Protein 4DFE (pdb70)

Radius of gyration: 34.86 Å; Cα contacts (8 Å, |Δi|>4): 3747; chains: 4; bounding box: 73×90×91 Å

B-factor: mean 30.63, std 10.34, range [7.51, 76.45]

InterPro domains:
  IPR004655 Beta-ketoacyl-[acyl-carrier-protein] synthase III [MF_01815] (6-329)
  IPR004655 Beta-ketoacyl-[acyl-carrier-protein] synthase III [TIGR00747] (7-329)
  IPR013747 Beta-ketoacyl-[acyl-carrier-protein] synthase III, C-terminal [PF08541] (240-329)
  IPR013751 Beta-ketoacyl-[acyl-carrier-protein] synthase III, N-terminal [PF08545] (117-194)
  IPR016039 Thiolase-like [G3DSA:3.40.47.10] (1-181)
  IPR016039 Thiolase-like [G3DSA:3.40.47.10] (182-329)
  IPR016039 Thiolase-like [SSF53901] (8-329)

Organism: Paraburkholderia xenovorans (strain LB400) (NCBI:txid266265)

Solvent-accessible surface area: 40801 Å² total

Sequence (1287 aa):
TIYSRVLGTGSYLPPNRVTNQDLAKRLAIETSDEWIVARTGIHARYFAEPDVTTSDLAFIASQRAIEAADIDPQSIDLIIVATSTPDFVFPSTACLLQNKLGIRNHGAAFDVQAVSGFAYAVATADSFIRSGQHRTALVIGAETFSRILDFKDRTTCVLFGDGAGAVILQASDEPGVLASALHADGSHSNILCTPGNVNGGVVSGSAFLHMDGQAVFKLAVNVLEKVAVEALEKANLSAEQIDWLIPHQANIRIMQSTCRKLGLPQERMIVTVGEHGNTSAASIPLALDVAVRDGRIKRGQNVLIEGVGGGFTWGASVIRYTIYSRVLGTGSYLPPNRVTNQDLAKRLAEQIETSDEWIVARRTGIHARYFAEPDVTTSDLAFIASQRAIEAADIDPQSIDLIIVATSTPDFVFPSTACLLQNKLGIRNHGAAFDVQAVSGFAYAVATADSFIRSGQHRTALVIGAETFSRILDFKDRTTCVLFGDGAGAVILQASDEPGVLASALHADGSHSNILCTPGNVNGGVVSGSAFLHMDGQAVFKLAVNVLEKVAVEALEKANLSAEQIDWLIPHQANIRIMQSTCRKLGLPQERMIVTVGEHGNTSAASIPLALDVAVRDGRIKRGQNVLIEGVGGGFTWGASVIRYTIYSRVLGTGSYLPPNRVTNQDLAKRLAIETSDEWIVARTGIHARYFAEPDVTTSDLAFIASQRAIEAADIDPQSIDLIIVATSTPDFVFPSTACLLQNKLGIRNHGAAFDVQAVSGFAYAVATADSFIRSGQHRTALVIGAETFSRILDFKDRTTCVLFGDGAGAVILQASDEPGVLASALHADGSHSNILCTPGNVNGGVVSGSAFLHMDGQAVFKLAVNVLEKVAVEALEKANLSAEQIDWLIPHQANIRIMQSTCRKLGLPQERMIVTVGEHGNTSAASIPLALDVAVRDGRIKRGQNVLIEGVGGGFTWGASVIRYTIYSRVLGTGSYLPPNRVTNQDLAKRLAEQETSDEWIVARTGIHARYFAEPDVTTSDLAFIASQRAIEAADIDPQSIDLIIVATSTPDFVFPSTACLLQNKLGIRNHGAAFDVQAVSGFAYAVATADSFIRSGQHRTALVIGAETFSRILDFKDRRTTCVLFGDGAGAVILQASDEPGVLASALHADGSHSNILCTPGNVNGGVVSGSAFLHMDGQAVFKLAVNVLEKVAVEALEKANLSAEQIDWLIPHQANIRIMQSTCRKLGLPQERMIVTVGEHGNTSAASIPLALDVAVRDGRIKRGQNVLIEGVGGGFTWGASVIRY

Foldseek 3Di:
DKFKAWLFKFKDADDDKQFQCNLQVVLCVHDGQVRLCVVFVAGIAGADDPPAFQLNQALRRQVRRCVSSVDDLQQAQAEEEEEPGAPDPDDGSQVVNCVSSVHDNPHDTHYDYQLLRQLVQVVVVRVCRRVPNGFKYKGKYFYNLCVQADSSDPPPNSFEHGIMMITIIGIDPDFFWQFKDKDFDQVCQVAWDQPWDDDPRDIDDGSHIHHDVVVCLVVWLVVLLVQLCVQCVSSVHALVQAQAEEEQSRGVVSVVSNCVSSVHDPVRYQHDCHRHGGHRRRRRRVSVNVCVVVPNQDQQHWYKYWYAHRRRIIMITITRD/DKFKAWLFKFKDADDDKQFQVNLQVVCVVVHHDGQVRLCVVFVAGIAGADDPVQFQLNQALRRQVRRCVSSVDDLLQAQAEEEEEPGAPDPDDGSQVVNCVSSVHDNPHDGHYDYQLLRQLVQVQVVRVCRRVPNGFKYKGKYFYNLCVAADSNDPVPNSFEHGIMMITIIGIDPDFFWLFKDKDFDQVCQVAWDQPWDDDPHDIDDGSHIHHDVVVCLVVWLVVQLVQLQVQQVSSVHALVQAQAEEEQRRGDVSVVSNCVSSVHDPVRYQHDCHRHGGHRRRRRRVSVNVCVVVPNQDQQGWYKYWYAHRRRIIMITITRD/DWFKAWLFKFKDADDDKQFQVNLQVVLCVHDGQVRLCVVFVAGIAGADDPPQFQLNQALRRQVRRCVSSVDDLLQAQAEEEEEPGAPDPDDGSQVVNCVSSVHDNPHYTHYDYQLLRQLVQVVVVRVCRRVPNGFKYKGKYFYNLCVAADSSDPVPNSFEHGIMMITIIGIDPDFFWQFKDKDFDQVCQVAWDQPWDDDPRHIDDGSHIHHDVVVCLVVWLVVLLVQLCVQCVSSVHALVQAQAEEEQSRGVVSVVSNCVSSVHDPVRYQHDCHRHGGHRRRRRRVSVNVCVVVPNQDQQHWYKYWYAHRRGIIMITITRD/DKFKAWLFKFKDADDDKQFQVNLVVVCVVVDDGQVRLCVPFVAGIAGADDPPQFQLNQALRRQVRRCVSSVDDLLQAQAEEEEEPGAPDPDDGSQVVNCVSSVHDNPHDGHYDYQLLRQLVQVVVVRVCRRVPNGFKYKGKYFYNLCVAADSNDPVPNSFEHGIMMITIIGIDPDFFWQFKDKDFDQVCQVAWDQPWDDDPRDIDDGSHIHHDVVVCLVVWLVVQLVQLQVRQVSSVHALVQAQAEFEQSRGDVSVVSSCVSSVHDPVRYQHDCHRHGGHRRRRRRVSVNVCVVVPNQDAQGWYKYWYAHRRRIIMITITRD

CATH classification: 3.40.47.10 (+1 more: 3.40.47.10)

Structure (mmCIF, N/CA/C/O backbone):
data_4DFE
#
_entry.id   4DFE
#
_cell.length_a   57.990
_cell.length_b   67.030
_cell.length_c   89.200
_cell.angle_alpha   113.720
_cell.angle_beta   89.980
_cell.angle_gamma   100.250
#
_symmetry.space_group_name_H-M   'P 1'
#
loop_
_entity.id
_entity.type
_entity.pdbx_description
1 polymer '3-oxoacyl-[acyl-carrier-protein] synthase 3'
2 non-polymer 1,2-ETHANEDIOL
3 water water
#
loop_
_atom_site.group_PDB
_atom_site.id
_atom_site.type_symbol
_atom_site.label_atom_id
_atom_site.label_alt_id
_atom_site.label_comp_id
_atom_site.label_asym_id
_atom_site.label_entity_id
_atom_site.label_seq_id
_atom_site.pdbx_PDB_ins_code
_atom_site.Cartn_x
_atom_site.Cartn_y
_atom_site.Cartn_z
_atom_site.occupancy
_atom_site.B_iso_or_equiv
_atom_site.auth_seq_id
_atom_site.auth_comp_id
_atom_site.auth_asym_id
_atom_site.auth_atom_id
_atom_site.pdbx_PDB_model_num
ATOM 1 N N . THR A 1 9 ? 1.098 -2.266 -3.471 1.00 47.82 5 THR A N 1
ATOM 2 C CA . THR A 1 9 ? 0.943 -3.551 -4.257 1.00 49.89 5 THR A CA 1
ATOM 3 C C . THR A 1 9 ? 2.236 -3.986 -4.948 1.00 48.04 5 THR A C 1
ATOM 4 O O . THR A 1 9 ? 2.271 -5.046 -5.574 1.00 49.74 5 THR A O 1
ATOM 8 N N . ILE A 1 10 ? 3.284 -3.195 -4.806 1.00 44.92 6 ILE A N 1
ATOM 9 C CA . ILE A 1 10 ? 4.631 -3.620 -5.158 1.00 43.02 6 ILE A CA 1
ATOM 10 C C . ILE A 1 10 ? 5.356 -4.067 -3.903 1.00 41.50 6 ILE A C 1
ATOM 11 O O . ILE A 1 10 ? 5.390 -3.333 -2.910 1.00 40.31 6 ILE A O 1
ATOM 16 N N . TYR A 1 11 ? 6.001 -5.227 -3.981 1.00 41.57 7 TYR A N 1
ATOM 17 C CA . TYR A 1 11 ? 6.807 -5.780 -2.889 1.00 40.33 7 TYR A CA 1
ATOM 18 C C . TYR A 1 11 ? 8.240 -6.045 -3.356 1.00 38.51 7 TYR A C 1
ATOM 19 O O . TYR A 1 11 ? 8.512 -6.057 -4.539 1.00 38.59 7 TYR A O 1
ATOM 28 N N . SER A 1 12 ? 9.142 -6.278 -2.414 1.00 37.12 8 SER A N 1
ATOM 29 C CA . SER A 1 12 ? 10.543 -6.588 -2.719 1.00 35.76 8 SER A CA 1
ATOM 30 C C . SER A 1 12 ? 10.801 -8.058 -2.492 1.00 36.85 8 SER A C 1
ATOM 31 O O . SER A 1 12 ? 10.700 -8.532 -1.365 1.00 37.07 8 SER A O 1
ATOM 34 N N . ARG A 1 13 ? 11.112 -8.785 -3.558 1.00 37.86 9 ARG A N 1
ATOM 35 C CA . ARG A 1 13 ? 11.410 -10.219 -3.453 1.00 38.96 9 ARG A CA 1
ATOM 36 C C . ARG A 1 13 ? 12.910 -10.486 -3.631 1.00 37.23 9 ARG A C 1
ATOM 37 O O . ARG A 1 13 ? 13.573 -9.840 -4.443 1.00 35.94 9 ARG A O 1
ATOM 45 N N . VAL A 1 14 ? 13.439 -11.429 -2.847 1.00 37.08 10 VAL A N 1
ATOM 46 C CA . VAL A 1 14 ? 14.859 -11.824 -2.915 1.00 35.77 10 VAL A CA 1
ATOM 47 C C . VAL A 1 14 ? 15.116 -12.683 -4.155 1.00 36.97 10 VAL A C 1
ATOM 48 O O . VAL A 1 14 ? 14.698 -13.832 -4.205 1.00 38.79 10 VAL A O 1
ATOM 52 N N . LEU A 1 15 ? 15.791 -12.133 -5.160 1.00 36.07 11 LEU A N 1
ATOM 53 C CA . LEU A 1 15 ? 16.093 -12.905 -6.364 1.00 37.38 11 LEU A CA 1
ATOM 54 C C . LEU A 1 15 ? 17.300 -13.785 -6.168 1.00 36.89 11 LEU A C 1
ATOM 55 O O . LEU A 1 15 ? 17.396 -14.830 -6.761 1.00 38.29 11 LEU A O 1
ATOM 60 N N . GLY A 1 16 ? 18.231 -13.350 -5.340 1.00 35.00 12 GLY A N 1
ATOM 61 C CA . GLY A 1 16 ? 19.467 -14.111 -5.147 1.00 34.66 12 GLY A CA 1
ATOM 62 C C . GLY A 1 16 ? 20.270 -13.642 -3.955 1.00 32.78 12 GLY A C 1
ATOM 63 O O . GLY A 1 16 ? 20.122 -12.496 -3.499 1.00 31.46 12 GLY A O 1
ATOM 64 N N . THR A 1 17 ? 21.115 -14.529 -3.453 1.00 32.75 13 THR A N 1
ATOM 65 C CA . THR A 1 17 ? 22.001 -14.220 -2.355 1.00 31.32 13 THR A CA 1
ATOM 66 C C . THR A 1 17 ? 23.427 -14.557 -2.739 1.00 31.29 13 THR A C 1
ATOM 67 O O . THR A 1 17 ? 23.662 -15.437 -3.546 1.00 32.64 13 THR A O 1
ATOM 71 N N . GLY A 1 18 ? 24.380 -13.886 -2.105 1.00 30.04 14 GLY A N 1
ATOM 72 C CA . GLY A 1 18 ? 25.795 -14.205 -2.273 1.00 29.97 14 GLY A CA 1
ATOM 73 C C . GLY A 1 18 ? 26.617 -13.727 -1.103 1.00 28.79 14 GLY A C 1
ATOM 74 O O . GLY A 1 18 ? 26.232 -12.775 -0.411 1.00 27.67 14 GLY A O 1
ATOM 75 N N . SER A 1 19 ? 27.759 -14.377 -0.883 1.00 29.13 15 SER A N 1
ATOM 76 C CA . SER A 1 19 ? 28.636 -13.987 0.203 1.00 28.23 15 SER A CA 1
ATOM 77 C C . SER A 1 19 ? 30.101 -14.292 -0.076 1.00 28.77 15 SER A C 1
ATOM 78 O O . SER A 1 19 ? 30.440 -14.978 -1.041 1.00 30.18 15 SER A O 1
ATOM 81 N N . TYR A 1 20 ? 30.972 -13.768 0.770 1.00 28.13 16 TYR A N 1
ATOM 82 C CA . TYR A 1 20 ? 32.400 -14.011 0.639 1.00 28.82 16 TYR A CA 1
ATOM 83 C C . TYR A 1 20 ? 33.149 -13.783 1.938 1.00 28.48 16 TYR A C 1
ATOM 84 O O . TYR A 1 20 ? 32.907 -12.817 2.658 1.00 27.26 16 TYR A O 1
ATOM 93 N N . LEU A 1 21 ? 34.056 -14.700 2.215 1.00 29.96 17 LEU A N 1
ATOM 94 C CA . LEU A 1 21 ? 35.011 -14.579 3.304 1.00 30.34 17 LEU A CA 1
ATOM 95 C C . LEU A 1 21 ? 36.414 -14.526 2.700 1.00 31.71 17 LEU A C 1
ATOM 96 O O . LEU A 1 21 ? 36.713 -15.258 1.749 1.00 33.20 17 LEU A O 1
ATOM 101 N N . PRO A 1 22 ? 37.271 -13.641 3.210 1.00 31.75 18 PRO A N 1
ATOM 102 C CA . PRO A 1 22 ? 38.637 -13.639 2.669 1.00 33.28 18 PRO A CA 1
ATOM 103 C C . PRO A 1 22 ? 39.341 -14.945 3.036 1.00 35.09 18 PRO A C 1
ATOM 104 O O . PRO A 1 22 ? 38.901 -15.618 3.944 1.00 34.79 18 PRO A O 1
ATOM 108 N N . PRO A 1 23 ? 40.432 -15.291 2.331 1.00 37.19 19 PRO A N 1
ATOM 109 C CA . PRO A 1 23 ? 41.024 -16.621 2.446 1.00 38.97 19 PRO A CA 1
ATOM 110 C C . PRO A 1 23 ? 41.721 -16.961 3.767 1.00 40.09 19 PRO A C 1
ATOM 111 O O . PRO A 1 23 ? 41.773 -18.150 4.117 1.00 41.58 19 PRO A O 1
ATOM 115 N N . ASN A 1 24 ? 42.209 -15.978 4.522 1.00 40.07 20 ASN A N 1
ATOM 116 C CA . ASN A 1 24 ? 42.907 -16.291 5.792 1.00 40.73 20 ASN A CA 1
ATOM 117 C C . ASN A 1 24 ? 41.929 -16.617 6.933 1.00 40.04 20 ASN A C 1
ATOM 118 O O . ASN A 1 24 ? 41.381 -15.734 7.614 1.00 38.34 20 ASN A O 1
ATOM 123 N N . ARG A 1 25 ? 41.712 -17.908 7.127 1.00 41.64 21 ARG A N 1
ATOM 124 C CA . ARG A 1 25 ? 40.937 -18.405 8.259 1.00 41.72 21 ARG A CA 1
ATOM 125 C C . ARG A 1 25 ? 41.824 -18.366 9.484 1.00 42.75 21 ARG A C 1
ATOM 126 O O . ARG A 1 25 ? 42.884 -19.006 9.508 1.00 45.04 21 ARG A O 1
ATOM 134 N N . VAL A 1 26 ? 41.385 -17.630 10.493 1.00 41.69 22 VAL A N 1
ATOM 135 C CA . VAL A 1 26 ? 42.132 -17.439 11.707 1.00 42.60 22 VAL A CA 1
ATOM 136 C C . VAL A 1 26 ? 41.415 -18.158 12.843 1.00 43.26 22 VAL A C 1
ATOM 137 O O . VAL A 1 26 ? 40.361 -17.732 13.297 1.00 41.68 22 VAL A O 1
ATOM 141 N N . THR A 1 27 ? 41.994 -19.277 13.273 1.00 46.14 23 THR A N 1
ATOM 142 C CA . THR A 1 27 ? 41.427 -20.089 14.353 1.00 47.22 23 THR A CA 1
ATOM 143 C C . THR A 1 27 ? 41.665 -19.424 15.699 1.00 47.77 23 THR A C 1
ATOM 144 O O . THR A 1 27 ? 42.486 -18.510 15.824 1.00 48.27 23 THR A O 1
ATOM 148 N N . ASN A 1 28 ? 40.970 -19.910 16.721 1.00 48.64 24 ASN A N 1
ATOM 149 C CA . ASN A 1 28 ? 41.189 -19.419 18.083 1.00 49.20 24 ASN A CA 1
ATOM 150 C C . ASN A 1 28 ? 42.624 -19.647 18.534 1.00 50.71 24 ASN A C 1
ATOM 151 O O . ASN A 1 28 ? 43.200 -18.798 19.221 1.00 52.85 24 ASN A O 1
ATOM 156 N N . GLN A 1 29 ? 43.196 -20.784 18.163 1.00 51.47 25 GLN A N 1
ATOM 157 C CA . GLN A 1 29 ? 44.565 -21.080 18.521 1.00 53.35 25 GLN A CA 1
ATOM 158 C C . GLN A 1 29 ? 45.496 -20.085 17.844 1.00 52.97 25 GLN A C 1
ATOM 159 O O . GLN A 1 29 ? 46.437 -19.576 18.481 1.00 53.33 25 GLN A O 1
ATOM 161 N N . ASP A 1 30 ? 45.256 -19.818 16.554 1.00 52.00 26 ASP A N 1
ATOM 162 C CA . ASP A 1 30 ? 46.070 -18.841 15.820 1.00 51.54 26 ASP A CA 1
ATOM 163 C C . ASP A 1 30 ? 46.106 -17.533 16.601 1.00 50.54 26 ASP A C 1
ATOM 164 O O . ASP A 1 30 ? 47.165 -16.938 16.763 1.00 51.45 26 ASP A O 1
ATOM 169 N N . LEU A 1 31 ? 44.937 -17.097 17.076 1.00 49.03 27 LEU A N 1
ATOM 170 C CA . LEU A 1 31 ? 44.814 -15.789 17.747 1.00 48.43 27 LEU A CA 1
ATOM 171 C C . LEU A 1 31 ? 45.446 -15.794 19.116 1.00 49.26 27 LEU A C 1
ATOM 172 O O . LEU A 1 31 ? 46.179 -14.873 19.442 1.00 49.58 27 LEU A O 1
ATOM 174 N N . ALA A 1 32 ? 45.153 -16.824 19.909 1.00 50.45 28 ALA A N 1
ATOM 175 C CA . ALA A 1 32 ? 45.754 -16.966 21.254 1.00 52.21 28 ALA A CA 1
ATOM 176 C C . ALA A 1 32 ? 47.299 -16.964 21.208 1.00 54.64 28 ALA A C 1
ATOM 177 O O . ALA A 1 32 ? 47.948 -16.227 21.968 1.00 56.62 28 ALA A O 1
ATOM 179 N N . LYS A 1 33 ? 47.879 -17.729 20.287 1.00 55.82 29 LYS A N 1
ATOM 180 C CA . LYS A 1 33 ? 49.333 -17.684 20.055 1.00 58.14 29 LYS A CA 1
ATOM 181 C C . LYS A 1 33 ? 49.781 -16.261 19.700 1.00 58.31 29 LYS A C 1
ATOM 182 O O . LYS A 1 33 ? 50.752 -15.774 20.243 1.00 59.75 29 LYS A O 1
ATOM 184 N N . ARG A 1 34 ? 49.057 -15.598 18.796 1.00 57.68 30 ARG A N 1
ATOM 185 C CA . ARG A 1 34 ? 49.438 -14.252 18.331 1.00 58.01 30 ARG A CA 1
ATOM 186 C C . ARG A 1 34 ? 49.635 -13.295 19.485 1.00 58.48 30 ARG A C 1
ATOM 187 O O . ARG A 1 34 ? 50.714 -12.729 19.657 1.00 60.08 30 ARG A O 1
ATOM 195 N N . LEU A 1 35 ? 48.604 -13.146 20.306 1.00 57.66 31 LEU A N 1
ATOM 196 C CA . LEU A 1 35 ? 48.715 -12.300 21.484 1.00 58.91 31 LEU A CA 1
ATOM 197 C C . LEU A 1 35 ? 49.912 -12.754 22.365 1.00 61.11 31 LEU A C 1
ATOM 198 O O . LEU A 1 35 ? 50.724 -11.938 22.851 1.00 64.24 31 LEU A O 1
ATOM 203 N N . ALA A 1 36 ? 50.028 -14.059 22.549 1.00 60.73 32 ALA A N 1
ATOM 204 C CA . ALA A 1 36 ? 51.020 -14.600 23.485 1.00 62.54 32 ALA A CA 1
ATOM 205 C C . ALA A 1 36 ? 52.414 -14.010 23.230 1.00 63.49 32 ALA A C 1
ATOM 206 O O . ALA A 1 36 ? 52.641 -13.320 22.229 1.00 62.68 32 ALA A O 1
ATOM 208 N N . ILE A 1 40 ? 49.715 -10.534 26.288 1.00 62.66 36 ILE A N 1
ATOM 209 C CA . ILE A 1 40 ? 48.284 -10.721 26.569 1.00 61.16 36 ILE A CA 1
ATOM 210 C C . ILE A 1 40 ? 47.876 -12.202 26.479 1.00 61.88 36 ILE A C 1
ATOM 211 O O . ILE A 1 40 ? 48.347 -12.937 25.592 1.00 61.94 36 ILE A O 1
ATOM 213 N N . GLU A 1 41 ? 46.997 -12.624 27.399 1.00 62.69 37 GLU A N 1
ATOM 214 C CA . GLU A 1 41 ? 46.718 -14.052 27.652 1.00 64.66 37 GLU A CA 1
ATOM 215 C C . GLU A 1 41 ? 45.263 -14.462 27.375 1.00 63.49 37 GLU A C 1
ATOM 216 O O . GLU A 1 41 ? 44.320 -13.903 27.931 1.00 63.74 37 GLU A O 1
ATOM 218 N N . THR A 1 42 ? 45.086 -15.448 26.505 1.00 63.94 38 THR A N 1
ATOM 219 C CA . THR A 1 42 ? 43.762 -15.978 26.234 1.00 62.16 38 THR A CA 1
ATOM 220 C C . THR A 1 42 ? 43.880 -17.428 25.760 1.00 62.14 38 THR A C 1
ATOM 221 O O . THR A 1 42 ? 44.985 -17.956 25.681 1.00 63.08 38 THR A O 1
ATOM 225 N N . SER A 1 43 ? 42.754 -18.071 25.449 1.00 60.29 39 SER A N 1
ATOM 226 C CA . SER A 1 43 ? 42.788 -19.464 24.952 1.00 60.49 39 SER A CA 1
ATOM 227 C C . SER A 1 43 ? 41.533 -19.868 24.187 1.00 58.49 39 SER A C 1
ATOM 228 O O . SER A 1 43 ? 40.499 -19.209 24.269 1.00 58.82 39 SER A O 1
ATOM 231 N N . ASP A 1 44 ? 41.645 -20.956 23.438 1.00 58.71 40 ASP A N 1
ATOM 232 C CA . ASP A 1 44 ? 40.525 -21.508 22.672 1.00 57.72 40 ASP A CA 1
ATOM 233 C C . ASP A 1 44 ? 39.330 -21.757 23.606 1.00 56.76 40 ASP A C 1
ATOM 234 O O . ASP A 1 44 ? 38.205 -21.307 23.321 1.00 56.37 40 ASP A O 1
ATOM 239 N N . GLU A 1 45 ? 39.581 -22.424 24.723 1.00 56.07 41 GLU A N 1
ATOM 240 C CA . GLU A 1 45 ? 38.523 -22.679 25.714 1.00 55.94 41 GLU A CA 1
ATOM 241 C C . GLU A 1 45 ? 37.857 -21.372 26.203 1.00 53.43 41 GLU A C 1
ATOM 242 O O . GLU A 1 45 ? 36.629 -21.276 26.296 1.00 52.47 41 GLU A O 1
ATOM 244 N N . TRP A 1 46 ? 38.660 -20.360 26.493 1.00 52.21 42 TRP A N 1
ATOM 245 C CA . TRP A 1 46 ? 38.130 -19.112 27.018 1.00 50.99 42 TRP A CA 1
ATOM 246 C C . TRP A 1 46 ? 37.252 -18.379 26.027 1.00 48.38 42 TRP A C 1
ATOM 247 O O . TRP A 1 46 ? 36.240 -17.770 26.404 1.00 47.32 42 TRP A O 1
ATOM 258 N N . ILE A 1 47 ? 37.653 -18.417 24.762 1.00 46.64 43 ILE A N 1
ATOM 259 C CA . ILE A 1 47 ? 36.945 -17.721 23.693 1.00 44.59 43 ILE A CA 1
ATOM 260 C C . ILE A 1 47 ? 35.616 -18.408 23.382 1.00 43.67 43 ILE A C 1
ATOM 261 O O . ILE A 1 47 ? 34.607 -17.752 23.212 1.00 42.53 43 ILE A O 1
ATOM 266 N N . VAL A 1 48 ? 35.625 -19.732 23.336 1.00 44.48 44 VAL A N 1
ATOM 267 C CA . VAL A 1 48 ? 34.404 -20.515 23.098 1.00 44.70 44 VAL A CA 1
ATOM 268 C C . VAL A 1 48 ? 33.417 -20.333 24.262 1.00 45.07 44 VAL A C 1
ATOM 269 O O . VAL A 1 48 ? 32.212 -20.190 24.053 1.00 44.77 44 VAL A O 1
ATOM 273 N N . ALA A 1 49 ? 33.928 -20.370 25.486 1.00 45.79 45 ALA A N 1
ATOM 274 C CA . ALA A 1 49 ? 33.084 -20.204 26.656 1.00 46.46 45 ALA A CA 1
ATOM 275 C C . ALA A 1 49 ? 32.425 -18.835 26.612 1.00 45.16 45 ALA A C 1
ATOM 276 O O . ALA A 1 49 ? 31.231 -18.710 26.846 1.00 45.98 45 ALA A O 1
ATOM 278 N N . ARG A 1 50 ? 33.205 -17.813 26.298 1.00 47.89 46 ARG A N 1
ATOM 279 C CA . ARG A 1 50 ? 32.711 -16.449 26.292 1.00 47.17 46 ARG A CA 1
ATOM 280 C C . ARG A 1 50 ? 31.729 -16.178 25.128 1.00 44.72 46 ARG A C 1
ATOM 281 O O . ARG A 1 50 ? 30.696 -15.540 25.323 1.00 43.74 46 ARG A O 1
ATOM 289 N N . THR A 1 51 ? 32.044 -16.693 23.940 1.00 43.08 47 THR A N 1
ATOM 290 C CA . THR A 1 51 ? 31.445 -16.180 22.700 1.00 40.77 47 THR A CA 1
ATOM 291 C C . THR A 1 51 ? 30.794 -17.212 21.774 1.00 39.65 47 THR A C 1
ATOM 292 O O . THR A 1 51 ? 29.918 -16.863 20.976 1.00 38.41 47 THR A O 1
ATOM 296 N N . GLY A 1 52 ? 31.240 -18.464 21.849 1.00 40.44 48 GLY A N 1
ATOM 297 C CA . GLY A 1 52 ? 30.812 -19.515 20.907 1.00 39.68 48 GLY A CA 1
ATOM 298 C C . GLY A 1 52 ? 31.576 -19.513 19.596 1.00 38.51 48 GLY A C 1
ATOM 299 O O . GLY A 1 52 ? 31.231 -20.259 18.682 1.00 37.73 48 GLY A O 1
ATOM 300 N N . ILE A 1 53 ? 32.640 -18.709 19.526 1.00 38.40 49 ILE A N 1
ATOM 301 C CA . ILE A 1 53 ? 33.460 -18.584 18.311 1.00 37.52 49 ILE A CA 1
ATOM 302 C C . ILE A 1 53 ? 34.644 -19.550 18.293 1.00 39.02 49 ILE A C 1
ATOM 303 O O . ILE A 1 53 ? 35.350 -19.701 19.289 1.00 40.99 49 ILE A O 1
ATOM 308 N N . HIS A 1 54 ? 34.856 -20.208 17.161 1.00 38.83 50 HIS A N 1
ATOM 309 C CA . HIS A 1 54 ? 36.022 -21.092 16.968 1.00 40.14 50 HIS A CA 1
ATOM 310 C C . HIS A 1 54 ? 36.983 -20.516 15.964 1.00 40.17 50 HIS A C 1
ATOM 311 O O . HIS A 1 54 ? 38.202 -20.712 16.080 1.00 41.44 50 HIS A O 1
ATOM 318 N N . ALA A 1 55 ? 36.444 -19.836 14.947 1.00 39.12 51 ALA A N 1
ATOM 319 C CA . ALA A 1 55 ? 37.251 -19.218 13.888 1.00 38.89 51 ALA A CA 1
ATOM 320 C C . ALA A 1 55 ? 36.642 -17.901 13.422 1.00 37.71 51 ALA A C 1
ATOM 321 O O . ALA A 1 55 ? 35.491 -17.585 13.736 1.00 37.56 51 ALA A O 1
ATOM 323 N N . ARG A 1 56 ? 37.444 -17.113 12.721 1.00 37.40 52 ARG A N 1
ATOM 324 C CA . ARG A 1 56 ? 36.943 -15.957 11.970 1.00 35.86 52 ARG A CA 1
ATOM 325 C C . ARG A 1 56 ? 37.894 -15.716 10.830 1.00 35.80 52 ARG A C 1
ATOM 326 O O . ARG A 1 56 ? 38.956 -16.344 10.779 1.00 36.51 52 ARG A O 1
ATOM 334 N N . TYR A 1 57 ? 37.547 -14.781 9.949 1.00 34.27 53 TYR A N 1
ATOM 335 C CA . TYR A 1 57 ? 38.352 -14.518 8.775 1.00 34.59 53 TYR A CA 1
ATOM 336 C C . TYR A 1 57 ? 38.831 -13.074 8.742 1.00 34.51 53 TYR A C 1
ATOM 337 O O . TYR A 1 57 ? 38.050 -12.155 8.965 1.00 33.20 53 TYR A O 1
ATOM 346 N N . PHE A 1 58 ? 40.128 -12.896 8.485 1.00 35.71 54 PHE A N 1
ATOM 347 C CA . PHE A 1 58 ? 40.728 -11.580 8.331 1.00 35.98 54 PHE A CA 1
ATOM 348 C C . PHE A 1 58 ? 41.188 -11.332 6.899 1.00 36.25 54 PHE A C 1
ATOM 349 O O . PHE A 1 58 ? 41.921 -12.120 6.315 1.00 38.63 54 PHE A O 1
ATOM 357 N N . ALA A 1 59 ? 40.782 -10.202 6.350 1.00 35.90 55 ALA A N 1
ATOM 358 C CA . ALA A 1 59 ? 41.353 -9.679 5.116 1.00 36.36 55 ALA A CA 1
ATOM 359 C C . ALA A 1 59 ? 42.844 -9.346 5.314 1.00 38.41 55 ALA A C 1
ATOM 360 O O . ALA A 1 59 ? 43.230 -8.893 6.372 1.00 38.48 55 ALA A O 1
ATOM 362 N N . GLU A 1 60 ? 43.647 -9.484 4.265 1.00 39.21 56 GLU A N 1
ATOM 363 C CA . GLU A 1 60 ? 44.930 -8.827 4.243 1.00 40.61 56 GLU A CA 1
ATOM 364 C C . GLU A 1 60 ? 44.712 -7.312 4.365 1.00 41.18 56 GLU A C 1
ATOM 365 O O . GLU A 1 60 ? 43.723 -6.774 3.816 1.00 40.36 56 GLU A O 1
ATOM 371 N N . PRO A 1 61 ? 45.628 -6.600 5.054 1.00 42.41 57 PRO A N 1
ATOM 372 C CA . PRO A 1 61 ? 45.378 -5.167 5.305 1.00 42.70 57 PRO A CA 1
ATOM 373 C C . PRO A 1 61 ? 45.334 -4.319 3.992 1.00 43.00 57 PRO A C 1
ATOM 374 O O . PRO A 1 61 ? 44.931 -3.154 4.026 1.00 42.79 57 PRO A O 1
ATOM 378 N N . ASP A 1 62 ? 45.775 -4.957 2.899 1.00 42.80 58 ASP A N 1
ATOM 379 C CA . ASP A 1 62 ? 45.807 -4.590 1.504 1.00 42.42 58 ASP A CA 1
ATOM 380 C C . ASP A 1 62 ? 44.429 -4.715 0.775 1.00 39.31 58 ASP A C 1
ATOM 381 O O . ASP A 1 62 ? 44.201 -4.182 -0.296 1.00 37.63 58 ASP A O 1
ATOM 386 N N . VAL A 1 63 ? 43.520 -5.434 1.401 1.00 38.12 59 VAL A N 1
ATOM 387 C CA . VAL A 1 63 ? 42.241 -5.789 0.812 1.00 35.68 59 VAL A CA 1
ATOM 388 C C . VAL A 1 63 ? 41.110 -5.060 1.558 1.00 34.38 59 VAL A C 1
ATOM 389 O O . VAL A 1 63 ? 41.028 -5.108 2.785 1.00 35.19 59 VAL A O 1
ATOM 393 N N . THR A 1 64 ? 40.224 -4.404 0.800 1.00 32.58 60 THR A N 1
ATOM 394 C CA . THR A 1 64 ? 39.255 -3.445 1.362 1.00 30.35 60 THR A CA 1
ATOM 395 C C . THR A 1 64 ? 37.846 -4.040 1.414 1.00 28.55 60 THR A C 1
ATOM 396 O O . THR A 1 64 ? 37.574 -5.132 0.871 1.00 28.36 60 THR A O 1
ATOM 400 N N . THR A 1 65 ? 36.946 -3.301 2.049 1.00 26.79 61 THR A N 1
ATOM 401 C CA . THR A 1 65 ? 35.548 -3.687 2.143 1.00 25.14 61 THR A CA 1
ATOM 402 C C . THR A 1 65 ? 34.873 -3.848 0.757 1.00 24.23 61 THR A C 1
ATOM 403 O O . THR A 1 65 ? 34.076 -4.762 0.541 1.00 23.14 61 THR A O 1
ATOM 407 N N . SER A 1 66 ? 35.237 -2.995 -0.184 1.00 24.38 62 SER A N 1
ATOM 408 C CA . SER A 1 66 ? 34.636 -3.062 -1.502 1.00 24.00 62 SER A CA 1
ATOM 409 C C . SER A 1 66 ? 35.156 -4.285 -2.291 1.00 24.05 62 SER A C 1
ATOM 410 O O . SER A 1 66 ? 34.420 -4.857 -3.058 1.00 23.50 62 SER A O 1
ATOM 413 N N . ASP A 1 67 ? 36.403 -4.693 -2.053 1.00 25.07 63 ASP A N 1
ATOM 414 C CA . ASP A 1 67 ? 36.937 -5.955 -2.589 1.00 25.57 63 ASP A CA 1
ATOM 415 C C . ASP A 1 67 ? 36.063 -7.127 -2.142 1.00 24.40 63 ASP A C 1
ATOM 416 O O . ASP A 1 67 ? 35.648 -7.960 -2.962 1.00 23.93 63 ASP A O 1
ATOM 421 N N . LEU A 1 68 ? 35.795 -7.199 -0.834 1.00 23.49 64 LEU A N 1
ATOM 422 C CA . LEU A 1 68 ? 34.945 -8.259 -0.306 1.00 22.88 64 LEU A CA 1
ATOM 423 C C . LEU A 1 68 ? 33.561 -8.140 -0.907 1.00 21.81 64 LEU A C 1
ATOM 424 O O . LEU A 1 68 ? 32.983 -9.147 -1.332 1.00 22.16 64 LEU A O 1
ATOM 429 N N . ALA A 1 69 ? 33.054 -6.910 -0.970 1.00 20.89 65 ALA A N 1
ATOM 430 C CA . ALA A 1 69 ? 31.709 -6.624 -1.498 1.00 19.96 65 ALA A CA 1
ATOM 431 C C . ALA A 1 69 ? 31.534 -7.072 -2.950 1.00 19.99 65 ALA A C 1
ATOM 432 O O . ALA A 1 69 ? 30.514 -7.674 -3.290 1.00 19.70 65 ALA A O 1
ATOM 434 N N . PHE A 1 70 ? 32.535 -6.781 -3.776 1.00 20.46 66 PHE A N 1
ATOM 435 C CA . PHE A 1 70 ? 32.574 -7.202 -5.180 1.00 20.95 66 PHE A CA 1
ATOM 436 C C . PHE A 1 70 ? 32.316 -8.699 -5.393 1.00 21.66 66 PHE A C 1
ATOM 437 O O . PHE A 1 70 ? 31.499 -9.094 -6.231 1.00 21.51 66 PHE A O 1
ATOM 445 N N . ILE A 1 71 ? 32.992 -9.550 -4.616 1.00 22.60 67 ILE A N 1
ATOM 446 C CA . ILE A 1 71 ? 32.865 -11.001 -4.819 1.00 23.62 67 ILE A CA 1
ATOM 447 C C . ILE A 1 71 ? 31.471 -11.493 -4.355 1.00 23.09 67 ILE A C 1
ATOM 448 O O . ILE A 1 71 ? 30.854 -12.294 -5.042 1.00 23.77 67 ILE A O 1
ATOM 453 N N . ALA A 1 72 ? 30.985 -10.987 -3.223 1.00 22.45 68 ALA A N 1
ATOM 454 C CA . ALA A 1 72 ? 29.678 -11.363 -2.694 1.00 22.24 68 ALA A CA 1
ATOM 455 C C . ALA A 1 72 ? 28.590 -10.944 -3.682 1.00 22.25 68 ALA A C 1
ATOM 456 O O . ALA A 1 72 ? 27.684 -11.717 -3.978 1.00 22.60 68 ALA A O 1
ATOM 458 N N . SER A 1 73 ? 28.754 -9.766 -4.264 1.00 22.44 69 SER A N 1
ATOM 459 C CA . SER A 1 73 ? 27.814 -9.238 -5.246 1.00 22.45 69 SER A CA 1
ATOM 460 C C . SER A 1 73 ? 27.813 -10.079 -6.504 1.00 23.48 69 SER A C 1
ATOM 461 O O . SER A 1 73 ? 26.761 -10.434 -7.007 1.00 23.98 69 SER A O 1
ATOM 464 N N . GLN A 1 74 ? 28.991 -10.382 -7.024 1.00 24.52 70 GLN A N 1
ATOM 465 C CA . GLN A 1 74 ? 29.087 -11.259 -8.189 1.00 26.26 70 GLN A CA 1
ATOM 466 C C . GLN A 1 74 ? 28.278 -12.542 -7.953 1.00 26.34 70 GLN A C 1
ATOM 467 O O . GLN A 1 74 ? 27.477 -12.967 -8.782 1.00 27.03 70 GLN A O 1
ATOM 473 N N . ARG A 1 75 ? 28.455 -13.135 -6.795 1.00 26.08 71 ARG A N 1
ATOM 474 C CA . ARG A 1 75 ? 27.757 -14.385 -6.489 1.00 26.43 71 ARG A CA 1
ATOM 475 C C . ARG A 1 75 ? 26.233 -14.211 -6.372 1.00 26.25 71 ARG A C 1
ATOM 476 O O . ARG A 1 75 ? 25.467 -15.117 -6.731 1.00 26.43 71 ARG A O 1
ATOM 484 N N . ALA A 1 76 ? 25.792 -13.054 -5.880 1.00 25.39 72 ALA A N 1
ATOM 485 C CA . ALA A 1 76 ? 24.370 -12.760 -5.827 1.00 25.54 72 ALA A CA 1
ATOM 486 C C . ALA A 1 76 ? 23.834 -12.592 -7.234 1.00 26.62 72 ALA A C 1
ATOM 487 O O . ALA A 1 76 ? 22.785 -13.140 -7.581 1.00 26.89 72 ALA A O 1
ATOM 489 N N . ILE A 1 77 ? 24.583 -11.858 -8.050 1.00 27.44 73 ILE A N 1
ATOM 490 C CA . ILE A 1 77 ? 24.191 -11.620 -9.409 1.00 28.45 73 ILE A CA 1
ATOM 491 C C . ILE A 1 77 ? 24.027 -12.958 -10.139 1.00 31.22 73 ILE A C 1
ATOM 492 O O . ILE A 1 77 ? 23.057 -13.156 -10.857 1.00 31.95 73 ILE A O 1
ATOM 497 N N . GLU A 1 78 ? 24.977 -13.873 -9.931 1.00 33.22 74 GLU A N 1
ATOM 498 C CA . GLU A 1 78 ? 24.905 -15.229 -10.507 1.00 35.22 74 GLU A CA 1
ATOM 499 C C . GLU A 1 78 ? 23.642 -15.972 -10.044 1.00 34.13 74 GLU A C 1
ATOM 500 O O . GLU A 1 78 ? 22.930 -16.527 -10.864 1.00 34.90 74 GLU A O 1
ATOM 506 N N . ALA A 1 79 ? 23.362 -15.976 -8.736 1.00 31.58 75 ALA A N 1
ATOM 507 C CA . ALA A 1 79 ? 22.151 -16.663 -8.217 1.00 30.83 75 ALA A CA 1
ATOM 508 C C . ALA A 1 79 ? 20.859 -16.040 -8.786 1.00 30.48 75 ALA A C 1
ATOM 509 O O . ALA A 1 79 ? 19.947 -16.742 -9.207 1.00 31.55 75 ALA A O 1
ATOM 511 N N . ALA A 1 80 ? 20.816 -14.716 -8.839 1.00 29.16 76 ALA A N 1
ATOM 512 C CA . ALA A 1 80 ? 19.678 -14.011 -9.398 1.00 28.96 76 ALA A CA 1
ATOM 513 C C . ALA A 1 80 ? 19.514 -14.277 -10.897 1.00 29.81 76 ALA A C 1
ATOM 514 O O . ALA A 1 80 ? 18.411 -14.154 -11.443 1.00 29.85 76 ALA A O 1
ATOM 516 N N . ASP A 1 81 ? 20.630 -14.580 -11.566 1.00 30.02 77 ASP A N 1
ATOM 517 C CA . ASP A 1 81 ? 20.639 -14.797 -13.008 1.00 31.01 77 ASP A CA 1
ATOM 518 C C . ASP A 1 81 ? 20.206 -13.533 -13.784 1.00 30.64 77 ASP A 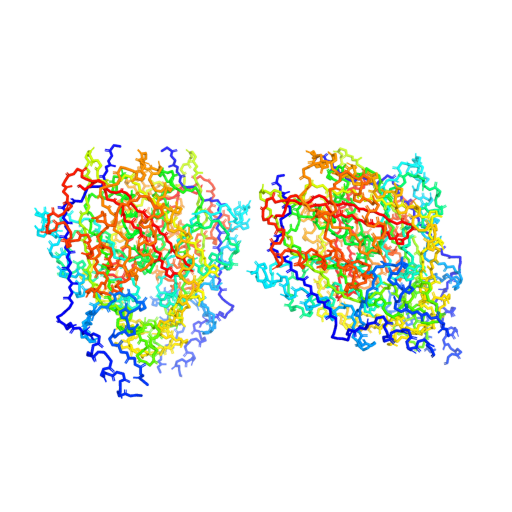C 1
ATOM 519 O O . ASP A 1 81 ? 19.508 -13.623 -14.779 1.00 31.82 77 ASP A O 1
ATOM 524 N N . ILE A 1 82 ? 20.635 -12.363 -13.341 1.00 29.32 78 ILE A N 1
ATOM 525 C CA . ILE A 1 82 ? 20.247 -11.123 -14.018 1.00 28.75 78 ILE A CA 1
ATOM 526 C C . ILE A 1 82 ? 21.429 -10.465 -14.717 1.00 29.02 78 ILE A C 1
ATOM 527 O O . ILE A 1 82 ? 22.599 -10.778 -14.479 1.00 29.07 78 ILE A O 1
ATOM 532 N N . ASP A 1 83 ? 21.096 -9.577 -15.628 1.00 29.78 79 ASP A N 1
ATOM 533 C CA . ASP A 1 83 ? 22.069 -8.725 -16.249 1.00 30.27 79 ASP A CA 1
ATOM 534 C C . ASP A 1 83 ? 22.546 -7.713 -15.182 1.00 28.61 79 ASP A C 1
ATOM 535 O O . ASP A 1 83 ? 21.733 -7.017 -14.589 1.00 27.87 79 ASP A O 1
ATOM 540 N N . PRO A 1 84 ? 23.856 -7.613 -14.958 1.00 28.29 80 PRO A N 1
ATOM 541 C CA . PRO A 1 84 ? 24.313 -6.590 -14.025 1.00 27.09 80 PRO A CA 1
ATOM 542 C C . PRO A 1 84 ? 23.775 -5.186 -14.317 1.00 26.63 80 PRO A C 1
ATOM 543 O O . PRO A 1 84 ? 23.540 -4.407 -13.385 1.00 26.35 80 PRO A O 1
ATOM 547 N N . GLN A 1 85 ? 23.547 -4.863 -15.584 1.00 27.26 81 GLN A N 1
ATOM 548 C CA . GLN A 1 85 ? 23.055 -3.538 -15.975 1.00 26.93 81 GLN A CA 1
ATOM 549 C C . GLN A 1 85 ? 21.611 -3.268 -15.554 1.00 26.52 81 GLN A C 1
ATOM 550 O O . GLN A 1 85 ? 21.129 -2.146 -15.712 1.00 26.31 81 GLN A O 1
ATOM 556 N N . SER A 1 86 ? 20.927 -4.269 -15.020 1.00 26.49 82 SER A N 1
ATOM 557 C CA . SER A 1 86 ? 19.541 -4.096 -14.592 1.00 26.34 82 SER A CA 1
ATOM 558 C C . SER A 1 86 ? 19.435 -3.713 -13.118 1.00 25.40 82 SER A C 1
ATOM 559 O O . SER A 1 86 ? 18.348 -3.407 -12.635 1.00 25.88 82 SER A O 1
ATOM 562 N N . ILE A 1 87 ? 20.562 -3.698 -12.411 1.00 24.94 83 ILE A N 1
ATOM 563 C CA . ILE A 1 87 ? 20.582 -3.248 -11.024 1.00 23.74 83 ILE A CA 1
ATOM 564 C C . ILE A 1 87 ? 20.581 -1.715 -11.001 1.00 23.24 83 ILE A C 1
ATOM 565 O O . ILE A 1 87 ? 21.536 -1.096 -11.435 1.00 23.51 83 ILE A O 1
ATOM 570 N N . ASP A 1 88 ? 19.514 -1.113 -10.485 1.00 23.16 84 ASP A N 1
ATOM 571 C CA . ASP A 1 88 ? 19.368 0.366 -10.538 1.00 22.99 84 ASP A CA 1
ATOM 572 C C . ASP A 1 88 ? 19.479 1.005 -9.169 1.00 21.65 84 ASP A C 1
ATOM 573 O O . ASP A 1 88 ? 19.164 2.191 -9.008 1.00 21.33 84 ASP A O 1
ATOM 578 N N . LEU A 1 89 ? 19.898 0.220 -8.185 1.00 20.46 85 LEU A N 1
ATOM 579 C CA . LEU A 1 89 ? 20.140 0.749 -6.860 1.00 19.47 85 LEU A CA 1
ATOM 580 C C . LEU A 1 89 ? 21.150 -0.124 -6.149 1.00 19.25 85 LEU A C 1
ATOM 581 O O . LEU A 1 89 ? 21.017 -1.348 -6.145 1.00 19.27 85 LEU A O 1
ATOM 586 N N . ILE A 1 90 ? 22.143 0.503 -5.526 1.00 18.90 86 ILE A N 1
ATOM 587 C CA . ILE A 1 90 ? 23.093 -0.198 -4.689 1.00 18.75 86 ILE A CA 1
ATOM 588 C C . ILE A 1 90 ? 23.161 0.494 -3.331 1.00 18.35 86 ILE A C 1
ATOM 589 O O . ILE A 1 90 ? 23.529 1.660 -3.249 1.00 18.52 86 ILE A O 1
ATOM 594 N N . ILE A 1 91 ? 22.839 -0.226 -2.262 1.00 18.41 87 ILE A N 1
ATOM 595 C CA . ILE A 1 91 ? 23.048 0.278 -0.912 1.00 18.32 87 ILE A CA 1
ATOM 596 C C . ILE A 1 91 ? 24.006 -0.646 -0.163 1.00 18.68 87 ILE A C 1
ATOM 597 O O . ILE A 1 91 ? 23.763 -1.861 -0.046 1.00 18.49 87 ILE A O 1
ATOM 602 N N . VAL A 1 92 ? 25.121 -0.073 0.314 1.00 19.14 88 VAL A N 1
ATOM 603 C CA . VAL A 1 92 ? 26.094 -0.789 1.179 1.00 19.48 88 VAL A CA 1
ATOM 604 C C . VAL A 1 92 ? 26.027 -0.341 2.649 1.00 19.59 88 VAL A C 1
ATOM 605 O O . VAL A 1 92 ? 26.200 0.835 2.957 1.00 19.99 88 VAL A O 1
ATOM 609 N N . ALA A 1 93 ? 25.732 -1.282 3.544 1.00 19.83 89 ALA A N 1
ATOM 610 C CA . ALA A 1 93 ? 25.880 -1.065 4.981 1.00 20.16 89 ALA A CA 1
ATOM 611 C C . ALA A 1 93 ? 27.296 -1.468 5.366 1.00 20.70 89 ALA A C 1
ATOM 612 O O . ALA A 1 93 ? 27.674 -2.624 5.206 1.00 21.04 89 ALA A O 1
ATOM 614 N N . THR A 1 94 ? 28.074 -0.495 5.849 1.00 21.03 90 THR A N 1
ATOM 615 C CA . THR A 1 94 ? 29.419 -0.717 6.368 1.00 21.47 90 THR A CA 1
ATOM 616 C C . THR A 1 94 ? 29.817 0.384 7.350 1.00 22.15 90 THR A C 1
ATOM 617 O O . THR A 1 94 ? 29.322 1.494 7.294 1.00 21.48 90 THR A O 1
ATOM 621 N N . SER A 1 95 ? 30.739 0.047 8.242 1.00 23.06 91 SER A N 1
ATOM 622 C CA . SER A 1 95 ? 31.354 1.007 9.107 1.00 24.09 91 SER A CA 1
ATOM 623 C C . SER A 1 95 ? 32.875 1.020 8.900 1.00 24.93 91 SER A C 1
ATOM 624 O O . SER A 1 95 ? 33.606 1.616 9.687 1.00 25.73 91 SER A O 1
ATOM 627 N N . THR A 1 96 ? 33.341 0.351 7.839 1.00 24.84 92 THR A N 1
ATOM 628 C CA . THR A 1 96 ? 34.758 0.317 7.449 1.00 25.43 92 THR A CA 1
ATOM 629 C C . THR A 1 96 ? 34.879 0.531 5.912 1.00 25.45 92 THR A C 1
ATOM 630 O O . THR A 1 96 ? 35.437 -0.309 5.193 1.00 25.56 92 THR A O 1
ATOM 634 N N . PRO A 1 97 ? 34.333 1.661 5.405 1.00 25.00 93 PRO A N 1
ATOM 635 C CA . PRO A 1 97 ? 34.403 1.923 3.981 1.00 24.73 93 PRO A CA 1
ATOM 636 C C . PRO A 1 97 ? 35.854 2.086 3.512 1.00 25.82 93 PRO A C 1
ATOM 637 O O . PRO A 1 97 ? 36.716 2.489 4.314 1.00 26.66 93 PRO A O 1
ATOM 641 N N . ASP A 1 98 ? 36.124 1.747 2.243 1.00 25.55 94 ASP A N 1
ATOM 642 C CA . ASP A 1 98 ? 37.500 1.868 1.679 1.00 26.40 94 ASP A CA 1
ATOM 643 C C . ASP A 1 98 ? 38.073 3.252 1.993 1.00 27.04 94 ASP A C 1
ATOM 644 O O . ASP A 1 98 ? 39.225 3.380 2.432 1.00 28.50 94 ASP A O 1
ATOM 649 N N . PHE A 1 99 ? 37.281 4.286 1.738 1.00 26.18 95 PHE A N 1
ATOM 650 C CA . PHE A 1 99 ? 37.766 5.671 1.802 1.00 26.59 95 PHE A CA 1
ATOM 651 C C . PHE A 1 99 ? 36.843 6.578 2.604 1.00 25.54 95 PHE A C 1
ATOM 652 O O . PHE A 1 99 ? 35.658 6.269 2.783 1.00 24.20 95 PHE A O 1
ATOM 660 N N . VAL A 1 100 ? 37.393 7.698 3.077 1.00 25.92 96 VAL A N 1
ATOM 661 C CA . VAL A 1 100 ? 36.590 8.701 3.732 1.00 25.73 96 VAL A CA 1
ATOM 662 C C . VAL A 1 100 ? 35.448 9.089 2.809 1.00 24.56 96 VAL A C 1
ATOM 663 O O . VAL A 1 100 ? 34.309 9.168 3.217 1.00 23.96 96 VAL A O 1
ATOM 667 N N . PHE A 1 101 ? 35.803 9.311 1.557 1.00 24.49 97 PHE A N 1
ATOM 668 C CA . PHE A 1 101 ? 34.867 9.281 0.445 1.00 23.26 97 PHE A CA 1
ATOM 669 C C . PHE A 1 101 ? 35.705 9.112 -0.839 1.00 23.66 97 PHE A C 1
ATOM 670 O O . PHE A 1 101 ? 36.930 9.303 -0.805 1.00 24.61 97 PHE A O 1
ATOM 678 N N . PRO A 1 102 ? 35.063 8.703 -1.955 1.00 22.71 98 PRO A N 1
ATOM 679 C CA . PRO A 1 102 ? 33.628 8.405 -2.082 1.00 21.46 98 PRO A CA 1
ATOM 680 C C . PRO A 1 102 ? 33.199 7.081 -1.436 1.00 20.70 98 PRO A C 1
ATOM 681 O O . PRO A 1 102 ? 34.032 6.326 -0.878 1.00 21.00 98 PRO A O 1
ATOM 685 N N . SER A 1 103 ? 31.892 6.831 -1.506 1.00 19.56 99 SER A N 1
ATOM 686 C CA . SER A 1 103 ? 31.255 5.666 -0.889 1.00 18.76 99 SER A CA 1
ATOM 687 C C . SER A 1 103 ? 31.712 4.352 -1.469 1.00 18.52 99 SER A C 1
ATOM 688 O O . SER A 1 103 ? 32.067 4.249 -2.649 1.00 18.53 99 SER A O 1
ATOM 691 N N . THR A 1 104 ? 31.662 3.333 -0.614 1.00 18.18 100 THR A N 1
ATOM 692 C CA . THR A 1 104 ? 31.881 1.952 -1.010 1.00 18.12 100 THR A CA 1
ATOM 693 C C . THR A 1 104 ? 30.914 1.516 -2.131 1.00 17.52 100 THR A C 1
ATOM 694 O O . THR A 1 104 ? 31.262 0.714 -3.004 1.00 17.97 100 THR A O 1
ATOM 698 N N . ALA A 1 105 ? 29.683 1.980 -2.065 1.00 16.69 101 ALA A N 1
ATOM 699 C CA . ALA A 1 105 ? 28.714 1.572 -3.064 1.00 16.20 101 ALA A CA 1
ATOM 700 C C . ALA A 1 105 ? 29.167 2.028 -4.446 1.00 16.51 101 ALA A C 1
ATOM 701 O O . ALA A 1 105 ? 28.994 1.306 -5.436 1.00 16.59 101 ALA A O 1
ATOM 703 N N . CYS A 1 106 ? 29.703 3.250 -4.515 1.00 16.54 102 CYS A N 1
ATOM 704 C CA . CYS A 1 106 ? 30.164 3.804 -5.771 1.00 16.90 102 CYS A CA 1
ATOM 705 C C . CYS A 1 106 ? 31.300 3.006 -6.329 1.00 17.72 102 CYS A C 1
ATOM 706 O O . CYS A 1 106 ? 31.361 2.771 -7.534 1.00 18.01 102 CYS A O 1
ATOM 709 N N . LEU A 1 107 ? 32.235 2.611 -5.460 1.00 18.19 103 LEU A N 1
ATOM 710 C CA . LEU A 1 107 ? 33.377 1.768 -5.886 1.00 19.07 103 LEU A CA 1
ATOM 711 C C . LEU A 1 107 ? 32.875 0.426 -6.363 1.00 18.97 103 LEU A C 1
ATOM 712 O O . LEU A 1 107 ? 33.323 -0.092 -7.386 1.00 19.74 103 LEU A O 1
ATOM 717 N N . LEU A 1 108 ? 31.919 -0.129 -5.628 1.00 18.25 104 LEU A N 1
ATOM 718 C CA . LEU A 1 108 ? 31.327 -1.424 -5.986 1.00 18.44 104 LEU A CA 1
ATOM 719 C C . LEU A 1 108 ? 30.620 -1.365 -7.355 1.00 18.73 104 LEU A C 1
ATOM 720 O O . LEU A 1 108 ? 30.803 -2.249 -8.184 1.00 19.47 104 LEU A O 1
ATOM 725 N N . GLN A 1 109 ? 29.895 -0.281 -7.610 1.00 18.61 105 GLN A N 1
ATOM 726 C CA . GLN A 1 109 ? 29.242 -0.043 -8.909 1.00 19.06 105 GLN A CA 1
ATOM 727 C C . GLN A 1 109 ? 30.221 -0.157 -10.049 1.00 20.60 105 GLN A C 1
ATOM 728 O O . GLN A 1 109 ? 29.948 -0.813 -11.062 1.00 21.32 105 GLN A O 1
ATOM 734 N N . ASN A 1 110 ? 31.368 0.499 -9.906 1.00 21.44 106 ASN A N 1
ATOM 735 C CA . ASN A 1 110 ? 32.352 0.510 -10.964 1.00 22.80 106 ASN A CA 1
ATOM 736 C C . ASN A 1 110 ? 33.021 -0.866 -11.086 1.00 23.75 106 ASN A C 1
ATOM 737 O O . ASN A 1 110 ? 33.263 -1.348 -12.186 1.00 24.81 106 ASN A O 1
ATOM 742 N N . LYS A 1 111 ? 33.300 -1.506 -9.956 1.00 23.45 107 LYS A N 1
ATOM 743 C CA . LYS A 1 111 ? 33.898 -2.842 -9.977 1.00 24.21 107 LYS A CA 1
ATOM 744 C C . LYS A 1 111 ? 33.020 -3.840 -10.719 1.00 24.60 107 LYS A C 1
ATOM 745 O O . LYS A 1 111 ? 33.517 -4.656 -11.483 1.00 25.69 107 LYS A O 1
ATOM 751 N N . LEU A 1 112 ? 31.703 -3.703 -10.561 1.00 23.91 108 LEU A N 1
ATOM 752 C CA . LEU A 1 112 ? 30.754 -4.516 -11.312 1.00 23.74 108 LEU A CA 1
ATOM 753 C C . LEU A 1 112 ? 30.562 -4.063 -12.749 1.00 24.68 108 LEU A C 1
ATOM 754 O O . LEU A 1 112 ? 29.816 -4.698 -13.499 1.00 25.20 108 LEU A O 1
ATOM 759 N N . GLY A 1 113 ? 31.169 -2.950 -13.152 1.00 25.20 109 GLY A N 1
ATOM 760 C CA . GLY A 1 113 ? 31.025 -2.468 -14.532 1.00 26.18 109 GLY A CA 1
ATOM 761 C C . GLY A 1 113 ? 29.621 -1.999 -14.875 1.00 25.98 109 GLY A C 1
ATOM 762 O O . GLY A 1 113 ? 29.169 -2.145 -16.039 1.00 27.11 109 GLY A O 1
ATOM 763 N N . ILE A 1 114 ? 28.910 -1.437 -13.886 1.00 24.99 110 ILE A N 1
ATOM 764 C CA . ILE A 1 114 ? 27.536 -0.995 -14.102 1.00 24.85 110 ILE A CA 1
ATOM 765 C C . ILE A 1 114 ? 27.569 0.433 -14.610 1.00 25.52 110 ILE A C 1
ATOM 766 O O . ILE A 1 114 ? 28.078 1.320 -13.951 1.00 25.00 110 ILE A O 1
ATOM 771 N N . ARG A 1 115 ? 26.948 0.637 -15.771 1.00 26.96 111 ARG A N 1
ATOM 772 C CA . ARG A 1 115 ? 27.061 1.875 -16.528 1.00 27.87 111 ARG A CA 1
ATOM 773 C C . ARG A 1 115 ? 25.749 2.653 -16.607 1.00 26.02 111 ARG A C 1
ATOM 774 O O . ARG A 1 115 ? 25.641 3.596 -17.361 1.00 26.36 111 ARG A O 1
ATOM 782 N N . ASN A 1 116 ? 24.754 2.259 -15.821 1.00 24.28 112 ASN A N 1
ATOM 783 C CA . ASN A 1 116 ? 23.389 2.837 -15.941 1.00 23.33 112 ASN A CA 1
ATOM 784 C C . ASN A 1 116 ? 23.136 4.091 -15.068 1.00 21.85 112 ASN A C 1
ATOM 785 O O . ASN A 1 116 ? 22.032 4.583 -14.997 1.00 21.69 112 ASN A O 1
ATOM 790 N N . HIS A 1 117 ? 24.154 4.551 -14.376 1.00 21.10 113 HIS A N 1
ATOM 791 C CA . HIS A 1 117 ? 24.060 5.741 -13.534 1.00 20.27 113 HIS A CA 1
ATOM 792 C C . HIS A 1 117 ? 23.118 5.618 -12.344 1.00 19.15 113 HIS A C 1
ATOM 793 O O . HIS A 1 117 ? 22.685 6.605 -11.801 1.00 18.38 113 HIS A O 1
ATOM 800 N N . GLY A 1 118 ? 22.780 4.402 -11.946 1.00 18.94 114 GLY A N 1
ATOM 801 C CA . GLY A 1 118 ? 21.816 4.201 -10.859 1.00 18.36 114 GLY A CA 1
ATOM 802 C C . GLY A 1 118 ? 22.364 4.727 -9.551 1.00 17.69 114 GLY A C 1
ATOM 803 O O . GLY A 1 118 ? 23.581 4.894 -9.392 1.00 17.80 114 GLY A O 1
ATOM 804 N N . ALA A 1 119 ? 21.467 5.023 -8.617 1.00 17.13 115 ALA A N 1
ATOM 805 C CA . ALA A 1 119 ? 21.877 5.563 -7.322 1.00 16.73 115 ALA A CA 1
ATOM 806 C C . ALA A 1 119 ? 22.738 4.546 -6.546 1.00 16.47 115 ALA A C 1
ATOM 807 O O . ALA A 1 119 ? 22.446 3.352 -6.525 1.00 16.93 115 ALA A O 1
ATOM 809 N N . ALA A 1 120 ? 23.763 5.035 -5.889 1.00 16.24 116 ALA A N 1
ATOM 810 C CA . ALA A 1 120 ? 24.627 4.200 -5.057 1.00 16.22 116 ALA A CA 1
ATOM 811 C C . ALA A 1 120 ? 25.082 5.003 -3.812 1.00 16.23 116 ALA A C 1
ATOM 812 O O . ALA A 1 120 ? 25.613 6.131 -3.929 1.00 16.38 116 ALA A O 1
ATOM 814 N N . PHE A 1 121 ? 24.820 4.447 -2.634 1.00 16.12 117 PHE A N 1
ATOM 815 C CA . PHE A 1 121 ? 25.255 5.066 -1.359 1.00 16.40 117 PHE A CA 1
ATOM 816 C C . PHE A 1 121 ? 25.479 4.079 -0.208 1.00 16.72 117 PHE A C 1
ATOM 817 O O . PHE A 1 121 ? 25.035 2.935 -0.270 1.00 16.78 117 PHE A O 1
ATOM 825 N N . ASP A 1 122 ? 26.187 4.546 0.812 1.00 17.20 118 ASP A N 1
ATOM 826 C CA . ASP A 1 122 ? 26.394 3.799 2.024 1.00 17.84 118 ASP A CA 1
ATOM 827 C C . ASP A 1 122 ? 25.476 4.338 3.142 1.00 17.80 118 ASP A C 1
ATOM 828 O O . ASP A 1 122 ? 25.169 5.544 3.192 1.00 17.57 118 ASP A O 1
ATOM 833 N N . VAL A 1 123 ? 25.082 3.439 4.043 1.00 17.73 119 VAL A N 1
ATOM 834 C CA . VAL A 1 123 ? 24.386 3.791 5.261 1.00 17.99 119 VAL A CA 1
ATOM 835 C C . VAL A 1 123 ? 25.195 3.298 6.468 1.00 19.07 119 VAL A C 1
ATOM 836 O O . VAL A 1 123 ? 25.869 2.246 6.401 1.00 19.11 119 VAL A O 1
ATOM 840 N N . GLN A 1 124 ? 25.144 4.071 7.564 1.00 20.02 120 GLN A N 1
ATOM 841 C CA . GLN A 1 124 ? 25.841 3.751 8.810 1.00 21.08 120 GLN A CA 1
ATOM 842 C C . GLN A 1 124 ? 24.869 3.492 10.014 1.00 21.88 120 GLN A C 1
ATOM 843 O O . GLN A 1 124 ? 24.278 4.418 10.572 1.00 22.01 120 GLN A O 1
ATOM 849 N N . ALA A 1 125 ? 24.672 2.223 10.349 1.00 22.17 121 ALA A N 1
ATOM 850 C CA . ALA A 1 125 ? 24.001 1.849 11.586 1.00 23.49 121 ALA A CA 1
ATOM 851 C C . ALA A 1 125 ? 24.754 0.667 12.239 1.00 24.77 121 ALA A C 1
ATOM 852 O O . ALA A 1 125 ? 24.189 -0.077 13.043 1.00 24.96 121 ALA A O 1
ATOM 854 N N . VAL A 1 126 ? 26.039 0.535 11.871 1.00 25.38 122 VAL A N 1
ATOM 855 C CA . VAL A 1 126 ? 26.975 -0.430 12.437 1.00 26.57 122 VAL A CA 1
ATOM 856 C C . VAL A 1 126 ? 26.403 -1.833 12.319 1.00 28.00 122 VAL A C 1
ATOM 857 O O . VAL A 1 126 ? 25.951 -2.223 11.221 1.00 27.93 122 VAL A O 1
ATOM 867 N N . SER A 1 128 ? 23.673 -3.087 12.991 1.00 28.24 124 SER A N 1
ATOM 868 C CA . SER A 1 128 ? 22.277 -3.092 12.505 1.00 27.60 124 SER A CA 1
ATOM 869 C C . SER A 1 128 ? 22.177 -2.609 11.058 1.00 25.45 124 SER A C 1
ATOM 870 O O . SER A 1 128 ? 21.063 -2.462 10.517 1.00 24.36 124 SER A O 1
ATOM 873 N N . GLY A 1 129 ? 23.332 -2.349 10.448 1.00 24.00 125 GLY A N 1
ATOM 874 C CA . GLY A 1 129 ? 23.413 -1.770 9.124 1.00 22.50 125 GLY A CA 1
ATOM 875 C C . GLY A 1 129 ? 22.596 -2.471 8.040 1.00 21.67 125 GLY A C 1
ATOM 876 O O . GLY A 1 129 ? 21.914 -1.800 7.259 1.00 21.08 125 GLY A O 1
ATOM 877 N N . PHE A 1 130 ? 22.639 -3.802 7.997 1.00 21.14 126 PHE A N 1
ATOM 878 C CA . PHE A 1 130 ? 21.939 -4.551 6.948 1.00 20.89 126 PHE A CA 1
ATOM 879 C C . PHE A 1 130 ? 20.416 -4.399 7.072 1.00 20.84 126 PHE A C 1
ATOM 880 O O . PHE A 1 130 ? 19.737 -4.243 6.058 1.00 20.55 126 PHE A O 1
ATOM 888 N N . ALA A 1 131 ? 19.895 -4.423 8.295 1.00 21.18 127 ALA A N 1
ATOM 889 C CA . ALA A 1 131 ? 18.449 -4.174 8.529 1.00 21.52 127 ALA A CA 1
ATOM 890 C C . ALA A 1 131 ? 18.071 -2.793 8.004 1.00 20.83 127 ALA A C 1
ATOM 891 O O . ALA A 1 131 ? 17.034 -2.607 7.360 1.00 20.46 127 ALA A O 1
ATOM 893 N N . TYR A 1 132 ? 18.938 -1.822 8.294 1.00 20.54 128 TYR A N 1
ATOM 894 C CA . TYR A 1 132 ? 18.709 -0.464 7.836 1.00 20.07 128 TYR A CA 1
ATOM 895 C C . TYR A 1 132 ? 18.715 -0.391 6.312 1.00 19.11 128 TYR A C 1
ATOM 896 O O . TYR A 1 132 ? 17.832 0.209 5.732 1.00 19.02 128 TYR A O 1
ATOM 905 N N . ALA A 1 133 ? 19.680 -1.074 5.696 1.00 18.71 129 ALA A N 1
ATOM 906 C CA . ALA A 1 133 ? 19.843 -1.107 4.241 1.00 18.05 129 ALA A CA 1
ATOM 907 C C . ALA A 1 133 ? 18.677 -1.820 3.546 1.00 17.93 129 ALA A C 1
ATOM 908 O O . ALA A 1 133 ? 18.167 -1.346 2.551 1.00 17.47 129 ALA A O 1
ATOM 910 N N . VAL A 1 134 ? 18.280 -2.971 4.082 1.00 18.51 130 VAL A N 1
ATOM 911 C CA . VAL A 1 134 ? 17.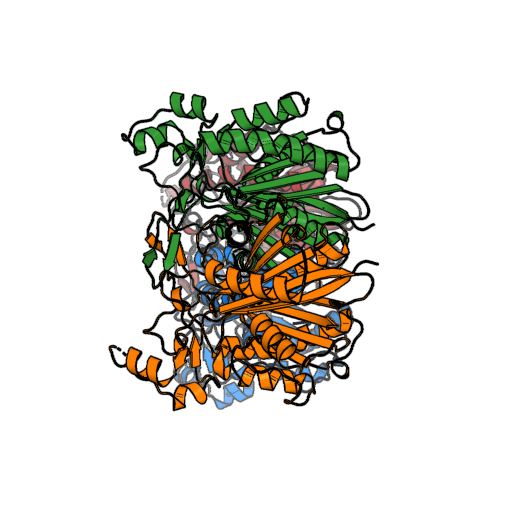101 -3.705 3.605 1.00 18.63 130 VAL A CA 1
ATOM 912 C C . VAL A 1 134 ? 15.841 -2.886 3.677 1.00 18.91 130 VAL A C 1
ATOM 913 O O . VAL A 1 134 ? 15.057 -2.849 2.728 1.00 18.71 130 VAL A O 1
ATOM 917 N N . ALA A 1 135 ? 15.641 -2.202 4.794 1.00 19.71 131 ALA A N 1
ATOM 918 C CA . ALA A 1 135 ? 14.405 -1.451 4.971 1.00 20.43 131 ALA A CA 1
ATOM 919 C C . ALA A 1 135 ? 14.398 -0.278 3.985 1.00 19.99 131 ALA A C 1
ATOM 920 O O . ALA A 1 135 ? 13.351 0.072 3.452 1.00 21.14 131 ALA A O 1
ATOM 922 N N . THR A 1 136 ? 15.561 0.289 3.689 1.00 19.34 132 THR A N 1
ATOM 923 C CA . THR A 1 136 ? 15.643 1.444 2.790 1.00 19.26 132 THR A CA 1
ATOM 924 C C . THR A 1 136 ? 15.367 1.045 1.318 1.00 18.91 132 THR A C 1
ATOM 925 O O . THR A 1 136 ? 14.508 1.641 0.623 1.00 19.10 132 THR A O 1
ATOM 929 N N . ALA A 1 137 ? 16.077 0.028 0.855 1.00 18.47 133 ALA A N 1
ATOM 930 C CA . ALA A 1 137 ? 15.838 -0.529 -0.452 1.00 18.23 133 ALA A CA 1
ATOM 931 C C . ALA A 1 137 ? 14.356 -0.883 -0.597 1.00 18.88 133 ALA A C 1
ATOM 932 O O . ALA A 1 137 ? 13.703 -0.462 -1.545 1.00 18.65 133 ALA A O 1
ATOM 934 N N . ASP A 1 138 ? 13.829 -1.636 0.366 1.00 19.30 134 ASP A N 1
ATOM 935 C CA . ASP A 1 138 ? 12.444 -2.058 0.311 1.00 20.17 134 ASP A CA 1
ATOM 936 C C . ASP A 1 138 ? 11.578 -0.842 0.058 1.00 20.48 134 ASP A C 1
ATOM 937 O O . ASP A 1 138 ? 10.701 -0.865 -0.795 1.00 21.02 134 ASP A O 1
ATOM 942 N N . SER A 1 139 ? 11.838 0.237 0.771 1.00 20.45 135 SER A N 1
ATOM 943 C CA . SER A 1 139 ? 11.005 1.445 0.628 1.00 20.96 135 SER A CA 1
ATOM 944 C C . SER A 1 139 ? 11.097 2.030 -0.804 1.00 20.71 135 SER A C 1
ATOM 945 O O . SER A 1 139 ? 10.131 2.426 -1.389 1.00 21.35 135 SER A O 1
ATOM 948 N N . PHE A 1 140 ? 12.282 2.042 -1.359 1.00 20.26 136 PHE A N 1
ATOM 949 C CA . PHE A 1 140 ? 12.480 2.505 -2.718 1.00 20.26 136 PHE A CA 1
ATOM 950 C C . PHE A 1 140 ? 11.789 1.638 -3.755 1.00 20.75 136 PHE A C 1
ATOM 951 O O . PHE A 1 140 ? 11.262 2.178 -4.742 1.00 20.98 136 PHE A O 1
ATOM 959 N N . ILE A 1 141 ? 11.806 0.319 -3.561 1.00 20.75 137 ILE A N 1
ATOM 960 C CA . ILE A 1 141 ? 11.176 -0.600 -4.508 1.00 21.88 137 ILE A CA 1
ATOM 961 C C . ILE A 1 141 ? 9.636 -0.526 -4.400 1.00 23.31 137 ILE A C 1
ATOM 962 O O . ILE A 1 141 ? 8.921 -0.430 -5.411 1.00 23.78 137 ILE A O 1
ATOM 967 N N . ARG A 1 142 ? 9.126 -0.574 -3.181 1.00 24.54 138 ARG A N 1
ATOM 968 C CA . ARG A 1 142 ? 7.659 -0.535 -2.952 1.00 26.32 138 ARG A CA 1
ATOM 969 C C . ARG A 1 142 ? 6.967 0.685 -3.574 1.00 26.90 138 ARG A C 1
ATOM 970 O O . ARG A 1 142 ? 5.889 0.576 -4.134 1.00 27.77 138 ARG A O 1
ATOM 978 N N . SER A 1 143 ? 7.643 1.820 -3.554 1.00 26.93 139 SER A N 1
ATOM 979 C CA . SER A 1 143 ? 7.102 3.072 -4.109 1.00 27.73 139 SER A CA 1
ATOM 980 C C . SER A 1 143 ? 7.124 3.161 -5.623 1.00 27.61 139 SER A C 1
ATOM 981 O O . SER A 1 143 ? 6.503 4.053 -6.175 1.00 28.56 139 SER A O 1
ATOM 984 N N . GLY A 1 144 ? 7.872 2.283 -6.280 1.00 27.06 140 GLY A N 1
ATOM 985 C CA . GLY A 1 144 ? 8.009 2.308 -7.731 1.00 27.74 140 GLY A CA 1
ATOM 986 C C . GLY A 1 144 ? 9.291 2.975 -8.238 1.00 27.81 140 GLY A C 1
ATOM 987 O O . GLY A 1 144 ? 9.576 2.949 -9.442 1.00 28.93 140 GLY A O 1
ATOM 988 N N . GLN A 1 145 ? 10.085 3.557 -7.342 1.00 27.06 141 GLN A N 1
ATOM 989 C CA . GLN A 1 145 ? 11.200 4.408 -7.769 1.00 26.90 141 GLN A CA 1
ATOM 990 C C . GLN A 1 145 ? 12.410 3.626 -8.251 1.00 26.23 141 GLN A C 1
ATOM 991 O O . GLN A 1 145 ? 13.161 4.102 -9.102 1.00 26.31 141 GLN A O 1
ATOM 997 N N . HIS A 1 146 ? 12.597 2.436 -7.694 1.00 25.26 142 HIS A N 1
ATOM 998 C CA . HIS A 1 146 ? 13.643 1.557 -8.145 1.00 24.76 142 HIS A CA 1
ATOM 999 C C . HIS A 1 146 ? 13.054 0.212 -8.325 1.00 25.89 142 HIS A C 1
ATOM 1000 O O . HIS A 1 146 ? 12.006 -0.107 -7.756 1.00 26.41 142 HIS A O 1
ATOM 1007 N N . ARG A 1 147 ? 13.719 -0.606 -9.110 1.00 26.94 143 ARG A N 1
ATOM 1008 C CA . ARG A 1 147 ? 13.142 -1.879 -9.536 1.00 28.01 143 ARG A CA 1
ATOM 1009 C C . ARG A 1 147 ? 13.963 -3.049 -9.032 1.00 26.64 143 ARG A C 1
ATOM 1010 O O . ARG A 1 147 ? 13.399 -3.997 -8.483 1.00 27.27 143 ARG A O 1
ATOM 1018 N N . THR A 1 148 ? 15.293 -2.956 -9.159 1.00 24.54 144 THR A N 1
ATOM 1019 C CA . THR A 1 148 ? 16.208 -4.025 -8.753 1.00 23.21 144 THR A CA 1
ATOM 1020 C C . THR A 1 148 ? 17.346 -3.435 -7.916 1.00 22.07 144 THR A C 1
ATOM 1021 O O . THR A 1 148 ? 18.165 -2.672 -8.441 1.00 22.33 144 THR A O 1
ATOM 1025 N N . ALA A 1 149 ? 17.400 -3.784 -6.620 1.00 21.34 145 ALA A N 1
ATOM 1026 C CA . ALA A 1 149 ? 18.426 -3.264 -5.693 1.00 19.99 145 ALA A CA 1
ATOM 1027 C C . ALA A 1 149 ? 19.389 -4.360 -5.292 1.00 19.57 145 ALA A C 1
ATOM 1028 O O . ALA A 1 149 ? 18.973 -5.495 -5.059 1.00 20.80 145 ALA A O 1
ATOM 1030 N N . LEU A 1 150 ? 20.674 -4.015 -5.255 1.00 18.82 146 LEU A N 1
ATOM 1031 C CA . LEU A 1 150 ? 21.734 -4.802 -4.633 1.00 18.49 146 LEU A CA 1
ATOM 1032 C C . LEU A 1 150 ? 21.987 -4.240 -3.251 1.00 17.82 146 LEU A C 1
ATOM 1033 O O . LEU A 1 150 ? 22.377 -3.067 -3.108 1.00 16.87 146 LEU A O 1
ATOM 1038 N N . VAL A 1 151 ? 21.775 -5.086 -2.240 1.00 17.82 147 VAL A N 1
ATOM 1039 C CA . VAL A 1 151 ? 21.878 -4.667 -0.858 1.00 17.49 147 VAL A CA 1
ATOM 1040 C C . VAL A 1 151 ? 22.985 -5.454 -0.185 1.00 17.71 147 VAL A C 1
ATOM 1041 O O . VAL A 1 151 ? 22.943 -6.675 -0.182 1.00 18.49 147 VAL A O 1
ATOM 1045 N N . ILE A 1 152 ? 23.962 -4.738 0.363 1.00 17.36 148 ILE A N 1
ATOM 1046 C CA . ILE A 1 152 ? 25.209 -5.307 0.845 1.00 17.67 148 ILE A CA 1
ATOM 1047 C C . ILE A 1 152 ? 25.443 -4.991 2.300 1.00 17.81 148 ILE A C 1
ATOM 1048 O O . ILE A 1 152 ? 25.209 -3.862 2.761 1.00 17.90 148 ILE A O 1
ATOM 1053 N N . GLY A 1 153 ? 25.910 -5.986 3.030 1.00 18.28 149 GLY A N 1
ATOM 1054 C CA . GLY A 1 153 ? 26.588 -5.770 4.285 1.00 18.84 149 GLY A CA 1
ATOM 1055 C C . GLY A 1 153 ? 28.004 -6.209 4.085 1.00 19.50 149 GLY A C 1
ATOM 1056 O O . GLY A 1 153 ? 28.236 -7.361 3.692 1.00 20.05 149 GLY A O 1
ATOM 1057 N N . ALA A 1 154 ? 28.958 -5.323 4.352 1.00 19.93 150 ALA A N 1
ATOM 1058 C CA . ALA A 1 154 ? 30.362 -5.645 4.138 1.00 21.12 150 ALA A CA 1
ATOM 1059 C C . ALA A 1 154 ? 31.269 -4.958 5.205 1.00 22.22 150 ALA A C 1
ATOM 1060 O O . ALA A 1 154 ? 31.094 -3.765 5.484 1.00 22.21 150 ALA A O 1
ATOM 1062 N N . GLU A 1 155 ? 32.224 -5.709 5.789 1.00 23.50 151 GLU A N 1
ATOM 1063 C CA . GLU A 1 155 ? 33.193 -5.119 6.740 1.00 24.81 151 GLU A CA 1
ATOM 1064 C C . GLU A 1 155 ? 34.608 -5.689 6.629 1.00 26.20 151 GLU A C 1
ATOM 1065 O O . GLU A 1 155 ? 34.815 -6.896 6.351 1.00 26.54 151 GLU A O 1
ATOM 1071 N N . THR A 1 156 ? 35.586 -4.808 6.857 1.00 26.71 152 THR A N 1
ATOM 1072 C CA . THR A 1 156 ? 36.939 -5.223 7.200 1.00 27.76 152 THR A CA 1
ATOM 1073 C C . THR A 1 156 ? 37.240 -4.768 8.633 1.00 28.65 152 THR A C 1
ATOM 1074 O O . THR A 1 156 ? 38.128 -3.946 8.849 1.00 29.12 152 THR A O 1
ATOM 1078 N N . PHE A 1 157 ? 36.505 -5.319 9.606 1.00 28.67 153 PHE A N 1
ATOM 1079 C CA . PHE A 1 157 ? 36.619 -4.903 11.009 1.00 29.75 153 PHE A CA 1
ATOM 1080 C C . PHE A 1 157 ? 37.974 -5.195 11.640 1.00 31.61 153 PHE A C 1
ATOM 1081 O O . PHE A 1 157 ? 38.328 -4.644 12.668 1.00 32.69 153 PHE A O 1
ATOM 1089 N N . SER A 1 158 ? 38.759 -6.034 11.019 1.00 32.62 154 SER A N 1
ATOM 1090 C CA . SER A 1 158 ? 40.137 -6.195 11.481 1.00 34.87 154 SER A CA 1
ATOM 1091 C C . SER A 1 158 ? 40.932 -4.872 11.463 1.00 36.15 154 SER A C 1
ATOM 1092 O O . SER A 1 158 ? 41.926 -4.755 12.168 1.00 38.05 154 SER A O 1
ATOM 1095 N N . ARG A 1 159 ? 40.520 -3.895 10.645 1.00 35.11 155 ARG A N 1
ATOM 1096 C CA . ARG A 1 159 ? 41.235 -2.610 10.547 1.00 35.83 155 ARG A CA 1
ATOM 1097 C C . ARG A 1 159 ? 41.032 -1.695 11.763 1.00 36.59 155 ARG A C 1
ATOM 1098 O O . ARG A 1 159 ? 41.779 -0.724 11.958 1.00 36.94 155 ARG A O 1
ATOM 1106 N N . ILE A 1 160 ? 40.032 -1.998 12.578 1.00 36.20 156 ILE A N 1
ATOM 1107 C CA . ILE A 1 160 ? 39.696 -1.149 13.710 1.00 37.04 156 ILE A CA 1
ATOM 1108 C C . ILE A 1 160 ? 39.774 -1.931 15.023 1.00 38.66 156 ILE A C 1
ATOM 1109 O O . ILE A 1 160 ? 39.214 -1.491 16.047 1.00 39.80 156 ILE A O 1
ATOM 1114 N N . LEU A 1 161 ? 40.422 -3.100 14.998 1.00 38.57 157 LEU A N 1
ATOM 1115 C CA . LEU A 1 161 ? 40.568 -3.914 16.203 1.00 39.62 157 LEU A CA 1
ATOM 1116 C C . LEU A 1 161 ? 41.860 -3.556 16.909 1.00 41.11 157 LEU A C 1
ATOM 1117 O O . LEU A 1 161 ? 42.902 -3.431 16.281 1.00 41.78 157 LEU A O 1
ATOM 1122 N N . ASP A 1 162 ? 41.782 -3.370 18.214 1.00 41.58 158 ASP A N 1
ATOM 1123 C CA . ASP A 1 162 ? 42.989 -3.337 19.049 1.00 44.29 158 ASP A CA 1
ATOM 1124 C C . ASP A 1 162 ? 43.386 -4.774 19.478 1.00 44.66 158 ASP A C 1
ATOM 1125 O O . ASP A 1 162 ? 42.738 -5.362 20.336 1.00 44.30 158 ASP A O 1
ATOM 1130 N N . PHE A 1 163 ? 44.467 -5.301 18.925 1.00 45.24 159 PHE A N 1
ATOM 1131 C CA . PHE A 1 163 ? 44.912 -6.638 19.311 1.00 46.99 159 PHE A CA 1
ATOM 1132 C C . PHE A 1 163 ? 45.604 -6.747 20.709 1.00 49.82 159 PHE A C 1
ATOM 1133 O O . PHE A 1 163 ? 45.991 -7.852 21.136 1.00 50.49 159 PHE A O 1
ATOM 1141 N N . LYS A 1 164 ? 45.701 -5.624 21.436 1.00 50.75 160 LYS A N 1
ATOM 1142 C CA . LYS A 1 164 ? 46.066 -5.651 22.867 1.00 53.02 160 LYS A CA 1
ATOM 1143 C C . LYS A 1 164 ? 44.821 -5.794 23.785 1.00 52.64 160 LYS A C 1
ATOM 1144 O O . LYS A 1 164 ? 44.973 -5.912 25.012 1.00 54.52 160 LYS A O 1
ATOM 1146 N N . ASP A 1 165 ? 43.612 -5.827 23.192 1.00 50.09 161 ASP A N 1
ATOM 1147 C CA . ASP A 1 165 ? 42.359 -5.974 23.960 1.00 49.14 161 ASP A CA 1
ATOM 1148 C C . ASP A 1 165 ? 41.647 -7.306 23.686 1.00 48.16 161 ASP A C 1
ATOM 1149 O O . ASP A 1 165 ? 40.892 -7.420 22.730 1.00 46.98 161 ASP A O 1
ATOM 1154 N N . ARG A 1 166 ? 41.800 -8.271 24.582 1.00 49.32 162 ARG A N 1
ATOM 1155 C CA . ARG A 1 166 ? 41.169 -9.578 24.402 1.00 48.31 162 ARG A CA 1
ATOM 1156 C C . ARG A 1 166 ? 39.619 -9.548 24.503 1.00 46.77 162 ARG A C 1
ATOM 1157 O O . ARG A 1 166 ? 38.955 -10.500 24.091 1.00 45.66 162 ARG A O 1
ATOM 1165 N N . THR A 1 167 ? 39.073 -8.494 25.115 1.00 46.54 163 THR A N 1
ATOM 1166 C CA . THR A 1 167 ? 37.620 -8.290 25.249 1.00 45.57 163 THR A CA 1
ATOM 1167 C C . THR A 1 167 ? 36.929 -8.269 23.870 1.00 43.77 163 THR A C 1
ATOM 1168 O O . THR A 1 167 ? 35.819 -8.800 23.702 1.00 43.47 163 THR A O 1
ATOM 1170 N N . THR A 1 168 ? 37.598 -7.661 22.891 1.00 43.04 164 THR A N 1
ATOM 1171 C CA . THR A 1 168 ? 36.990 -7.377 21.605 1.00 41.12 164 THR A CA 1
ATOM 1172 C C . THR A 1 168 ? 37.718 -8.011 20.406 1.00 39.97 164 THR A C 1
ATOM 1173 O O . THR A 1 168 ? 37.102 -8.255 19.391 1.00 38.44 164 THR A O 1
ATOM 1177 N N . CYS A 1 169 ? 39.021 -8.247 20.504 1.00 40.50 165 CYS A N 1
ATOM 1178 C CA . CYS A 1 169 ? 39.817 -8.585 19.312 1.00 39.55 165 CYS A CA 1
ATOM 1179 C C . CYS A 1 169 ? 39.680 -10.052 18.888 1.00 38.85 165 CYS A C 1
ATOM 1180 O O . CYS A 1 169 ? 40.119 -10.430 17.811 1.00 37.74 165 CYS A O 1
ATOM 1183 N N . VAL A 1 170 ? 39.054 -10.854 19.750 1.00 39.03 166 VAL A N 1
ATOM 1184 C CA . VAL A 1 170 ? 38.765 -12.254 19.498 1.00 38.80 166 VAL A CA 1
ATOM 1185 C C . VAL A 1 170 ? 37.320 -12.434 18.987 1.00 37.74 166 VAL A C 1
ATOM 1186 O O . VAL A 1 170 ? 36.874 -13.557 18.658 1.00 36.65 166 VAL A O 1
ATOM 1190 N N . LEU A 1 171 ? 36.620 -11.309 18.854 1.00 37.59 167 LEU A N 1
ATOM 1191 C CA . LEU A 1 171 ? 35.176 -11.282 18.670 1.00 36.92 167 LEU A CA 1
ATOM 1192 C C . LEU A 1 171 ? 34.776 -10.969 17.224 1.00 35.22 167 LEU A C 1
ATOM 1193 O O . LEU A 1 171 ? 33.856 -11.577 16.679 1.00 34.44 167 LEU A O 1
ATOM 1198 N N . PHE A 1 172 ? 35.461 -10.014 16.604 1.00 35.25 168 PHE A N 1
ATOM 1199 C CA . PHE A 1 172 ? 35.038 -9.517 15.306 1.00 34.27 168 PHE A CA 1
ATOM 1200 C C . PHE A 1 172 ? 35.832 -10.148 14.157 1.00 33.99 168 PHE A C 1
ATOM 1201 O O . PHE A 1 172 ? 36.991 -10.527 14.321 1.00 35.65 168 PHE A O 1
ATOM 1209 N N . GLY A 1 173 ? 35.187 -10.242 12.999 1.00 32.11 169 GLY A N 1
ATOM 1210 C CA . GLY A 1 173 ? 35.814 -10.737 11.771 1.00 31.32 169 GLY A CA 1
ATOM 1211 C C . GLY A 1 173 ? 35.453 -9.896 10.549 1.00 29.84 169 GLY A C 1
ATOM 1212 O O . GLY A 1 173 ? 34.757 -8.881 10.655 1.00 29.06 169 GLY A O 1
ATOM 1213 N N . ASP A 1 174 ? 35.944 -10.320 9.391 1.00 29.03 170 ASP A N 1
ATOM 1214 C CA . ASP A 1 174 ? 35.715 -9.642 8.147 1.00 27.86 170 ASP A CA 1
ATOM 1215 C C . ASP A 1 174 ? 34.819 -10.481 7.247 1.00 26.72 170 ASP A C 1
ATOM 1216 O O . ASP A 1 174 ? 34.714 -11.693 7.398 1.00 26.99 170 ASP A O 1
ATOM 1221 N N . GLY A 1 175 ? 34.222 -9.824 6.264 1.00 25.57 171 GLY A N 1
ATOM 1222 C CA . GLY A 1 175 ? 33.434 -10.512 5.283 1.00 25.13 171 GLY A CA 1
ATOM 1223 C C . GLY A 1 175 ? 32.398 -9.649 4.608 1.00 24.13 171 GLY A C 1
ATOM 1224 O O . GLY A 1 175 ? 32.260 -8.452 4.901 1.00 24.41 171 GLY A O 1
ATOM 1225 N N . ALA A 1 176 ? 31.672 -10.269 3.683 1.00 23.42 172 ALA A N 1
ATOM 1226 C CA . ALA A 1 176 ? 30.664 -9.564 2.931 1.00 22.49 172 ALA A CA 1
ATOM 1227 C C . ALA A 1 176 ? 29.529 -10.509 2.549 1.00 21.91 172 ALA A C 1
ATOM 1228 O O . ALA A 1 176 ? 29.742 -11.700 2.283 1.00 21.87 172 ALA A O 1
ATOM 1230 N N . GLY A 1 177 ? 28.317 -9.963 2.575 1.00 21.03 173 GLY A N 1
ATOM 1231 C CA . GLY A 1 177 ? 27.120 -10.664 2.088 1.00 20.66 173 GLY A CA 1
ATOM 1232 C C . GLY A 1 177 ? 26.246 -9.712 1.290 1.00 19.91 173 GLY A C 1
ATOM 1233 O O . GLY A 1 177 ? 26.255 -8.487 1.520 1.00 18.84 173 GLY A O 1
ATOM 1234 N N . ALA A 1 178 ? 25.469 -10.290 0.371 1.00 20.06 174 ALA A N 1
ATOM 1235 C CA . ALA A 1 178 ? 24.710 -9.512 -0.591 1.00 19.65 174 ALA A CA 1
ATOM 1236 C C . ALA A 1 178 ? 23.418 -10.181 -0.959 1.00 19.98 174 ALA A C 1
ATOM 1237 O O . ALA A 1 178 ? 23.344 -11.407 -1.056 1.00 20.47 174 ALA A O 1
ATOM 1239 N N . VAL A 1 179 ? 22.403 -9.354 -1.188 1.00 19.86 175 VAL A N 1
ATOM 1240 C CA . VAL A 1 179 ? 21.103 -9.810 -1.628 1.00 20.55 175 VAL A CA 1
ATOM 1241 C C . VAL A 1 179 ? 20.649 -8.900 -2.754 1.00 20.52 175 VAL A C 1
ATOM 1242 O O . VAL A 1 179 ? 20.955 -7.679 -2.747 1.00 20.31 175 VAL A O 1
ATOM 1246 N N . ILE A 1 180 ? 20.033 -9.502 -3.770 1.00 21.23 176 ILE A N 1
ATOM 1247 C CA . ILE A 1 180 ? 19.363 -8.767 -4.863 1.00 21.50 176 ILE A CA 1
ATOM 1248 C C . ILE A 1 180 ? 17.852 -8.814 -4.597 1.00 22.04 176 ILE A C 1
ATOM 1249 O O . ILE A 1 180 ? 17.289 -9.884 -4.460 1.00 22.65 176 ILE A O 1
ATOM 1254 N N . LEU A 1 181 ? 17.253 -7.634 -4.431 1.00 21.78 177 LEU A N 1
ATOM 1255 C CA . LEU A 1 181 ? 15.820 -7.468 -4.204 1.00 22.16 177 LEU A CA 1
ATOM 1256 C C . LEU A 1 181 ? 15.205 -6.910 -5.470 1.00 22.72 177 LEU A C 1
ATOM 1257 O O . LEU A 1 181 ? 15.805 -6.030 -6.103 1.00 22.46 177 LEU A O 1
ATOM 1262 N N . GLN A 1 182 ? 14.022 -7.418 -5.846 1.00 23.64 178 GLN A N 1
ATOM 1263 C CA . GLN A 1 182 ? 13.311 -6.966 -7.045 1.00 24.25 178 GLN A CA 1
ATOM 1264 C C . GLN A 1 182 ? 11.792 -6.843 -6.850 1.00 25.24 178 GLN A C 1
ATOM 1265 O O . GLN A 1 182 ? 11.171 -7.663 -6.188 1.00 25.37 178 GLN A O 1
ATOM 1271 N N . ALA A 1 183 ? 11.239 -5.787 -7.444 1.00 25.66 179 ALA A N 1
ATOM 1272 C CA . ALA A 1 183 ? 9.814 -5.557 -7.487 1.00 27.18 179 ALA A CA 1
ATOM 1273 C C . ALA A 1 183 ? 9.099 -6.842 -7.824 1.00 28.81 179 ALA A C 1
ATOM 1274 O O . ALA A 1 183 ? 9.512 -7.556 -8.724 1.00 29.15 179 ALA A O 1
ATOM 1276 N N . SER A 1 184 ? 8.005 -7.108 -7.112 1.00 30.20 180 SER A N 1
ATOM 1277 C CA . SER A 1 184 ? 7.267 -8.364 -7.220 1.00 31.86 180 SER A CA 1
ATOM 1278 C C . SER A 1 184 ? 5.822 -8.134 -6.835 1.00 33.41 180 SER A C 1
ATOM 1279 O O . SER A 1 184 ? 5.516 -7.243 -6.029 1.00 33.10 180 SER A O 1
ATOM 1282 N N . ASP A 1 185 ? 4.915 -8.932 -7.392 1.00 35.69 181 ASP A N 1
ATOM 1283 C CA . ASP A 1 185 ? 3.512 -8.810 -7.009 1.00 37.55 181 ASP A CA 1
ATOM 1284 C C . ASP A 1 185 ? 3.269 -9.567 -5.703 1.00 37.79 181 ASP A C 1
ATOM 1285 O O . ASP A 1 185 ? 2.228 -9.431 -5.102 1.00 39.10 181 ASP A O 1
ATOM 1290 N N . GLU A 1 186 ? 4.252 -10.344 -5.271 1.00 36.90 182 GLU A N 1
ATOM 1291 C CA . GLU A 1 186 ? 4.109 -11.166 -4.097 1.00 37.49 182 GLU A CA 1
ATOM 1292 C C . GLU A 1 186 ? 5.218 -10.878 -3.125 1.00 36.05 182 GLU A C 1
ATOM 1293 O O . GLU A 1 186 ? 6.393 -10.763 -3.505 1.00 34.90 182 GLU A O 1
ATOM 1295 N N . PRO A 1 187 ? 4.861 -10.816 -1.846 1.00 36.50 183 PRO A N 1
ATOM 1296 C CA . PRO A 1 187 ? 5.783 -10.451 -0.817 1.00 35.18 183 PRO A CA 1
ATOM 1297 C C . PRO A 1 187 ? 6.851 -11.458 -0.567 1.00 34.86 183 PRO A C 1
ATOM 1298 O O . PRO A 1 187 ? 6.581 -12.635 -0.364 1.00 36.17 183 PRO A O 1
ATOM 1302 N N . GLY A 1 188 ? 8.080 -10.961 -0.649 1.00 34.66 184 GLY A N 1
ATOM 1303 C CA . GLY A 1 188 ? 9.129 -11.307 0.250 1.00 33.66 184 GLY A CA 1
ATOM 1304 C C . GLY A 1 188 ? 9.074 -10.397 1.473 1.00 33.38 184 GLY A C 1
ATOM 1305 O O . GLY A 1 188 ? 8.474 -10.763 2.480 1.00 34.81 184 GLY A O 1
ATOM 1306 N N . VAL A 1 189 ? 9.674 -9.200 1.403 1.00 32.32 185 VAL A N 1
ATOM 1307 C CA . VAL A 1 189 ? 9.787 -8.352 2.606 1.00 31.24 185 VAL A CA 1
ATOM 1308 C C . VAL A 1 189 ? 8.420 -7.874 3.063 1.00 32.24 185 VAL A C 1
ATOM 1309 O O . VAL A 1 189 ? 7.793 -7.062 2.397 1.00 32.06 185 VAL A O 1
ATOM 1313 N N . LEU A 1 190 ? 7.970 -8.381 4.209 1.00 33.41 186 LEU A N 1
ATOM 1314 C CA . LEU A 1 190 ? 6.639 -8.063 4.735 1.00 34.78 186 LEU A CA 1
ATOM 1315 C C . LEU A 1 190 ? 6.646 -6.804 5.597 1.00 34.72 186 LEU A C 1
ATOM 1316 O O . LEU A 1 190 ? 5.703 -5.997 5.527 1.00 36.19 186 LEU A O 1
ATOM 1321 N N . ALA A 1 191 ? 7.698 -6.633 6.409 1.00 33.60 187 ALA A N 1
ATOM 1322 C CA . ALA A 1 191 ? 7.765 -5.531 7.397 1.00 32.57 187 ALA A CA 1
ATOM 1323 C C . ALA A 1 191 ? 9.166 -5.371 7.963 1.00 31.03 187 ALA A C 1
ATOM 1324 O O . ALA A 1 191 ? 9.948 -6.317 7.974 1.00 30.86 187 ALA A O 1
ATOM 1326 N N . SER A 1 192 ? 9.467 -4.157 8.410 1.00 29.87 188 SER A N 1
ATOM 1327 C CA . SER A 1 192 ? 10.705 -3.836 9.067 1.00 28.79 188 SER A CA 1
ATOM 1328 C C . SER A 1 192 ? 10.445 -2.823 10.211 1.00 28.73 188 SER A C 1
ATOM 1329 O O . SER A 1 192 ? 9.523 -2.018 10.132 1.00 29.11 188 SER A O 1
ATOM 1332 N N . ALA A 1 193 ? 11.250 -2.895 11.267 1.00 28.02 189 ALA A N 1
ATOM 1333 C CA . ALA A 1 193 ? 11.201 -1.920 12.370 1.00 28.10 189 ALA A CA 1
ATOM 1334 C C . ALA A 1 193 ? 12.615 -1.532 12.717 1.00 26.59 189 ALA A C 1
ATOM 1335 O O . ALA A 1 193 ? 13.421 -2.407 12.995 1.00 26.39 189 ALA A O 1
ATOM 1337 N N . LEU A 1 194 ? 12.904 -0.237 12.712 1.00 25.71 190 LEU A N 1
ATOM 1338 C CA . LEU A 1 194 ? 14.237 0.258 12.988 1.00 25.03 190 LEU A CA 1
ATOM 1339 C C . LEU A 1 194 ? 14.194 1.199 14.190 1.00 25.71 190 LEU A C 1
ATOM 1340 O O . LEU A 1 194 ? 13.212 1.907 14.382 1.00 26.54 190 LEU A O 1
ATOM 1345 N N . HIS A 1 195 ? 15.258 1.220 14.991 1.00 25.56 191 HIS A N 1
ATOM 1346 C CA . HIS A 1 195 ? 15.293 2.069 16.211 1.00 26.50 191 HIS A CA 1
ATOM 1347 C C . HIS A 1 195 ? 16.711 2.487 16.518 1.00 26.24 191 HIS A C 1
ATOM 1348 O O . HIS A 1 195 ? 17.663 1.937 15.951 1.00 25.55 191 HIS A O 1
ATOM 1355 N N . ALA A 1 196 ? 16.854 3.507 17.350 1.00 27.17 192 ALA A N 1
ATOM 1356 C CA . ALA A 1 196 ? 18.171 3.994 17.805 1.00 27.68 192 ALA A CA 1
ATOM 1357 C C . ALA A 1 196 ? 18.040 4.653 19.169 1.00 29.12 192 ALA A C 1
ATOM 1358 O O . ALA A 1 196 ? 17.012 5.251 19.478 1.00 29.59 192 ALA A O 1
ATOM 1360 N N . ASP A 1 197 ? 19.077 4.530 19.983 1.00 30.51 193 ASP A N 1
ATOM 1361 C CA . ASP A 1 197 ? 19.153 5.274 21.247 1.00 32.83 193 ASP A CA 1
ATOM 1362 C C . ASP A 1 197 ? 20.583 5.752 21.499 1.00 33.28 193 ASP A C 1
ATOM 1363 O O . ASP A 1 197 ? 21.425 5.019 22.010 1.00 33.33 193 ASP A O 1
ATOM 1368 N N . GLY A 1 198 ? 20.829 6.995 21.125 1.00 33.63 194 GLY A N 1
ATOM 1369 C CA . GLY A 1 198 ? 22.146 7.571 21.202 1.00 34.60 194 GLY A CA 1
ATOM 1370 C C . GLY A 1 198 ? 22.655 7.844 22.598 1.00 36.53 194 GLY A C 1
ATOM 1371 O O . GLY A 1 198 ? 23.845 8.087 22.771 1.00 38.46 194 GLY A O 1
ATOM 1372 N N . SER A 1 199 ? 21.792 7.745 23.603 1.00 37.67 195 SER A N 1
ATOM 1373 C CA . SER A 1 199 ? 22.260 7.821 24.980 1.00 39.31 195 SER A CA 1
ATOM 1374 C C . SER A 1 199 ? 23.237 6.690 25.360 1.00 39.88 195 SER A C 1
ATOM 1375 O O . SER A 1 199 ? 23.971 6.800 26.349 1.00 40.86 195 SER A O 1
ATOM 1378 N N . HIS A 1 200 ? 23.259 5.609 24.587 1.00 38.64 196 HIS A N 1
ATOM 1379 C CA . HIS A 1 200 ? 24.138 4.478 24.874 1.00 38.71 196 HIS A CA 1
ATOM 1380 C C . HIS A 1 200 ? 25.306 4.398 23.907 1.00 39.47 196 HIS A C 1
ATOM 1381 O O . HIS A 1 200 ? 25.848 3.307 23.647 1.00 38.51 196 HIS A O 1
ATOM 1388 N N . SER A 1 201 ? 25.681 5.535 23.308 1.00 40.27 197 SER A N 1
ATOM 1389 C CA . SER A 1 201 ? 26.796 5.568 22.335 1.00 39.79 197 SER A CA 1
ATOM 1390 C C . SER A 1 201 ? 28.152 5.215 22.960 1.00 41.29 197 SER A C 1
ATOM 1391 O O . SER A 1 201 ? 29.023 4.649 22.291 1.00 41.04 197 SER A O 1
ATOM 1394 N N . ASN A 1 202 ? 28.312 5.516 24.250 1.00 43.75 198 ASN A N 1
ATOM 1395 C CA . ASN A 1 202 ? 29.599 5.362 24.923 1.00 45.56 198 ASN A CA 1
ATOM 1396 C C . ASN A 1 202 ? 30.008 3.907 25.186 1.00 45.76 198 ASN A C 1
ATOM 1397 O O . ASN A 1 202 ? 31.202 3.618 25.350 1.00 46.77 198 ASN A O 1
ATOM 1399 N N . ILE A 1 203 ? 29.033 2.991 25.215 1.00 45.49 199 ILE A N 1
ATOM 1400 C CA . ILE A 1 203 ? 29.298 1.574 25.603 1.00 46.32 199 ILE A CA 1
ATOM 1401 C C . ILE A 1 203 ? 29.705 0.683 24.415 1.00 44.76 199 ILE A C 1
ATOM 1402 O O . ILE A 1 203 ? 30.151 -0.445 24.626 1.00 46.76 199 ILE A O 1
ATOM 1404 N N . LEU A 1 204 ? 29.605 1.193 23.188 1.00 41.76 200 LEU A N 1
ATOM 1405 C CA . LEU A 1 204 ? 30.092 0.457 22.009 1.00 40.64 200 LEU A CA 1
ATOM 1406 C C . LEU A 1 204 ? 30.413 1.456 20.895 1.00 38.70 200 LEU A C 1
ATOM 1407 O O . LEU A 1 204 ? 29.504 2.017 20.299 1.00 37.78 200 LEU A O 1
ATOM 1412 N N . CYS A 1 205 ? 31.704 1.679 20.656 1.00 38.25 201 CYS A N 1
ATOM 1413 C CA . CYS A 1 205 ? 32.164 2.780 19.833 1.00 37.19 201 CYS A CA 1
ATOM 1414 C C . CYS A 1 205 ? 33.587 2.582 19.361 1.00 37.39 201 CYS A C 1
ATOM 1415 O O . CYS A 1 205 ? 34.392 1.938 20.036 1.00 39.42 201 CYS A O 1
ATOM 1418 N N . THR A 1 206 ? 33.893 3.155 18.198 1.00 35.98 202 THR A N 1
ATOM 1419 C CA . THR A 1 206 ? 35.267 3.311 17.742 1.00 36.01 202 THR A CA 1
ATOM 1420 C C . THR A 1 206 ? 35.538 4.827 17.661 1.00 36.51 202 THR A C 1
ATOM 1421 O O . THR A 1 206 ? 35.373 5.445 16.595 1.00 35.45 202 THR A O 1
ATOM 1425 N N . PRO A 1 207 ? 35.898 5.445 18.820 1.00 36.90 203 PRO A N 1
ATOM 1426 C CA . PRO A 1 207 ? 35.734 6.868 19.009 1.00 36.82 203 PRO A CA 1
ATOM 1427 C C . PRO A 1 207 ? 36.888 7.693 18.439 1.00 37.14 203 PRO A C 1
ATOM 1428 O O . PRO A 1 207 ? 37.619 8.348 19.183 1.00 38.91 203 PRO A O 1
ATOM 1432 N N . GLY A 1 208 ? 37.053 7.654 17.122 1.00 35.72 204 GLY A N 1
ATOM 1433 C CA . GLY A 1 208 ? 37.977 8.553 16.450 1.00 35.63 204 GLY A CA 1
ATOM 1434 C C . GLY A 1 208 ? 37.681 8.671 14.969 1.00 33.75 204 GLY A C 1
ATOM 1435 O O . GLY A 1 208 ? 36.772 8.029 14.455 1.00 32.85 204 GLY A O 1
ATOM 1436 N N . ASN A 1 209 ? 38.461 9.509 14.294 1.00 33.58 205 ASN A N 1
ATOM 1437 C CA . ASN A 1 209 ? 38.392 9.699 12.845 1.00 31.73 205 ASN A CA 1
ATOM 1438 C C . ASN A 1 209 ? 39.606 10.509 12.401 1.00 32.55 205 ASN A C 1
ATOM 1439 O O . ASN A 1 209 ? 40.449 10.925 13.218 1.00 33.80 205 ASN A O 1
ATOM 1444 N N . VAL A 1 210 ? 39.722 10.734 11.112 1.00 31.99 206 VAL A N 1
ATOM 1445 C CA . VAL A 1 210 ? 40.887 11.452 10.609 1.00 33.26 206 VAL A CA 1
ATOM 1446 C C . VAL A 1 210 ? 40.689 12.953 10.710 1.00 33.57 206 VAL A C 1
ATOM 1447 O O . VAL A 1 210 ? 39.587 13.476 10.564 1.00 32.45 206 VAL A O 1
ATOM 1451 N N . ASN A 1 211 ? 41.790 13.635 10.967 1.00 35.45 207 ASN A N 1
ATOM 1452 C CA . ASN A 1 211 ? 41.786 15.060 11.168 1.00 36.27 207 ASN A CA 1
ATOM 1453 C C . ASN A 1 211 ? 43.176 15.603 10.786 1.00 37.98 207 ASN A C 1
ATOM 1454 O O . ASN A 1 211 ? 44.163 15.285 11.432 1.00 39.76 207 ASN A O 1
ATOM 1459 N N . GLY A 1 212 ? 43.240 16.387 9.715 1.00 37.69 208 GLY A N 1
ATOM 1460 C CA . GLY A 1 212 ? 44.479 16.983 9.282 1.00 39.39 208 GLY A CA 1
ATOM 1461 C C . GLY A 1 212 ? 45.546 15.955 9.053 1.00 40.35 208 GLY A C 1
ATOM 1462 O O . GLY A 1 212 ? 46.682 16.145 9.454 1.00 42.27 208 GLY A O 1
ATOM 1463 N N . GLY A 1 213 ? 45.174 14.850 8.411 1.00 39.40 209 GLY A N 1
ATOM 1464 C CA . GLY A 1 213 ? 46.128 13.817 8.006 1.00 40.08 209 GLY A CA 1
ATOM 1465 C C . GLY A 1 213 ? 46.397 12.744 9.037 1.00 40.88 209 GLY A C 1
ATOM 1466 O O . GLY A 1 213 ? 46.702 11.625 8.672 1.00 40.75 209 GLY A O 1
ATOM 1467 N N . VAL A 1 214 ? 46.273 13.074 10.320 1.00 41.95 210 VAL A N 1
ATOM 1468 C CA . VAL A 1 214 ? 46.523 12.118 11.401 1.00 43.46 210 VAL A CA 1
ATOM 1469 C C . VAL A 1 214 ? 45.190 11.607 12.017 1.00 42.55 210 VAL A C 1
ATOM 1470 O O . VAL A 1 214 ? 44.145 12.242 11.868 1.00 41.20 210 VAL A O 1
ATOM 1472 N N . VAL A 1 215 ? 45.225 10.439 12.666 1.00 43.10 211 VAL A N 1
ATOM 1473 C CA . VAL A 1 215 ? 44.089 9.978 13.464 1.00 42.47 211 VAL A CA 1
ATOM 1474 C C . VAL A 1 215 ? 43.990 10.837 14.722 1.00 44.11 211 VAL A C 1
ATOM 1475 O O . VAL A 1 215 ? 44.985 11.010 15.417 1.00 45.98 211 VAL A O 1
ATOM 1479 N N . SER A 1 216 ? 42.796 11.345 15.030 1.00 43.73 212 SER A N 1
ATOM 1480 C CA . SER A 1 216 ? 42.521 11.900 16.361 1.00 45.52 212 SER A CA 1
ATOM 1481 C C . SER A 1 216 ? 41.503 11.014 17.106 1.00 45.68 212 SER A C 1
ATOM 1482 O O . SER A 1 216 ? 40.736 10.274 16.472 1.00 46.18 212 SER A O 1
ATOM 1485 N N . GLY A 1 217 ? 41.516 11.066 18.438 1.00 46.74 213 GLY A N 1
ATOM 1486 C CA . GLY A 1 217 ? 40.752 10.118 19.261 1.00 46.35 213 GLY A CA 1
ATOM 1487 C C . GLY A 1 217 ? 41.385 8.739 19.202 1.00 46.79 213 GLY A C 1
ATOM 1488 O O . GLY A 1 217 ? 42.602 8.623 19.115 1.00 48.62 213 GLY A O 1
ATOM 1489 N N . SER A 1 218 ? 40.576 7.687 19.287 1.00 45.62 214 SER A N 1
ATOM 1490 C CA . SER A 1 218 ? 41.072 6.316 19.069 1.00 45.54 214 SER A CA 1
ATOM 1491 C C . SER A 1 218 ? 40.309 5.696 17.934 1.00 43.20 214 SER A C 1
ATOM 1492 O O . SER A 1 218 ? 39.070 5.672 17.932 1.00 41.65 214 SER A O 1
ATOM 1495 N N . ALA A 1 219 ? 41.056 5.207 16.957 1.00 42.87 215 ALA A N 1
ATOM 1496 C CA . ALA A 1 219 ? 40.473 4.510 15.828 1.00 41.46 215 ALA A CA 1
ATOM 1497 C C . ALA A 1 219 ? 40.454 2.985 16.083 1.00 41.23 215 ALA A C 1
ATOM 1498 O O . ALA A 1 219 ? 40.648 2.185 15.168 1.00 40.09 215 ALA A O 1
ATOM 1500 N N . PHE A 1 220 ? 40.193 2.607 17.336 1.00 42.76 216 PHE A N 1
ATOM 1501 C CA . PHE A 1 220 ? 40.065 1.208 17.752 1.00 43.85 216 PHE A CA 1
ATOM 1502 C C . PHE A 1 220 ? 38.723 1.004 18.442 1.00 44.24 216 PHE A C 1
ATOM 1503 O O . PHE A 1 220 ? 38.253 1.867 19.199 1.00 45.33 216 PHE A O 1
ATOM 1511 N N . LEU A 1 221 ? 38.119 -0.155 18.199 1.00 44.78 217 LEU A N 1
ATOM 1512 C CA . LEU A 1 221 ? 36.821 -0.483 18.772 1.00 44.84 217 LEU A CA 1
ATOM 1513 C C . LEU A 1 221 ? 36.942 -0.767 20.271 1.00 47.26 217 LEU A C 1
ATOM 1514 O O . LEU A 1 221 ? 37.783 -1.538 20.679 1.00 48.23 217 LEU A O 1
ATOM 1519 N N . HIS A 1 222 ? 36.068 -0.143 21.063 1.00 47.83 218 HIS A N 1
ATOM 1520 C CA . HIS A 1 222 ? 35.978 -0.378 22.492 1.00 49.65 218 HIS A CA 1
ATOM 1521 C C . HIS A 1 222 ? 34.536 -0.693 22.874 1.00 49.76 218 HIS A C 1
ATOM 1522 O O . HIS A 1 222 ? 33.591 -0.320 22.180 1.00 49.35 218 HIS A O 1
ATOM 1529 N N . MET A 1 223 ? 34.349 -1.441 23.949 1.00 51.91 219 MET A N 1
ATOM 1530 C CA . MET A 1 223 ? 33.052 -2.041 24.238 1.00 52.05 219 MET A CA 1
ATOM 1531 C C . MET A 1 223 ? 32.948 -2.405 25.715 1.00 53.59 219 MET A C 1
ATOM 1532 O O . MET A 1 223 ? 33.909 -2.884 26.316 1.00 53.78 219 MET A O 1
ATOM 1537 N N . ASP A 1 224 ? 31.792 -2.130 26.303 1.00 53.79 220 ASP A N 1
ATOM 1538 C CA . ASP A 1 224 ? 31.439 -2.647 27.620 1.00 55.58 220 ASP A CA 1
ATOM 1539 C C . ASP A 1 224 ? 30.514 -3.835 27.375 1.00 54.75 220 ASP A C 1
ATOM 1540 O O . ASP A 1 224 ? 29.306 -3.657 27.171 1.00 55.45 220 ASP A O 1
ATOM 1545 N N . GLY A 1 225 ? 31.098 -5.036 27.358 1.00 53.78 221 GLY A N 1
ATOM 1546 C CA . GLY A 1 225 ? 30.387 -6.257 26.974 1.00 51.92 221 GLY A CA 1
ATOM 1547 C C . GLY A 1 225 ? 29.165 -6.523 27.824 1.00 51.24 221 GLY A C 1
ATOM 1548 O O . GLY A 1 225 ? 28.133 -6.978 27.317 1.00 49.94 221 GLY A O 1
ATOM 1549 N N . GLN A 1 226 ? 29.263 -6.217 29.111 1.00 51.19 222 GLN A N 1
ATOM 1550 C CA . GLN A 1 226 ? 28.197 -6.559 30.030 1.00 51.59 222 GLN A CA 1
ATOM 1551 C C . GLN A 1 226 ? 26.994 -5.646 29.743 1.00 50.22 222 GLN A C 1
ATOM 1552 O O . GLN A 1 226 ? 25.864 -6.123 29.635 1.00 49.79 222 GLN A O 1
ATOM 1554 N N . ALA A 1 227 ? 27.243 -4.349 29.554 1.00 49.84 223 ALA A N 1
ATOM 1555 C CA . ALA A 1 227 ? 26.163 -3.402 29.255 1.00 48.76 223 ALA A CA 1
ATOM 1556 C C . ALA A 1 227 ? 25.526 -3.708 27.901 1.00 46.49 223 ALA A C 1
ATOM 1557 O O . ALA A 1 227 ? 24.304 -3.613 27.738 1.00 46.02 223 ALA A O 1
ATOM 1559 N N . VAL A 1 228 ? 26.351 -4.081 26.923 1.00 45.38 224 VAL A N 1
ATOM 1560 C CA . VAL A 1 228 ? 25.846 -4.351 25.566 1.00 43.32 224 VAL A CA 1
ATOM 1561 C C . VAL A 1 228 ? 24.898 -5.551 25.577 1.00 43.00 224 VAL A C 1
ATOM 1562 O O . VAL A 1 228 ? 23.823 -5.508 25.000 1.00 42.10 224 VAL A O 1
ATOM 1566 N N . PHE A 1 229 ? 25.289 -6.584 26.296 1.00 44.27 225 PHE A N 1
ATOM 1567 C CA . PHE A 1 229 ? 24.482 -7.803 26.426 1.00 45.15 225 PHE A CA 1
ATOM 1568 C C . PHE A 1 229 ? 23.080 -7.525 26.995 1.00 45.19 225 PHE A C 1
ATOM 1569 O O . PHE A 1 229 ? 22.077 -7.922 26.409 1.00 43.13 225 PHE A O 1
ATOM 1577 N N . LYS A 1 230 ? 23.025 -6.849 28.141 1.00 47.10 226 LYS A N 1
ATOM 1578 C CA . LYS A 1 230 ? 21.755 -6.565 28.793 1.00 48.64 226 LYS A CA 1
ATOM 1579 C C . LYS A 1 230 ? 20.851 -5.711 27.887 1.00 47.55 226 LYS A C 1
ATOM 1580 O O . LYS A 1 230 ? 19.655 -5.983 27.751 1.00 48.31 226 LYS A O 1
ATOM 1586 N N . LEU A 1 231 ? 21.432 -4.701 27.255 1.00 46.40 227 LEU A N 1
ATOM 1587 C CA . LEU A 1 231 ? 20.690 -3.873 26.320 1.00 45.11 227 LEU A CA 1
ATOM 1588 C C . LEU A 1 231 ? 20.205 -4.692 25.150 1.00 44.18 227 LEU A C 1
ATOM 1589 O O . LEU A 1 231 ? 19.056 -4.562 24.718 1.00 43.21 227 LEU A O 1
ATOM 1594 N N . ALA A 1 232 ? 21.102 -5.519 24.627 1.00 43.14 228 ALA A N 1
ATOM 1595 C CA . ALA A 1 232 ? 20.813 -6.319 23.503 1.00 43.08 228 ALA A CA 1
ATOM 1596 C C . ALA A 1 232 ? 19.570 -7.151 23.757 1.00 44.82 228 ALA A C 1
ATOM 1597 O O . ALA A 1 232 ? 18.597 -7.036 23.027 1.00 44.32 228 ALA A O 1
ATOM 1599 N N . VAL A 1 233 ? 19.605 -8.008 24.776 1.00 47.54 229 VAL A N 1
ATOM 1600 C CA . VAL A 1 233 ? 18.478 -8.933 25.023 1.00 48.30 229 VAL A CA 1
ATOM 1601 C C . VAL A 1 233 ? 17.211 -8.158 25.291 1.00 47.40 229 VAL A C 1
ATOM 1602 O O . VAL A 1 233 ? 16.121 -8.618 25.020 1.00 48.96 229 VAL A O 1
ATOM 1606 N N . ASN A 1 234 ? 17.365 -7.004 25.900 1.00 46.43 230 ASN A N 1
ATOM 1607 C CA . ASN A 1 234 ? 16.223 -6.206 26.244 1.00 46.91 230 ASN A CA 1
ATOM 1608 C C . ASN A 1 234 ? 15.476 -5.720 24.986 1.00 44.80 230 ASN A C 1
ATOM 1609 O O . ASN A 1 234 ? 14.265 -5.922 24.883 1.00 46.16 230 ASN A O 1
ATOM 1614 N N . VAL A 1 235 ? 16.190 -5.130 24.023 1.00 40.40 231 VAL A N 1
ATOM 1615 C CA . VAL A 1 235 ? 15.538 -4.596 22.828 1.00 38.33 231 VAL A CA 1
ATOM 1616 C C . VAL A 1 235 ? 15.186 -5.644 21.770 1.00 36.70 231 VAL A C 1
ATOM 1617 O O . VAL A 1 235 ? 14.218 -5.467 21.033 1.00 35.63 231 VAL A O 1
ATOM 1621 N N . LEU A 1 236 ? 15.988 -6.698 21.650 1.00 36.34 232 LEU A N 1
ATOM 1622 C CA . LEU A 1 236 ? 15.797 -7.668 20.557 1.00 35.74 232 LEU A CA 1
ATOM 1623 C C . LEU A 1 236 ? 14.445 -8.345 20.643 1.00 37.01 232 LEU A C 1
ATOM 1624 O O . LEU A 1 236 ? 13.782 -8.531 19.623 1.00 36.36 232 LEU A O 1
ATOM 1629 N N . GLU A 1 237 ? 14.019 -8.658 21.865 1.00 34.81 233 GLU A N 1
ATOM 1630 C CA . GLU A 1 237 ? 12.703 -9.243 22.100 1.00 36.58 233 GLU A CA 1
ATOM 1631 C C . GLU A 1 237 ? 11.614 -8.310 21.579 1.00 35.36 233 GLU A C 1
ATOM 1632 O O . GLU A 1 237 ? 10.801 -8.710 20.741 1.00 35.14 233 GLU A O 1
ATOM 1638 N N . LYS A 1 238 ? 11.668 -7.048 21.994 1.00 35.43 234 LYS A N 1
ATOM 1639 C CA . LYS A 1 238 ? 10.640 -6.052 21.644 1.00 34.51 234 LYS A CA 1
ATOM 1640 C C . LYS A 1 238 ? 10.550 -5.791 20.128 1.00 32.46 234 LYS A C 1
ATOM 1641 O O . LYS A 1 238 ? 9.460 -5.816 19.548 1.00 31.03 234 LYS A O 1
ATOM 1647 N N . VAL A 1 239 ? 11.689 -5.572 19.479 1.00 30.70 235 VAL A N 1
ATOM 1648 C CA . VAL A 1 239 ? 11.656 -5.233 18.080 1.00 29.39 235 VAL A CA 1
ATOM 1649 C C . VAL A 1 239 ? 11.174 -6.413 17.214 1.00 29.79 235 VAL A C 1
ATOM 1650 O O . VAL A 1 239 ? 10.462 -6.214 16.233 1.00 28.67 235 VAL A O 1
ATOM 1654 N N . ALA A 1 240 ? 11.544 -7.633 17.589 1.00 31.02 236 ALA A N 1
ATOM 1655 C CA . ALA A 1 240 ? 11.053 -8.818 16.889 1.00 32.05 236 ALA A CA 1
ATOM 1656 C C . ALA A 1 240 ? 9.533 -8.852 16.947 1.00 33.59 236 ALA A C 1
ATOM 1657 O O . ALA A 1 240 ? 8.878 -9.075 15.932 1.00 34.89 236 ALA A O 1
ATOM 1659 N N . VAL A 1 241 ? 8.970 -8.607 18.132 1.00 34.80 237 VAL A N 1
ATOM 1660 C CA . VAL A 1 241 ? 7.515 -8.621 18.304 1.00 34.66 237 VAL A CA 1
ATOM 1661 C C . VAL A 1 241 ? 6.885 -7.525 17.427 1.00 33.92 237 VAL A C 1
ATOM 1662 O O . VAL A 1 241 ? 5.952 -7.806 16.673 1.00 34.35 237 VAL A O 1
ATOM 1666 N N . GLU A 1 242 ? 7.448 -6.307 17.475 1.00 32.52 238 GLU A N 1
ATOM 1667 C CA . GLU A 1 242 ? 6.918 -5.164 16.707 1.00 31.38 238 GLU A CA 1
ATOM 1668 C C . GLU A 1 242 ? 6.915 -5.504 15.230 1.00 31.02 238 GLU A C 1
ATOM 1669 O O . GLU A 1 242 ? 5.930 -5.310 14.553 1.00 31.83 238 GLU A O 1
ATOM 1675 N N . ALA A 1 243 ? 8.019 -6.049 14.741 1.00 30.79 239 ALA A N 1
ATOM 1676 C CA . ALA A 1 243 ? 8.120 -6.420 13.352 1.00 30.28 239 ALA A CA 1
ATOM 1677 C C . ALA A 1 243 ? 7.105 -7.485 12.977 1.00 32.06 239 ALA A C 1
ATOM 1678 O O . ALA A 1 243 ? 6.487 -7.437 11.899 1.00 31.92 239 ALA A O 1
ATOM 1680 N N . LEU A 1 244 ? 6.995 -8.497 13.828 1.00 33.53 240 LEU A N 1
ATOM 1681 C CA . LEU A 1 244 ? 6.063 -9.586 13.589 1.00 34.50 240 LEU A CA 1
ATOM 1682 C C . LEU A 1 244 ? 4.626 -9.054 13.555 1.00 36.16 240 LEU A C 1
ATOM 1683 O O . LEU A 1 244 ? 3.845 -9.458 12.691 1.00 36.58 240 LEU A O 1
ATOM 1688 N N . GLU A 1 245 ? 4.286 -8.150 14.483 1.00 36.43 241 GLU A N 1
ATOM 1689 C CA . GLU A 1 245 ? 2.967 -7.495 14.465 1.00 37.92 241 GLU A CA 1
ATOM 1690 C C . GLU A 1 245 ? 2.741 -6.716 13.170 1.00 37.62 241 GLU A C 1
ATOM 1691 O O . GLU A 1 245 ? 1.685 -6.837 12.561 1.00 39.37 241 GLU A O 1
ATOM 1693 N N . LYS A 1 246 ? 3.750 -5.954 12.737 1.00 35.49 242 LYS A N 1
ATOM 1694 C CA . LYS A 1 246 ? 3.661 -5.149 11.523 1.00 34.35 242 LYS A CA 1
ATOM 1695 C C . LYS A 1 246 ? 3.477 -5.992 10.265 1.00 34.42 242 LYS A C 1
ATOM 1696 O O . LYS A 1 246 ? 2.952 -5.511 9.267 1.00 33.71 242 LYS A O 1
ATOM 1702 N N . ALA A 1 247 ? 3.956 -7.240 10.302 1.00 34.61 243 ALA A N 1
ATOM 1703 C CA . ALA A 1 247 ? 3.831 -8.180 9.171 1.00 34.46 243 ALA A CA 1
ATOM 1704 C C . ALA A 1 247 ? 2.594 -9.058 9.326 1.00 36.87 243 ALA A C 1
ATOM 1705 O O . ALA A 1 247 ? 2.378 -9.987 8.547 1.00 38.08 243 ALA A O 1
ATOM 1707 N N . ASN A 1 248 ? 1.749 -8.727 10.303 1.00 38.01 244 ASN A N 1
ATOM 1708 C CA . ASN A 1 248 ? 0.573 -9.530 10.625 1.00 39.92 244 ASN A CA 1
ATOM 1709 C C . ASN A 1 248 ? 0.923 -10.990 10.780 1.00 40.32 244 ASN A C 1
ATOM 1710 O O . ASN A 1 248 ? 0.229 -11.852 10.271 1.00 42.47 244 ASN A O 1
ATOM 1715 N N . LEU A 1 249 ? 1.991 -11.268 11.512 1.00 39.68 245 LEU A N 1
ATOM 1716 C CA . LEU A 1 249 ? 2.420 -12.664 11.762 1.00 41.14 245 LEU A CA 1
ATOM 1717 C C . LEU A 1 249 ? 2.658 -12.911 13.240 1.00 42.45 245 LEU A C 1
ATOM 1718 O O . LEU A 1 249 ? 2.848 -11.958 14.019 1.00 42.53 245 LEU A O 1
ATOM 1723 N N . SER A 1 250 ? 2.664 -14.182 13.622 1.00 43.46 246 SER A N 1
ATOM 1724 C CA . SER A 1 250 ? 2.979 -14.556 14.991 1.00 45.08 246 SER A CA 1
ATOM 1725 C C . SER A 1 250 ? 4.334 -15.220 14.997 1.00 44.35 246 SER A C 1
ATOM 1726 O O . SER A 1 250 ? 4.815 -15.697 13.956 1.00 42.85 246 SER A O 1
ATOM 1729 N N . ALA A 1 251 ? 4.932 -15.277 16.183 1.00 44.94 247 ALA A N 1
ATOM 1730 C CA . ALA A 1 251 ? 6.212 -15.942 16.356 1.00 44.39 247 ALA A CA 1
ATOM 1731 C C . ALA A 1 251 ? 6.193 -17.373 15.845 1.00 44.74 247 ALA A C 1
ATOM 1732 O O . ALA A 1 251 ? 7.189 -17.847 15.338 1.00 42.76 247 ALA A O 1
ATOM 1734 N N . GLU A 1 252 ? 5.077 -18.072 16.036 1.00 48.28 248 GLU A N 1
ATOM 1735 C CA . GLU A 1 252 ? 5.002 -19.492 15.652 1.00 50.62 248 GLU A CA 1
ATOM 1736 C C . GLU A 1 252 ? 5.041 -19.660 14.144 1.00 48.86 248 GLU A C 1
ATOM 1737 O O . GLU A 1 252 ? 5.111 -20.786 13.647 1.00 50.69 248 GLU A O 1
ATOM 1743 N N . GLN A 1 253 ? 4.885 -18.568 13.417 1.00 45.69 249 GLN A N 1
ATOM 1744 C CA . GLN A 1 253 ? 4.866 -18.659 11.984 1.00 45.03 249 GLN A CA 1
ATOM 1745 C C . GLN A 1 253 ? 6.245 -18.436 11.418 1.00 42.96 249 GLN A C 1
ATOM 1746 O O . GLN A 1 253 ? 6.424 -18.532 10.204 1.00 42.18 249 GLN A O 1
ATOM 1752 N N . ILE A 1 254 ? 7.221 -18.135 12.274 1.00 41.04 250 ILE A N 1
ATOM 1753 C CA . ILE A 1 254 ? 8.585 -17.975 11.802 1.00 39.61 250 ILE A CA 1
ATOM 1754 C C . ILE A 1 254 ? 9.193 -19.337 11.586 1.00 40.11 250 ILE A C 1
ATOM 1755 O O . ILE A 1 254 ? 9.192 -20.170 12.495 1.00 40.25 250 ILE A O 1
ATOM 1760 N N . ASP A 1 255 ? 9.662 -19.569 10.361 1.00 39.25 251 ASP A N 1
ATOM 1761 C CA . ASP A 1 255 ? 10.310 -20.829 9.993 1.00 39.26 251 ASP A CA 1
ATOM 1762 C C . ASP A 1 255 ? 11.814 -20.758 10.269 1.00 38.13 251 ASP A C 1
ATOM 1763 O O . ASP A 1 255 ? 12.428 -21.767 10.572 1.00 39.46 251 ASP A O 1
ATOM 1768 N N . TRP A 1 256 ? 12.398 -19.557 10.166 1.00 35.36 252 TRP A N 1
ATOM 1769 C CA . TRP A 1 256 ? 13.827 -19.369 10.422 1.00 34.38 252 TRP A CA 1
ATOM 1770 C C . TRP A 1 256 ? 14.139 -18.022 11.057 1.00 33.19 252 TRP A C 1
ATOM 1771 O O . TRP A 1 256 ? 13.643 -16.984 10.611 1.00 32.20 252 TRP A O 1
ATOM 1782 N N . LEU A 1 257 ? 14.961 -18.053 12.098 1.00 32.70 253 LEU A N 1
ATOM 1783 C CA . LEU A 1 257 ? 15.449 -16.858 12.781 1.00 31.43 253 LEU A CA 1
ATOM 1784 C C . LEU A 1 257 ? 16.924 -16.689 12.429 1.00 30.72 253 LEU A C 1
ATOM 1785 O O . LEU A 1 257 ? 17.693 -17.640 12.573 1.00 30.51 253 LEU A O 1
ATOM 1790 N N . ILE A 1 258 ? 17.297 -15.486 11.943 1.00 29.54 254 ILE A N 1
ATOM 1791 C CA . ILE A 1 258 ? 18.691 -15.151 11.588 1.00 29.04 254 ILE A CA 1
ATOM 1792 C C . ILE A 1 258 ? 19.108 -13.884 12.319 1.00 28.67 254 ILE A C 1
ATOM 1793 O O . ILE A 1 258 ? 18.880 -12.759 11.840 1.00 27.18 254 ILE A O 1
ATOM 1798 N N . PRO A 1 259 ? 19.665 -14.043 13.535 1.00 29.54 255 PRO A N 1
ATOM 1799 C CA . PRO A 1 259 ? 20.123 -12.864 14.236 1.00 29.10 255 PRO A CA 1
ATOM 1800 C C . PRO A 1 259 ? 21.473 -12.424 13.741 1.00 28.47 255 PRO A C 1
ATOM 1801 O O . PRO A 1 259 ? 22.200 -13.202 13.131 1.00 28.43 255 PRO A O 1
ATOM 1805 N N . HIS A 1 260 ? 21.776 -11.157 13.967 1.00 28.11 256 HIS A N 1
ATOM 1806 C CA . HIS A 1 260 ? 23.130 -10.710 13.941 1.00 28.66 256 HIS A CA 1
ATOM 1807 C C . HIS A 1 260 ? 23.949 -11.655 14.781 1.00 29.95 256 HIS A C 1
ATOM 1808 O O . HIS A 1 260 ? 23.588 -11.952 15.912 1.00 29.02 256 HIS A O 1
ATOM 1815 N N . GLN A 1 261 ? 25.062 -12.131 14.217 1.00 30.93 257 GLN A N 1
ATOM 1816 C CA . GLN A 1 261 ? 25.898 -13.180 14.862 1.00 32.73 257 GLN A CA 1
ATOM 1817 C C . GLN A 1 261 ? 26.906 -12.540 15.844 1.00 33.76 257 GLN A C 1
ATOM 1818 O O . GLN A 1 261 ? 28.094 -12.408 15.562 1.00 34.73 257 GLN A O 1
ATOM 1824 N N . ALA A 1 262 ? 26.391 -12.116 16.984 1.00 35.02 258 ALA A N 1
ATOM 1825 C CA . ALA A 1 262 ? 27.171 -11.339 17.956 1.00 36.90 258 ALA A CA 1
ATOM 1826 C C . ALA A 1 262 ? 27.887 -12.282 18.896 1.00 37.88 258 ALA A C 1
ATOM 1827 O O . ALA A 1 262 ? 29.086 -12.175 19.099 1.00 40.23 258 ALA A O 1
ATOM 1829 N N . ASN A 1 263 ? 27.142 -13.208 19.459 1.00 37.68 259 ASN A N 1
ATOM 1830 C CA . ASN A 1 263 ? 27.715 -14.286 20.260 1.00 39.28 259 ASN A CA 1
ATOM 1831 C C . ASN A 1 263 ? 26.610 -15.265 20.609 1.00 39.18 259 ASN A C 1
ATOM 1832 O O . ASN A 1 263 ? 25.444 -14.891 20.683 1.00 38.11 259 ASN A O 1
ATOM 1837 N N . ILE A 1 264 ? 26.979 -16.514 20.847 1.00 39.70 260 ILE A N 1
ATOM 1838 C CA . ILE A 1 264 ? 25.983 -17.572 20.921 1.00 39.82 260 ILE A CA 1
ATOM 1839 C C . ILE A 1 264 ? 24.936 -17.325 22.003 1.00 40.55 260 ILE A C 1
ATOM 1840 O O . ILE A 1 264 ? 23.763 -17.608 21.784 1.00 40.45 260 ILE A O 1
ATOM 1845 N N . ARG A 1 265 ? 25.344 -16.760 23.135 1.00 42.22 261 ARG A N 1
ATOM 1846 C CA . ARG A 1 265 ? 24.438 -16.646 24.276 1.00 43.66 261 ARG A CA 1
ATOM 1847 C C . ARG A 1 265 ? 23.365 -15.562 24.079 1.00 42.78 261 ARG A C 1
ATOM 1848 O O . ARG A 1 265 ? 22.230 -15.748 24.510 1.00 44.01 261 ARG A O 1
ATOM 1850 N N . ILE A 1 266 ? 23.710 -14.429 23.458 1.00 42.11 262 ILE A N 1
ATOM 1851 C CA . ILE A 1 266 ? 22.693 -13.407 23.111 1.00 40.85 262 ILE A CA 1
ATOM 1852 C C . ILE A 1 266 ? 21.717 -14.005 22.101 1.00 39.63 262 ILE A C 1
ATOM 1853 O O . ILE A 1 266 ? 20.512 -13.752 22.170 1.00 39.29 262 ILE A O 1
ATOM 1855 N N . MET A 1 267 ? 22.239 -14.855 21.205 1.00 39.60 263 MET A N 1
ATOM 1856 C CA . MET A 1 267 ? 21.437 -15.492 20.153 1.00 38.38 263 MET A CA 1
ATOM 1857 C C . MET A 1 267 ? 20.474 -16.511 20.714 1.00 39.63 263 MET A C 1
ATOM 1858 O O . MET A 1 267 ? 19.294 -16.491 20.379 1.00 39.32 263 MET A O 1
ATOM 1863 N N . GLN A 1 268 ? 20.963 -17.362 21.608 1.00 42.81 264 GLN A N 1
ATOM 1864 C CA . GLN A 1 268 ? 20.118 -18.369 22.262 1.00 45.13 264 GLN A CA 1
ATOM 1865 C C . GLN A 1 268 ? 19.057 -17.743 23.162 1.00 45.49 264 GLN A C 1
ATOM 1866 O O . GLN A 1 268 ? 17.897 -18.165 23.136 1.00 46.09 264 GLN A O 1
ATOM 1872 N N . SER A 1 269 ? 19.453 -16.738 23.946 1.00 45.04 265 SER A N 1
ATOM 1873 C CA . SER A 1 269 ? 18.504 -15.956 24.732 1.00 45.21 265 SER A CA 1
ATOM 1874 C C . SER A 1 269 ? 17.339 -15.428 23.883 1.00 42.91 265 SER A C 1
ATOM 1875 O O . SER A 1 269 ? 16.166 -15.743 24.143 1.00 44.22 265 SER A O 1
ATOM 1878 N N . THR A 1 270 ? 17.660 -14.679 22.835 1.00 40.95 266 THR A N 1
ATOM 1879 C CA . THR A 1 270 ? 16.622 -14.089 21.998 1.00 39.30 266 THR A CA 1
ATOM 1880 C C . THR A 1 270 ? 15.693 -15.160 21.474 1.00 39.88 266 THR A C 1
ATOM 1881 O O . THR A 1 270 ? 14.500 -15.058 21.621 1.00 40.95 266 THR A O 1
ATOM 1885 N N . CYS A 1 271 ? 16.263 -16.199 20.889 1.00 39.13 267 CYS A N 1
ATOM 1886 C CA . CYS A 1 271 ? 15.488 -17.257 20.295 1.00 39.68 267 CYS A CA 1
ATOM 1887 C C . CYS A 1 271 ? 14.515 -17.873 21.313 1.00 41.88 267 CYS A C 1
ATOM 1888 O O . CYS A 1 271 ? 13.352 -18.130 20.991 1.00 41.63 267 CYS A O 1
ATOM 1891 N N . ARG A 1 272 ? 15.001 -18.102 22.532 1.00 43.85 268 ARG A N 1
ATOM 1892 C CA . ARG A 1 272 ? 14.195 -18.710 23.592 1.00 46.71 268 ARG A CA 1
ATOM 1893 C C . ARG A 1 272 ? 13.078 -17.758 24.001 1.00 46.80 268 ARG A C 1
ATOM 1894 O O . ARG A 1 272 ? 11.913 -18.166 24.070 1.00 47.61 268 ARG A O 1
ATOM 1902 N N . LYS A 1 273 ? 13.415 -16.483 24.211 1.00 45.29 269 LYS A N 1
ATOM 1903 C CA . LYS A 1 273 ? 12.415 -15.478 24.595 1.00 45.10 269 LYS A CA 1
ATOM 1904 C C . LYS A 1 273 ? 11.300 -15.341 23.544 1.00 44.29 269 LYS A C 1
ATOM 1905 O O . LYS A 1 273 ? 10.179 -14.984 23.884 1.00 44.80 269 LYS A O 1
ATOM 1907 N N . LEU A 1 274 ? 11.595 -15.657 22.278 1.00 47.61 270 LEU A N 1
ATOM 1908 C CA . LEU A 1 274 ? 10.575 -15.648 21.216 1.00 47.56 270 LEU A CA 1
ATOM 1909 C C . LEU A 1 274 ? 9.729 -16.874 21.280 1.00 49.47 270 LEU A C 1
ATOM 1910 O O . LEU A 1 274 ? 8.696 -16.944 20.635 1.00 50.47 270 LEU A O 1
ATOM 1915 N N . GLY A 1 275 ? 10.168 -17.853 22.061 1.00 52.20 271 GLY A N 1
ATOM 1916 C CA . GLY A 1 275 ? 9.464 -19.118 22.171 1.00 54.00 271 GLY A CA 1
ATOM 1917 C C . GLY A 1 275 ? 9.716 -20.054 21.007 1.00 53.56 271 GLY A C 1
ATOM 1918 O O . GLY A 1 275 ? 8.977 -21.011 20.837 1.00 57.94 271 GLY A O 1
ATOM 1919 N N . LEU A 1 276 ? 10.758 -19.803 20.211 1.00 52.02 272 LEU A N 1
ATOM 1920 C CA . LEU A 1 276 ? 11.127 -20.706 19.097 1.00 50.80 272 LEU A CA 1
ATOM 1921 C C . LEU A 1 276 ? 12.086 -21.779 19.565 1.00 51.34 272 LEU A C 1
ATOM 1922 O O . LEU A 1 276 ? 12.848 -21.554 20.497 1.00 52.58 272 LEU A O 1
ATOM 1927 N N . PRO A 1 277 ? 12.049 -22.959 18.927 1.00 50.77 273 PRO A N 1
ATOM 1928 C CA . PRO A 1 277 ? 13.080 -23.949 19.242 1.00 50.64 273 PRO A CA 1
ATOM 1929 C C . PRO A 1 277 ? 14.415 -23.546 18.627 1.00 47.50 273 PRO A C 1
ATOM 1930 O O . PRO A 1 277 ? 14.436 -22.896 17.592 1.00 45.08 273 PRO A O 1
ATOM 1934 N N . GLN A 1 278 ? 15.512 -23.909 19.282 1.00 46.85 274 GLN A N 1
ATOM 1935 C CA . GLN A 1 278 ? 16.838 -23.479 18.855 1.00 45.00 274 GLN A CA 1
ATOM 1936 C C . GLN A 1 278 ? 17.171 -23.953 17.423 1.00 43.59 274 GLN A C 1
ATOM 1937 O O . GLN A 1 278 ? 17.982 -23.328 16.731 1.00 40.79 274 GLN A O 1
ATOM 1943 N N . GLU A 1 279 ? 16.532 -25.047 16.989 1.00 44.08 275 GLU A N 1
ATOM 1944 C CA . GLU A 1 279 ? 16.795 -25.658 15.671 1.00 42.86 275 GLU A CA 1
ATOM 1945 C C . GLU A 1 279 ? 16.270 -24.799 14.521 1.00 41.55 275 GLU A C 1
ATOM 1946 O O . GLU A 1 279 ? 16.607 -25.039 13.352 1.00 40.56 275 GLU A O 1
ATOM 1948 N N . ARG A 1 280 ? 15.464 -23.790 14.858 1.00 41.33 276 ARG A N 1
ATOM 1949 C CA . ARG A 1 280 ? 14.933 -22.837 13.877 1.00 40.47 276 ARG A CA 1
ATOM 1950 C C . ARG A 1 280 ? 15.815 -21.578 13.682 1.00 38.46 276 ARG A C 1
ATOM 1951 O O . ARG A 1 280 ? 15.393 -20.618 13.034 1.00 36.96 276 ARG A O 1
ATOM 1959 N N . MET A 1 281 ? 17.015 -21.570 14.264 1.00 37.88 277 MET A N 1
ATOM 1960 C CA . MET A 1 281 ? 17.864 -20.374 14.261 1.00 36.10 277 MET A CA 1
ATOM 1961 C C . MET A 1 281 ? 19.120 -20.685 13.479 1.00 35.35 277 MET A C 1
ATOM 1962 O O . MET A 1 281 ? 19.732 -21.709 13.720 1.00 36.55 277 MET A O 1
ATOM 1967 N N . ILE A 1 282 ? 19.475 -19.839 12.509 1.00 33.26 278 ILE A N 1
ATOM 1968 C CA . ILE A 1 282 ? 20.709 -20.036 11.742 1.00 32.46 278 ILE A CA 1
ATOM 1969 C C . ILE A 1 282 ? 21.878 -19.513 12.536 1.00 32.23 278 ILE A C 1
ATOM 1970 O O . ILE A 1 282 ? 21.850 -18.390 13.029 1.00 31.42 278 ILE A O 1
ATOM 1975 N N . VAL A 1 283 ? 22.896 -20.354 12.683 1.00 32.90 279 VAL A N 1
ATOM 1976 C CA . VAL A 1 283 ? 24.044 -20.043 13.515 1.00 32.63 279 VAL A CA 1
ATOM 1977 C C . VAL A 1 283 ? 25.306 -20.227 12.705 1.00 32.72 279 VAL A C 1
AT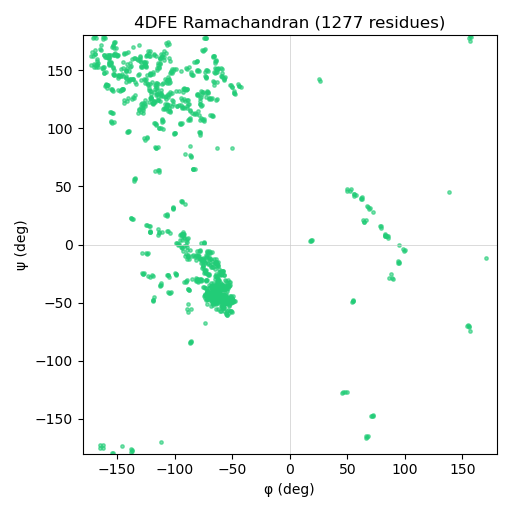OM 1978 O O . VAL A 1 283 ? 25.616 -21.325 12.284 1.00 33.65 279 VAL A O 1
ATOM 1982 N N . THR A 1 284 ? 26.006 -19.123 12.500 1.00 32.17 280 THR A N 1
ATOM 1983 C CA . THR A 1 284 ? 27.281 -19.086 11.798 1.00 32.18 280 THR A CA 1
ATOM 1984 C C . THR A 1 284 ? 28.389 -18.460 12.638 1.00 32.38 280 THR A C 1
ATOM 1985 O O . THR A 1 284 ? 29.538 -18.487 12.242 1.00 32.69 280 THR A O 1
ATOM 1989 N N . VAL A 1 285 ? 28.044 -17.891 13.792 1.00 32.40 281 VAL A N 1
ATOM 1990 C CA . VAL A 1 285 ? 29.005 -17.180 14.614 1.00 32.68 281 VAL A CA 1
ATOM 1991 C C . VAL A 1 285 ? 30.219 -18.035 14.914 1.00 34.33 281 VAL A C 1
ATOM 1992 O O . VAL A 1 285 ? 31.337 -17.513 14.974 1.00 34.95 281 VAL A O 1
ATOM 1996 N N . GLY A 1 286 ? 30.010 -19.352 15.073 1.00 35.25 282 GLY A N 1
ATOM 1997 C CA . GLY A 1 286 ? 31.095 -20.274 15.369 1.00 36.61 282 GLY A CA 1
ATOM 1998 C C . GLY A 1 286 ? 32.224 -20.271 14.347 1.00 37.15 282 GLY A C 1
ATOM 1999 O O . GLY A 1 286 ? 33.403 -20.383 14.699 1.00 38.39 282 GLY A O 1
ATOM 2000 N N . GLU A 1 287 ? 31.870 -20.087 13.087 1.00 36.59 283 GLU A N 1
ATOM 2001 C CA . GLU A 1 287 ? 32.842 -20.089 12.007 1.00 37.37 283 GLU A CA 1
ATOM 2002 C C . GLU A 1 287 ? 33.130 -18.674 11.451 1.00 36.17 283 GLU A C 1
ATOM 2003 O O . GLU A 1 287 ? 34.228 -18.429 10.949 1.00 36.29 283 GLU A O 1
ATOM 2009 N N . HIS A 1 288 ? 32.177 -17.745 11.580 1.00 33.83 284 HIS A N 1
ATOM 2010 C CA . HIS A 1 288 ? 32.315 -16.408 10.968 1.00 33.45 284 HIS A CA 1
ATOM 2011 C C . HIS A 1 288 ? 32.756 -15.348 11.934 1.00 33.41 284 HIS A C 1
ATOM 2012 O O . HIS A 1 288 ? 33.320 -14.313 11.537 1.00 33.72 284 HIS A O 1
ATOM 2019 N N . GLY A 1 289 ? 32.491 -15.570 13.205 1.00 33.60 285 GLY A N 1
ATOM 2020 C CA . GLY A 1 289 ? 32.600 -14.511 14.173 1.00 34.08 285 GLY A CA 1
ATOM 2021 C C . GLY A 1 289 ? 31.563 -13.417 13.952 1.00 32.35 285 GLY A C 1
ATOM 2022 O O . GLY A 1 289 ? 30.616 -13.582 13.219 1.00 31.14 285 GLY A O 1
ATOM 2023 N N . ASN A 1 290 ? 31.783 -12.283 14.584 1.00 32.65 286 ASN A N 1
ATOM 2024 C CA . ASN A 1 290 ? 30.910 -11.125 14.434 1.00 31.37 286 AS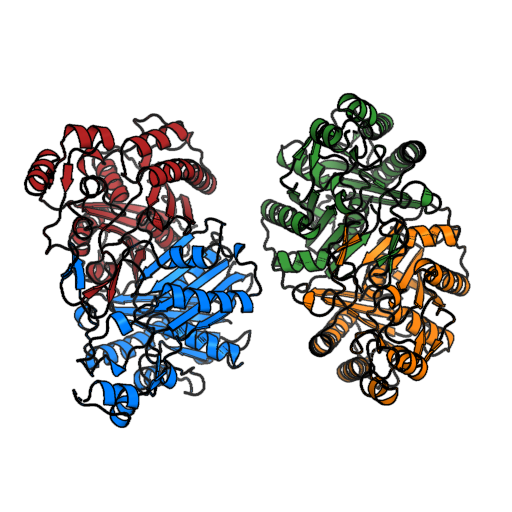N A CA 1
ATOM 2025 C C . ASN A 1 290 ? 31.470 -10.198 13.346 1.00 30.51 286 ASN A C 1
ATOM 2026 O O . ASN A 1 290 ? 32.476 -9.515 13.566 1.00 31.04 286 ASN A O 1
ATOM 2031 N N . THR A 1 291 ? 30.846 -10.246 12.161 1.00 28.65 287 THR A N 1
ATOM 2032 C CA . THR A 1 291 ? 31.242 -9.430 11.024 1.00 27.74 287 THR A CA 1
ATOM 2033 C C . THR A 1 291 ? 30.304 -8.208 10.846 1.00 26.59 287 THR A C 1
ATOM 2034 O O . THR A 1 291 ? 30.078 -7.737 9.723 1.00 26.42 287 THR A O 1
ATOM 2038 N N . SER A 1 292 ? 29.784 -7.697 11.953 1.00 26.62 288 SER A N 1
ATOM 2039 C CA . SER A 1 292 ? 28.973 -6.468 11.962 1.00 26.02 288 SER A CA 1
ATOM 2040 C C . SER A 1 292 ? 27.956 -6.546 10.839 1.00 24.70 288 SER A C 1
ATOM 2041 O O . SER A 1 292 ? 27.236 -7.545 10.753 1.00 24.74 288 SER A O 1
ATOM 2044 N N . ALA A 1 293 ? 27.895 -5.536 9.969 1.00 23.65 289 ALA A N 1
ATOM 2045 C CA . ALA A 1 293 ? 26.818 -5.459 8.980 1.00 22.48 289 ALA A CA 1
ATOM 2046 C C . ALA A 1 293 ? 26.765 -6.677 8.042 1.00 22.28 289 ALA A C 1
ATOM 2047 O O . ALA A 1 293 ? 25.713 -6.947 7.436 1.00 22.04 289 ALA A O 1
ATOM 2049 N N . ALA A 1 294 ? 27.891 -7.373 7.886 1.00 22.33 290 ALA A N 1
ATOM 2050 C CA . ALA A 1 294 ? 27.980 -8.529 6.978 1.00 22.13 290 ALA A CA 1
ATOM 2051 C C . ALA A 1 294 ? 27.303 -9.759 7.558 1.00 22.21 290 ALA A C 1
ATOM 2052 O O . ALA A 1 294 ? 27.081 -10.762 6.867 1.00 21.77 290 ALA A O 1
ATOM 2054 N N . SER A 1 295 ? 26.976 -9.684 8.828 1.00 22.72 291 SER A N 1
ATOM 2055 C CA . SER A 1 295 ? 26.709 -10.884 9.575 1.00 23.75 291 SER A CA 1
ATOM 2056 C C . SER A 1 295 ? 25.498 -11.614 9.063 1.00 22.97 291 SER A C 1
ATOM 2057 O O . SER A 1 295 ? 25.566 -12.793 8.750 1.00 23.71 291 SER A O 1
ATOM 2060 N N . ILE A 1 296 ? 24.393 -10.899 9.018 1.00 21.75 292 ILE A N 1
ATOM 2061 C CA . ILE A 1 296 ? 23.115 -11.470 8.658 1.00 21.20 292 ILE A CA 1
ATOM 2062 C C . ILE A 1 296 ? 23.101 -12.006 7.209 1.00 20.51 292 ILE A C 1
ATOM 2063 O O . ILE A 1 296 ? 22.614 -13.099 6.976 1.00 20.49 292 ILE A O 1
ATOM 2068 N N . PRO A 1 297 ? 23.618 -11.230 6.235 1.00 19.98 293 PRO A N 1
ATOM 2069 C CA . PRO A 1 297 ? 23.515 -11.711 4.838 1.00 19.92 293 PRO A CA 1
ATOM 2070 C C . PRO A 1 297 ? 24.486 -12.855 4.532 1.00 20.52 293 PRO A C 1
ATOM 2071 O O . PRO A 1 297 ? 24.246 -13.642 3.619 1.00 20.99 293 PRO A O 1
ATOM 2075 N N . LEU A 1 298 ? 25.574 -12.947 5.287 1.00 20.97 294 LEU A N 1
ATOM 2076 C CA . LEU A 1 298 ? 26.414 -14.150 5.261 1.00 21.86 294 LEU A CA 1
ATOM 2077 C C . LEU A 1 298 ? 25.576 -15.362 5.673 1.00 22.41 294 LEU A C 1
ATOM 2078 O O . LEU A 1 298 ? 25.514 -16.366 4.948 1.00 22.89 294 LEU A O 1
ATOM 2083 N N . ALA A 1 299 ? 24.916 -15.264 6.823 1.00 22.29 295 ALA A N 1
ATOM 2084 C CA . ALA A 1 299 ? 24.112 -16.376 7.332 1.00 23.01 295 ALA A CA 1
ATOM 2085 C C . ALA A 1 299 ? 22.966 -16.676 6.386 1.00 23.06 295 ALA A C 1
ATOM 2086 O O . ALA A 1 299 ? 22.681 -17.846 6.095 1.00 23.56 295 ALA A O 1
ATOM 2088 N N . LEU A 1 300 ? 22.315 -15.625 5.885 1.00 22.20 296 LEU A N 1
ATOM 2089 C CA . LEU A 1 300 ? 21.251 -15.824 4.923 1.00 22.16 296 LEU A CA 1
ATOM 2090 C C . LEU A 1 300 ? 21.748 -16.675 3.723 1.00 22.88 296 LEU A C 1
ATOM 2091 O O . LEU A 1 300 ? 21.091 -17.644 3.324 1.00 23.84 296 LEU A O 1
ATOM 2096 N N . ASP A 1 301 ? 22.915 -16.324 3.184 1.00 22.79 297 ASP A N 1
ATOM 2097 C CA . ASP A 1 301 ? 23.433 -16.959 1.997 1.00 23.33 297 ASP A CA 1
ATOM 2098 C C . ASP A 1 301 ? 23.744 -18.420 2.246 1.00 24.80 297 ASP A C 1
ATOM 2099 O O . ASP A 1 301 ? 23.421 -19.288 1.430 1.00 25.40 297 ASP A O 1
ATOM 2104 N N . VAL A 1 302 ? 24.401 -18.682 3.370 1.00 25.71 298 VAL A N 1
ATOM 2105 C CA . VAL A 1 302 ? 24.779 -20.036 3.749 1.00 27.61 298 VAL A CA 1
ATOM 2106 C C . VAL A 1 302 ? 23.531 -20.908 3.818 1.00 28.58 298 VAL A C 1
ATOM 2107 O O . VAL A 1 302 ? 23.531 -22.039 3.313 1.00 30.04 298 VAL A O 1
ATOM 2111 N N . ALA A 1 303 ? 22.484 -20.390 4.469 1.00 28.14 299 ALA A N 1
ATOM 2112 C CA . ALA A 1 303 ? 21.300 -21.195 4.781 1.00 29.29 299 ALA A CA 1
ATOM 2113 C C . ALA A 1 303 ? 20.388 -21.338 3.563 1.00 30.04 299 ALA A C 1
ATOM 2114 O O . ALA A 1 303 ? 19.693 -22.355 3.416 1.00 30.67 299 ALA A O 1
ATOM 2116 N N . VAL A 1 304 ? 20.388 -20.333 2.673 1.00 29.51 300 VAL A N 1
ATOM 2117 C CA . VAL A 1 304 ? 19.695 -20.486 1.405 1.00 30.15 300 VAL A CA 1
ATOM 2118 C C . VAL A 1 304 ? 20.402 -21.551 0.579 1.00 31.86 300 VAL A C 1
ATOM 2119 O O . VAL A 1 304 ? 19.770 -22.485 0.071 1.00 33.65 300 VAL A O 1
ATOM 2123 N N . ARG A 1 305 ? 21.716 -21.429 0.450 1.00 32.10 301 ARG A N 1
ATOM 2124 C CA . ARG A 1 305 ? 22.451 -22.294 -0.462 1.00 33.70 301 ARG A CA 1
ATOM 2125 C C . ARG A 1 305 ? 22.597 -23.722 0.061 1.00 35.64 301 ARG A C 1
ATOM 2126 O O . ARG A 1 305 ? 22.824 -24.614 -0.731 1.00 36.66 301 ARG A O 1
ATOM 2134 N N . ASP A 1 306 ? 22.483 -23.951 1.372 1.00 36.07 302 ASP A N 1
ATOM 2135 C CA . ASP A 1 306 ? 22.542 -25.331 1.862 1.00 38.45 302 ASP A CA 1
ATOM 2136 C C . ASP A 1 306 ? 21.146 -25.941 1.996 1.00 40.27 302 ASP A C 1
ATOM 2137 O O . ASP A 1 306 ? 20.985 -27.046 2.519 1.00 43.29 302 ASP A O 1
ATOM 2142 N N . GLY A 1 307 ? 20.145 -25.226 1.489 1.00 40.62 303 GLY A N 1
ATOM 2143 C CA . GLY A 1 307 ? 18.794 -25.758 1.354 1.00 41.39 303 GLY A CA 1
ATOM 2144 C C . GLY A 1 307 ? 17.911 -25.695 2.605 1.00 41.78 303 GLY A C 1
ATOM 2145 O O . GLY A 1 307 ? 16.806 -26.224 2.608 1.00 43.56 303 GLY A O 1
ATOM 2146 N N . ARG A 1 308 ? 18.363 -25.030 3.664 1.00 41.15 304 ARG A N 1
ATOM 2147 C CA . ARG A 1 308 ? 17.522 -24.883 4.857 1.00 40.69 304 ARG A CA 1
ATOM 2148 C C . ARG A 1 308 ? 16.376 -23.925 4.638 1.00 39.37 304 ARG A C 1
ATOM 2149 O O . ARG A 1 308 ? 15.246 -24.216 5.008 1.00 39.25 304 ARG A O 1
ATOM 2157 N N . ILE A 1 309 ? 16.661 -22.799 4.003 1.00 37.38 305 ILE A N 1
ATOM 2158 C CA . ILE A 1 309 ? 15.646 -21.773 3.791 1.00 36.69 305 ILE A CA 1
ATOM 2159 C C . ILE A 1 309 ? 14.990 -21.995 2.430 1.00 36.81 305 ILE A C 1
ATOM 2160 O O . ILE A 1 309 ? 15.656 -21.955 1.401 1.00 37.56 305 ILE A O 1
ATOM 2165 N N . LYS A 1 310 ? 13.687 -22.256 2.426 1.00 37.37 306 LYS A N 1
ATOM 2166 C CA . LYS A 1 310 ? 12.978 -22.639 1.195 1.00 38.46 306 LYS A CA 1
ATOM 2167 C C . LYS A 1 310 ? 11.941 -21.591 0.795 1.00 37.67 306 LYS A C 1
ATOM 2168 O O . LYS A 1 310 ? 11.426 -20.847 1.638 1.00 38.90 306 LYS A O 1
ATOM 2174 N N . ARG A 1 311 ? 11.670 -21.490 -0.498 1.00 37.71 307 ARG A N 1
ATOM 2175 C CA . ARG A 1 311 ? 10.699 -20.512 -0.989 1.00 37.35 307 ARG A CA 1
ATOM 2176 C C . ARG A 1 311 ? 9.380 -20.647 -0.211 1.00 37.52 307 ARG A C 1
ATOM 2177 O O . ARG A 1 311 ? 8.930 -21.742 0.089 1.00 38.57 307 ARG A O 1
ATOM 2185 N N . GLY A 1 312 ? 8.803 -19.514 0.153 1.00 37.02 308 GLY A N 1
ATOM 2186 C CA . GLY A 1 312 ? 7.532 -19.487 0.868 1.00 37.60 308 GLY A CA 1
ATOM 2187 C C . GLY A 1 312 ? 7.716 -19.410 2.372 1.00 37.27 308 GLY A C 1
ATOM 2188 O O . GLY A 1 312 ? 6.771 -19.096 3.095 1.00 36.87 308 GLY A O 1
ATOM 2189 N N . GLN A 1 313 ? 8.925 -19.696 2.852 1.00 36.05 309 GLN A N 1
ATOM 2190 C CA . GLN A 1 313 ? 9.153 -19.668 4.286 1.00 36.75 309 GLN A CA 1
ATOM 2191 C C . GLN A 1 313 ? 9.355 -18.242 4.838 1.00 34.63 309 GLN A C 1
ATOM 2192 O O . GLN A 1 313 ? 9.834 -17.341 4.137 1.00 32.58 309 GLN A O 1
ATOM 2198 N N . ASN A 1 314 ? 8.954 -18.053 6.090 1.00 34.10 310 ASN A N 1
ATOM 2199 C CA . ASN A 1 314 ? 9.075 -16.775 6.759 1.00 32.67 310 ASN A CA 1
ATOM 2200 C C . ASN A 1 314 ? 10.382 -16.688 7.555 1.00 31.78 310 ASN A C 1
ATOM 2201 O O . ASN A 1 314 ? 10.668 -17.539 8.388 1.00 32.20 310 ASN A O 1
ATOM 2206 N N . VAL A 1 315 ? 11.176 -15.659 7.271 1.00 30.24 311 VAL A N 1
ATOM 2207 C CA . VAL A 1 315 ? 12.451 -15.475 7.911 1.00 29.14 311 VAL A CA 1
ATOM 2208 C C . VAL A 1 315 ? 12.423 -14.199 8.753 1.00 29.14 311 VAL A C 1
ATOM 2209 O O . VAL A 1 315 ? 11.962 -13.176 8.285 1.00 28.70 311 VAL A O 1
ATOM 2213 N N . LEU A 1 316 ? 12.905 -14.284 9.997 1.00 29.98 312 LEU A N 1
ATOM 2214 C CA . LEU A 1 316 ? 13.077 -13.103 10.850 1.00 30.53 312 LEU A CA 1
ATOM 2215 C C . LEU A 1 316 ? 14.568 -12.793 10.964 1.00 29.46 312 LEU A C 1
ATOM 2216 O O . LEU A 1 316 ? 15.331 -13.630 11.441 1.00 30.85 312 LEU A O 1
ATOM 2221 N N . ILE A 1 317 ? 14.974 -11.628 10.488 1.00 27.87 313 ILE A N 1
ATOM 2222 C CA . ILE A 1 317 ? 16.320 -11.122 10.741 1.00 28.28 313 ILE A CA 1
ATOM 2223 C C . ILE A 1 317 ? 16.209 -10.010 11.797 1.00 28.96 313 ILE A C 1
ATOM 2224 O O . ILE A 1 317 ? 15.254 -9.233 11.805 1.00 28.35 313 ILE A O 1
ATOM 2229 N N . GLU A 1 318 ? 17.176 -9.955 12.698 1.00 30.65 314 GLU A N 1
ATOM 2230 C CA . GLU A 1 318 ? 17.214 -8.884 13.716 1.00 32.31 314 GLU A CA 1
ATOM 2231 C C . GLU A 1 318 ? 18.600 -8.754 14.331 1.00 32.14 314 GLU A C 1
ATOM 2232 O O . GLU A 1 318 ? 19.337 -9.730 14.490 1.00 32.68 314 GLU A O 1
ATOM 2238 N N . GLY A 1 319 ? 18.950 -7.544 14.698 1.00 31.80 315 GLY A N 1
ATOM 2239 C CA . GLY A 1 319 ? 20.202 -7.339 15.412 1.00 31.73 315 GLY A CA 1
ATOM 2240 C C . GLY A 1 319 ? 20.275 -6.000 16.080 1.00 29.92 315 GLY A C 1
ATOM 2241 O O . GLY A 1 319 ? 19.427 -5.133 15.855 1.00 28.91 315 GLY A O 1
ATOM 2242 N N . VAL A 1 320 ? 21.318 -5.844 16.875 1.00 29.49 316 VAL A N 1
ATOM 2243 C CA . VAL A 1 320 ? 21.632 -4.589 17.535 1.00 29.59 316 VAL A CA 1
ATOM 2244 C C . VAL A 1 320 ? 23.043 -4.209 17.146 1.00 28.92 316 VAL A C 1
ATOM 2245 O O . VAL A 1 320 ? 23.798 -5.044 16.650 1.00 28.01 316 VAL A O 1
ATOM 2249 N N . GLY A 1 321 ? 23.401 -2.953 17.352 1.00 29.04 317 GLY A N 1
ATOM 2250 C CA . GLY A 1 321 ? 24.760 -2.513 17.059 1.00 29.94 317 GLY A CA 1
ATOM 2251 C C . GLY A 1 321 ? 25.069 -1.180 17.688 1.00 31.24 317 GLY A C 1
ATOM 2252 O O . GLY A 1 321 ? 24.270 -0.661 18.469 1.00 32.41 317 GLY A O 1
ATOM 2253 N N . GLY A 1 322 ? 26.257 -0.646 17.387 1.00 31.67 318 GLY A N 1
ATOM 2254 C CA . GLY A 1 322 ? 26.696 0.633 17.935 1.00 32.20 318 GLY A CA 1
ATOM 2255 C C . GLY A 1 322 ? 25.721 1.743 17.612 1.00 31.61 318 GLY A C 1
ATOM 2256 O O . GLY A 1 322 ? 25.136 1.785 16.522 1.00 30.63 318 GLY A O 1
ATOM 2257 N N . GLY A 1 323 ? 25.540 2.653 18.560 1.00 32.69 319 GLY A N 1
ATOM 2258 C CA . GLY A 1 323 ? 24.583 3.718 18.365 1.00 33.08 319 GLY A CA 1
ATOM 2259 C C . GLY A 1 323 ? 24.069 4.265 19.654 1.00 34.22 319 GLY A C 1
ATOM 2260 O O . GLY A 1 323 ? 24.401 5.390 19.997 1.00 36.82 319 GLY A O 1
ATOM 2261 N N . PHE A 1 324 ? 23.270 3.496 20.402 1.00 34.31 320 PHE A N 1
ATOM 2262 C CA . PHE A 1 324 ? 22.864 2.123 20.084 1.00 32.87 320 PHE A CA 1
ATOM 2263 C C . PHE A 1 324 ? 21.868 2.137 18.946 1.00 30.89 320 PHE A C 1
ATOM 2264 O O . PHE A 1 324 ? 21.032 3.034 18.896 1.00 31.52 320 PHE A O 1
ATOM 2272 N N . THR A 1 325 ? 21.933 1.141 18.060 1.00 27.80 321 THR A N 1
ATOM 2273 C CA . THR A 1 325 ? 20.922 0.957 17.049 1.00 25.93 321 THR A CA 1
ATOM 2274 C C . THR A 1 325 ? 20.392 -0.448 17.178 1.00 25.78 321 THR A C 1
ATOM 2275 O O . THR A 1 325 ? 21.087 -1.326 17.672 1.00 26.42 321 THR A O 1
ATOM 2279 N N . TRP A 1 326 ? 19.179 -0.674 16.693 1.00 25.35 322 TRP A N 1
ATOM 2280 C CA . TRP A 1 326 ? 18.690 -2.038 16.480 1.00 25.69 322 TRP A CA 1
ATOM 2281 C C . TRP A 1 326 ? 17.597 -2.046 15.442 1.00 25.60 322 TRP A C 1
ATOM 2282 O O . TRP A 1 326 ? 17.009 -1.001 15.137 1.00 25.68 322 TRP A O 1
ATOM 2293 N N . GLY A 1 327 ? 17.341 -3.204 14.852 1.00 25.52 323 GLY A N 1
ATOM 2294 C CA . GLY A 1 327 ? 16.291 -3.284 13.846 1.00 25.30 323 GLY A CA 1
ATOM 2295 C C . GLY A 1 327 ? 15.971 -4.707 13.479 1.00 25.66 323 GLY A C 1
ATOM 2296 O O . GLY A 1 327 ? 16.738 -5.586 13.770 1.00 25.52 323 GLY A O 1
ATOM 2297 N N . ALA A 1 328 ? 14.820 -4.920 12.832 1.00 25.88 324 ALA A N 1
ATOM 2298 C CA . ALA A 1 328 ? 14.381 -6.254 12.463 1.00 26.12 324 ALA A CA 1
ATOM 2299 C C . ALA A 1 328 ? 13.596 -6.254 11.148 1.00 25.63 324 ALA A C 1
ATOM 2300 O O . ALA A 1 328 ? 12.955 -5.271 10.794 1.00 24.45 324 ALA A O 1
ATOM 2302 N N . SER A 1 329 ? 13.662 -7.377 10.419 1.00 26.26 325 SER A N 1
ATOM 2303 C CA . SER A 1 329 ? 12.831 -7.559 9.233 1.00 26.49 325 SER A CA 1
ATOM 2304 C C . SER A 1 329 ? 12.211 -8.952 9.153 1.00 27.31 325 SER A C 1
ATOM 2305 O O . SER A 1 329 ? 12.828 -9.927 9.523 1.00 27.45 325 SER A O 1
ATOM 2308 N N . VAL A 1 330 ? 10.966 -9.000 8.684 1.00 27.99 326 VAL A N 1
ATOM 2309 C CA . VAL A 1 330 ? 10.268 -10.247 8.387 1.00 28.83 326 VAL A CA 1
ATOM 2310 C C . VAL A 1 330 ? 10.219 -10.358 6.867 1.00 28.42 326 VAL A C 1
ATOM 2311 O O . VAL A 1 330 ? 9.633 -9.493 6.166 1.00 27.06 326 VAL A O 1
ATOM 2315 N N . ILE A 1 331 ? 10.816 -11.433 6.360 1.00 29.07 327 ILE A N 1
ATOM 2316 C CA . ILE A 1 331 ? 10.953 -11.665 4.910 1.00 28.54 327 ILE A CA 1
ATOM 2317 C C . ILE A 1 331 ? 10.404 -13.050 4.539 1.00 31.00 327 ILE A C 1
ATOM 2318 O O . ILE A 1 331 ? 10.866 -14.080 5.066 1.00 31.72 327 ILE A O 1
ATOM 2323 N N . ARG A 1 332 ? 9.412 -13.083 3.644 1.00 32.08 328 ARG A N 1
ATOM 2324 C CA . ARG A 1 332 ? 8.984 -14.336 3.054 1.00 33.99 328 ARG A CA 1
ATOM 2325 C C . ARG A 1 332 ? 9.932 -14.586 1.916 1.00 32.75 328 ARG A C 1
ATOM 2326 O O . ARG A 1 332 ? 9.935 -13.862 0.960 1.00 32.11 328 ARG A O 1
ATOM 2334 N N . TYR A 1 333 ? 10.761 -15.613 2.030 1.00 33.85 329 TYR A N 1
ATOM 2335 C CA . TYR A 1 333 ? 11.789 -15.865 1.016 1.00 33.10 329 TYR A CA 1
ATOM 2336 C C . TYR A 1 333 ? 11.167 -16.224 -0.332 1.00 33.66 329 TYR A C 1
ATOM 2337 O O . TYR A 1 333 ? 11.569 -15.666 -1.359 1.00 33.15 329 TYR A O 1
ATOM 2347 N N . THR B 1 9 ? -18.275 -23.254 -29.667 1.00 71.96 5 THR B N 1
ATOM 2348 C CA . THR B 1 9 ? -19.032 -23.886 -30.781 1.00 74.41 5 THR B CA 1
ATOM 2349 C C . THR B 1 9 ? -18.144 -24.676 -31.786 1.00 70.69 5 THR B C 1
ATOM 2350 O O . THR B 1 9 ? -18.522 -25.769 -32.191 1.00 72.80 5 THR B O 1
ATOM 2352 N N . ILE B 1 10 ? -17.003 -24.120 -32.203 1.00 65.66 6 ILE B N 1
ATOM 2353 C CA . ILE B 1 10 ? -16.119 -24.763 -33.221 1.00 62.37 6 ILE B CA 1
ATOM 2354 C C . ILE B 1 10 ? -14.897 -25.428 -32.574 1.00 58.88 6 ILE B C 1
ATOM 2355 O O . ILE B 1 10 ? -14.218 -24.815 -31.761 1.00 56.56 6 ILE B O 1
ATOM 2360 N N . TYR B 1 11 ? -14.642 -26.689 -32.946 1.00 58.90 7 TYR B N 1
ATOM 2361 C CA . TYR B 1 11 ? -13.511 -27.491 -32.430 1.00 56.00 7 TYR B CA 1
ATOM 2362 C C . TYR B 1 11 ? -12.634 -27.962 -33.583 1.00 52.92 7 TYR B C 1
ATOM 2363 O O . TYR B 1 11 ? -13.067 -27.948 -34.722 1.00 53.97 7 TYR B O 1
ATOM 2372 N N . SER B 1 12 ? -11.419 -28.425 -33.274 1.00 49.52 8 SER B N 1
ATOM 2373 C CA . SER B 1 12 ? -10.508 -28.987 -34.285 1.00 46.85 8 SER B CA 1
ATOM 2374 C C . SER B 1 12 ? -10.488 -30.501 -34.178 1.00 47.90 8 SER B C 1
ATOM 2375 O O . SER B 1 12 ? -10.043 -31.027 -33.158 1.00 47.43 8 SER B O 1
ATOM 2378 N N . ARG B 1 13 ? -10.961 -31.207 -35.211 1.00 49.53 9 ARG B N 1
ATOM 2379 C CA . ARG B 1 13 ? -10.914 -32.694 -35.214 1.00 50.65 9 ARG B CA 1
ATOM 2380 C C . ARG B 1 13 ? -9.831 -33.198 -36.143 1.00 47.74 9 ARG B C 1
ATOM 2381 O O . ARG B 1 13 ? -9.584 -32.607 -37.196 1.00 46.57 9 ARG B O 1
ATOM 2383 N N . VAL B 1 14 ? -9.188 -34.294 -35.739 1.00 46.91 10 VAL B N 1
ATOM 2384 C CA . VAL B 1 14 ? -8.141 -34.936 -36.541 1.00 44.64 10 VAL B CA 1
ATOM 2385 C C . VAL B 1 14 ? -8.767 -35.751 -37.673 1.00 47.33 10 VAL B C 1
ATOM 2386 O O . VAL B 1 14 ? -9.324 -36.829 -37.444 1.00 50.05 10 VAL B O 1
ATOM 2390 N N . LEU B 1 15 ? -8.652 -35.266 -38.897 1.00 46.95 11 LEU B N 1
ATOM 2391 C CA . LEU B 1 15 ? -9.209 -36.002 -40.032 1.00 49.81 11 LEU B CA 1
ATOM 2392 C C . LEU B 1 15 ? -8.278 -37.109 -40.470 1.00 48.66 11 LEU B C 1
ATOM 2393 O O . LEU B 1 15 ? -8.721 -38.093 -40.992 1.00 51.26 11 LEU B O 1
ATOM 2398 N N . GLY B 1 16 ? -6.977 -36.925 -40.290 1.00 45.01 12 GLY B N 1
ATOM 2399 C CA . GLY B 1 16 ? -6.033 -37.908 -40.789 1.00 44.06 12 GLY B CA 1
ATOM 2400 C C . GLY B 1 16 ? -4.626 -37.695 -40.292 1.00 40.18 12 GLY B C 1
ATOM 2401 O O . GLY B 1 16 ? -4.271 -36.584 -39.931 1.00 38.13 12 GLY B O 1
ATOM 2402 N N . THR B 1 17 ? -3.840 -38.780 -40.256 1.00 39.42 13 THR B N 1
ATOM 2403 C CA . THR B 1 17 ? -2.441 -38.722 -39.834 1.00 36.22 13 THR B CA 1
ATOM 2404 C C . THR B 1 17 ? -1.552 -39.302 -40.911 1.00 35.96 13 THR B C 1
ATOM 2405 O O . THR B 1 17 ? -1.989 -40.153 -41.677 1.00 38.27 13 THR B O 1
ATOM 2409 N N . GLY B 1 18 ? -0.308 -38.847 -40.958 1.00 33.37 14 GLY B N 1
ATOM 2410 C CA . GLY B 1 18 ? 0.675 -39.409 -41.855 1.00 33.21 14 GLY B CA 1
ATOM 2411 C C . GLY B 1 18 ? 2.089 -39.189 -41.357 1.00 30.55 14 GLY B C 1
ATOM 2412 O O . GLY B 1 18 ? 2.347 -38.258 -40.591 1.00 28.80 14 GLY B O 1
ATOM 2413 N N . SER B 1 19 ? 3.013 -40.021 -41.807 1.00 30.50 15 SER B N 1
ATOM 2414 C CA . SER B 1 19 ? 4.400 -39.879 -41.395 1.00 28.46 15 SER B CA 1
ATOM 2415 C C . SER B 1 19 ? 5.376 -40.449 -42.414 1.00 29.09 15 SER B C 1
ATOM 2416 O O . SER B 1 19 ? 4.972 -41.127 -43.377 1.00 31.24 15 SER B O 1
ATOM 2419 N N . TYR B 1 20 ? 6.658 -40.174 -42.194 1.00 27.55 16 TYR B N 1
ATOM 2420 C CA . TYR B 1 20 ? 7.694 -40.658 -43.081 1.00 28.41 16 TYR B CA 1
ATOM 2421 C C . TYR B 1 20 ? 9.057 -40.659 -42.429 1.00 27.05 16 TYR B C 1
ATOM 2422 O O . TYR B 1 20 ? 9.453 -39.701 -41.762 1.00 25.40 16 TYR B O 1
ATOM 2431 N N . LEU B 1 21 ? 9.776 -41.742 -42.657 1.00 28.00 17 LEU B N 1
ATOM 2432 C CA . LEU B 1 21 ? 11.167 -41.845 -42.311 1.00 27.53 17 LEU B CA 1
ATOM 2433 C C . LEU B 1 21 ? 11.985 -42.019 -43.597 1.00 29.51 17 LEU B C 1
ATOM 2434 O O . LEU B 1 21 ? 11.584 -42.771 -44.488 1.00 31.36 17 LEU B O 1
ATOM 2439 N N . PRO B 1 22 ? 13.143 -41.345 -43.691 1.00 29.47 18 PRO B N 1
ATOM 2440 C CA . PRO B 1 22 ? 13.975 -41.593 -44.868 1.00 31.91 18 PRO B CA 1
ATOM 2441 C C . PRO B 1 22 ? 14.497 -43.025 -44.864 1.00 33.14 18 PRO B C 1
ATOM 2442 O O . PRO B 1 22 ? 14.492 -43.668 -43.830 1.00 32.05 18 PRO B O 1
ATOM 2446 N N . PRO B 1 23 ? 14.954 -43.515 -46.012 1.00 35.81 19 PRO B N 1
ATOM 2447 C CA . PRO B 1 23 ? 15.221 -44.959 -46.154 1.00 37.28 19 PRO B CA 1
ATOM 2448 C C . PRO B 1 23 ? 16.447 -45.504 -45.392 1.00 37.07 19 PRO B C 1
ATOM 2449 O O . PRO B 1 23 ? 16.473 -46.689 -45.100 1.00 37.56 19 PRO B O 1
ATOM 2453 N N . ASN B 1 24 ? 17.448 -44.674 -45.096 1.00 36.68 20 ASN B N 1
ATOM 2454 C CA . ASN B 1 24 ? 18.663 -45.170 -44.435 1.00 37.05 20 ASN B CA 1
ATOM 2455 C C . ASN B 1 24 ? 18.451 -45.392 -42.930 1.00 34.70 20 ASN B C 1
ATOM 2456 O O . ASN B 1 24 ? 18.537 -44.461 -42.126 1.00 33.02 20 ASN B O 1
ATOM 2461 N N . ARG B 1 25 ? 18.123 -46.628 -42.583 1.00 34.98 21 ARG B N 1
ATOM 2462 C CA . ARG B 1 25 ? 18.044 -47.052 -41.206 1.00 33.63 21 ARG B CA 1
ATOM 2463 C C . ARG B 1 25 ? 19.447 -47.247 -40.691 1.00 34.51 21 ARG B C 1
ATOM 2464 O O . ARG B 1 25 ? 20.199 -48.057 -41.233 1.00 36.65 21 ARG B O 1
ATOM 2472 N N . VAL B 1 26 ? 19.797 -46.491 -39.653 1.00 33.26 22 VAL B N 1
ATOM 2473 C CA . VAL B 1 26 ? 21.129 -46.509 -39.084 1.00 34.30 22 VAL B CA 1
ATOM 2474 C C . VAL B 1 26 ? 21.051 -47.153 -37.702 1.00 33.79 22 VAL B C 1
ATOM 2475 O O . VAL B 1 26 ? 20.540 -46.554 -36.758 1.00 32.13 22 VAL B O 1
ATOM 2479 N N . THR B 1 27 ? 21.521 -48.400 -37.614 1.00 35.56 23 THR B N 1
ATOM 2480 C CA . THR B 1 27 ? 21.534 -49.148 -36.354 1.00 35.77 23 THR B CA 1
ATOM 2481 C C . THR B 1 27 ? 22.624 -48.624 -35.434 1.00 36.42 23 THR B C 1
ATOM 2482 O O . THR B 1 27 ? 23.516 -47.874 -35.875 1.00 37.13 23 THR B O 1
ATOM 2486 N N . ASN B 1 28 ? 22.584 -49.046 -34.167 1.00 36.69 24 ASN B N 1
ATOM 2487 C CA . ASN B 1 28 ? 23.611 -48.663 -33.201 1.00 37.82 24 ASN B CA 1
ATOM 2488 C C . ASN B 1 28 ? 24.986 -49.166 -33.643 1.00 40.39 24 ASN B C 1
ATOM 2489 O O . ASN B 1 28 ? 25.981 -48.457 -33.505 1.00 41.41 24 ASN B O 1
ATOM 2494 N N . GLN B 1 29 ? 25.040 -50.373 -34.198 1.00 41.76 25 GLN B N 1
ATOM 2495 C CA . GLN B 1 29 ? 26.307 -50.927 -34.689 1.00 44.56 25 GLN B CA 1
ATOM 2496 C C . GLN B 1 29 ? 26.820 -50.119 -35.898 1.00 45.22 25 GLN B C 1
ATOM 2497 O O . GLN B 1 29 ? 28.005 -49.789 -35.962 1.00 47.26 25 GLN B O 1
ATOM 2499 N N . ASP B 1 30 ? 25.928 -49.755 -36.823 1.00 43.83 26 ASP B N 1
ATOM 2500 C CA . ASP B 1 30 ? 26.316 -48.900 -37.960 1.00 44.66 26 ASP B CA 1
ATOM 2501 C C . ASP B 1 30 ? 27.007 -47.628 -37.460 1.00 44.81 26 ASP B C 1
ATOM 2502 O O . ASP B 1 30 ? 28.057 -47.236 -37.985 1.00 47.16 26 ASP B O 1
ATOM 2507 N N . LEU B 1 31 ? 26.408 -47.000 -36.443 1.00 42.64 27 LEU B N 1
ATOM 2508 C CA . LEU B 1 31 ? 26.880 -45.719 -35.945 1.00 42.50 27 LEU B CA 1
ATOM 2509 C C . LEU B 1 31 ? 28.169 -45.906 -35.162 1.00 45.05 27 LEU B C 1
ATOM 2510 O O . LEU B 1 31 ? 29.099 -45.142 -35.337 1.00 46.76 27 LEU B O 1
ATOM 2515 N N . ALA B 1 32 ? 28.226 -46.931 -34.312 1.00 45.81 28 ALA B N 1
ATOM 2516 C CA . ALA B 1 32 ? 29.455 -47.270 -33.550 1.00 48.77 28 ALA B CA 1
ATOM 2517 C C . ALA B 1 32 ? 30.647 -47.468 -34.466 1.00 52.11 28 ALA B C 1
ATOM 2518 O O . ALA B 1 32 ? 31.725 -46.911 -34.216 1.00 54.57 28 ALA B O 1
ATOM 2520 N N . LYS B 1 33 ? 30.463 -48.296 -35.496 1.00 52.85 29 LYS B N 1
ATOM 2521 C CA . LYS B 1 33 ? 31.486 -48.516 -36.519 1.00 56.27 29 LYS B CA 1
ATOM 2522 C C . LYS B 1 33 ? 31.901 -47.177 -37.138 1.00 57.09 29 LYS B C 1
ATOM 2523 O O . LYS B 1 33 ? 33.075 -46.899 -37.264 1.00 60.26 29 LYS B O 1
ATOM 2525 N N . ARG B 1 34 ? 30.934 -46.330 -37.468 1.00 54.56 30 ARG B N 1
ATOM 2526 C CA . ARG B 1 34 ? 31.239 -45.031 -38.072 1.00 55.45 30 ARG B CA 1
ATOM 2527 C C . ARG B 1 34 ? 32.224 -44.218 -37.204 1.00 57.26 30 ARG B C 1
ATOM 2528 O O . ARG B 1 34 ? 33.311 -43.841 -37.678 1.00 60.75 30 ARG B O 1
ATOM 2536 N N . LEU B 1 35 ? 31.842 -43.975 -35.947 1.00 55.28 31 LEU B N 1
ATOM 2537 C CA . LEU B 1 35 ? 32.667 -43.246 -34.980 1.00 56.87 31 LEU B CA 1
ATOM 2538 C C . LEU B 1 35 ? 33.991 -43.924 -34.607 1.00 60.95 31 LEU B C 1
ATOM 2539 O O . LEU B 1 35 ? 34.866 -43.264 -34.026 1.00 63.17 31 LEU B O 1
ATOM 2544 N N . ALA B 1 36 ? 34.105 -45.234 -34.871 1.00 61.89 32 ALA B N 1
ATOM 2545 C CA . ALA B 1 36 ? 35.381 -45.966 -34.750 1.00 66.17 32 ALA B CA 1
ATOM 2546 C C . ALA B 1 36 ? 36.446 -45.482 -35.748 1.00 69.90 32 ALA B C 1
ATOM 2547 O O . ALA B 1 36 ? 37.647 -45.740 -35.563 1.00 73.84 32 ALA B O 1
ATOM 2549 N N . GLU B 1 37 ? 35.996 -44.833 -36.823 1.00 68.86 33 GLU B N 1
ATOM 2550 C CA . GLU B 1 37 ? 36.877 -43.962 -37.610 1.00 72.13 33 GLU B CA 1
ATOM 2551 C C . GLU B 1 37 ? 36.857 -42.546 -36.970 1.00 70.86 33 GLU B C 1
ATOM 2552 O O . GLU B 1 37 ? 36.018 -41.691 -37.326 1.00 68.25 33 GLU B O 1
ATOM 2554 N N . GLN B 1 38 ? 37.709 -42.359 -35.956 1.00 72.64 34 GLN B N 1
ATOM 2555 C CA . GLN B 1 38 ? 37.983 -41.051 -35.334 1.00 72.73 34 GLN B CA 1
ATOM 2556 C C . GLN B 1 38 ? 38.494 -41.248 -33.912 1.00 73.68 34 GLN B C 1
ATOM 2557 O O . GLN B 1 38 ? 38.368 -42.323 -33.335 1.00 72.95 34 GLN B O 1
ATOM 2559 N N . ILE B 1 40 ? 36.852 -42.300 -30.313 1.00 70.39 36 ILE B N 1
ATOM 2560 C CA . ILE B 1 40 ? 35.620 -42.517 -31.063 1.00 66.41 36 ILE B CA 1
ATOM 2561 C C . ILE B 1 40 ? 34.883 -43.798 -30.602 1.00 64.75 36 ILE B C 1
ATOM 2562 O O . ILE B 1 40 ? 34.423 -44.622 -31.419 1.00 63.57 36 ILE B O 1
ATOM 2564 N N . GLU B 1 41 ? 34.785 -43.970 -29.291 1.00 64.93 37 GLU B N 1
ATOM 2565 C CA . GLU B 1 41 ? 34.368 -45.242 -28.717 1.00 64.94 37 GLU B CA 1
ATOM 2566 C C . GLU B 1 41 ? 32.961 -45.135 -28.132 1.00 61.42 37 GLU B C 1
ATOM 2567 O O . GLU B 1 41 ? 32.703 -44.334 -27.228 1.00 61.16 37 GLU B O 1
ATOM 2569 N N . THR B 1 42 ? 32.026 -45.887 -28.697 1.00 59.17 38 THR B N 1
ATOM 2570 C CA . THR B 1 42 ? 30.792 -46.163 -27.997 1.00 56.83 38 THR B CA 1
ATOM 2571 C C . THR B 1 42 ? 30.385 -47.566 -28.389 1.00 57.31 38 THR B C 1
ATOM 2572 O O . THR B 1 42 ? 31.145 -48.274 -29.073 1.00 59.12 38 THR B O 1
ATOM 2576 N N . SER B 1 43 ? 29.194 -47.987 -27.971 1.00 55.96 39 SER B N 1
ATOM 2577 C CA . SER B 1 43 ? 28.696 -49.308 -28.352 1.00 56.09 39 SER B CA 1
ATOM 2578 C C . SER B 1 43 ? 27.181 -49.417 -28.285 1.00 53.34 39 SER B C 1
ATOM 2579 O O . SER B 1 43 ? 26.508 -48.617 -27.630 1.00 52.02 39 SER B O 1
ATOM 2582 N N . ASP B 1 44 ? 26.663 -50.450 -28.938 1.00 52.90 40 ASP B N 1
ATOM 2583 C CA . ASP B 1 44 ? 25.246 -50.766 -28.908 1.00 50.97 40 ASP B CA 1
ATOM 2584 C C . ASP B 1 44 ? 24.757 -50.865 -27.446 1.00 51.82 40 ASP B C 1
ATOM 2585 O O . ASP B 1 44 ? 23.760 -50.232 -27.068 1.00 50.74 40 ASP B O 1
ATOM 2590 N N . GLU B 1 45 ? 25.480 -51.625 -26.623 1.00 54.70 41 GLU B N 1
ATOM 2591 C CA . GLU B 1 45 ? 25.151 -51.769 -25.195 1.00 56.01 41 GLU B CA 1
ATOM 2592 C C . GLU B 1 45 ? 25.083 -50.424 -24.450 1.00 55.46 41 GLU B C 1
ATOM 2593 O O . GLU B 1 45 ? 24.119 -50.151 -23.711 1.00 54.81 41 GLU B O 1
ATOM 2595 N N . TRP B 1 46 ? 26.084 -49.576 -24.661 1.00 55.92 42 TRP B N 1
ATOM 2596 C CA . TRP B 1 46 ? 26.140 -48.268 -23.968 1.00 55.70 42 TRP B CA 1
ATOM 2597 C C . TRP B 1 46 ? 24.991 -47.372 -24.350 1.00 52.43 42 TRP B C 1
ATOM 2598 O O . TRP B 1 46 ? 24.416 -46.656 -23.498 1.00 52.73 42 TRP B O 1
ATOM 2600 N N . ILE B 1 47 ? 24.599 -47.423 -25.624 1.00 50.07 43 ILE B N 1
ATOM 2601 C CA . ILE B 1 47 ? 23.521 -46.577 -26.134 1.00 46.64 43 ILE B CA 1
ATOM 2602 C C . ILE B 1 47 ? 22.133 -47.045 -25.648 1.00 46.07 43 ILE B C 1
ATOM 2603 O O . ILE B 1 47 ? 21.298 -46.224 -25.246 1.00 44.63 43 ILE B O 1
ATOM 2608 N N . VAL B 1 48 ? 21.899 -48.352 -25.673 1.00 47.49 44 VAL B N 1
ATOM 2609 C CA . VAL B 1 48 ? 20.643 -48.909 -25.164 1.00 48.51 44 VAL B CA 1
ATOM 2610 C C . VAL B 1 48 ? 20.504 -48.647 -23.656 1.00 51.23 44 VAL B C 1
ATOM 2611 O O . VAL B 1 48 ? 19.415 -48.328 -23.159 1.00 51.67 44 VAL B O 1
ATOM 2615 N N . ALA B 1 49 ? 21.589 -48.831 -22.930 1.00 54.47 45 ALA B N 1
ATOM 2616 C CA . ALA B 1 49 ? 21.577 -48.652 -21.491 1.00 58.12 45 ALA B CA 1
ATOM 2617 C C . ALA B 1 49 ? 21.210 -47.227 -21.158 1.00 57.78 45 ALA B C 1
ATOM 2618 O O . ALA B 1 49 ? 20.366 -46.974 -20.296 1.00 58.53 45 ALA B O 1
ATOM 2620 N N . ARG B 1 50 ? 21.823 -46.282 -21.863 1.00 34.63 46 ARG B N 1
ATOM 2621 C CA A ARG B 1 50 ? 21.595 -44.875 -21.635 0.50 33.74 46 ARG B CA 1
ATOM 2622 C CA B ARG B 1 50 ? 21.550 -44.893 -21.533 0.50 34.59 46 ARG B CA 1
ATOM 2623 C C . ARG B 1 50 ? 20.190 -44.404 -22.044 1.00 33.97 46 ARG B C 1
ATOM 2624 O O . ARG B 1 50 ? 19.527 -43.660 -21.321 1.00 34.83 46 ARG B O 1
ATOM 2639 N N . THR B 1 51 ? 19.734 -44.859 -23.219 1.00 32.80 47 THR B N 1
ATOM 2640 C CA . THR B 1 51 ? 18.652 -44.157 -23.921 1.00 30.67 47 THR B CA 1
ATOM 2641 C C . THR B 1 51 ? 17.433 -44.992 -24.318 1.00 29.41 47 THR B C 1
ATOM 2642 O O . THR B 1 51 ? 16.329 -44.436 -24.527 1.00 28.18 47 THR B O 1
ATOM 2646 N N . GLY B 1 52 ? 17.630 -46.307 -24.462 1.00 29.12 48 GLY B N 1
ATOM 2647 C CA . GLY B 1 52 ? 16.580 -47.183 -24.984 1.00 27.24 48 GLY B CA 1
ATOM 2648 C C . GLY B 1 52 ? 16.560 -47.230 -26.514 1.00 25.45 48 GLY B C 1
ATOM 2649 O O . GLY B 1 52 ? 15.678 -47.831 -27.080 1.00 25.08 48 GLY B O 1
ATOM 2650 N N . ILE B 1 53 ? 17.534 -46.582 -27.169 1.00 24.46 49 ILE B N 1
ATOM 2651 C CA . ILE B 1 53 ? 17.567 -46.441 -28.659 1.00 23.46 49 ILE B CA 1
ATOM 2652 C C . ILE B 1 53 ? 18.371 -47.566 -29.314 1.00 23.22 49 ILE B C 1
ATOM 2653 O O . ILE B 1 53 ? 19.473 -47.882 -28.881 1.00 23.99 49 ILE B O 1
ATOM 2658 N N . HIS B 1 54 ? 17.802 -48.175 -30.330 1.00 22.69 50 HIS B N 1
ATOM 2659 C CA . HIS B 1 54 ? 18.490 -49.248 -31.116 1.00 23.23 50 HIS B CA 1
ATOM 2660 C C . HIS B 1 54 ? 18.803 -48.816 -32.511 1.00 22.82 50 HIS B C 1
ATOM 2661 O O . HIS B 1 54 ? 19.813 -49.212 -33.073 1.00 23.21 50 HIS B O 1
ATOM 2668 N N . ALA B 1 55 ? 17.926 -47.980 -33.072 1.00 21.96 51 ALA B N 1
ATOM 2669 C CA . ALA B 1 55 ? 18.113 -47.443 -34.419 1.00 21.80 51 ALA B CA 1
ATOM 2670 C C . ALA B 1 55 ? 17.617 -46.004 -34.523 1.00 20.68 51 ALA B C 1
ATOM 2671 O O . ALA B 1 55 ? 16.871 -45.520 -33.679 1.00 19.91 51 ALA B O 1
ATOM 2673 N N . ARG B 1 56 ? 18.022 -45.349 -35.598 1.00 20.78 52 ARG B N 1
ATOM 2674 C CA . ARG B 1 56 ? 17.399 -44.088 -36.032 1.00 20.19 52 ARG B CA 1
ATOM 2675 C C . ARG B 1 56 ? 17.594 -43.955 -37.533 1.00 20.57 52 ARG B C 1
ATOM 2676 O O . ARG B 1 56 ? 18.277 -44.761 -38.133 1.00 21.39 52 ARG B O 1
ATOM 2684 N N . TYR B 1 57 ? 16.941 -42.958 -38.135 1.00 20.26 53 TYR B N 1
ATOM 2685 C CA . TYR B 1 57 ? 16.966 -42.786 -39.562 1.00 20.83 53 TYR B CA 1
ATOM 2686 C C . TYR B 1 57 ? 17.610 -41.457 -39.949 1.00 21.22 53 TYR B C 1
ATOM 2687 O O . TYR B 1 57 ? 17.272 -40.421 -39.386 1.00 20.39 53 TYR B O 1
ATOM 2696 N N . PHE B 1 58 ? 18.560 -41.520 -40.897 1.00 22.66 54 PHE B N 1
ATOM 2697 C CA . PHE B 1 58 ? 19.222 -40.326 -41.447 1.00 23.71 54 PHE B CA 1
ATOM 2698 C C . PHE B 1 58 ? 18.859 -40.069 -42.920 1.00 25.03 54 PHE B C 1
ATOM 2699 O O . PHE B 1 58 ? 18.958 -40.941 -43.759 1.00 25.76 54 PHE B O 1
ATOM 2707 N N . ALA B 1 59 ? 18.424 -38.855 -43.204 1.00 25.77 55 ALA B N 1
ATOM 2708 C CA . ALA B 1 59 ? 18.259 -38.380 -44.557 1.00 27.43 55 ALA B CA 1
ATOM 2709 C C . ALA B 1 59 ? 19.621 -38.268 -45.261 1.00 29.95 55 ALA B C 1
ATOM 2710 O O . ALA B 1 59 ? 20.644 -38.027 -44.640 1.00 30.01 55 ALA B O 1
ATOM 2712 N N . GLU B 1 60 ? 19.631 -38.487 -46.569 1.00 33.11 56 GLU B N 1
ATOM 2713 C CA . GLU B 1 60 ? 20.798 -38.113 -47.367 1.00 35.57 56 GLU B CA 1
ATOM 2714 C C . GLU B 1 60 ? 21.011 -36.606 -47.199 1.00 34.92 56 GLU B C 1
ATOM 2715 O O . GLU B 1 60 ? 20.039 -35.861 -47.092 1.00 33.98 56 GLU B O 1
ATOM 2721 N N . PRO B 1 61 ? 22.281 -36.149 -47.234 1.00 36.30 57 PRO B N 1
ATOM 2722 C CA . PRO B 1 61 ? 22.539 -34.739 -46.955 1.00 36.19 57 PRO B CA 1
ATOM 2723 C C . PRO B 1 61 ? 21.916 -33.775 -47.984 1.00 35.91 57 PRO B C 1
ATOM 2724 O O . PRO B 1 61 ? 21.852 -32.581 -47.739 1.00 36.49 57 PRO B O 1
ATOM 2728 N N . ASP B 1 62 ? 21.504 -34.297 -49.130 1.00 36.36 58 ASP B N 1
ATOM 2729 C CA . ASP B 1 62 ? 20.800 -33.502 -50.147 1.00 36.24 58 ASP B CA 1
ATOM 2730 C C . ASP B 1 62 ? 19.258 -33.545 -49.984 1.00 34.39 58 ASP B C 1
ATOM 2731 O O . ASP B 1 62 ? 18.552 -32.922 -50.768 1.00 34.69 58 ASP B O 1
ATOM 2733 N N . VAL B 1 63 ? 18.753 -34.297 -48.992 1.00 31.75 59 VAL B N 1
ATOM 2734 C CA . VAL B 1 63 ? 17.299 -34.446 -48.758 1.00 29.65 59 VAL B CA 1
ATOM 2735 C C . VAL B 1 63 ? 16.928 -33.581 -47.547 1.00 27.71 59 VAL B C 1
ATOM 2736 O O . VAL B 1 63 ? 17.572 -33.652 -46.499 1.00 26.92 59 VAL B O 1
ATOM 2740 N N . THR B 1 64 ? 15.909 -32.763 -47.710 1.00 26.79 60 THR B N 1
ATOM 2741 C CA . THR B 1 64 ? 15.649 -31.685 -46.777 1.00 25.58 60 THR B CA 1
ATOM 2742 C C . THR B 1 64 ? 14.425 -31.994 -45.932 1.00 24.26 60 THR B C 1
ATOM 2743 O O . THR B 1 64 ? 13.700 -32.959 -46.189 1.00 24.48 60 THR B O 1
ATOM 2747 N N . THR B 1 65 ? 14.186 -31.132 -44.958 1.00 22.91 61 THR B N 1
ATOM 2748 C CA . THR B 1 65 ? 13.044 -31.254 -44.097 1.00 22.00 61 THR B CA 1
ATOM 2749 C C . THR B 1 65 ? 11.729 -31.196 -44.866 1.00 22.39 61 THR B C 1
ATOM 2750 O O . THR B 1 65 ? 10.771 -31.921 -44.530 1.00 22.20 61 THR B O 1
ATOM 2754 N N . SER B 1 66 ? 11.658 -30.337 -45.885 1.00 23.19 62 SER B N 1
ATOM 2755 C CA . SER B 1 66 ? 10.412 -30.181 -46.632 1.00 23.57 62 SER B CA 1
ATOM 2756 C C . SER B 1 66 ? 10.172 -31.417 -47.498 1.00 23.99 62 SER B C 1
ATOM 2757 O O . SER B 1 66 ? 9.028 -31.798 -47.717 1.00 24.14 62 SER B O 1
ATOM 2760 N N . ASP B 1 67 ? 11.251 -32.068 -47.951 1.00 24.58 63 ASP B N 1
ATOM 2761 C CA . ASP B 1 67 ? 11.136 -33.367 -48.683 1.00 25.38 63 ASP B CA 1
ATOM 2762 C C . ASP B 1 67 ? 10.457 -34.407 -47.796 1.00 24.59 63 ASP B C 1
ATOM 2763 O O . ASP B 1 67 ? 9.498 -35.083 -48.214 1.00 24.95 63 ASP B O 1
ATOM 2768 N N . LEU B 1 68 ? 10.929 -34.510 -46.548 1.00 23.54 64 LEU B N 1
ATOM 2769 C CA . LEU B 1 68 ? 10.330 -35.444 -45.607 1.00 22.72 64 LEU B CA 1
ATOM 2770 C C . LEU B 1 68 ? 8.896 -35.036 -45.345 1.00 22.56 64 LEU B C 1
ATOM 2771 O O . LEU B 1 68 ? 8.002 -35.888 -45.312 1.00 22.29 64 LEU B O 1
ATOM 2776 N N . ALA B 1 69 ? 8.683 -33.733 -45.158 1.00 22.54 65 ALA B N 1
ATOM 2777 C CA . ALA B 1 69 ? 7.373 -33.195 -44.803 1.00 22.42 65 ALA B CA 1
ATOM 2778 C C . ALA B 1 69 ? 6.352 -33.499 -45.903 1.00 23.26 65 ALA B C 1
ATOM 2779 O O . ALA B 1 69 ? 5.200 -33.823 -45.612 1.00 23.52 65 ALA B O 1
ATOM 2781 N N . PHE B 1 70 ? 6.773 -33.356 -47.152 1.00 24.30 66 PHE B N 1
ATOM 2782 C CA . PHE B 1 70 ? 5.919 -33.642 -48.325 1.00 25.52 66 PHE B CA 1
ATOM 2783 C C . PHE B 1 70 ? 5.280 -35.047 -48.251 1.00 25.52 66 PHE B C 1
ATOM 2784 O O . PHE B 1 70 ? 4.085 -35.211 -48.516 1.00 25.62 66 PHE B O 1
ATOM 2792 N N . ILE B 1 71 ? 6.085 -36.054 -47.929 1.00 25.21 67 ILE B N 1
ATOM 2793 C CA . ILE B 1 71 ? 5.583 -37.417 -47.969 1.00 25.70 67 ILE B CA 1
ATOM 2794 C C . ILE B 1 71 ? 4.622 -37.637 -46.827 1.00 24.95 67 ILE B C 1
ATOM 2795 O O . ILE B 1 71 ? 3.568 -38.249 -47.019 1.00 25.97 67 ILE B O 1
ATOM 2800 N N . ALA B 1 72 ? 4.958 -37.134 -45.656 1.00 24.13 68 ALA B N 1
ATOM 2801 C CA . ALA B 1 72 ? 4.096 -37.284 -44.479 1.00 23.54 68 ALA B CA 1
ATOM 2802 C C . ALA B 1 72 ? 2.770 -36.629 -44.724 1.00 23.92 68 ALA B C 1
ATOM 2803 O O . ALA B 1 72 ? 1.725 -37.195 -44.406 1.00 24.01 68 ALA B O 1
ATOM 2805 N N . SER B 1 73 ? 2.810 -35.457 -45.350 1.00 24.50 69 SER B N 1
ATOM 2806 C CA . SER B 1 73 ? 1.602 -34.700 -45.670 1.00 25.25 69 SER B CA 1
ATOM 2807 C C . SER B 1 73 ? 0.726 -35.444 -46.656 1.00 26.49 69 SER B C 1
ATOM 2808 O O . SER B 1 73 ? -0.479 -35.545 -46.465 1.00 26.72 69 SER B O 1
ATOM 2811 N N . GLN B 1 74 ? 1.330 -35.921 -47.744 1.00 27.76 70 GLN B N 1
ATOM 2812 C CA . GLN B 1 74 ? 0.588 -36.717 -48.745 1.00 29.33 70 GLN B CA 1
ATOM 2813 C C . GLN B 1 74 ? -0.169 -37.834 -48.036 1.00 28.50 70 GLN B C 1
ATOM 2814 O O . GLN B 1 74 ? -1.356 -38.014 -48.240 1.00 28.79 70 GLN B O 1
ATOM 2820 N N . ARG B 1 75 ? 0.517 -38.536 -47.152 1.00 27.30 71 ARG B N 1
ATOM 2821 C CA . ARG B 1 75 ? -0.103 -39.644 -46.435 1.00 27.48 71 ARG B CA 1
ATOM 2822 C C . ARG B 1 75 ? -1.233 -39.212 -45.463 1.00 26.72 71 ARG B C 1
ATOM 2823 O O . ARG B 1 75 ? -2.244 -39.902 -45.342 1.00 27.16 71 ARG B O 1
ATOM 2831 N N . ALA B 1 76 ? -1.090 -38.053 -44.837 1.00 25.75 72 ALA B N 1
ATOM 2832 C CA . ALA B 1 76 ? -2.185 -37.503 -44.036 1.00 25.70 72 ALA B CA 1
ATOM 2833 C C . ALA B 1 76 ? -3.372 -37.079 -44.958 1.00 27.12 72 ALA B C 1
ATOM 2834 O O . ALA B 1 76 ? -4.522 -37.408 -44.669 1.00 27.50 72 ALA B O 1
ATOM 2836 N N . ILE B 1 77 ? -3.071 -36.431 -46.096 1.00 27.91 73 ILE B N 1
ATOM 2837 C CA . ILE B 1 77 ? -4.103 -36.039 -47.047 1.00 29.62 73 ILE B CA 1
ATOM 2838 C C . ILE B 1 77 ? -4.896 -37.274 -47.506 1.00 31.40 73 ILE B C 1
ATOM 2839 O O . ILE B 1 77 ? -6.131 -37.239 -47.552 1.00 31.67 73 ILE B O 1
ATOM 2844 N N . GLU B 1 78 ? -4.175 -38.364 -47.796 1.00 32.57 74 GLU B N 1
ATOM 2845 C CA . GLU B 1 78 ? -4.801 -39.648 -48.180 1.00 34.69 74 GLU B CA 1
ATOM 2846 C C . GLU B 1 78 ? -5.707 -40.187 -47.078 1.00 33.29 74 GLU B C 1
ATOM 2847 O O . GLU B 1 78 ? -6.839 -40.533 -47.330 1.00 34.14 74 GLU B O 1
ATOM 2853 N N . ALA B 1 79 ? -5.213 -40.227 -45.858 1.00 31.05 75 ALA B N 1
ATOM 2854 C CA . ALA B 1 79 ? -6.017 -40.667 -44.721 1.00 30.41 75 ALA B CA 1
ATOM 2855 C C . ALA B 1 79 ? -7.271 -39.805 -44.525 1.00 30.29 75 ALA B C 1
ATOM 2856 O O . ALA B 1 79 ? -8.358 -40.320 -44.281 1.00 30.70 75 ALA B O 1
ATOM 2858 N N . ALA B 1 80 ? -7.083 -38.492 -44.579 1.00 29.74 76 ALA B N 1
ATOM 2859 C CA . ALA B 1 80 ? -8.176 -37.530 -44.456 1.00 30.13 76 ALA B CA 1
ATOM 2860 C C . ALA B 1 80 ? -9.216 -37.686 -45.563 1.00 32.00 76 ALA B C 1
ATOM 2861 O O . ALA B 1 80 ? -10.405 -37.415 -45.355 1.00 32.98 76 ALA B O 1
ATOM 2863 N N . ASP B 1 81 ? -8.759 -38.133 -46.737 1.00 32.79 77 ASP B N 1
ATOM 2864 C CA . ASP B 1 81 ? -9.629 -38.317 -47.902 1.00 34.40 77 ASP B CA 1
ATOM 2865 C C . ASP B 1 81 ? -10.234 -36.974 -48.345 1.00 34.33 77 ASP B C 1
ATOM 2866 O O . ASP B 1 81 ? -11.389 -36.909 -48.680 1.00 34.82 77 ASP B O 1
ATOM 2871 N N . ILE B 1 82 ? -9.436 -35.906 -48.296 1.00 33.34 78 ILE B N 1
ATOM 2872 C CA . ILE B 1 82 ? -9.921 -34.566 -48.687 1.00 33.74 78 ILE B CA 1
ATOM 2873 C C . ILE B 1 82 ? -9.267 -34.070 -49.970 1.00 34.02 78 ILE B C 1
ATOM 2874 O O . ILE B 1 82 ? -8.240 -34.594 -50.418 1.00 34.08 78 ILE B O 1
ATOM 2879 N N . ASP B 1 83 ? -9.873 -33.055 -50.557 1.00 34.46 79 ASP B N 1
ATOM 2880 C CA . ASP B 1 83 ? -9.259 -32.341 -51.666 1.00 35.03 79 ASP B CA 1
ATOM 2881 C C . ASP B 1 83 ? -8.063 -31.515 -51.138 1.00 33.67 79 ASP B C 1
ATOM 2882 O O . ASP B 1 83 ? -8.230 -30.717 -50.227 1.00 32.78 79 ASP B O 1
ATOM 2887 N N . PRO B 1 84 ? -6.860 -31.702 -51.710 1.00 33.71 80 PRO B N 1
ATOM 2888 C CA . PRO B 1 84 ? -5.730 -30.871 -51.250 1.00 33.03 80 PRO B CA 1
ATOM 2889 C C . PRO B 1 84 ? -6.013 -29.352 -51.279 1.00 33.44 80 PRO B C 1
ATOM 2890 O O . PRO B 1 84 ? -5.534 -28.625 -50.422 1.00 32.53 80 PRO B O 1
ATOM 2894 N N . GLN B 1 85 ? -6.825 -28.906 -52.225 1.00 35.12 81 GLN B N 1
ATOM 2895 C CA . GLN B 1 85 ? -7.155 -27.483 -52.336 1.00 35.97 81 GLN B CA 1
ATOM 2896 C C . GLN B 1 85 ? -8.032 -26.946 -51.188 1.00 35.56 81 GLN B C 1
ATOM 2897 O O . GLN B 1 85 ? -8.258 -25.747 -51.111 1.00 35.45 81 GLN B O 1
ATOM 2903 N N . SER B 1 86 ? -8.516 -27.829 -50.309 1.00 35.22 82 SER B N 1
ATOM 2904 C CA . SER B 1 86 ? -9.359 -27.406 -49.185 1.00 35.10 82 SER B CA 1
ATOM 2905 C C . SER B 1 86 ? -8.535 -27.082 -47.946 1.00 33.52 82 SER B C 1
ATOM 2906 O O . SER B 1 86 ? -9.065 -26.572 -46.974 1.00 32.95 82 SER B O 1
ATOM 2909 N N . ILE B 1 87 ? -7.236 -27.380 -47.981 1.00 32.78 83 ILE B N 1
ATOM 2910 C CA . ILE B 1 87 ? -6.340 -27.056 -46.858 1.00 31.46 83 ILE B CA 1
ATOM 2911 C C . ILE B 1 87 ? -6.008 -25.551 -46.899 1.00 30.72 83 ILE B C 1
ATOM 2912 O O . ILE B 1 87 ? -5.282 -25.124 -47.777 1.00 31.08 83 ILE B O 1
ATOM 2917 N N . ASP B 1 88 ? -6.536 -24.774 -45.957 1.00 30.13 84 ASP B N 1
ATOM 2918 C CA . ASP B 1 88 ? -6.343 -23.318 -45.972 1.00 30.45 84 ASP B CA 1
ATOM 2919 C C . ASP B 1 88 ? -5.354 -22.825 -44.907 1.00 28.61 84 ASP B C 1
ATOM 2920 O O . ASP B 1 88 ? -5.247 -21.604 -44.670 1.00 28.40 84 ASP B O 1
ATOM 2925 N N . LEU B 1 89 ? -4.622 -23.749 -44.287 1.00 26.64 85 LEU B N 1
ATOM 2926 C CA . LEU B 1 89 ? -3.579 -23.382 -43.343 1.00 25.28 85 LEU B CA 1
ATOM 2927 C C . LEU B 1 89 ? -2.532 -24.466 -43.2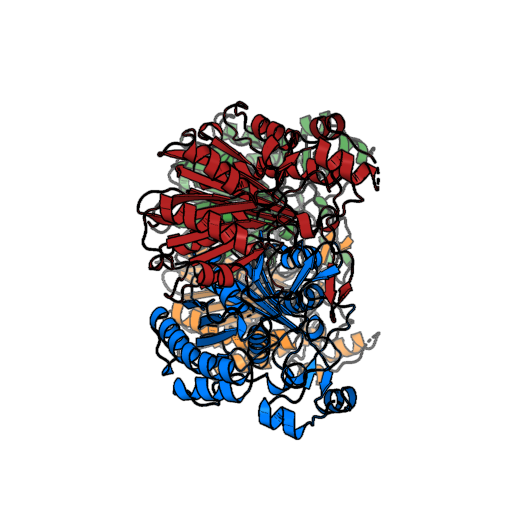57 1.00 24.48 85 LEU B C 1
ATOM 2928 O O . LEU B 1 89 ? -2.869 -25.637 -43.181 1.00 24.47 85 LEU B O 1
ATOM 2933 N N . ILE B 1 90 ? -1.260 -24.078 -43.307 1.00 23.57 86 ILE B N 1
ATOM 2934 C CA . ILE B 1 90 ? -0.161 -25.012 -43.136 1.00 22.66 86 ILE B CA 1
ATOM 2935 C C . ILE B 1 90 ? 0.795 -24.471 -42.099 1.00 21.80 86 ILE B C 1
ATOM 2936 O O . ILE B 1 90 ? 1.350 -23.364 -42.281 1.00 22.15 86 ILE B O 1
ATOM 2941 N N . ILE B 1 91 ? 0.968 -25.192 -40.999 1.00 20.63 87 ILE B N 1
ATOM 2942 C CA . ILE B 1 91 ? 1.959 -24.816 -39.989 1.00 19.61 87 ILE B CA 1
ATOM 2943 C C . ILE B 1 91 ? 2.979 -25.956 -39.869 1.00 18.82 87 ILE B C 1
ATOM 2944 O O . ILE B 1 91 ? 2.613 -27.096 -39.621 1.00 18.57 87 ILE B O 1
ATOM 2949 N N . VAL B 1 92 ? 4.250 -25.630 -40.103 1.00 18.30 88 VAL B N 1
ATOM 2950 C CA . VAL B 1 92 ? 5.334 -26.539 -39.885 1.00 17.76 88 VAL B CA 1
ATOM 2951 C C . VAL B 1 92 ? 6.181 -26.187 -38.628 1.00 16.99 88 VAL B C 1
ATOM 2952 O O . VAL B 1 92 ? 6.764 -25.107 -38.545 1.00 16.55 88 VAL B O 1
ATOM 2956 N N . ALA B 1 93 ? 6.239 -27.114 -37.674 1.00 16.29 89 ALA B N 1
ATOM 2957 C CA . ALA B 1 93 ? 7.217 -27.057 -36.590 1.00 15.81 89 ALA B CA 1
ATOM 2958 C C . ALA B 1 93 ? 8.514 -27.744 -37.064 1.00 15.80 89 ALA B C 1
ATOM 2959 O O . ALA B 1 93 ? 8.518 -28.942 -37.375 1.00 15.61 89 ALA B O 1
ATOM 2961 N N . THR B 1 94 ? 9.587 -26.962 -37.151 1.00 15.86 90 THR B N 1
ATOM 2962 C CA . THR B 1 94 ? 10.907 -27.483 -37.438 1.00 16.11 90 THR B CA 1
ATOM 2963 C C . THR B 1 94 ? 11.987 -26.533 -36.895 1.00 16.16 90 THR B C 1
ATOM 2964 O O . THR B 1 94 ? 11.756 -25.367 -36.677 1.00 16.00 90 THR B O 1
ATOM 2968 N N . SER B 1 95 ? 13.154 -27.093 -36.618 1.00 16.22 91 SER B N 1
ATOM 2969 C CA . SER B 1 95 ? 14.315 -26.305 -36.262 1.00 16.47 91 SER B CA 1
ATOM 2970 C C . SER B 1 95 ? 15.450 -26.597 -37.278 1.00 17.08 91 SER B C 1
ATOM 2971 O O . SER B 1 95 ? 16.591 -26.259 -37.056 1.00 17.47 91 SER B O 1
ATOM 2974 N N . THR B 1 96 ? 15.108 -27.272 -38.359 1.00 17.22 92 THR B N 1
ATOM 2975 C CA . THR B 1 96 ? 16.040 -27.523 -39.467 1.00 18.00 92 THR B CA 1
ATOM 2976 C C . THR B 1 96 ? 15.349 -27.233 -40.796 1.00 18.50 92 THR B C 1
ATOM 2977 O O . THR B 1 96 ? 15.266 -28.110 -41.665 1.00 19.16 92 THR B O 1
ATOM 2981 N N . PRO B 1 97 ? 14.817 -25.998 -40.959 1.00 18.73 93 PRO B N 1
ATOM 2982 C CA . PRO B 1 97 ? 14.176 -25.664 -42.238 1.00 19.47 93 PRO B CA 1
ATOM 2983 C C . PRO B 1 97 ? 15.145 -25.794 -43.431 1.00 20.58 93 PRO B C 1
ATOM 2984 O O . PRO B 1 97 ? 16.357 -25.612 -43.260 1.00 20.94 93 PRO B O 1
ATOM 2988 N N . ASP B 1 98 ? 14.617 -26.113 -44.620 1.00 21.70 94 ASP B N 1
ATOM 2989 C CA . ASP B 1 98 ? 15.470 -26.199 -45.873 1.00 23.01 94 ASP B CA 1
ATOM 2990 C C . ASP B 1 98 ? 16.374 -24.956 -46.028 1.00 23.68 94 ASP B C 1
ATOM 2991 O O . ASP B 1 98 ? 17.565 -25.061 -46.263 1.00 24.75 94 ASP B O 1
ATOM 2996 N N . PHE B 1 99 ? 15.778 -23.785 -45.882 1.00 23.63 95 PHE B N 1
ATOM 2997 C CA . PHE B 1 99 ? 16.444 -22.543 -46.150 1.00 24.55 95 PHE B CA 1
ATOM 2998 C C . PHE B 1 99 ? 16.306 -21.552 -45.002 1.00 23.76 95 PHE B C 1
ATOM 2999 O O . PHE B 1 99 ? 15.344 -21.623 -44.201 1.00 22.81 95 PHE B O 1
ATOM 3007 N N . VAL B 1 100 ? 17.239 -20.596 -44.942 1.00 24.12 96 VAL B N 1
ATOM 3008 C CA . VAL B 1 100 ? 17.097 -19.462 -44.020 1.00 23.89 96 VAL B CA 1
ATOM 3009 C C . VAL B 1 100 ? 15.706 -18.861 -44.226 1.00 23.36 96 VAL B C 1
ATOM 3010 O O . VAL B 1 100 ? 14.990 -18.597 -43.280 1.00 23.06 96 VAL B O 1
ATOM 3014 N N . PHE B 1 101 ? 15.383 -18.595 -45.487 1.00 23.78 97 PHE B N 1
ATOM 3015 C CA . PHE B 1 101 ? 14.025 -18.328 -45.929 1.00 23.43 97 PHE B CA 1
ATOM 3016 C C . PHE B 1 101 ? 13.950 -18.576 -47.411 1.00 24.33 97 PHE B C 1
ATOM 3017 O O . PHE B 1 101 ? 14.995 -18.667 -48.078 1.00 25.12 97 PHE B O 1
ATOM 3025 N N . PRO B 1 102 ? 12.736 -18.760 -47.934 1.00 24.28 98 PRO B N 1
ATOM 3026 C CA . PRO B 1 102 ? 11.456 -18.770 -47.235 1.00 23.48 98 PRO B CA 1
ATOM 3027 C C . PRO B 1 102 ? 11.201 -20.034 -46.378 1.00 22.57 98 PRO B C 1
ATOM 3028 O O . PRO B 1 102 ? 12.035 -20.964 -46.327 1.00 22.42 98 PRO B O 1
ATOM 3032 N N . SER B 1 103 ? 10.053 -20.020 -45.697 1.00 21.75 99 SER B N 1
ATOM 3033 C CA . SER B 1 103 ? 9.656 -21.059 -44.777 1.00 20.74 99 SER B CA 1
ATOM 3034 C C . SER B 1 103 ? 9.482 -22.409 -45.447 1.00 20.97 99 SER B C 1
ATOM 3035 O O . SER B 1 103 ? 9.086 -22.500 -46.617 1.00 21.77 99 SER B O 1
ATOM 3038 N N . THR B 1 104 ? 9.724 -23.453 -44.661 1.00 20.11 100 THR B N 1
ATOM 3039 C CA . THR B 1 104 ? 9.410 -24.809 -45.030 1.00 20.11 100 THR B CA 1
ATOM 3040 C C . THR B 1 104 ? 7.921 -24.987 -45.410 1.00 20.24 100 THR B C 1
ATOM 3041 O O . THR B 1 104 ? 7.584 -25.796 -46.267 1.00 20.58 100 THR B O 1
ATOM 3045 N N . ALA B 1 105 ? 7.032 -24.266 -44.734 1.00 19.92 101 ALA B N 1
ATOM 3046 C CA . ALA B 1 105 ? 5.602 -24.425 -44.977 1.00 20.26 101 ALA B CA 1
ATOM 3047 C C . ALA B 1 105 ? 5.313 -24.001 -46.409 1.00 21.18 101 ALA B C 1
ATOM 3048 O O . ALA B 1 105 ? 4.515 -24.619 -47.088 1.00 21.43 101 ALA B O 1
ATOM 3050 N N . CYS B 1 106 ? 5.980 -22.927 -46.839 1.00 21.74 102 CYS B N 1
ATOM 3051 C CA . CYS B 1 106 ? 5.779 -22.362 -48.158 1.00 23.04 102 CYS B CA 1
ATOM 3052 C C . CYS B 1 106 ? 6.275 -23.303 -49.246 1.00 24.12 102 CYS B C 1
ATOM 3053 O O . CYS B 1 106 ? 5.595 -23.489 -50.253 1.00 24.65 102 CYS B O 1
ATOM 3056 N N . LEU B 1 107 ? 7.417 -23.939 -48.995 1.00 24.22 103 LEU B N 1
ATOM 3057 C CA . LEU B 1 107 ? 7.947 -24.962 -49.899 1.00 25.23 103 LEU B CA 1
ATOM 3058 C C . LEU B 1 107 ? 6.992 -26.153 -49.966 1.00 25.56 103 LEU B C 1
ATOM 3059 O O . LEU B 1 107 ? 6.733 -26.699 -51.043 1.00 26.59 103 LEU B O 1
ATOM 3064 N N . LEU B 1 108 ? 6.487 -26.551 -48.807 1.00 24.93 104 LEU B N 1
ATOM 3065 C CA . LEU B 1 108 ? 5.597 -27.701 -48.705 1.00 25.15 104 LEU B CA 1
ATOM 3066 C C . LEU B 1 108 ? 4.303 -27.414 -49.465 1.00 26.25 104 LEU B C 1
ATOM 3067 O O . LEU B 1 108 ? 3.824 -28.261 -50.202 1.00 27.23 104 LEU B O 1
ATOM 3072 N N . GLN B 1 109 ? 3.794 -26.181 -49.345 1.00 26.53 105 GLN B N 1
ATOM 3073 C CA . GLN B 1 109 ? 2.586 -25.753 -50.062 1.00 27.21 105 GLN B CA 1
ATOM 3074 C C . GLN B 1 109 ? 2.712 -25.990 -51.536 1.00 28.72 105 GLN B C 1
ATOM 3075 O O . GLN B 1 109 ? 1.786 -26.520 -52.170 1.00 29.81 105 GLN B O 1
ATOM 3081 N N . ASN B 1 110 ? 3.850 -25.586 -52.096 1.00 29.28 106 ASN B N 1
ATOM 3082 C CA . ASN B 1 110 ? 4.084 -25.692 -53.521 1.00 30.61 106 ASN B CA 1
ATOM 3083 C C . ASN B 1 110 ? 4.283 -27.134 -53.929 1.00 31.41 106 ASN B C 1
ATOM 3084 O O . ASN B 1 110 ? 3.730 -27.578 -54.916 1.00 32.39 106 ASN B O 1
ATOM 3089 N N . LYS B 1 111 ? 5.024 -27.886 -53.124 1.00 31.22 107 LYS B N 1
ATOM 3090 C CA . LYS B 1 111 ? 5.216 -29.301 -53.396 1.00 31.81 107 LYS B CA 1
ATOM 3091 C C . LYS B 1 111 ? 3.878 -30.026 -53.473 1.00 31.60 107 LYS B C 1
ATOM 3092 O O . LYS B 1 111 ? 3.715 -30.907 -54.294 1.00 32.72 107 LYS B O 1
ATOM 3098 N N . LEU B 1 112 ? 2.937 -29.663 -52.599 1.00 30.25 108 LEU B N 1
ATOM 3099 C CA . LEU B 1 112 ? 1.606 -30.267 -52.608 1.00 30.07 108 LEU B CA 1
ATOM 3100 C C . LEU B 1 112 ? 0.705 -29.690 -53.715 1.00 31.13 108 LEU B C 1
ATOM 3101 O O . LEU B 1 112 ? -0.407 -30.145 -53.886 1.00 31.55 108 LEU B O 1
ATOM 3106 N N . GLY B 1 113 ? 1.171 -28.674 -54.432 1.00 31.83 109 GLY B N 1
ATOM 3107 C CA . GLY B 1 113 ? 0.391 -28.098 -55.534 1.00 33.23 109 GLY B CA 1
ATOM 3108 C C . GLY B 1 113 ? -0.858 -27.374 -55.058 1.00 33.10 109 GLY B C 1
ATOM 3109 O O . GLY B 1 113 ? -1.891 -27.374 -55.763 1.00 33.72 109 GLY B O 1
ATOM 3110 N N . ILE B 1 114 ? -0.782 -26.764 -53.865 1.00 31.77 110 ILE B N 1
ATOM 3111 C CA . ILE B 1 114 ? -1.933 -26.058 -53.306 1.00 32.09 110 ILE B CA 1
ATOM 3112 C C . ILE B 1 114 ? -1.932 -24.602 -53.792 1.00 33.01 110 ILE B C 1
ATOM 3113 O O . ILE B 1 114 ? -0.974 -23.868 -53.566 1.00 33.34 110 ILE B O 1
ATOM 3118 N N . ARG B 1 115 ? -3.017 -24.218 -54.465 1.00 33.93 111 ARG B N 1
ATOM 3119 C CA . ARG B 1 115 ? -3.074 -22.999 -55.255 1.00 34.81 111 ARG B CA 1
ATOM 3120 C C . ARG B 1 115 ? -4.087 -21.992 -54.657 1.00 34.86 111 ARG B C 1
ATOM 3121 O O . ARG B 1 115 ? -4.400 -20.991 -55.291 1.00 35.75 111 ARG B O 1
ATOM 3123 N N . ASN B 1 116 ? -4.539 -22.222 -53.413 1.00 33.72 112 ASN B N 1
ATOM 3124 C CA . ASN B 1 116 ? -5.618 -21.402 -52.776 1.00 33.70 112 ASN B CA 1
ATOM 3125 C C . ASN B 1 116 ? -5.138 -20.209 -51.954 1.00 33.20 112 ASN B C 1
ATOM 3126 O O . ASN B 1 116 ? -5.924 -19.530 -51.284 1.00 33.40 112 ASN B O 1
ATOM 3131 N N . HIS B 1 117 ? -3.838 -19.964 -51.981 1.00 32.78 113 HIS B N 1
ATOM 3132 C CA . HIS B 1 117 ? -3.266 -18.808 -51.307 1.00 31.99 113 HIS B CA 1
ATOM 3133 C C . HIS B 1 117 ? -3.412 -18.830 -49.811 1.00 30.74 113 HIS B C 1
ATOM 3134 O O . HIS B 1 117 ? -3.247 -17.806 -49.170 1.00 31.01 113 HIS B O 1
ATOM 3141 N N . GLY B 1 118 ? -3.652 -19.999 -49.226 1.00 29.69 114 GLY B N 1
ATOM 3142 C CA . GLY B 1 118 ? -3.759 -20.097 -47.788 1.00 28.09 114 GLY B CA 1
ATOM 3143 C C . GLY B 1 118 ? -2.462 -19.773 -47.057 1.00 26.76 114 GLY B C 1
ATOM 3144 O O . GLY B 1 118 ? -1.359 -19.801 -47.625 1.00 26.72 114 GLY B O 1
ATOM 3145 N N . ALA B 1 119 ? -2.605 -19.376 -45.811 1.00 25.63 115 ALA B N 1
ATOM 3146 C CA . ALA B 1 119 ? -1.461 -18.983 -44.998 1.00 24.58 115 ALA B CA 1
ATOM 3147 C C . ALA B 1 119 ? -0.551 -20.194 -44.744 1.00 23.52 115 ALA B C 1
ATOM 3148 O O . ALA B 1 119 ? -1.016 -21.293 -44.513 1.00 23.48 115 ALA B O 1
ATOM 3150 N N . ALA B 1 120 ? 0.759 -19.948 -44.796 1.00 22.98 116 ALA B N 1
ATOM 3151 C CA . ALA B 1 120 ? 1.753 -20.940 -44.537 1.00 21.88 116 ALA B CA 1
ATOM 3152 C C . ALA B 1 120 ? 2.911 -20.315 -43.746 1.00 21.15 116 ALA B C 1
ATOM 3153 O O . ALA B 1 120 ? 3.523 -19.342 -44.216 1.00 21.86 116 ALA B O 1
ATOM 3155 N N . PHE B 1 121 ? 3.224 -20.879 -42.575 1.00 20.08 117 PHE B N 1
ATOM 3156 C CA . PHE B 1 121 ? 4.398 -20.468 -41.787 1.00 19.49 117 PHE B CA 1
ATOM 3157 C C . PHE B 1 121 ? 5.010 -21.536 -40.872 1.00 18.78 117 PHE B C 1
ATOM 3158 O O . PHE B 1 121 ? 4.420 -22.582 -40.616 1.00 18.72 117 PHE B O 1
ATOM 3166 N N . ASP B 1 122 ? 6.248 -21.290 -40.448 1.00 18.53 118 ASP B N 1
ATOM 3167 C CA . ASP B 1 122 ? 6.961 -22.162 -39.535 1.00 17.72 118 ASP B CA 1
ATOM 3168 C C . ASP B 1 122 ? 6.935 -21.549 -38.133 1.00 17.21 118 ASP B C 1
ATOM 3169 O O . ASP B 1 122 ? 6.939 -20.310 -37.969 1.00 17.05 118 ASP B O 1
ATOM 3174 N N . VAL B 1 123 ? 6.920 -22.428 -37.131 1.00 16.74 119 VAL B N 1
ATOM 3175 C CA . VAL B 1 123 ? 7.070 -22.064 -35.750 1.00 16.64 119 VAL B CA 1
ATOM 3176 C C . VAL B 1 123 ? 8.274 -22.752 -35.168 1.00 16.61 119 VAL B C 1
ATOM 3177 O O . VAL B 1 123 ? 8.634 -23.882 -35.577 1.00 16.66 119 VAL B O 1
ATOM 3181 N N . GLN B 1 124 ? 8.929 -22.068 -34.231 1.00 16.84 120 GLN B N 1
ATOM 3182 C CA . GLN B 1 124 ? 10.126 -22.594 -33.578 1.00 16.94 120 GLN B CA 1
ATOM 3183 C C . GLN B 1 124 ? 9.902 -22.760 -32.069 1.00 16.77 120 GLN B C 1
ATOM 3184 O O . GLN B 1 124 ? 9.919 -21.778 -31.310 1.00 16.93 120 GLN B O 1
ATOM 3190 N N . ALA B 1 125 ? 9.722 -24.006 -31.631 1.00 16.47 121 ALA B N 1
ATOM 3191 C CA . ALA B 1 125 ? 9.817 -24.343 -30.179 1.00 16.63 121 ALA B CA 1
ATOM 3192 C C . ALA B 1 125 ? 10.571 -25.649 -29.980 1.00 16.51 121 ALA B C 1
ATOM 3193 O O . ALA B 1 125 ? 10.424 -26.322 -28.968 1.00 16.31 121 ALA B O 1
ATOM 3195 N N . VAL B 1 126 ? 11.384 -25.984 -30.987 1.00 16.82 122 VAL B N 1
ATOM 3196 C CA . VAL B 1 126 ? 12.271 -27.134 -30.985 1.00 16.76 122 VAL B CA 1
ATOM 3197 C C . VAL B 1 126 ? 11.466 -28.414 -30.689 1.00 16.99 122 VAL B C 1
ATOM 3198 O O . VAL B 1 126 ? 10.445 -28.637 -31.340 1.00 16.91 122 VAL B O 1
ATOM 3209 N N . SER B 1 128 ? 9.402 -29.177 -28.570 1.00 16.94 124 SER B N 1
ATOM 3210 C CA . SER B 1 128 ? 7.988 -28.884 -28.209 1.00 16.87 124 SER B CA 1
ATOM 3211 C C . SER B 1 128 ? 7.219 -28.299 -29.377 1.00 16.44 124 SER B C 1
ATOM 3212 O O . SER B 1 128 ? 6.039 -27.927 -29.240 1.00 16.21 124 SER B O 1
ATOM 3215 N N . GLY B 1 129 ? 7.877 -28.222 -30.521 1.00 15.90 125 GLY B N 1
ATOM 3216 C CA . GLY B 1 129 ? 7.299 -27.601 -31.701 1.00 15.74 125 GLY B CA 1
ATOM 3217 C C . GLY B 1 129 ? 5.907 -28.044 -32.101 1.00 15.56 125 GLY B C 1
ATOM 3218 O O . GLY B 1 129 ? 5.061 -27.210 -32.443 1.00 15.41 125 GLY B O 1
ATOM 3219 N N . PHE B 1 130 ? 5.675 -29.357 -32.113 1.00 15.42 126 PHE B N 1
ATOM 3220 C CA . PHE B 1 130 ? 4.396 -29.892 -32.593 1.00 15.28 126 PHE B CA 1
ATOM 3221 C C . PHE B 1 130 ? 3.250 -29.476 -31.673 1.00 15.33 126 PHE B C 1
ATOM 3222 O O . PHE B 1 130 ? 2.186 -29.110 -32.152 1.00 15.96 126 PHE B O 1
ATOM 3230 N N . ALA B 1 131 ? 3.462 -29.495 -30.355 1.00 14.96 127 ALA B N 1
ATOM 3231 C CA . ALA B 1 131 ? 2.456 -28.992 -29.396 1.00 15.02 127 ALA B CA 1
ATOM 3232 C C . ALA B 1 131 ? 2.156 -27.509 -29.657 1.00 14.86 127 ALA B C 1
ATOM 3233 O O . ALA B 1 131 ? 1.006 -27.081 -29.621 1.00 15.12 127 ALA B O 1
ATOM 3235 N N . TYR B 1 132 ? 3.210 -26.742 -29.911 1.00 14.32 128 TYR B N 1
ATOM 3236 C CA . TYR B 1 132 ? 3.057 -25.344 -30.234 1.00 14.36 128 TYR B CA 1
ATOM 3237 C C . TYR B 1 132 ? 2.237 -25.154 -31.504 1.00 14.54 128 TYR B C 1
ATOM 3238 O O . TYR B 1 132 ? 1.318 -24.336 -31.501 1.00 14.85 128 TYR B O 1
ATOM 3247 N N . ALA B 1 133 ? 2.545 -25.959 -32.547 1.00 14.45 129 ALA B N 1
ATOM 3248 C CA . ALA B 1 133 ? 1.882 -25.898 -33.869 1.00 14.72 129 ALA B CA 1
ATOM 3249 C C . ALA B 1 133 ? 0.402 -26.338 -33.771 1.00 15.30 129 ALA B C 1
ATOM 3250 O O . ALA B 1 133 ? -0.484 -25.660 -34.259 1.00 15.59 129 ALA B O 1
ATOM 3252 N N . VAL B 1 134 ? 0.156 -27.460 -33.090 1.00 15.39 130 VAL B N 1
ATOM 3253 C CA . VAL B 1 134 ? -1.207 -27.899 -32.772 1.00 16.00 130 VAL B CA 1
ATOM 3254 C C . VAL B 1 134 ? -2.050 -26.839 -32.012 1.00 16.37 130 VAL B C 1
ATOM 3255 O O . VAL B 1 134 ? -3.181 -26.598 -32.349 1.00 16.85 130 VAL B O 1
ATOM 3259 N N . ALA B 1 135 ? -1.478 -26.209 -31.003 1.00 16.31 131 ALA B N 1
ATOM 3260 C CA . ALA B 1 135 ? -2.244 -25.239 -30.228 1.00 16.82 131 ALA B CA 1
ATOM 3261 C C . ALA B 1 135 ? -2.547 -24.007 -31.082 1.00 17.09 131 ALA B C 1
ATOM 3262 O O . ALA B 1 135 ? -3.597 -23.448 -30.944 1.00 17.78 131 ALA B O 1
ATOM 3264 N N . THR B 1 136 ? -1.612 -23.608 -31.965 1.00 16.78 132 THR B N 1
ATOM 3265 C CA . THR B 1 136 ? -1.791 -22.441 -32.819 1.00 17.11 132 THR B CA 1
ATOM 3266 C C . THR B 1 136 ? -2.891 -22.669 -33.873 1.00 17.83 132 THR B C 1
ATOM 3267 O O . THR B 1 136 ? -3.874 -21.889 -33.972 1.00 18.36 132 THR B O 1
ATOM 3271 N N . ALA B 1 137 ? -2.761 -23.758 -34.622 1.00 18.00 133 ALA B N 1
ATOM 3272 C CA . ALA B 1 137 ? -3.790 -24.172 -35.543 1.00 18.91 133 ALA B CA 1
ATOM 3273 C C . ALA B 1 137 ? -5.134 -24.272 -34.841 1.00 19.96 133 ALA B C 1
ATOM 3274 O O . ALA B 1 137 ? -6.115 -23.654 -35.266 1.00 20.86 133 ALA B O 1
ATOM 3276 N N . ASP B 1 138 ? -5.183 -24.990 -33.727 1.00 20.25 134 ASP B N 1
ATOM 3277 C CA . ASP B 1 138 ? -6.448 -25.139 -33.000 1.00 21.55 134 ASP B CA 1
ATOM 3278 C C . ASP B 1 138 ? -7.041 -23.759 -32.772 1.00 22.29 134 ASP B C 1
ATOM 3279 O O . ASP B 1 138 ? -8.248 -23.544 -33.014 1.00 22.98 134 ASP B O 1
ATOM 3284 N N . SER B 1 139 ? -6.211 -22.805 -32.332 1.00 21.86 135 SER B N 1
ATOM 3285 C CA . SER B 1 139 ? -6.747 -21.462 -32.022 1.00 22.80 135 SER B CA 1
ATOM 3286 C C . SER B 1 139 ? -7.343 -20.766 -33.280 1.00 23.23 135 SER B C 1
ATOM 3287 O O . SER B 1 139 ? -8.387 -20.169 -33.239 1.00 23.94 135 SER B O 1
ATOM 3290 N N . PHE B 1 140 ? -6.697 -20.957 -34.412 1.00 23.06 136 PHE B N 1
ATOM 3291 C CA . PHE B 1 140 ? -7.196 -20.435 -35.673 1.00 23.63 136 PHE B CA 1
ATOM 3292 C C . PHE B 1 140 ? -8.493 -21.061 -36.138 1.00 24.28 136 PHE B C 1
ATOM 3293 O O . PHE B 1 140 ? -9.335 -20.366 -36.698 1.00 24.99 136 PHE B O 1
ATOM 3301 N N . ILE B 1 141 ? -8.631 -22.386 -35.967 1.00 24.16 137 ILE B N 1
ATOM 3302 C CA . ILE B 1 141 ? -9.846 -23.105 -36.382 1.00 24.86 137 ILE B CA 1
ATOM 3303 C C . ILE B 1 141 ? -11.017 -22.776 -35.442 1.00 26.13 137 ILE B C 1
ATOM 3304 O O . ILE B 1 141 ? -12.129 -22.439 -35.900 1.00 27.27 137 ILE B O 1
ATOM 3309 N N . ARG B 1 142 ? -10.772 -22.826 -34.135 1.00 26.13 138 ARG B N 1
ATOM 3310 C CA . ARG B 1 142 ? -11.836 -22.546 -33.164 1.00 27.18 138 ARG B CA 1
ATOM 3311 C C . ARG B 1 142 ? -12.517 -21.169 -33.387 1.00 28.38 138 ARG B C 1
ATOM 3312 O O . ARG B 1 142 ? -13.721 -21.034 -33.252 1.00 29.98 138 ARG B O 1
ATOM 3326 N N . SER B 1 143 ? -11.728 -20.162 -33.716 1.00 28.26 139 SER B N 1
ATOM 3327 C CA . SER B 1 143 ? -12.220 -18.778 -33.898 1.00 29.60 139 SER B CA 1
ATOM 3328 C C . SER B 1 143 ? -12.996 -18.560 -35.188 1.00 30.83 139 SER B C 1
ATOM 3329 O O . SER B 1 143 ? -13.618 -17.519 -35.338 1.00 32.60 139 SER B O 1
ATOM 3332 N N . GLY B 1 144 ? -12.907 -19.500 -36.133 1.00 30.65 140 GLY B N 1
ATOM 3333 C CA . GLY B 1 144 ? -13.578 -19.381 -37.425 1.00 31.45 140 GLY B CA 1
ATOM 3334 C C . GLY B 1 144 ? -12.682 -18.918 -38.573 1.00 31.33 140 GLY B C 1
ATOM 3335 O O . GLY B 1 144 ? -13.110 -18.891 -39.716 1.00 32.12 140 GLY B O 1
ATOM 3336 N N . GLN B 1 145 ? -11.432 -18.587 -38.284 1.00 30.82 141 GLN B N 1
ATOM 3337 C CA . GLN B 1 145 ? -10.577 -17.940 -39.276 1.00 31.17 141 GLN B CA 1
ATOM 3338 C C . GLN B 1 145 ? -10.028 -18.881 -40.307 1.00 30.64 141 GLN B C 1
ATOM 3339 O O . GLN B 1 145 ? -9.779 -18.490 -41.450 1.00 31.73 141 GLN B O 1
ATOM 3345 N N . HIS B 1 146 ? -9.816 -20.117 -39.909 1.00 29.75 142 HIS B N 1
ATOM 3346 C CA . HIS B 1 146 ? -9.369 -21.157 -40.838 1.00 29.27 142 HIS B CA 1
ATOM 3347 C C . HIS B 1 146 ? -10.200 -22.371 -40.599 1.00 29.54 142 HIS B C 1
ATOM 3348 O O . HIS B 1 146 ? -10.827 -22.503 -39.560 1.00 29.35 142 HIS B O 1
ATOM 3355 N N . ARG B 1 147 ? -10.227 -23.260 -41.578 1.00 30.04 143 ARG B N 1
ATOM 3356 C CA . ARG B 1 147 ? -11.151 -24.349 -41.564 1.00 30.83 143 ARG B CA 1
ATOM 3357 C C . ARG B 1 147 ? -10.425 -25.674 -41.534 1.00 30.06 143 ARG B C 1
ATOM 3358 O O . ARG B 1 147 ? -10.790 -26.558 -40.758 1.00 30.18 143 ARG B O 1
ATOM 3366 N N . THR B 1 148 ? -9.442 -25.833 -42.411 1.00 29.29 144 THR B N 1
ATOM 3367 C CA . THR B 1 148 ? -8.720 -27.092 -42.550 1.00 28.51 144 THR B CA 1
ATOM 3368 C C . THR B 1 148 ? -7.209 -26.805 -42.542 1.00 26.83 144 THR B C 1
ATOM 3369 O O . THR B 1 148 ? -6.708 -26.162 -43.441 1.00 26.02 144 THR B O 1
ATOM 3373 N N . ALA B 1 149 ? -6.521 -27.312 -41.521 1.00 25.76 145 ALA B N 1
ATOM 3374 C CA . ALA B 1 149 ? -5.114 -27.029 -41.296 1.00 24.36 145 ALA B CA 1
ATOM 3375 C C . ALA B 1 149 ? -4.285 -28.316 -41.403 1.00 24.02 145 ALA B C 1
ATOM 3376 O O . ALA B 1 149 ? -4.680 -29.376 -40.863 1.00 23.66 145 ALA B O 1
ATOM 3378 N N . LEU B 1 150 ? -3.163 -28.226 -42.141 1.00 23.41 146 LEU B N 1
ATOM 3379 C CA . LEU B 1 150 ? -2.114 -29.254 -42.137 1.00 22.82 146 LEU B CA 1
ATOM 3380 C C . LEU B 1 150 ? -1.079 -28.846 -41.130 1.00 21.57 146 LEU B C 1
ATOM 3381 O O . LEU B 1 150 ? -0.467 -27.788 -41.292 1.00 21.71 146 LEU B O 1
ATOM 3386 N N . VAL B 1 151 ? -0.850 -29.691 -40.123 1.00 20.43 147 VAL B N 1
ATOM 3387 C CA . VAL B 1 151 ? 0.084 -29.404 -39.076 1.00 19.38 147 VAL B CA 1
ATOM 3388 C C . VAL B 1 151 ? 1.209 -30.427 -39.094 1.00 19.12 147 VAL B C 1
ATOM 3389 O O . VAL B 1 151 ? 0.966 -31.631 -38.970 1.00 18.85 147 VAL B O 1
ATOM 3393 N N . ILE B 1 152 ? 2.453 -29.931 -39.221 1.00 18.72 148 ILE B N 1
ATOM 3394 C CA . ILE B 1 152 ? 3.617 -30.775 -39.432 1.00 18.64 148 ILE B CA 1
ATOM 3395 C C . ILE B 1 152 ? 4.674 -30.611 -38.340 1.00 17.99 148 ILE B C 1
ATOM 3396 O O . ILE B 1 152 ? 4.931 -29.510 -37.892 1.00 18.27 148 ILE B O 1
ATOM 3401 N N . GLY B 1 153 ? 5.255 -31.733 -37.906 1.00 17.59 149 GLY B N 1
ATOM 3402 C CA . GLY B 1 153 ? 6.551 -31.752 -37.262 1.00 16.81 149 GLY B CA 1
ATOM 3403 C C . GLY B 1 153 ? 7.516 -32.470 -38.200 1.00 16.90 149 GLY B C 1
ATOM 3404 O O . GLY B 1 153 ? 7.246 -33.580 -38.605 1.00 16.73 149 GLY B O 1
ATOM 3405 N N . ALA B 1 154 ? 8.609 -31.805 -38.573 1.00 17.10 150 ALA B N 1
ATOM 3406 C CA . ALA B 1 154 ? 9.573 -32.364 -39.511 1.00 17.89 150 ALA B CA 1
ATOM 3407 C C . ALA B 1 154 ? 11.004 -31.909 -39.193 1.00 18.16 150 ALA B C 1
ATOM 3408 O O . ALA B 1 154 ? 11.248 -30.741 -38.924 1.00 18.56 150 ALA B O 1
ATOM 3410 N N . GLU B 1 155 ? 11.952 -32.852 -39.178 1.00 18.90 151 GLU B N 1
ATOM 3411 C CA . GLU B 1 155 ? 13.386 -32.525 -38.928 1.00 18.92 151 GLU B CA 1
ATOM 3412 C C . GLU B 1 155 ? 14.372 -33.356 -39.759 1.00 19.03 151 GLU B C 1
ATOM 3413 O O . GLU B 1 155 ? 14.152 -34.544 -40.043 1.00 18.95 151 GLU B O 1
ATOM 3419 N N . THR B 1 156 ? 15.450 -32.689 -40.170 1.00 19.23 152 THR B N 1
ATOM 3420 C CA . THR B 1 156 ? 16.668 -33.340 -40.634 1.00 19.56 152 THR B CA 1
ATOM 3421 C C . THR B 1 156 ? 17.768 -33.016 -39.629 1.00 19.42 152 THR B C 1
ATOM 3422 O O . THR B 1 156 ? 18.760 -32.380 -39.960 1.00 19.93 152 THR B O 1
ATOM 3426 N N . PHE B 1 157 ? 17.587 -33.466 -38.376 1.00 18.88 153 PHE B N 1
ATOM 3427 C CA . PHE B 1 157 ? 18.537 -33.176 -37.279 1.00 18.70 153 PHE B CA 1
ATOM 3428 C C . PHE B 1 157 ? 19.946 -33.743 -37.501 1.00 19.63 153 PHE B C 1
ATOM 3429 O O . PHE B 1 157 ? 20.895 -33.330 -36.850 1.00 19.83 153 PHE B O 1
ATOM 3437 N N . SER B 1 158 ? 20.100 -34.656 -38.428 1.00 20.28 154 SER B N 1
ATOM 3438 C CA . SER B 1 158 ? 21.435 -35.080 -38.802 1.00 21.37 154 SER B CA 1
ATOM 3439 C C . SER B 1 158 ? 22.294 -33.943 -39.322 1.00 22.29 154 SER B C 1
ATOM 3440 O O . SER B 1 158 ? 23.516 -34.033 -39.271 1.00 23.82 154 SER B O 1
ATOM 3443 N N . ARG B 1 159 ? 21.691 -32.870 -39.810 1.00 22.41 155 ARG B N 1
ATOM 3444 C CA . ARG B 1 159 ? 22.474 -31.689 -40.299 1.00 23.11 155 ARG B CA 1
ATOM 3445 C C . ARG B 1 159 ? 23.154 -30.854 -39.216 1.00 23.08 155 ARG B C 1
ATOM 3446 O O . ARG B 1 159 ? 24.040 -30.050 -39.493 1.00 23.85 155 ARG B O 1
ATOM 3454 N N . ILE B 1 160 ? 22.733 -31.043 -37.982 1.00 22.61 156 ILE B N 1
ATOM 3455 C CA . ILE B 1 160 ? 23.226 -30.245 -36.871 1.00 22.54 156 ILE B CA 1
ATOM 3456 C C . ILE B 1 160 ? 23.802 -31.122 -35.764 1.00 22.97 156 ILE B C 1
ATOM 3457 O O . ILE B 1 160 ? 24.030 -30.645 -34.649 1.00 22.96 156 ILE B O 1
ATOM 3462 N N . LEU B 1 161 ? 24.096 -32.385 -36.088 1.00 23.61 157 LEU B N 1
ATOM 3463 C CA . LEU B 1 161 ? 24.750 -33.270 -35.149 1.00 24.80 157 LEU B CA 1
ATOM 3464 C C . LEU B 1 161 ? 26.280 -33.169 -35.280 1.00 27.27 157 LEU B C 1
ATOM 3465 O O . LEU B 1 161 ? 26.824 -33.187 -36.391 1.00 29.04 157 LEU B O 1
ATOM 3470 N N . ASP B 1 162 ? 26.974 -33.064 -34.154 1.00 27.56 158 ASP B N 1
ATOM 3471 C CA . ASP B 1 162 ? 28.430 -33.287 -34.134 1.00 29.73 158 ASP B CA 1
ATOM 3472 C C . ASP B 1 162 ? 28.760 -34.782 -33.930 1.00 30.45 158 ASP B C 1
ATOM 3473 O O . ASP B 1 162 ? 28.619 -35.295 -32.840 1.00 30.21 158 ASP B O 1
ATOM 3478 N N . PHE B 1 163 ? 29.233 -35.457 -34.969 1.00 31.83 159 PHE B N 1
ATOM 3479 C CA . PHE B 1 163 ? 29.565 -36.892 -34.842 1.00 34.01 159 PHE B CA 1
ATOM 3480 C C . PHE B 1 163 ? 30.901 -37.227 -34.123 1.00 35.54 159 PHE B C 1
ATOM 3481 O O . PHE B 1 163 ? 31.209 -38.392 -33.899 1.00 36.18 159 PHE B O 1
ATOM 3489 N N . LYS B 1 164 ? 31.618 -36.216 -33.663 1.00 37.26 160 LYS B N 1
ATOM 3490 C CA . LYS B 1 164 ? 32.659 -36.441 -32.663 1.00 39.31 160 LYS B CA 1
ATOM 3491 C C . LYS B 1 164 ? 32.113 -36.419 -31.189 1.00 38.46 160 LYS B C 1
ATOM 3492 O O . LYS B 1 164 ? 32.884 -36.668 -30.252 1.00 38.06 160 LYS B O 1
ATOM 3498 N N . ASP B 1 165 ? 30.813 -36.111 -30.985 1.00 36.27 161 ASP B N 1
ATOM 3499 C CA . ASP B 1 165 ? 30.206 -36.030 -29.607 1.00 34.97 161 ASP B CA 1
ATOM 3500 C C . ASP B 1 165 ? 29.231 -37.159 -29.341 1.00 34.20 161 ASP B C 1
ATOM 3501 O O . ASP B 1 165 ? 28.056 -37.084 -29.723 1.00 33.14 161 ASP B O 1
ATOM 3506 N N . ARG B 1 166 ? 29.689 -38.185 -28.631 1.00 34.79 162 ARG B N 1
ATOM 3507 C CA . ARG B 1 166 ? 28.865 -39.368 -28.390 1.00 34.54 162 ARG B CA 1
ATOM 3508 C C . ARG B 1 166 ? 27.678 -39.107 -27.451 1.00 32.86 162 ARG B C 1
ATOM 3509 O O . ARG B 1 166 ? 26.749 -39.896 -27.395 1.00 33.34 162 ARG B O 1
ATOM 3517 N N . THR B 1 167 ? 27.722 -38.012 -26.709 1.00 31.59 163 THR B N 1
ATOM 3518 C CA . THR B 1 167 ? 26.653 -37.641 -25.834 1.00 30.50 163 THR B CA 1
ATOM 3519 C C . THR B 1 167 ? 25.338 -37.401 -26.589 1.00 29.79 163 THR B C 1
ATOM 3520 O O . THR B 1 167 ? 24.238 -37.715 -26.077 1.00 31.38 163 THR B O 1
ATOM 3522 N N . THR B 1 168 ? 25.434 -36.797 -27.768 1.00 27.56 164 THR B N 1
ATOM 3523 C CA . THR B 1 168 ? 24.261 -36.306 -28.488 1.00 25.51 164 THR B CA 1
ATOM 3524 C C . THR B 1 168 ? 24.071 -36.951 -29.853 1.00 24.94 164 THR B C 1
ATOM 3525 O O . THR B 1 168 ? 22.973 -37.030 -30.331 1.00 23.89 164 THR B O 1
ATOM 3529 N N . CYS B 1 169 ? 25.141 -37.434 -30.485 1.00 25.53 165 CYS B N 1
ATOM 3530 C CA . CYS B 1 169 ? 25.063 -37.842 -31.891 1.00 25.54 165 CYS B CA 1
ATOM 3531 C C . CYS B 1 169 ? 24.446 -39.240 -32.100 1.00 25.15 165 CYS B C 1
ATOM 3532 O O . CYS B 1 169 ? 24.137 -39.623 -33.220 1.00 25.11 165 CYS B O 1
ATOM 3535 N N . VAL B 1 170 ? 24.242 -39.955 -30.998 1.00 24.67 166 VAL B N 1
ATOM 3536 C CA . VAL B 1 170 ? 23.580 -41.263 -30.967 1.00 24.30 166 VAL B CA 1
ATOM 3537 C C . VAL B 1 170 ? 22.107 -41.155 -30.607 1.00 23.42 166 VAL B C 1
ATOM 3538 O O . VAL B 1 170 ? 21.382 -42.168 -30.563 1.00 22.84 166 VAL B O 1
ATOM 3542 N N . LEU B 1 171 ? 21.677 -39.913 -30.368 1.00 22.43 167 LEU B N 1
ATOM 3543 C CA . LEU B 1 171 ? 20.400 -39.610 -29.723 1.00 21.61 167 LEU B CA 1
ATOM 3544 C C . LEU B 1 171 ? 19.336 -39.140 -30.761 1.00 20.51 167 LEU B C 1
ATOM 3545 O O . LEU B 1 171 ? 18.197 -39.528 -30.692 1.00 19.56 167 LEU B O 1
ATOM 3550 N N . PHE B 1 172 ? 19.736 -38.312 -31.719 1.00 19.92 168 PHE B N 1
ATOM 3551 C CA . PHE B 1 172 ? 18.780 -37.666 -32.601 1.00 18.94 168 PHE B CA 1
ATOM 3552 C C . PHE B 1 172 ? 18.704 -38.317 -33.954 1.00 19.14 168 PHE B C 1
ATOM 3553 O O . PHE B 1 172 ? 19.669 -38.934 -34.422 1.00 19.65 168 PHE B O 1
ATOM 3561 N N . GLY B 1 173 ? 17.527 -38.213 -34.563 1.00 18.65 169 GLY B N 1
ATOM 3562 C CA . GLY B 1 173 ? 17.283 -38.761 -35.909 1.00 18.81 169 GLY B CA 1
ATOM 3563 C C . GLY B 1 173 ? 16.476 -37.804 -36.781 1.00 18.28 169 GLY B C 1
ATOM 3564 O O . GLY B 1 173 ? 16.120 -36.708 -36.353 1.00 17.35 169 GLY B O 1
ATOM 3565 N N . ASP B 1 174 ? 16.139 -38.269 -37.985 1.00 18.63 170 ASP B N 1
ATOM 3566 C CA . ASP B 1 174 ? 15.383 -37.500 -38.938 1.00 18.49 170 ASP B CA 1
ATOM 3567 C C . ASP B 1 174 ? 14.009 -38.120 -39.157 1.00 18.31 170 ASP B C 1
ATOM 3568 O O . ASP B 1 174 ? 13.764 -39.305 -38.870 1.00 18.61 170 ASP B O 1
ATOM 3573 N N . GLY B 1 175 ? 13.111 -37.305 -39.683 1.00 17.91 171 GLY B N 1
ATOM 3574 C CA . GLY B 1 175 ? 11.772 -37.749 -39.993 1.00 17.82 171 GLY B CA 1
ATOM 3575 C C . GLY B 1 175 ? 10.733 -36.641 -40.038 1.00 17.06 171 GLY B C 1
ATOM 3576 O O . GLY B 1 175 ? 11.024 -35.479 -39.775 1.00 16.70 171 GLY B O 1
ATOM 3577 N N . ALA B 1 176 ? 9.509 -37.041 -40.371 1.00 17.02 172 ALA B N 1
ATOM 3578 C CA . ALA B 1 176 ? 8.385 -36.127 -40.434 1.00 16.59 172 ALA B CA 1
ATOM 3579 C C . ALA B 1 176 ? 7.078 -36.843 -40.083 1.00 16.55 172 ALA B C 1
ATOM 3580 O O . ALA B 1 176 ? 6.899 -38.033 -40.355 1.00 16.84 172 ALA B O 1
ATOM 3582 N N . GLY B 1 177 ? 6.204 -36.094 -39.432 1.00 16.13 173 GLY B N 1
ATOM 3583 C CA . GLY B 1 177 ? 4.860 -36.508 -39.134 1.00 16.36 173 GLY B CA 1
ATOM 3584 C C . GLY B 1 177 ? 3.876 -35.351 -39.353 1.00 16.41 173 GLY B C 1
ATOM 3585 O O . GLY B 1 177 ? 4.244 -34.173 -39.271 1.00 16.12 173 GLY B O 1
ATOM 3586 N N . ALA B 1 178 ? 2.630 -35.697 -39.655 1.00 17.00 174 ALA B N 1
ATOM 3587 C CA . ALA B 1 178 ? 1.637 -34.712 -40.083 1.00 17.23 174 ALA B CA 1
ATOM 3588 C C . ALA B 1 178 ? 0.259 -35.104 -39.653 1.00 17.63 174 ALA B C 1
ATOM 3589 O O . ALA B 1 178 ? -0.088 -36.299 -39.616 1.00 18.10 174 ALA B O 1
ATOM 3591 N N . VAL B 1 179 ? -0.531 -34.090 -39.328 1.00 17.68 175 VAL B N 1
ATOM 3592 C CA . VAL B 1 179 ? -1.935 -34.254 -39.049 1.00 18.21 175 VAL B CA 1
ATOM 3593 C C . VAL B 1 179 ? -2.699 -33.228 -39.808 1.00 18.69 175 VAL B C 1
ATOM 3594 O O . VAL B 1 179 ? -2.217 -32.075 -40.012 1.00 18.34 175 VAL B O 1
ATOM 3598 N N . ILE B 1 180 ? -3.900 -33.629 -40.249 1.00 19.58 176 ILE B N 1
ATOM 3599 C CA . ILE B 1 180 ? -4.908 -32.698 -40.767 1.00 20.14 176 ILE B CA 1
ATOM 3600 C C . ILE B 1 180 ? -5.960 -32.464 -39.694 1.00 20.28 176 ILE B C 1
ATOM 3601 O O . ILE B 1 180 ? -6.553 -33.408 -39.197 1.00 20.60 176 ILE B O 1
ATOM 3606 N N . LEU B 1 181 ? -6.163 -31.187 -39.354 1.00 20.32 177 LEU B N 1
ATOM 3607 C CA . LEU B 1 181 ? -7.190 -30.735 -38.413 1.00 20.71 177 LEU B CA 1
ATOM 3608 C C . LEU B 1 181 ? -8.278 -29.989 -39.175 1.00 21.84 177 LEU B C 1
ATOM 3609 O O . LEU B 1 181 ? -7.959 -29.201 -40.043 1.00 22.05 177 LEU B O 1
ATOM 3614 N N . GLN B 1 182 ? -9.534 -30.220 -38.803 1.00 22.86 178 GLN B N 1
ATOM 3615 C CA . GLN B 1 182 ? -10.662 -29.564 -39.413 1.00 24.27 178 GLN B CA 1
ATOM 3616 C C . GLN B 1 182 ? -11.743 -29.135 -38.397 1.00 25.19 178 GLN B C 1
ATOM 3617 O O . GLN B 1 182 ? -12.063 -29.875 -37.459 1.00 25.31 178 GLN B O 1
ATOM 3623 N N . ALA B 1 183 ? -12.327 -27.972 -38.649 1.00 25.85 179 ALA B N 1
ATOM 3624 C CA . ALA B 1 183 ? -13.493 -27.476 -37.916 1.00 27.36 179 ALA B CA 1
ATOM 3625 C C . ALA B 1 183 ? -14.531 -28.572 -37.739 1.00 28.80 179 ALA B C 1
ATOM 3626 O O . ALA B 1 183 ? -14.798 -29.334 -38.655 1.00 29.68 179 ALA B O 1
ATOM 3628 N N . SER B 1 184 ? -15.114 -28.644 -36.559 1.00 29.82 180 SER B N 1
ATOM 3629 C CA . SER B 1 184 ? -16.065 -29.701 -36.244 1.00 31.28 180 SER B CA 1
ATOM 3630 C C . SER B 1 184 ? -16.977 -29.257 -35.125 1.00 32.44 180 SER B C 1
ATOM 3631 O O . SER B 1 184 ? -16.584 -28.431 -34.298 1.00 31.95 180 SER B O 1
ATOM 3633 N N . ASP B 1 185 ? -18.161 -29.852 -35.053 1.00 34.14 181 ASP B N 1
ATOM 3634 C CA . ASP B 1 185 ? -19.068 -29.563 -33.955 1.00 36.06 181 ASP B CA 1
ATOM 3635 C C . ASP B 1 185 ? -18.684 -30.368 -32.733 1.00 36.27 181 ASP B C 1
ATOM 3636 O O . ASP B 1 185 ? -19.171 -30.085 -31.650 1.00 37.94 181 ASP B O 1
ATOM 3638 N N . GLU B 1 186 ? -17.825 -31.369 -32.909 1.00 36.01 182 GLU B N 1
ATOM 3639 C CA . GLU B 1 186 ? -17.457 -32.259 -31.811 1.00 36.89 182 GLU B CA 1
ATOM 3640 C C . GLU B 1 186 ? -15.939 -32.223 -31.590 1.00 36.19 182 GLU B C 1
ATOM 3641 O O . GLU B 1 186 ? -15.161 -32.297 -32.548 1.00 36.16 182 GLU B O 1
ATOM 3643 N N . PRO B 1 187 ? -15.519 -32.091 -30.314 1.00 35.62 183 PRO B N 1
ATOM 3644 C CA . PRO B 1 187 ? -14.124 -32.015 -29.966 1.00 33.84 183 PRO B CA 1
ATOM 3645 C C . PRO B 1 187 ? -13.311 -33.262 -30.306 1.00 32.88 183 PRO B C 1
ATOM 3646 O O . PRO B 1 187 ? -13.648 -34.382 -29.919 1.00 31.94 183 PRO B O 1
ATOM 3650 N N . GLY B 1 188 ? -12.257 -32.998 -31.070 1.00 31.21 184 GLY B N 1
ATOM 3651 C CA . GLY B 1 188 ? -10.978 -33.580 -30.844 1.00 29.25 184 GLY B CA 1
ATOM 3652 C C . GLY B 1 188 ? -10.202 -32.733 -29.811 1.00 27.74 184 GLY B C 1
ATOM 3653 O O . GLY B 1 188 ? -10.192 -33.077 -28.640 1.00 28.03 184 GLY B O 1
ATOM 3654 N N . VAL B 1 189 ? -9.545 -31.653 -30.235 1.00 26.07 185 VAL B N 1
ATOM 3655 C CA . VAL B 1 189 ? -8.625 -30.932 -29.338 1.00 24.76 185 VAL B CA 1
ATOM 3656 C C . VAL B 1 189 ? -9.354 -30.225 -28.247 1.00 24.85 185 VAL B C 1
ATOM 3657 O O . VAL B 1 189 ? -10.082 -29.311 -28.487 1.00 25.19 185 VAL B O 1
ATOM 3661 N N . LEU B 1 190 ? -9.176 -30.714 -27.032 1.00 25.07 186 LEU B N 1
ATOM 3662 C CA . LEU B 1 190 ? -9.909 -30.220 -25.876 1.00 25.62 186 LEU B CA 1
ATOM 3663 C C . LEU B 1 190 ? -9.151 -29.044 -25.247 1.00 25.25 186 LEU B C 1
ATOM 3664 O O . LEU B 1 190 ? -9.768 -28.074 -24.809 1.00 25.92 186 LEU B O 1
ATOM 3669 N N . ALA B 1 191 ? -7.813 -29.125 -25.219 1.00 23.85 187 ALA B N 1
ATOM 3670 C CA . ALA B 1 191 ? -7.008 -28.069 -24.620 1.00 23.11 187 ALA B CA 1
ATOM 3671 C C . ALA B 1 191 ? -5.534 -28.261 -24.841 1.00 21.72 187 ALA B C 1
ATOM 3672 O O . ALA B 1 191 ? -5.067 -29.364 -25.173 1.00 21.49 187 ALA B O 1
ATOM 3674 N N . SER B 1 192 ? -4.808 -27.164 -24.644 1.00 20.91 188 SER B N 1
ATOM 3675 C CA . SER B 1 192 ? -3.383 -27.145 -24.731 1.00 19.80 188 SER B CA 1
ATOM 3676 C C . SER B 1 192 ? -2.824 -26.213 -23.653 1.00 20.02 188 SER B C 1
ATOM 3677 O O . SER B 1 192 ? -3.443 -25.249 -23.299 1.00 20.52 188 SER B O 1
ATOM 3680 N N . ALA B 1 193 ? -1.618 -26.503 -23.177 1.00 19.82 189 ALA B N 1
ATOM 3681 C CA . ALA B 1 193 ? -0.869 -25.600 -22.301 1.00 20.10 189 ALA B CA 1
ATOM 3682 C C . ALA B 1 193 ? 0.562 -25.529 -22.782 1.00 19.24 189 ALA B C 1
ATOM 3683 O O . ALA B 1 193 ? 1.183 -26.560 -22.977 1.00 18.96 189 ALA B O 1
ATOM 3685 N N . LEU B 1 194 ? 1.076 -24.321 -22.970 1.00 19.02 190 LEU B N 1
ATOM 3686 C CA . LEU B 1 194 ? 2.394 -24.099 -23.526 1.00 18.26 190 LEU B CA 1
ATOM 3687 C C . LEU B 1 194 ? 3.196 -23.259 -22.560 1.00 18.64 190 LEU B C 1
ATOM 3688 O O . LEU B 1 194 ? 2.632 -22.430 -21.853 1.00 19.52 190 LEU B O 1
ATOM 3693 N N . HIS B 1 195 ? 4.505 -23.503 -22.483 1.00 18.10 191 HIS B N 1
ATOM 3694 C CA . HIS B 1 195 ? 5.366 -22.795 -21.536 1.00 18.32 191 HIS B CA 1
ATOM 3695 C C . HIS B 1 195 ? 6.753 -22.670 -22.081 1.00 17.91 191 HIS B C 1
ATOM 3696 O O . HIS B 1 195 ? 7.108 -23.348 -23.041 1.00 17.11 191 HIS B O 1
ATOM 3703 N N . ALA B 1 196 ? 7.529 -21.746 -21.508 1.00 18.41 192 ALA B N 1
ATOM 3704 C CA . ALA B 1 196 ? 8.920 -21.541 -21.894 1.00 18.10 192 ALA B CA 1
ATOM 3705 C C . ALA B 1 196 ? 9.701 -20.965 -20.709 1.00 19.34 192 ALA B C 1
ATOM 3706 O O . ALA B 1 196 ? 9.142 -20.221 -19.865 1.00 20.00 192 ALA B O 1
ATOM 3708 N N . ASP B 1 197 ? 10.970 -21.341 -20.600 1.00 19.80 193 ASP B N 1
ATOM 3709 C CA . ASP B 1 197 ? 11.867 -20.704 -19.634 1.00 20.97 193 ASP B CA 1
ATOM 3710 C C . ASP B 1 197 ? 13.244 -20.511 -20.233 1.00 20.28 193 ASP B C 1
ATOM 3711 O O . ASP B 1 197 ? 14.061 -21.426 -20.250 1.00 20.58 193 ASP B O 1
ATOM 3716 N N . GLY B 1 198 ? 13.489 -19.307 -20.719 1.00 19.64 194 GLY B N 1
ATOM 3717 C CA . GLY B 1 198 ? 14.693 -18.997 -21.441 1.00 19.32 194 GLY B CA 1
ATOM 3718 C C . GLY B 1 198 ? 15.935 -18.970 -20.584 1.00 20.00 194 GLY B C 1
ATOM 3719 O O . GLY B 1 198 ? 17.038 -18.948 -21.121 1.00 19.76 194 GLY B O 1
ATOM 3720 N N . SER B 1 199 ? 15.782 -18.956 -19.260 1.00 20.65 195 SER B N 1
ATOM 3721 C CA . SER B 1 199 ? 16.949 -19.054 -18.372 1.00 21.45 195 SER B CA 1
ATOM 3722 C C . SER B 1 199 ? 17.707 -20.392 -18.540 1.00 21.45 195 SER B C 1
ATOM 3723 O O . SER B 1 199 ? 18.863 -20.494 -18.182 1.00 22.14 195 SER B O 1
ATOM 3726 N N . HIS B 1 200 ? 17.071 -21.392 -19.137 1.00 21.04 196 HIS B N 1
ATOM 3727 C CA . HIS B 1 200 ? 17.722 -22.661 -19.372 1.00 21.16 196 HIS B CA 1
ATOM 3728 C C . HIS B 1 200 ? 18.098 -22.898 -20.828 1.00 20.49 196 HIS B C 1
ATOM 3729 O O . HIS B 1 200 ? 18.215 -24.035 -21.272 1.00 19.78 196 HIS B O 1
ATOM 3736 N N . SER B 1 201 ? 18.287 -21.817 -21.585 1.00 20.74 197 SER B N 1
ATOM 3737 C CA . SER B 1 201 ? 18.669 -21.908 -22.998 1.00 20.48 197 SER B CA 1
ATOM 3738 C C . SER B 1 201 ? 20.027 -22.577 -23.203 1.00 21.13 197 SER B C 1
ATOM 3739 O O . SER B 1 201 ? 20.264 -23.219 -24.227 1.00 21.15 197 SER B O 1
ATOM 3742 N N . ASN B 1 202 ? 20.935 -22.418 -22.253 1.00 22.49 198 ASN B N 1
ATOM 3743 C CA . ASN B 1 202 ? 22.332 -22.821 -22.460 1.00 23.39 198 ASN B CA 1
ATOM 3744 C C . ASN B 1 202 ? 22.551 -24.352 -22.391 1.00 23.79 198 ASN B C 1
ATOM 3745 O O . ASN B 1 202 ? 23.555 -24.859 -22.887 1.00 24.57 198 ASN B O 1
ATOM 3750 N N . ILE B 1 203 ? 21.587 -25.068 -21.804 1.00 23.17 199 ILE B N 1
ATOM 3751 C CA . ILE B 1 203 ? 21.745 -26.466 -21.540 1.00 22.83 199 ILE B CA 1
ATOM 3752 C C . ILE B 1 203 ? 21.283 -27.323 -22.687 1.00 21.82 199 ILE B C 1
ATOM 3753 O O . ILE B 1 203 ? 21.547 -28.533 -22.697 1.00 22.27 199 ILE B O 1
ATOM 3758 N N . LEU B 1 204 ? 20.580 -26.743 -23.640 1.00 20.37 200 LEU B N 1
ATOM 3759 C CA . LEU B 1 204 ? 20.190 -27.491 -24.819 1.00 19.53 200 LEU B CA 1
ATOM 3760 C C . LEU B 1 204 ? 20.051 -26.508 -25.941 1.00 19.19 200 LEU B C 1
ATOM 3761 O O . LEU B 1 204 ? 19.077 -25.751 -25.978 1.00 18.83 200 LEU B O 1
ATOM 3766 N N . CYS B 1 205 ? 21.018 -26.505 -26.854 1.00 19.35 201 CYS B N 1
ATOM 3767 C CA . CYS B 1 205 ? 21.122 -25.446 -27.875 1.00 19.57 201 CYS B CA 1
ATOM 3768 C C . CYS B 1 205 ? 21.985 -25.839 -29.030 1.00 19.90 201 CYS B C 1
ATOM 3769 O O . CYS B 1 205 ? 22.868 -26.685 -28.895 1.00 20.27 201 CYS B O 1
ATOM 3772 N N . THR B 1 206 ? 21.698 -25.251 -30.180 1.00 19.86 202 THR B N 1
ATOM 3773 C CA . THR B 1 206 ? 22.597 -25.312 -31.300 1.00 20.65 202 THR B CA 1
ATOM 3774 C C . THR B 1 206 ? 23.053 -23.861 -31.566 1.00 21.31 202 THR B C 1
ATOM 3775 O O . THR B 1 206 ? 22.486 -23.150 -32.418 1.00 20.81 202 THR B O 1
ATOM 3779 N N . PRO B 1 207 ? 24.060 -23.417 -30.808 1.0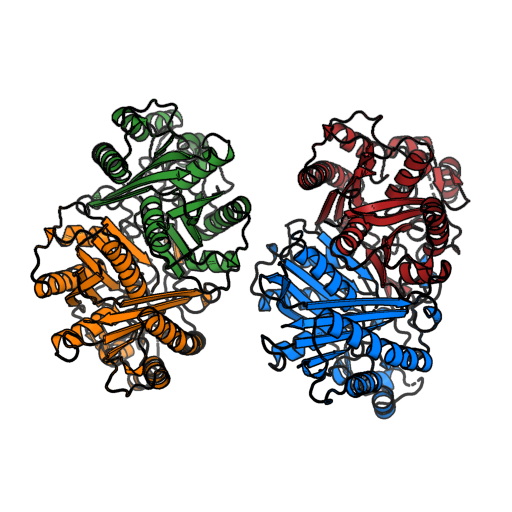0 22.54 203 PRO B N 1
ATOM 3780 C CA . PRO B 1 207 ? 24.318 -21.993 -30.661 1.00 23.82 203 PRO B CA 1
ATOM 3781 C C . PRO B 1 207 ? 25.142 -21.368 -31.808 1.00 25.54 203 PRO B C 1
ATOM 3782 O O . PRO B 1 207 ? 26.281 -20.913 -31.606 1.00 28.68 203 PRO B O 1
ATOM 3786 N N . GLY B 1 208 ? 24.583 -21.354 -33.007 1.00 26.08 204 GLY B N 1
ATOM 3787 C CA . GLY B 1 208 ? 25.202 -20.605 -34.110 1.00 26.60 204 GLY B CA 1
ATOM 3788 C C . GLY B 1 208 ? 24.199 -20.372 -35.224 1.00 26.74 204 GLY B C 1
ATOM 3789 O O . GLY B 1 208 ? 23.052 -20.829 -35.154 1.00 25.57 204 GLY B O 1
ATOM 3790 N N . ASN B 1 209 ? 24.647 -19.677 -36.255 1.00 27.73 205 ASN B N 1
ATOM 3791 C CA . ASN B 1 209 ? 23.825 -19.362 -37.413 1.00 28.99 205 ASN B CA 1
ATOM 3792 C C . ASN B 1 209 ? 24.708 -18.751 -38.485 1.00 30.55 205 ASN B C 1
ATOM 3793 O O . ASN B 1 209 ? 25.910 -18.527 -38.261 1.00 33.08 205 ASN B O 1
ATOM 3798 N N . VAL B 1 210 ? 24.128 -18.445 -39.630 1.00 30.08 206 VAL B N 1
ATOM 3799 C CA . VAL B 1 210 ? 24.921 -17.915 -40.710 1.00 30.88 206 VAL B CA 1
ATOM 3800 C C . VAL B 1 210 ? 25.093 -16.399 -40.598 1.00 31.23 206 VAL B C 1
ATOM 3801 O O . VAL B 1 210 ? 24.222 -15.674 -40.112 1.00 30.21 206 VAL B O 1
ATOM 3805 N N . ASN B 1 211 ? 26.252 -15.948 -41.029 1.00 31.51 207 ASN B N 1
ATOM 3806 C CA . ASN B 1 211 ? 26.643 -14.586 -40.912 1.00 32.15 207 ASN B CA 1
ATOM 3807 C C . ASN B 1 211 ? 27.691 -14.309 -42.018 1.00 33.90 207 ASN B C 1
ATOM 3808 O O . ASN B 1 211 ? 28.776 -14.898 -42.019 1.00 34.85 207 ASN B O 1
ATOM 3813 N N . GLY B 1 212 ? 27.345 -13.458 -42.974 1.00 34.29 208 GLY B N 1
ATOM 3814 C CA . GLY B 1 212 ? 28.254 -13.104 -44.058 1.00 36.16 208 GLY B CA 1
ATOM 3815 C C . GLY B 1 212 ? 28.742 -14.313 -44.818 1.00 37.75 208 GLY B C 1
ATOM 3816 O O . GLY B 1 212 ? 29.935 -14.418 -45.114 1.00 38.32 208 GLY B O 1
ATOM 3817 N N . GLY B 1 213 ? 27.827 -15.254 -45.089 1.00 37.45 209 GLY B N 1
ATOM 3818 C CA . GLY B 1 213 ? 28.144 -16.440 -45.881 1.00 38.59 209 GLY B CA 1
ATOM 3819 C C . GLY B 1 213 ? 28.652 -17.651 -45.111 1.00 38.85 209 GLY B C 1
ATOM 3820 O O . GLY B 1 213 ? 28.446 -18.771 -45.535 1.00 41.38 209 GLY B O 1
ATOM 3821 N N . VAL B 1 214 ? 29.324 -17.431 -43.990 1.00 38.62 210 VAL B N 1
ATOM 3822 C CA . VAL B 1 214 ? 29.927 -18.516 -43.199 1.00 37.28 210 VAL B CA 1
ATOM 3823 C C . VAL B 1 214 ? 29.137 -18.739 -41.909 1.00 37.24 210 VAL B C 1
ATOM 3824 O O . VAL B 1 214 ? 28.381 -17.891 -41.487 1.00 37.61 210 VAL B O 1
ATOM 3828 N N . VAL B 1 215 ? 29.369 -19.862 -41.259 1.00 38.67 211 VAL B N 1
ATOM 3829 C CA . VAL B 1 215 ? 28.819 -20.117 -39.955 1.00 38.34 211 VAL B CA 1
ATOM 3830 C C . VAL B 1 215 ? 29.578 -19.358 -38.878 1.00 39.44 211 VAL B C 1
ATOM 3831 O O . VAL B 1 215 ? 30.784 -19.392 -38.855 1.00 42.20 211 VAL B O 1
ATOM 3835 N N . SER B 1 216 ? 28.873 -18.677 -37.983 1.00 40.50 212 SER B N 1
ATOM 3836 C CA . SER B 1 216 ? 29.503 -18.147 -36.769 1.00 40.86 212 SER B CA 1
ATOM 3837 C C . SER B 1 216 ? 28.901 -18.876 -35.567 1.00 40.12 212 SER B C 1
ATOM 3838 O O . SER B 1 216 ? 27.793 -19.410 -35.650 1.00 40.60 212 SER B O 1
ATOM 3841 N N . GLY B 1 217 ? 29.637 -18.913 -34.454 1.00 39.78 213 GLY B N 1
ATOM 3842 C CA . GLY B 1 217 ? 29.270 -19.757 -33.294 1.00 38.55 213 GLY B CA 1
ATOM 3843 C C . GLY B 1 217 ? 29.505 -21.241 -33.601 1.00 38.22 213 GLY B C 1
ATOM 3844 O O . GLY B 1 217 ? 30.415 -21.569 -34.331 1.00 36.70 213 GLY B O 1
ATOM 3845 N N . SER B 1 218 ? 28.675 -22.123 -33.032 1.00 37.16 214 SER B N 1
ATOM 3846 C CA . SER B 1 218 ? 28.690 -23.537 -33.419 1.00 36.52 214 SER B CA 1
ATOM 3847 C C . SER B 1 218 ? 27.341 -23.949 -33.949 1.00 33.59 214 SER B C 1
ATOM 3848 O O . SER B 1 218 ? 26.296 -23.721 -33.299 1.00 30.67 214 SER B O 1
ATOM 3851 N N . ALA B 1 219 ? 27.362 -24.517 -35.153 1.00 32.82 215 ALA B N 1
ATOM 3852 C CA . ALA B 1 219 ? 26.146 -25.021 -35.802 1.00 32.18 215 ALA B CA 1
ATOM 3853 C C . ALA B 1 219 ? 25.906 -26.478 -35.461 1.00 30.60 215 ALA B C 1
ATOM 3854 O O . ALA B 1 219 ? 25.449 -27.242 -36.321 1.00 30.80 215 ALA B O 1
ATOM 3856 N N . PHE B 1 220 ? 26.257 -26.862 -34.237 1.00 28.95 216 PHE B N 1
ATOM 3857 C CA . PHE B 1 220 ? 26.133 -28.249 -33.775 1.00 28.28 216 PHE B CA 1
ATOM 3858 C C . PHE B 1 220 ? 25.404 -28.261 -32.467 1.00 27.00 216 PHE B C 1
ATOM 3859 O O . PHE B 1 220 ? 25.584 -27.370 -31.624 1.00 27.48 216 PHE B O 1
ATOM 3867 N N . LEU B 1 221 ? 24.564 -29.260 -32.302 1.00 26.46 217 LEU B N 1
ATOM 3868 C CA . LEU B 1 221 ? 23.729 -29.379 -31.124 1.00 25.49 217 LEU B CA 1
ATOM 3869 C C . LEU B 1 221 ? 24.577 -29.773 -29.914 1.00 25.99 217 LEU B C 1
ATOM 3870 O O . LEU B 1 221 ? 25.344 -30.689 -29.991 1.00 27.21 217 LEU B O 1
ATOM 3875 N N . HIS B 1 222 ? 24.399 -29.076 -28.801 1.00 26.15 218 HIS B N 1
ATOM 3876 C CA . HIS B 1 222 ? 25.038 -29.421 -27.530 1.00 27.10 218 HIS B CA 1
ATOM 3877 C C . HIS B 1 222 ? 24.005 -29.561 -26.459 1.00 26.53 218 HIS B C 1
ATOM 3878 O O . HIS B 1 222 ? 22.930 -28.969 -26.544 1.00 26.03 218 HIS B O 1
ATOM 3885 N N . MET B 1 223 ? 24.320 -30.322 -25.426 1.00 26.44 219 MET B N 1
ATOM 3886 C CA . MET B 1 223 ? 23.337 -30.673 -24.462 1.00 25.91 219 MET B CA 1
ATOM 3887 C C . MET B 1 223 ? 23.996 -31.073 -23.148 1.00 26.39 219 MET B C 1
ATOM 3888 O O . MET B 1 223 ? 24.990 -31.771 -23.139 1.00 27.32 219 MET B O 1
ATOM 3893 N N . ASP B 1 224 ? 23.425 -30.609 -22.038 1.00 26.43 220 ASP B N 1
ATOM 3894 C CA . ASP B 1 224 ? 23.735 -31.114 -20.715 1.00 26.95 220 ASP B CA 1
ATOM 3895 C C . ASP B 1 224 ? 22.611 -32.080 -20.353 1.00 26.92 220 ASP B C 1
ATOM 3896 O O . ASP B 1 224 ? 21.552 -31.659 -19.868 1.00 26.97 220 ASP B O 1
ATOM 3901 N N . GLY B 1 225 ? 22.852 -33.375 -20.602 1.00 26.68 221 GLY B N 1
ATOM 3902 C CA . GLY B 1 225 ? 21.842 -34.418 -20.435 1.00 26.39 221 GLY B CA 1
ATOM 3903 C C . GLY B 1 225 ? 21.266 -34.498 -19.037 1.00 27.38 221 GLY B C 1
ATOM 3904 O O . GLY B 1 225 ? 20.062 -34.718 -18.864 1.00 26.61 221 GLY B O 1
ATOM 3905 N N . GLN B 1 226 ? 22.106 -34.244 -18.032 1.00 28.78 222 GLN B N 1
ATOM 3906 C CA . GLN B 1 226 ? 21.696 -34.350 -16.655 1.00 29.74 222 GLN B CA 1
ATOM 3907 C C . GLN B 1 226 ? 20.692 -33.278 -16.348 1.00 28.33 222 GLN B C 1
ATOM 3908 O O . GLN B 1 226 ? 19.654 -33.548 -15.746 1.00 28.23 222 GLN B O 1
ATOM 3914 N N . ALA B 1 227 ? 21.020 -32.049 -16.728 1.00 26.74 223 ALA B N 1
ATOM 3915 C CA . ALA B 1 227 ? 20.167 -30.905 -16.417 1.00 25.50 223 ALA B CA 1
ATOM 3916 C C . ALA B 1 227 ? 18.855 -31.028 -17.173 1.00 23.94 223 ALA B C 1
ATOM 3917 O O . ALA B 1 227 ? 17.785 -30.738 -16.633 1.00 23.67 223 ALA B O 1
ATOM 3919 N N . VAL B 1 228 ? 18.930 -31.468 -18.436 1.00 22.71 224 VAL B N 1
ATOM 3920 C CA . VAL B 1 228 ? 17.736 -31.591 -19.262 1.00 21.58 224 VAL B CA 1
ATOM 3921 C C . VAL B 1 228 ? 16.758 -32.614 -18.653 1.00 21.86 224 VAL B C 1
ATOM 3922 O O . VAL B 1 228 ? 15.565 -32.351 -18.553 1.00 21.39 224 VAL B O 1
ATOM 3926 N N . PHE B 1 229 ? 17.287 -33.746 -18.176 1.00 22.51 225 PHE B N 1
ATOM 3927 C CA . PHE B 1 229 ? 16.475 -34.792 -17.556 1.00 22.94 225 PHE B CA 1
ATOM 3928 C C . PHE B 1 229 ? 15.676 -34.294 -16.339 1.00 23.97 225 PHE B C 1
ATOM 3929 O O . PHE B 1 229 ? 14.478 -34.476 -16.267 1.00 23.63 225 PHE B O 1
ATOM 3937 N N . LYS B 1 230 ? 16.374 -33.670 -15.400 1.00 25.55 226 LYS B N 1
ATOM 3938 C CA . LYS B 1 230 ? 15.774 -33.193 -14.155 1.00 27.29 226 LYS B CA 1
ATOM 3939 C C . LYS B 1 230 ? 14.696 -32.179 -14.459 1.00 27.22 226 LYS B C 1
ATOM 3940 O O . LYS B 1 230 ? 13.593 -32.224 -13.896 1.00 27.71 226 LYS B O 1
ATOM 3942 N N . LEU B 1 231 ? 15.004 -31.274 -15.364 1.00 27.13 227 LEU B N 1
ATOM 3943 C CA . LEU B 1 231 ? 14.032 -30.290 -15.769 1.00 27.42 227 LEU B CA 1
ATOM 3944 C C . LEU B 1 231 ? 12.843 -30.979 -16.420 1.00 27.27 227 LEU B C 1
ATOM 3945 O O . LEU B 1 231 ? 11.690 -30.589 -16.176 1.00 27.34 227 LEU B O 1
ATOM 3950 N N . ALA B 1 232 ? 13.135 -31.936 -17.311 1.00 26.94 228 ALA B N 1
ATOM 3951 C CA . ALA B 1 232 ? 12.111 -32.592 -18.089 1.00 27.25 228 ALA B CA 1
ATOM 3952 C C . ALA B 1 232 ? 11.109 -33.200 -17.144 1.00 29.56 228 ALA B C 1
ATOM 3953 O O . ALA B 1 232 ? 9.944 -32.848 -17.193 1.00 30.84 228 ALA B O 1
ATOM 3955 N N . VAL B 1 233 ? 11.566 -34.066 -16.238 1.00 31.08 229 VAL B N 1
ATOM 3956 C CA . VAL B 1 233 ? 10.659 -34.778 -15.362 1.00 32.34 229 VAL B CA 1
ATOM 3957 C C . VAL B 1 233 ? 9.902 -33.809 -14.461 1.00 33.93 229 VAL B C 1
ATOM 3958 O O . VAL B 1 233 ? 8.735 -34.077 -14.076 1.00 37.95 229 VAL B O 1
ATOM 3962 N N . ASN B 1 234 ? 10.549 -32.715 -14.088 1.00 33.01 230 ASN B N 1
ATOM 3963 C CA . ASN B 1 234 ? 9.901 -31.735 -13.207 1.00 32.80 230 ASN B CA 1
ATOM 3964 C C . ASN B 1 234 ? 8.671 -31.125 -13.868 1.00 31.99 230 ASN B C 1
ATOM 3965 O O . ASN B 1 234 ? 7.590 -31.132 -13.295 1.00 33.33 230 ASN B O 1
ATOM 3967 N N . VAL B 1 235 ? 8.827 -30.640 -15.101 1.00 29.76 231 VAL B N 1
ATOM 3968 C CA . VAL B 1 235 ? 7.767 -29.897 -15.745 1.00 28.58 231 VAL B CA 1
ATOM 3969 C C . VAL B 1 235 ? 6.729 -30.754 -16.449 1.00 28.51 231 VAL B C 1
ATOM 3970 O O . VAL B 1 235 ? 5.579 -30.342 -16.549 1.00 27.98 231 VAL B O 1
ATOM 3974 N N . LEU B 1 236 ? 7.119 -31.933 -16.943 1.00 27.98 232 LEU B N 1
ATOM 3975 C CA . LEU B 1 236 ? 6.192 -32.761 -17.717 1.00 27.22 232 LEU B CA 1
ATOM 3976 C C . LEU B 1 236 ? 4.966 -33.165 -16.883 1.00 28.24 232 LEU B C 1
ATOM 3977 O O . LEU B 1 236 ? 3.844 -33.155 -17.393 1.00 28.58 232 LEU B O 1
ATOM 3982 N N . GLU B 1 237 ? 5.188 -33.500 -15.625 1.00 25.04 233 GLU B N 1
ATOM 3983 C CA . GLU B 1 237 ? 4.103 -33.831 -14.708 1.00 25.75 233 GLU B CA 1
ATOM 3984 C C . GLU B 1 237 ? 3.134 -32.677 -14.637 1.00 25.28 233 GLU B C 1
ATOM 3985 O O . GLU B 1 237 ? 1.938 -32.846 -14.888 1.00 25.33 233 GLU B O 1
ATOM 3987 N N . LYS B 1 238 ? 3.669 -31.498 -14.346 1.00 25.66 234 LYS B N 1
ATOM 3988 C CA . LYS B 1 238 ? 2.857 -30.303 -14.122 1.00 26.36 234 LYS B CA 1
ATOM 3989 C C . LYS B 1 238 ? 2.045 -29.890 -15.369 1.00 24.76 234 LYS B C 1
ATOM 3990 O O . LYS B 1 238 ? 0.839 -29.655 -15.279 1.00 25.68 234 LYS B O 1
ATOM 3996 N N . VAL B 1 239 ? 2.683 -29.826 -16.526 1.00 22.87 235 VAL B N 1
ATOM 3997 C CA . VAL B 1 239 ? 1.975 -29.349 -17.714 1.00 21.96 235 VAL B CA 1
ATOM 3998 C C . VAL B 1 239 ? 0.863 -30.334 -18.155 1.00 21.58 235 VAL B C 1
ATOM 3999 O O . VAL B 1 239 ? -0.171 -29.915 -18.600 1.00 21.47 235 VAL B O 1
ATOM 4003 N N . ALA B 1 240 ? 1.102 -31.631 -18.002 1.00 21.38 236 ALA B N 1
ATOM 4004 C CA . ALA B 1 240 ? 0.074 -32.649 -18.225 1.00 21.75 236 ALA B CA 1
ATOM 4005 C C . ALA B 1 240 ? -1.163 -32.375 -17.408 1.00 22.40 236 ALA B C 1
ATOM 4006 O O . ALA B 1 240 ? -2.261 -32.365 -17.915 1.00 22.55 236 ALA B O 1
ATOM 4008 N N . VAL B 1 241 ? -0.950 -32.148 -16.119 1.00 22.96 237 VAL B N 1
ATOM 4009 C CA . VAL B 1 241 ? -2.049 -31.894 -15.203 1.00 23.67 237 VAL B CA 1
ATOM 4010 C C . VAL B 1 241 ? -2.771 -30.637 -15.645 1.00 24.08 237 VAL B C 1
ATOM 4011 O O . VAL B 1 241 ? -3.999 -30.654 -15.771 1.00 25.14 237 VAL B O 1
ATOM 4015 N N . GLU B 1 242 ? -2.014 -29.549 -15.897 1.00 23.51 238 GLU B N 1
ATOM 4016 C CA . GLU B 1 242 ? -2.605 -28.286 -16.297 1.00 23.74 238 GLU B CA 1
ATOM 4017 C C . GLU B 1 242 ? -3.477 -28.491 -17.549 1.00 23.67 238 GLU B C 1
ATOM 4018 O O . GLU B 1 242 ? -4.623 -28.020 -17.586 1.00 24.51 238 GLU B O 1
ATOM 4024 N N . ALA B 1 243 ? -2.947 -29.186 -18.551 1.00 22.70 239 ALA B N 1
ATOM 4025 C CA . ALA B 1 243 ? -3.689 -29.431 -19.792 1.00 22.79 239 ALA B CA 1
ATOM 4026 C C . ALA B 1 243 ? -4.968 -30.243 -19.526 1.00 23.23 239 ALA B C 1
ATOM 4027 O O . ALA B 1 243 ? -6.028 -29.933 -20.046 1.00 23.76 239 ALA B O 1
ATOM 4029 N N . LEU B 1 244 ? -4.846 -31.251 -18.687 1.00 23.29 240 LEU B N 1
ATOM 4030 C CA . LEU B 1 244 ? -5.966 -32.091 -18.349 1.00 24.40 240 LEU B CA 1
ATOM 4031 C C . LEU B 1 244 ? -7.028 -31.315 -17.601 1.00 25.59 240 LEU B C 1
ATOM 4032 O O . LEU B 1 244 ? -8.209 -31.451 -17.909 1.00 26.38 240 LEU B O 1
ATOM 4037 N N . GLU B 1 245 ? -6.618 -30.476 -16.645 1.00 25.80 241 GLU B N 1
ATOM 4038 C CA . GLU B 1 245 ? -7.580 -29.582 -15.949 1.00 27.42 241 GLU B CA 1
ATOM 4039 C C . GLU B 1 245 ? -8.277 -28.638 -16.929 1.00 27.92 241 GLU B C 1
ATOM 4040 O O . GLU B 1 245 ? -9.486 -28.479 -16.866 1.00 29.23 241 GLU B O 1
ATOM 4042 N N . LYS B 1 246 ? -7.522 -28.056 -17.858 1.00 27.38 242 LYS B N 1
ATOM 4043 C CA . LYS B 1 246 ? -8.086 -27.111 -18.860 1.00 28.05 242 LYS B CA 1
ATOM 4044 C C . LYS B 1 246 ? -9.091 -27.790 -19.803 1.00 29.09 242 LYS B C 1
ATOM 4045 O O . LYS B 1 246 ? -9.961 -27.145 -20.356 1.00 29.26 242 LYS B O 1
ATOM 4051 N N . ALA B 1 247 ? -8.916 -29.092 -20.002 1.00 29.56 243 ALA B N 1
ATOM 4052 C CA . ALA B 1 247 ? -9.812 -29.903 -20.812 1.00 30.92 243 ALA B CA 1
ATOM 4053 C C . ALA B 1 247 ? -10.962 -30.495 -19.995 1.00 32.55 243 ALA B C 1
ATOM 4054 O O . ALA B 1 247 ? -11.761 -31.280 -20.518 1.00 33.64 243 ALA B O 1
ATOM 4056 N N . ASN B 1 248 ? -11.052 -30.118 -18.725 1.00 33.32 244 ASN B N 1
ATOM 4057 C CA . ASN B 1 248 ? -12.021 -30.728 -17.786 1.00 35.70 244 ASN B CA 1
ATOM 4058 C C . ASN B 1 248 ? -11.941 -32.238 -17.768 1.00 35.67 244 ASN B C 1
ATOM 4059 O O . ASN B 1 248 ? -12.941 -32.929 -17.851 1.00 37.28 244 ASN B O 1
ATOM 4064 N N . LEU B 1 249 ? -10.717 -32.740 -17.689 1.00 34.64 245 LEU B N 1
ATOM 4065 C CA . LEU B 1 249 ? -10.469 -34.165 -17.495 1.00 34.23 245 LEU B CA 1
ATOM 4066 C C . LEU B 1 249 ? -9.481 -34.404 -16.381 1.00 32.59 245 LEU B C 1
ATOM 4067 O O . LEU B 1 249 ? -8.822 -33.495 -15.892 1.00 31.65 245 LEU B O 1
ATOM 4072 N N . SER B 1 250 ? -9.335 -35.666 -16.032 1.00 32.83 246 SER B N 1
ATOM 4073 C CA . SER B 1 250 ? -8.294 -36.113 -15.103 1.00 31.79 246 SER B CA 1
ATOM 4074 C C . SER B 1 250 ? -7.341 -37.075 -15.799 1.00 29.98 246 SER B C 1
ATOM 4075 O O . SER B 1 250 ? -7.677 -37.661 -16.855 1.00 29.58 246 SER B O 1
ATOM 4078 N N . ALA B 1 251 ? -6.177 -37.284 -15.173 1.00 28.37 247 ALA B N 1
ATOM 4079 C CA . ALA B 1 251 ? -5.205 -38.283 -15.667 1.00 26.96 247 ALA B CA 1
ATOM 4080 C C . ALA B 1 251 ? -5.826 -39.662 -15.825 1.00 27.01 247 ALA B C 1
ATOM 4081 O O . ALA B 1 251 ? -5.477 -40.383 -16.759 1.00 26.91 247 ALA B O 1
ATOM 4083 N N . GLU B 1 252 ? -6.758 -40.023 -14.945 1.00 27.51 248 GLU B N 1
ATOM 4084 C CA . GLU B 1 252 ? -7.388 -41.352 -14.979 1.00 28.19 248 GLU B CA 1
ATOM 4085 C C . GLU B 1 252 ? -8.370 -41.506 -16.188 1.00 28.42 248 GLU B C 1
ATOM 4086 O O . GLU B 1 252 ? -8.819 -42.600 -16.495 1.00 28.99 248 GLU B O 1
ATOM 4088 N N . GLN B 1 253 ? -8.600 -40.426 -16.929 1.00 27.83 249 GLN B N 1
ATOM 4089 C CA . GLN B 1 253 ? -9.392 -40.479 -18.164 1.00 28.19 249 GLN B CA 1
ATOM 4090 C C . GLN B 1 253 ? -8.549 -40.548 -19.452 1.00 27.09 249 GLN B C 1
ATOM 4091 O O . GLN B 1 253 ? -9.093 -40.588 -20.560 1.00 27.56 249 GLN B O 1
ATOM 4097 N N . ILE B 1 254 ? -7.233 -40.571 -19.318 1.00 25.78 250 ILE B N 1
ATOM 4098 C CA . ILE B 1 254 ? -6.370 -40.732 -20.497 1.00 25.03 250 ILE B CA 1
ATOM 4099 C C . ILE B 1 254 ? -6.375 -42.192 -20.974 1.00 25.59 250 ILE B C 1
ATOM 4100 O O . ILE B 1 254 ? -6.144 -43.100 -20.172 1.00 25.91 250 ILE B O 1
ATOM 4105 N N . ASP B 1 255 ? -6.620 -42.415 -22.268 1.00 25.95 251 ASP B N 1
ATOM 4106 C CA . ASP B 1 255 ? -6.521 -43.753 -22.883 1.00 26.61 251 ASP B CA 1
ATOM 4107 C C . ASP B 1 255 ? -5.143 -43.997 -23.448 1.00 25.66 251 ASP B C 1
ATOM 4108 O O . ASP B 1 255 ? -4.661 -45.122 -23.434 1.00 26.42 251 ASP B O 1
ATOM 4113 N N . TRP B 1 256 ? -4.487 -42.944 -23.933 1.00 24.69 252 TRP B N 1
ATOM 4114 C CA . TRP B 1 256 ? -3.149 -43.068 -24.485 1.00 23.68 252 TRP B CA 1
ATOM 4115 C C . TRP B 1 256 ? -2.309 -41.881 -24.210 1.00 22.59 252 TRP B C 1
ATOM 4116 O O . TRP B 1 256 ? -2.738 -40.749 -24.396 1.00 22.57 252 TRP B O 1
ATOM 4127 N N . LEU B 1 257 ? -1.068 -42.138 -23.776 1.00 22.03 253 LEU B N 1
ATOM 4128 C CA . LEU B 1 257 ? -0.051 -41.107 -23.552 1.00 21.15 253 LEU B CA 1
ATOM 4129 C C . LEU B 1 257 ? 1.003 -41.181 -24.646 1.00 20.94 253 LEU B C 1
ATOM 4130 O O . LEU B 1 257 ? 1.537 -42.281 -24.903 1.00 21.29 253 LEU B O 1
ATOM 4135 N N . ILE B 1 258 ? 1.248 -40.050 -25.332 1.00 20.50 254 ILE B N 1
ATOM 4136 C CA . ILE B 1 258 ? 2.267 -39.952 -26.372 1.00 20.47 254 ILE B CA 1
ATOM 4137 C C . ILE B 1 258 ? 3.241 -38.842 -26.050 1.00 20.01 254 ILE B C 1
ATOM 4138 O O . ILE B 1 258 ? 3.036 -37.682 -26.409 1.00 19.95 254 ILE B O 1
ATOM 4143 N N . PRO B 1 259 ? 4.316 -39.184 -25.378 1.00 20.11 255 PRO B N 1
ATOM 4144 C CA . PRO B 1 259 ? 5.324 -38.169 -25.155 1.00 20.03 255 PRO B CA 1
ATOM 4145 C C . PRO B 1 259 ? 6.217 -37.952 -26.331 1.00 20.13 255 PRO B C 1
ATOM 4146 O O . PRO B 1 259 ? 6.398 -38.846 -27.175 1.00 21.09 255 PRO B O 1
ATOM 4150 N N . HIS B 1 260 ? 6.823 -36.790 -26.360 1.00 19.80 256 HIS B N 1
ATOM 4151 C CA . HIS B 1 260 ? 8.039 -36.605 -27.110 1.00 20.10 256 HIS B CA 1
ATOM 4152 C C . HIS B 1 260 ? 9.019 -37.711 -26.801 1.00 19.99 256 HIS B C 1
ATOM 4153 O O . HIS B 1 260 ? 9.287 -38.003 -25.648 1.00 19.74 256 HIS B O 1
ATOM 4160 N N . GLN B 1 261 ? 9.597 -38.295 -27.840 1.00 20.95 257 GLN B N 1
ATOM 4161 C CA . GLN B 1 261 ? 10.433 -39.532 -27.702 1.00 21.56 257 GLN B CA 1
ATOM 4162 C C . GLN B 1 261 ? 11.897 -39.175 -27.489 1.00 21.78 257 GLN B C 1
ATOM 4163 O O . GLN B 1 261 ? 12.721 -39.239 -28.401 1.00 22.40 257 GLN B O 1
ATOM 4169 N N . ALA B 1 262 ? 12.214 -38.794 -26.266 1.00 22.11 258 ALA B N 1
ATOM 4170 C CA . ALA B 1 262 ? 13.583 -38.324 -25.933 1.00 22.87 258 ALA B CA 1
ATOM 4171 C C . ALA B 1 262 ? 14.425 -39.507 -25.533 1.00 23.68 258 ALA B C 1
ATOM 4172 O O . ALA B 1 262 ? 15.489 -39.716 -26.047 1.00 24.76 258 ALA B O 1
ATOM 4174 N N . ASN B 1 263 ? 13.948 -40.237 -24.540 1.00 23.81 259 ASN B N 1
ATOM 4175 C CA . ASN B 1 263 ? 14.599 -41.447 -24.083 1.00 24.54 259 ASN B CA 1
ATOM 4176 C C . ASN B 1 263 ? 13.667 -42.196 -23.146 1.00 23.76 259 ASN B C 1
ATOM 4177 O O . ASN B 1 263 ? 12.825 -41.598 -22.474 1.00 22.47 259 ASN B O 1
ATOM 4182 N N . ILE B 1 264 ? 13.845 -43.504 -23.085 1.00 23.48 260 ILE B N 1
ATOM 4183 C CA . ILE B 1 264 ? 12.834 -44.338 -22.467 1.00 22.92 260 ILE B CA 1
ATOM 4184 C C . ILE B 1 264 ? 12.593 -43.971 -20.999 1.00 22.62 260 ILE B C 1
ATOM 4185 O O . ILE B 1 264 ? 11.470 -44.007 -20.540 1.00 21.94 260 ILE B O 1
ATOM 4190 N N . ARG B 1 265 ? 13.640 -43.570 -20.275 1.00 23.02 261 ARG B N 1
ATOM 4191 C CA . ARG B 1 265 ? 13.504 -43.337 -18.841 1.00 23.19 261 ARG B CA 1
ATOM 4192 C C . ARG B 1 265 ? 12.758 -42.056 -18.468 1.00 22.33 261 ARG B C 1
ATOM 4193 O O . ARG B 1 265 ? 12.017 -42.052 -17.470 1.00 22.38 261 ARG B O 1
ATOM 4201 N N . ILE B 1 266 ? 12.936 -40.971 -19.229 1.00 21.39 262 ILE B N 1
ATOM 4202 C CA . ILE B 1 266 ? 12.096 -39.778 -19.024 1.00 20.68 262 ILE B CA 1
ATOM 4203 C C . ILE B 1 266 ? 10.642 -40.152 -19.279 1.00 20.07 262 ILE B C 1
ATOM 4204 O O . ILE B 1 266 ? 9.740 -39.653 -18.628 1.00 19.16 262 ILE B O 1
ATOM 4209 N N . MET B 1 267 ? 10.441 -41.031 -20.258 1.00 20.32 263 MET B N 1
ATOM 4210 C CA . MET B 1 267 ? 9.084 -41.390 -20.705 1.00 20.25 263 MET B CA 1
ATOM 4211 C C . MET B 1 267 ? 8.391 -42.221 -19.657 1.00 20.73 263 MET B C 1
ATOM 4212 O O . MET B 1 267 ? 7.246 -41.976 -19.339 1.00 20.70 263 MET B O 1
ATOM 4217 N N . GLN B 1 268 ? 9.111 -43.204 -19.119 1.00 21.33 264 GLN B N 1
ATOM 4218 C CA . GLN B 1 268 ? 8.578 -44.090 -18.099 1.00 21.93 264 GLN B CA 1
ATOM 4219 C C . GLN B 1 268 ? 8.292 -43.348 -16.802 1.00 22.39 264 GLN B C 1
ATOM 4220 O O . GLN B 1 268 ? 7.257 -43.542 -16.189 1.00 22.53 264 GLN B O 1
ATOM 4226 N N . SER B 1 269 ? 9.224 -42.495 -16.393 1.00 22.80 265 SER B N 1
ATOM 4227 C CA . SER B 1 269 ? 9.001 -41.598 -15.266 1.00 22.85 265 SER B CA 1
ATOM 4228 C C . SER B 1 269 ? 7.671 -40.838 -15.420 1.00 22.89 265 SER B C 1
ATOM 4229 O O . SER B 1 269 ? 6.780 -40.910 -14.539 1.00 22.98 265 SER B O 1
ATOM 4232 N N . THR B 1 270 ? 7.526 -40.102 -16.517 1.00 22.34 266 THR B N 1
ATOM 4233 C CA . THR B 1 270 ? 6.360 -39.284 -16.665 1.00 22.43 266 THR B CA 1
ATOM 4234 C C . THR B 1 270 ? 5.098 -40.118 -16.541 1.00 22.72 266 THR B C 1
ATOM 4235 O O . THR B 1 270 ? 4.196 -39.776 -15.828 1.00 23.77 266 THR B O 1
ATOM 4239 N N . CYS B 1 271 ? 5.058 -41.201 -17.277 1.00 23.13 267 CYS B N 1
ATOM 4240 C CA . CYS B 1 271 ? 3.931 -42.084 -17.322 1.00 23.77 267 CYS B CA 1
ATOM 4241 C C . CYS B 1 271 ? 3.548 -42.590 -15.914 1.00 24.71 267 CYS B C 1
ATOM 4242 O O . CYS B 1 271 ? 2.362 -42.576 -15.540 1.00 25.18 267 CYS B O 1
ATOM 4245 N N . ARG B 1 272 ? 4.550 -42.947 -15.120 1.00 25.00 268 ARG B N 1
ATOM 4246 C CA . ARG B 1 272 ? 4.316 -43.386 -13.734 1.00 26.32 268 ARG B CA 1
ATOM 4247 C C . ARG B 1 272 ? 3.766 -42.220 -12.891 1.00 26.80 268 ARG B C 1
ATOM 4248 O O . ARG B 1 272 ? 2.787 -42.391 -12.180 1.00 27.19 268 ARG B O 1
ATOM 4250 N N . LYS B 1 273 ? 4.402 -41.046 -12.978 1.00 26.53 269 LYS B N 1
ATOM 4251 C CA . LYS B 1 273 ? 3.978 -39.886 -12.200 1.00 27.04 269 LYS B CA 1
ATOM 4252 C C . LYS B 1 273 ? 2.501 -39.470 -12.541 1.00 28.07 269 LYS B C 1
ATOM 4253 O O . LYS B 1 273 ? 1.798 -38.930 -11.693 1.00 28.14 269 LYS B O 1
ATOM 4255 N N . LEU B 1 274 ? 2.003 -39.828 -13.739 1.00 26.83 270 LEU B N 1
ATOM 4256 C CA . LEU B 1 274 ? 0.573 -39.614 -14.080 1.00 27.34 270 LEU B CA 1
ATOM 4257 C C . LEU B 1 274 ? -0.296 -40.675 -13.469 1.00 29.78 270 LEU B C 1
ATOM 4258 O O . LEU B 1 274 ? -1.500 -40.557 -13.470 1.00 32.13 270 LEU B O 1
ATOM 4263 N N . GLY B 1 275 ? 0.322 -41.729 -12.957 1.00 30.47 271 GLY B N 1
ATOM 4264 C CA . GLY B 1 275 ? -0.417 -42.854 -12.404 1.00 31.54 271 GLY B CA 1
ATOM 4265 C C . GLY B 1 275 ? -0.959 -43.817 -13.439 1.00 31.31 271 GLY B C 1
ATOM 4266 O O . GLY B 1 275 ? -1.801 -44.635 -13.122 1.00 32.47 271 GLY B O 1
ATOM 4267 N N . LEU B 1 276 ? -0.468 -43.746 -14.667 1.00 30.45 272 LEU B N 1
ATOM 4268 C CA . LEU B 1 276 ? -0.887 -44.683 -15.725 1.00 31.02 272 LEU B CA 1
ATOM 4269 C C . LEU B 1 276 ? -0.026 -45.921 -15.777 1.00 30.76 272 LEU B C 1
ATOM 4270 O O . LEU B 1 276 ? 1.131 -45.867 -15.446 1.00 31.02 272 LEU B O 1
ATOM 4275 N N . PRO B 1 277 ? -0.586 -47.040 -16.225 1.00 31.90 273 PRO B N 1
ATOM 4276 C CA . PRO B 1 277 ? 0.284 -48.184 -16.523 1.00 31.75 273 PRO B CA 1
ATOM 4277 C C . PRO B 1 277 ? 1.113 -47.954 -17.797 1.00 30.27 273 PRO B C 1
ATOM 4278 O O . PRO B 1 277 ? 0.653 -47.291 -18.709 1.00 28.58 273 PRO B O 1
ATOM 4282 N N . GLN B 1 278 ? 2.300 -48.544 -17.848 1.00 30.30 274 GLN B N 1
ATOM 4283 C CA . GLN B 1 278 ? 3.224 -48.346 -18.962 1.00 31.18 274 GLN B CA 1
ATOM 4284 C C . GLN B 1 278 ? 2.622 -48.760 -20.317 1.00 31.90 274 GLN B C 1
ATOM 4285 O O . GLN B 1 278 ? 3.003 -48.226 -21.360 1.00 31.23 274 GLN B O 1
ATOM 4291 N N . GLU B 1 279 ? 1.658 -49.676 -20.296 1.00 34.02 275 GLU B N 1
ATOM 4292 C CA . GLU B 1 279 ? 1.036 -50.191 -21.548 1.00 35.68 275 GLU B CA 1
ATOM 4293 C C . GLU B 1 279 ? 0.117 -49.166 -22.228 1.00 34.51 275 GLU B C 1
ATOM 4294 O O . GLU B 1 279 ? -0.335 -49.391 -23.335 1.00 33.04 275 GLU B O 1
ATOM 4300 N N . ARG B 1 280 ? -0.169 -48.062 -21.525 1.00 34.31 276 ARG B N 1
ATOM 4301 C CA . ARG B 1 280 ? -0.979 -46.967 -22.052 1.00 33.59 276 ARG B CA 1
ATOM 4302 C C . ARG B 1 280 ? -0.134 -45.863 -22.714 1.00 30.13 276 ARG B C 1
ATOM 4303 O O . ARG B 1 280 ? -0.663 -44.794 -23.075 1.00 28.66 276 ARG B O 1
ATOM 4311 N N . MET B 1 281 ? 1.163 -46.122 -22.897 1.00 26.74 277 MET B N 1
ATOM 4312 C CA . MET B 1 281 ? 2.064 -45.129 -23.456 1.00 24.54 277 MET B CA 1
ATOM 4313 C C . MET B 1 281 ? 2.562 -45.639 -24.795 1.00 23.39 277 MET B C 1
ATOM 4314 O O . MET B 1 281 ? 3.032 -46.737 -24.879 1.00 23.81 277 MET B O 1
ATOM 4319 N N . ILE B 1 282 ? 2.469 -44.826 -25.847 1.00 22.02 278 ILE B N 1
ATOM 4320 C CA . ILE B 1 282 ? 3.041 -45.197 -27.147 1.00 21.06 278 ILE B CA 1
ATOM 4321 C C . ILE B 1 282 ? 4.558 -44.930 -27.123 1.00 19.96 278 ILE B C 1
ATOM 4322 O O . ILE B 1 282 ? 5.007 -43.838 -26.801 1.00 19.30 278 ILE B O 1
ATOM 4327 N N . VAL B 1 283 ? 5.337 -45.931 -27.500 1.00 19.87 279 VAL B N 1
ATOM 4328 C CA . VAL B 1 283 ? 6.772 -45.855 -27.471 1.00 19.18 279 VAL B CA 1
ATOM 4329 C C . VAL B 1 283 ? 7.333 -46.193 -28.838 1.00 19.27 279 VAL B C 1
ATOM 4330 O O . VAL B 1 283 ? 7.114 -47.280 -29.358 1.00 19.86 279 VAL B O 1
ATOM 4334 N N . THR B 1 284 ? 8.062 -45.245 -29.400 1.00 18.65 280 THR B N 1
ATOM 4335 C CA . THR B 1 284 ? 8.746 -45.391 -30.677 1.00 18.99 280 THR B CA 1
ATOM 4336 C C . THR B 1 284 ? 10.229 -45.010 -30.605 1.00 18.90 280 THR B C 1
ATOM 4337 O O . THR B 1 284 ? 10.969 -45.224 -31.561 1.00 19.51 280 THR B O 1
ATOM 4341 N N . VAL B 1 285 ? 10.684 -44.466 -29.468 1.00 18.07 281 VAL B N 1
ATOM 4342 C CA . VAL B 1 285 ? 12.073 -44.000 -29.355 1.00 18.00 281 VAL B CA 1
ATOM 4343 C C . VAL B 1 285 ? 13.099 -45.064 -29.755 1.00 18.74 281 VAL B C 1
ATOM 4344 O O . VAL B 1 285 ? 14.142 -44.758 -30.327 1.00 19.03 281 VAL B O 1
ATOM 4348 N N . GLY B 1 286 ? 12.798 -46.316 -29.450 1.00 19.06 282 GLY B N 1
ATOM 4349 C CA . GLY B 1 286 ? 13.712 -47.413 -29.738 1.00 20.00 282 GLY B CA 1
ATOM 4350 C C . GLY B 1 286 ? 14.083 -47.523 -31.202 1.00 20.81 282 GLY B C 1
ATOM 4351 O O . GLY B 1 286 ? 15.210 -47.914 -31.554 1.00 21.55 282 GLY B O 1
ATOM 4352 N N . GLU B 1 287 ? 13.117 -47.238 -32.050 1.00 20.72 283 GLU B N 1
ATOM 4353 C CA . GLU B 1 287 ? 13.304 -47.389 -33.473 1.00 21.71 283 GLU B CA 1
ATOM 4354 C C . GLU B 1 287 ? 13.473 -46.018 -34.191 1.00 21.41 283 GLU B C 1
ATOM 4355 O O . GLU B 1 287 ? 14.128 -45.954 -35.218 1.00 22.44 283 GLU B O 1
ATOM 4361 N N . HIS B 1 288 ? 12.925 -44.941 -33.635 1.00 20.30 284 HIS B N 1
ATOM 4362 C CA . HIS B 1 288 ? 12.925 -43.616 -34.314 1.00 20.18 284 HIS B CA 1
ATOM 4363 C C . HIS B 1 288 ? 14.016 -42.717 -33.818 1.00 19.89 284 HIS B C 1
ATOM 4364 O O . HIS B 1 288 ? 14.447 -41.801 -34.502 1.00 20.17 284 HIS B O 1
ATOM 4371 N N . GLY B 1 289 ? 14.447 -42.958 -32.595 1.00 19.46 285 GLY B N 1
ATOM 4372 C CA . GLY B 1 289 ? 15.271 -42.005 -31.929 1.00 19.18 285 GLY B CA 1
ATOM 4373 C C . GLY B 1 289 ? 14.510 -40.743 -31.650 1.00 18.48 285 GLY B C 1
ATOM 4374 O O . GLY B 1 289 ? 13.283 -40.707 -31.657 1.00 18.02 285 GLY B O 1
ATOM 4375 N N . ASN B 1 290 ? 15.250 -39.702 -31.300 1.00 18.48 286 ASN B N 1
ATOM 4376 C CA . ASN B 1 290 ? 14.654 -38.433 -30.973 1.00 17.89 286 ASN B CA 1
ATOM 4377 C C . ASN B 1 290 ? 14.678 -37.589 -32.240 1.00 18.49 286 ASN B C 1
ATOM 4378 O O . ASN B 1 290 ? 15.741 -37.093 -32.641 1.00 19.43 286 ASN B O 1
ATOM 4383 N N . THR B 1 291 ? 13.517 -37.464 -32.881 1.00 18.27 287 THR B N 1
ATOM 4384 C CA . THR B 1 291 ? 13.354 -36.667 -34.076 1.00 18.74 287 THR B CA 1
ATOM 4385 C C . THR B 1 291 ? 12.678 -35.274 -33.773 1.00 18.39 287 THR B C 1
ATOM 4386 O O . THR B 1 291 ? 11.977 -34.701 -34.611 1.00 18.65 287 THR B O 1
ATOM 4390 N N . SER B 1 292 ? 12.934 -34.736 -32.580 1.00 17.87 288 SER B N 1
ATOM 4391 C CA . SER B 1 292 ? 12.531 -33.373 -32.191 1.00 17.63 288 SER B CA 1
ATOM 4392 C C . SER B 1 292 ? 11.072 -33.191 -32.529 1.00 17.19 288 SER B C 1
ATOM 4393 O O . SER B 1 292 ? 10.267 -34.035 -32.161 1.00 16.89 288 SER B O 1
ATOM 4396 N N . ALA B 1 293 ? 10.728 -32.145 -33.269 1.00 17.30 289 ALA B N 1
ATOM 4397 C CA . ALA B 1 293 ? 9.330 -31.802 -33.514 1.00 16.99 289 ALA B CA 1
ATOM 4398 C C . ALA B 1 293 ? 8.545 -32.894 -34.254 1.00 17.05 289 ALA B C 1
ATOM 4399 O O . ALA B 1 293 ? 7.327 -32.947 -34.133 1.00 16.74 289 ALA B O 1
ATOM 4401 N N . ALA B 1 294 ? 9.248 -33.755 -35.004 1.00 17.61 290 ALA B N 1
ATOM 4402 C CA . ALA B 1 294 ? 8.611 -34.854 -35.738 1.00 17.92 290 ALA B CA 1
ATOM 4403 C C . ALA B 1 294 ? 8.204 -36.014 -34.806 1.00 17.41 290 ALA B C 1
ATOM 4404 O O . ALA B 1 294 ? 7.435 -36.905 -35.175 1.00 17.47 290 ALA B O 1
ATOM 4406 N N . SER B 1 295 ? 8.700 -35.987 -33.589 1.00 16.98 291 SER B N 1
ATOM 4407 C CA . SER B 1 295 ? 8.622 -37.161 -32.737 1.00 16.86 291 SER B CA 1
ATOM 4408 C C . SER B 1 295 ? 7.217 -37.610 -32.475 1.00 16.43 291 SER B C 1
ATOM 4409 O O . SER B 1 295 ? 6.887 -38.778 -32.676 1.00 16.87 291 SER B O 1
ATOM 4412 N N . ILE B 1 296 ? 6.412 -36.697 -31.931 1.00 15.87 292 ILE B N 1
ATOM 4413 C CA . ILE B 1 296 ? 5.065 -37.014 -31.476 1.00 15.59 292 ILE B CA 1
ATOM 4414 C C . ILE B 1 296 ? 4.141 -37.430 -32.629 1.00 16.01 292 ILE B C 1
ATOM 4415 O O . ILE B 1 296 ? 3.434 -38.428 -32.508 1.00 16.17 292 ILE B O 1
ATOM 4420 N N . PRO B 1 297 ? 4.166 -36.688 -33.753 1.00 16.22 293 PRO B N 1
ATOM 4421 C CA . PRO B 1 297 ? 3.248 -37.065 -34.832 1.00 16.82 293 PRO B CA 1
ATOM 4422 C C . PRO B 1 297 ? 3.656 -38.337 -35.577 1.00 17.22 293 PRO B C 1
ATOM 4423 O O . PRO B 1 297 ? 2.801 -39.016 -36.157 1.00 17.67 293 PRO B O 1
ATOM 4427 N N . LEU B 1 298 ? 4.941 -38.670 -35.542 1.00 17.05 294 LEU B N 1
ATOM 4428 C CA . LEU B 1 298 ? 5.379 -40.032 -35.957 1.00 17.53 294 LEU B CA 1
ATOM 4429 C C . LEU B 1 298 ? 4.704 -41.126 -35.102 1.00 17.43 294 LEU B C 1
ATOM 4430 O O . LEU B 1 298 ? 4.046 -42.022 -35.612 1.00 18.00 294 LEU B O 1
ATOM 4435 N N . ALA B 1 299 ? 4.841 -41.003 -33.798 1.00 16.96 295 ALA B N 1
ATOM 4436 C CA . ALA B 1 299 ? 4.263 -41.954 -32.856 1.00 16.99 295 ALA B CA 1
ATOM 4437 C C . ALA B 1 299 ? 2.735 -41.954 -32.953 1.00 17.39 295 ALA B C 1
ATOM 4438 O O . ALA B 1 299 ? 2.104 -43.023 -33.014 1.00 18.18 295 ALA B O 1
ATOM 4440 N N . LEU B 1 300 ? 2.129 -40.775 -33.082 1.00 17.31 296 LEU B N 1
ATOM 4441 C CA . LEU B 1 300 ? 0.680 -40.708 -33.312 1.00 17.81 296 LEU B CA 1
ATOM 4442 C C . LEU B 1 300 ? 0.279 -41.581 -34.536 1.00 18.95 296 LEU B C 1
ATOM 4443 O O . LEU B 1 300 ? -0.673 -42.385 -34.464 1.00 19.70 296 LEU B O 1
ATOM 4448 N N . ASP B 1 301 ? 1.003 -41.421 -35.639 1.00 19.29 297 ASP B N 1
ATOM 4449 C CA . ASP B 1 301 ? 0.628 -42.043 -36.900 1.00 20.38 297 ASP B CA 1
ATOM 4450 C C . ASP B 1 301 ? 0.725 -43.555 -36.819 1.00 21.02 297 ASP B C 1
ATOM 4451 O O . ASP B 1 301 ? -0.168 -44.257 -37.264 1.00 21.81 297 ASP B O 1
ATOM 4456 N N . VAL B 1 302 ? 1.831 -44.025 -36.239 1.00 20.88 298 VAL B N 1
ATOM 4457 C CA . VAL B 1 302 ? 2.085 -45.427 -36.055 1.00 21.50 298 VAL B CA 1
ATOM 4458 C C . VAL B 1 302 ? 0.941 -46.040 -35.251 1.00 21.94 298 VAL B C 1
ATOM 4459 O O . VAL B 1 302 ? 0.426 -47.100 -35.609 1.00 22.97 298 VAL B O 1
ATOM 4463 N N . ALA B 1 303 ? 0.557 -45.375 -34.155 1.00 21.25 299 ALA B N 1
ATOM 4464 C CA . ALA B 1 303 ? -0.426 -45.953 -33.207 1.00 21.59 299 ALA B CA 1
ATOM 4465 C C . ALA B 1 303 ? -1.880 -45.829 -33.725 1.00 22.18 299 ALA B C 1
ATOM 4466 O O . ALA B 1 303 ? -2.719 -46.657 -33.422 1.00 22.76 299 ALA B O 1
ATOM 4468 N N . VAL B 1 304 ? -2.158 -44.795 -34.512 1.00 22.29 300 VAL B N 1
ATOM 4469 C CA . VAL B 1 304 ? -3.432 -44.729 -35.187 1.00 23.24 300 VAL B CA 1
ATOM 4470 C C . VAL B 1 304 ? -3.528 -45.838 -36.229 1.00 24.63 300 VAL B C 1
ATOM 4471 O O . VAL B 1 304 ? -4.494 -46.587 -36.251 1.00 25.98 300 VAL B O 1
ATOM 4475 N N . ARG B 1 305 ? -2.518 -45.954 -37.069 1.00 24.79 301 ARG B N 1
ATOM 4476 C CA . ARG B 1 305 ? -2.593 -46.857 -38.189 1.00 26.10 301 ARG B CA 1
ATOM 4477 C C . ARG B 1 305 ? -2.429 -48.322 -37.778 1.00 27.25 301 ARG B C 1
ATOM 4478 O O . ARG B 1 305 ? -2.841 -49.186 -38.518 1.00 28.31 301 ARG B O 1
ATOM 4486 N N . ASP B 1 306 ? -1.862 -48.617 -36.605 1.00 27.23 302 ASP B N 1
ATOM 4487 C CA . ASP B 1 306 ? -1.820 -50.039 -36.155 1.00 28.64 302 ASP B CA 1
ATOM 4488 C C . ASP B 1 306 ? -2.998 -50.368 -35.232 1.00 29.32 302 ASP B C 1
ATOM 4489 O O . ASP B 1 306 ? -3.071 -51.447 -34.654 1.00 29.55 302 ASP B O 1
ATOM 4494 N N . GLY B 1 307 ? -3.932 -49.426 -35.127 1.00 29.62 303 GLY B N 1
ATOM 4495 C CA . GLY B 1 307 ? -5.224 -49.688 -34.499 1.00 30.57 303 GLY B CA 1
ATOM 4496 C C . GLY B 1 307 ? -5.249 -49.549 -32.984 1.00 30.04 303 GLY B C 1
ATOM 4497 O O . GLY B 1 307 ? -6.248 -49.878 -32.358 1.00 30.80 303 GLY B O 1
ATOM 4498 N N . ARG B 1 308 ? -4.178 -49.066 -32.385 1.00 28.77 304 ARG B N 1
ATOM 4499 C CA . ARG B 1 308 ? -4.210 -48.854 -30.946 1.00 28.88 304 ARG B CA 1
ATOM 4500 C C . ARG B 1 308 ? -5.114 -47.694 -30.555 1.00 28.63 304 ARG B C 1
ATOM 4501 O O . ARG B 1 308 ? -5.867 -47.785 -29.591 1.00 28.26 304 ARG B O 1
ATOM 4509 N N . ILE B 1 309 ? -5.001 -46.592 -31.287 1.00 28.23 305 ILE B N 1
ATOM 4510 C CA . ILE B 1 309 ? -5.715 -45.373 -30.938 1.00 28.47 305 ILE B CA 1
ATOM 4511 C C . ILE B 1 309 ? -7.033 -45.378 -31.729 1.00 29.95 305 ILE B C 1
ATOM 4512 O O . ILE B 1 309 ? -7.038 -45.375 -32.959 1.00 30.37 305 ILE B O 1
ATOM 4517 N N . LYS B 1 310 ? -8.146 -45.407 -31.014 1.00 30.99 306 LYS B N 1
ATOM 4518 C CA . LYS B 1 310 ? -9.454 -45.541 -31.651 1.00 32.44 306 LYS B CA 1
ATOM 4519 C C . LYS B 1 310 ? -10.305 -44.251 -31.475 1.00 31.90 306 LYS B C 1
ATOM 4520 O O . LYS B 1 310 ? -10.152 -43.504 -30.509 1.00 30.67 306 LYS B O 1
ATOM 4526 N N . ARG B 1 311 ? -11.207 -44.018 -32.423 1.00 32.54 307 ARG B N 1
ATOM 4527 C CA . ARG B 1 311 ? -12.114 -42.877 -32.351 1.00 32.53 307 ARG B CA 1
ATOM 4528 C C . ARG B 1 311 ? -12.814 -42.817 -30.972 1.00 33.03 307 ARG B C 1
ATOM 4529 O O . ARG B 1 311 ? -13.213 -43.836 -30.421 1.00 33.76 307 ARG B O 1
ATOM 4537 N N . GLY B 1 312 ? -12.876 -41.618 -30.397 1.00 32.58 308 GLY B N 1
ATOM 4538 C CA . GLY B 1 312 ? -13.508 -41.408 -29.109 1.00 32.88 308 GLY B CA 1
ATOM 4539 C C . GLY B 1 312 ? -12.519 -41.480 -27.961 1.00 32.08 308 GLY B C 1
ATOM 4540 O O . GLY B 1 312 ? -12.847 -41.061 -26.842 1.00 32.64 308 GLY B O 1
ATOM 4541 N N . GLN B 1 313 ? -11.308 -41.988 -28.207 1.00 30.67 309 GLN B N 1
ATOM 4542 C CA . GLN B 1 313 ? -10.322 -42.092 -27.125 1.00 29.54 309 GLN B CA 1
ATOM 4543 C C . GLN B 1 313 ? -9.593 -40.766 -26.827 1.00 28.32 309 GLN B C 1
ATOM 4544 O O . GLN B 1 313 ? -9.439 -39.918 -27.696 1.00 27.98 309 GLN B O 1
ATOM 4550 N N . ASN B 1 314 ? -9.211 -40.575 -25.572 1.00 27.72 310 ASN B N 1
ATOM 4551 C CA . ASN B 1 314 ? -8.490 -39.386 -25.155 1.00 26.40 310 ASN B CA 1
ATOM 4552 C C . ASN B 1 314 ? -6.990 -39.602 -25.228 1.00 25.14 310 ASN B C 1
ATOM 4553 O O . ASN B 1 314 ? -6.465 -40.539 -24.622 1.00 24.76 310 ASN B O 1
ATOM 4558 N N . VAL B 1 315 ? -6.302 -38.719 -25.946 1.00 24.26 311 VAL B N 1
ATOM 4559 C CA . VAL B 1 315 ? -4.873 -38.822 -26.135 1.00 23.32 311 VAL B CA 1
ATOM 4560 C C . VAL B 1 315 ? -4.188 -37.643 -25.475 1.00 23.15 311 VAL B C 1
ATOM 4561 O O . VAL B 1 315 ? -4.615 -36.506 -25.664 1.00 23.81 311 VAL B O 1
ATOM 4565 N N . LEU B 1 316 ? -3.170 -37.905 -24.660 1.00 22.64 312 LEU B N 1
ATOM 4566 C CA . LEU B 1 316 ? -2.329 -36.837 -24.115 1.00 22.49 312 LEU B CA 1
ATOM 4567 C C . LEU B 1 316 ? -0.965 -36.843 -24.856 1.00 21.94 312 LEU B C 1
ATOM 4568 O O . LEU B 1 316 ? -0.254 -37.836 -24.818 1.00 21.05 312 LEU B O 1
ATOM 4573 N N . ILE B 1 317 ? -0.663 -35.752 -25.559 1.00 21.84 313 ILE B N 1
ATOM 4574 C CA . ILE B 1 317 ? 0.673 -35.525 -26.124 1.00 22.06 313 ILE B CA 1
ATOM 4575 C C . ILE B 1 317 ? 1.385 -34.461 -25.247 1.00 22.27 313 ILE B C 1
ATOM 4576 O O . ILE B 1 317 ? 0.753 -33.549 -24.721 1.00 23.07 313 ILE B O 1
ATOM 4581 N N . GLU B 1 318 ? 2.662 -34.664 -24.986 1.00 23.42 314 GLU B N 1
ATOM 4582 C CA . GLU B 1 318 ? 3.443 -33.708 -24.168 1.00 24.73 314 GLU B CA 1
ATOM 4583 C C . GLU B 1 318 ? 4.924 -33.880 -24.411 1.00 23.86 314 GLU B C 1
ATOM 4584 O O . GLU B 1 318 ? 5.419 -34.974 -24.654 1.00 23.41 314 GLU B O 1
ATOM 4590 N N . GLY B 1 319 ? 5.647 -32.793 -24.300 1.00 23.94 315 GLY B N 1
ATOM 4591 C CA . GLY B 1 319 ? 7.084 -32.860 -24.457 1.00 23.19 315 GLY B CA 1
ATOM 4592 C C . GLY B 1 319 ? 7.758 -31.580 -24.049 1.00 22.67 315 GLY B C 1
ATOM 4593 O O . GLY B 1 319 ? 7.104 -30.578 -23.792 1.00 21.88 315 GLY B O 1
ATOM 4594 N N . VAL B 1 320 ? 9.080 -31.680 -23.923 1.00 22.03 316 VAL B N 1
ATOM 4595 C CA . VAL B 1 320 ? 9.944 -30.577 -23.610 1.00 21.19 316 VAL B CA 1
ATOM 4596 C C . VAL B 1 320 ? 10.958 -30.451 -24.744 1.00 20.44 316 VAL B C 1
ATOM 4597 O O . VAL B 1 320 ? 11.154 -31.377 -25.519 1.00 19.49 316 VAL B O 1
ATOM 4601 N N . GLY B 1 321 ? 11.602 -29.299 -24.833 1.00 19.97 317 GLY B N 1
ATOM 4602 C CA . GLY B 1 321 ? 12.651 -29.094 -25.835 1.00 19.54 317 GLY B CA 1
ATOM 4603 C C . GLY B 1 321 ? 13.496 -27.884 -25.538 1.00 19.42 317 GLY B C 1
ATOM 4604 O O . GLY B 1 321 ? 13.351 -27.279 -24.494 1.00 19.14 317 GLY B O 1
ATOM 4605 N N . GLY B 1 322 ? 14.381 -27.538 -26.483 1.00 19.72 318 GLY B N 1
ATOM 4606 C CA . GLY B 1 322 ? 15.247 -26.394 -26.360 1.00 20.13 318 GLY B CA 1
ATOM 4607 C C . GLY B 1 322 ? 14.470 -25.112 -26.140 1.00 20.26 318 GLY B C 1
ATOM 4608 O O . GLY B 1 322 ? 13.391 -24.894 -26.701 1.00 19.74 318 GLY B O 1
ATOM 4609 N N . GLY B 1 323 ? 15.008 -24.252 -25.303 1.00 20.63 319 GLY B N 1
ATOM 4610 C CA . GLY B 1 323 ? 14.305 -23.027 -24.961 1.00 20.81 319 GLY B CA 1
ATOM 4611 C C . GLY B 1 323 ? 14.722 -22.472 -23.629 1.00 21.09 319 GLY B C 1
ATOM 4612 O O . GLY B 1 323 ? 15.418 -21.457 -23.597 1.00 22.19 319 GLY B O 1
ATOM 4613 N N . PHE B 1 324 ? 14.367 -23.129 -22.527 1.00 20.40 320 PHE B N 1
ATOM 4614 C CA . PHE B 1 324 ? 13.616 -24.391 -22.505 1.00 19.44 320 PHE B CA 1
ATOM 4615 C C . PHE B 1 324 ? 12.185 -24.145 -22.867 1.00 18.99 320 PHE B C 1
ATOM 4616 O O . PHE B 1 324 ? 11.644 -23.103 -22.507 1.00 19.46 320 PHE B O 1
ATOM 4624 N N . THR B 1 325 ? 11.571 -25.091 -23.577 1.00 18.13 321 THR B N 1
ATOM 4625 C CA . THR B 1 325 ? 10.153 -25.025 -23.862 1.00 17.81 321 THR B CA 1
ATOM 4626 C C . THR B 1 325 ? 9.518 -26.307 -23.431 1.00 17.25 321 THR B C 1
ATOM 4627 O O . THR B 1 325 ? 10.201 -27.320 -23.339 1.00 17.06 321 THR B O 1
ATOM 4631 N N . TRP B 1 326 ? 8.211 -26.261 -23.181 1.00 17.16 322 TRP B N 1
ATOM 4632 C CA . TRP B 1 326 ? 7.431 -27.459 -23.019 1.00 16.72 322 TRP B CA 1
ATOM 4633 C C . TRP B 1 326 ? 5.994 -27.180 -23.277 1.00 17.02 322 TRP B C 1
ATOM 4634 O O . TRP B 1 326 ? 5.552 -26.037 -23.224 1.00 17.51 322 TRP B O 1
ATOM 4645 N N . GLY B 1 327 ? 5.229 -28.218 -23.554 1.00 17.03 323 GLY B N 1
ATOM 4646 C CA . GLY B 1 327 ? 3.788 -28.037 -23.764 1.00 17.64 323 GLY B CA 1
ATOM 4647 C C . GLY B 1 327 ? 3.060 -29.345 -23.815 1.00 17.88 323 GLY B C 1
ATOM 4648 O O . GLY B 1 327 ? 3.679 -30.381 -24.015 1.00 18.14 323 GLY B O 1
ATOM 4649 N N . ALA B 1 328 ? 1.739 -29.313 -23.673 1.00 18.67 324 ALA B N 1
ATOM 4650 C CA . ALA B 1 328 ? 0.924 -30.537 -23.772 1.00 18.81 324 ALA B CA 1
ATOM 4651 C C . ALA B 1 328 ? -0.364 -30.272 -24.481 1.00 19.57 324 ALA B C 1
ATOM 4652 O O . ALA B 1 328 ? -0.870 -29.147 -24.481 1.00 19.59 324 ALA B O 1
ATOM 4654 N N . SER B 1 329 ? -0.930 -31.327 -25.064 1.00 20.28 325 SER B N 1
ATOM 4655 C CA . SER B 1 329 ? -2.286 -31.241 -25.585 1.00 21.37 325 SER B CA 1
ATOM 4656 C C . SER B 1 329 ? -3.104 -32.467 -25.233 1.00 21.69 325 SER B C 1
ATOM 4657 O O . SER B 1 329 ? -2.603 -33.582 -25.251 1.00 21.15 325 SER B O 1
ATOM 4660 N N . VAL B 1 330 ? -4.375 -32.236 -24.944 1.00 22.68 326 VAL B N 1
ATOM 4661 C CA . VAL B 1 330 ? -5.360 -33.298 -24.751 1.00 23.32 326 VAL B CA 1
ATOM 4662 C C . VAL B 1 330 ? -6.301 -33.309 -25.967 1.00 23.84 326 VAL B C 1
ATOM 4663 O O . VAL B 1 330 ? -6.966 -32.315 -26.264 1.00 23.64 326 VAL B O 1
ATOM 4667 N N . ILE B 1 331 ? -6.302 -34.442 -26.684 1.00 23.96 327 ILE B N 1
ATOM 4668 C CA . ILE B 1 331 ? -7.025 -34.602 -27.926 1.00 24.31 327 ILE B CA 1
ATOM 4669 C C . ILE B 1 331 ? -7.954 -35.839 -27.830 1.00 25.79 327 ILE B C 1
ATOM 4670 O O . ILE B 1 331 ? -7.504 -36.949 -27.595 1.00 24.68 327 ILE B O 1
ATOM 4675 N N . ARG B 1 332 ? -9.239 -35.629 -28.066 1.00 27.79 328 ARG B N 1
ATOM 4676 C CA . ARG B 1 332 ? -10.140 -36.737 -28.285 1.00 30.09 328 ARG B CA 1
ATOM 4677 C C . ARG B 1 332 ? -10.032 -37.088 -29.733 1.00 29.78 328 ARG B C 1
ATOM 4678 O O . ARG B 1 332 ? -10.425 -36.310 -30.570 1.00 29.93 328 ARG B O 1
ATOM 4686 N N . TYR B 1 333 ? -9.493 -38.264 -30.035 1.00 29.89 329 TYR B N 1
ATOM 4687 C CA . TYR B 1 333 ? -9.279 -38.656 -31.419 1.00 30.23 329 TYR B CA 1
ATOM 4688 C C . TYR B 1 333 ? -10.584 -38.804 -32.191 1.00 32.24 329 TYR B C 1
ATOM 4689 O O . TYR B 1 333 ? -10.718 -38.253 -33.304 1.00 32.94 329 TYR B O 1
ATOM 4699 N N . THR C 1 9 ? -15.726 -10.696 -27.935 1.00 43.08 5 THR C N 1
ATOM 4700 C CA . THR C 1 9 ? -15.975 -10.124 -26.575 1.00 43.75 5 THR C CA 1
ATOM 4701 C C . THR C 1 9 ? -14.672 -9.772 -25.825 1.00 40.94 5 THR C C 1
ATOM 4702 O O . THR C 1 9 ? -14.620 -8.768 -25.124 1.00 41.63 5 THR C O 1
ATOM 4706 N N . ILE C 1 10 ? -13.645 -10.606 -25.953 1.00 38.10 6 ILE C N 1
ATOM 4707 C CA . ILE C 1 10 ? -12.266 -10.189 -25.602 1.00 35.60 6 ILE C CA 1
ATOM 4708 C C . ILE C 1 10 ? -11.560 -9.729 -26.853 1.00 33.79 6 ILE C C 1
ATOM 4709 O O . ILE C 1 10 ? -11.573 -10.430 -27.859 1.00 33.55 6 ILE C O 1
ATOM 4714 N N . TYR C 1 11 ? -10.918 -8.575 -26.770 1.00 33.29 7 TYR C N 1
ATOM 4715 C CA . TYR C 1 11 ? -10.135 -7.985 -27.878 1.00 32.14 7 TYR C CA 1
ATOM 4716 C C . TYR C 1 11 ? -8.704 -7.721 -27.443 1.00 29.79 7 TYR C C 1
ATOM 4717 O O . TYR C 1 11 ? -8.414 -7.740 -26.264 1.00 29.47 7 TYR C O 1
ATOM 4726 N N . SER C 1 12 ? -7.801 -7.517 -28.410 1.00 28.56 8 SER C N 1
ATOM 4727 C CA . SER C 1 12 ? -6.383 -7.235 -28.119 1.00 26.80 8 SER C CA 1
ATOM 4728 C C . SER C 1 12 ? -6.095 -5.762 -28.333 1.00 27.27 8 SER C C 1
ATOM 4729 O O . SER C 1 12 ? -6.220 -5.272 -29.447 1.00 27.97 8 SER C O 1
ATOM 4732 N N . ARG C 1 13 ? -5.771 -5.053 -27.257 1.00 27.77 9 ARG C N 1
ATOM 4733 C CA . ARG C 1 13 ? -5.491 -3.622 -27.334 1.00 28.98 9 ARG C CA 1
ATOM 4734 C C . ARG C 1 13 ? -3.996 -3.348 -27.164 1.00 26.92 9 ARG C C 1
ATOM 4735 O O . ARG C 1 13 ? -3.338 -3.980 -26.345 1.00 25.31 9 ARG C O 1
ATOM 4743 N N . VAL C 1 14 ? -3.481 -2.398 -27.949 1.00 27.01 10 VAL C N 1
ATOM 4744 C CA . VAL C 1 14 ? -2.074 -2.002 -27.874 1.00 26.07 10 VAL C CA 1
ATOM 4745 C C . VAL C 1 14 ? -1.805 -1.161 -26.622 1.00 27.56 10 VAL C C 1
ATOM 4746 O O . VAL C 1 14 ? -2.214 -0.021 -26.563 1.00 30.22 10 VAL C O 1
ATOM 4750 N N . LEU C 1 15 ? -1.117 -1.722 -25.626 1.00 26.98 11 LEU C N 1
ATOM 4751 C CA . LEU C 1 15 ? -0.765 -0.966 -24.416 1.00 28.50 11 LEU C CA 1
ATOM 4752 C C . LEU C 1 15 ? 0.440 -0.087 -24.662 1.00 28.46 11 LEU C C 1
ATOM 4753 O O . LEU C 1 15 ? 0.554 0.969 -24.067 1.00 29.97 11 LEU C O 1
ATOM 4758 N N . GLY C 1 16 ? 1.349 -0.523 -25.536 1.00 26.56 12 GLY C N 1
ATOM 4759 C CA . GLY C 1 16 ? 2.571 0.227 -25.729 1.00 26.62 12 GLY C CA 1
ATOM 4760 C C . GLY C 1 16 ? 3.336 -0.205 -26.928 1.00 24.75 12 GLY C C 1
ATOM 4761 O O . GLY C 1 16 ? 3.169 -1.330 -27.432 1.00 23.59 12 GLY C O 1
ATOM 4762 N N . THR C 1 17 ? 4.195 0.688 -27.388 1.00 24.78 13 THR C N 1
ATOM 4763 C CA . THR C 1 17 ? 5.066 0.396 -28.496 1.00 23.40 13 THR C CA 1
ATOM 4764 C C . THR C 1 17 ? 6.493 0.735 -28.142 1.00 23.55 13 THR C C 1
ATOM 4765 O O . THR C 1 17 ? 6.744 1.627 -27.338 1.00 25.12 13 THR C O 1
ATOM 4769 N N . GLY C 1 18 ? 7.429 0.053 -28.796 1.00 22.22 14 GLY C N 1
ATOM 4770 C CA . GLY C 1 18 ? 8.845 0.389 -28.668 1.00 22.39 14 GLY C CA 1
ATOM 4771 C C . GLY C 1 18 ? 9.645 -0.074 -29.862 1.00 20.78 14 GLY C C 1
ATOM 4772 O O . GLY C 1 18 ? 9.227 -0.986 -30.568 1.00 19.54 14 GLY C O 1
ATOM 4773 N N . SER C 1 19 ? 10.793 0.560 -30.085 1.00 21.11 15 SER C N 1
ATOM 4774 C CA . SER C 1 19 ? 11.648 0.192 -31.196 1.00 20.33 15 SER C CA 1
ATOM 4775 C C . SER C 1 19 ? 13.120 0.504 -30.951 1.00 21.52 15 SER C C 1
ATOM 4776 O O . SER C 1 19 ? 13.472 1.196 -29.991 1.00 23.07 15 SER C O 1
ATOM 4779 N N . TYR C 1 20 ? 13.980 -0.016 -31.824 1.00 21.32 16 TYR C N 1
ATOM 4780 C CA . TYR C 1 20 ? 15.414 0.223 -31.719 1.00 22.84 16 TYR C CA 1
ATOM 4781 C C . TYR C 1 20 ? 16.149 0.011 -33.009 1.00 22.83 16 TYR C C 1
ATOM 4782 O O . TYR C 1 20 ? 15.877 -0.937 -33.760 1.00 21.98 16 TYR C O 1
ATOM 4791 N N . LEU C 1 21 ? 17.069 0.924 -33.280 1.00 24.69 17 LEU C N 1
ATOM 4792 C CA . LEU C 1 21 ? 17.994 0.812 -34.386 1.00 25.00 17 LEU C CA 1
ATOM 4793 C C . LEU C 1 21 ? 19.401 0.742 -33.803 1.00 27.15 17 LEU C C 1
ATOM 4794 O O . LEU C 1 21 ? 19.730 1.473 -32.866 1.00 29.60 17 LEU C O 1
ATOM 4799 N N . PRO C 1 22 ? 20.237 -0.141 -34.328 1.00 27.36 18 PRO C N 1
ATOM 4800 C CA . PRO C 1 22 ? 21.615 -0.135 -33.823 1.00 29.82 18 PRO C CA 1
ATOM 4801 C C . PRO C 1 22 ? 22.316 1.173 -34.195 1.00 31.61 18 PRO C C 1
ATOM 4802 O O . PRO C 1 22 ? 21.870 1.856 -35.096 1.00 30.33 18 PRO C O 1
ATOM 4806 N N . PRO C 1 23 ? 23.425 1.496 -33.526 1.00 34.97 19 PRO C N 1
ATOM 4807 C CA . PRO C 1 23 ? 24.004 2.831 -33.643 1.00 37.25 19 PRO C CA 1
ATOM 4808 C C . PRO C 1 23 ? 24.669 3.194 -34.986 1.00 38.23 19 PRO C C 1
ATOM 4809 O O . PRO C 1 23 ? 24.745 4.387 -35.307 1.00 39.15 19 PRO C O 1
ATOM 4813 N N . ASN C 1 24 ? 25.162 2.218 -35.751 1.00 38.15 20 ASN C N 1
ATOM 4814 C CA . ASN C 1 24 ? 25.872 2.546 -37.015 1.00 39.21 20 ASN C CA 1
ATOM 4815 C C . ASN C 1 24 ? 24.880 2.892 -38.145 1.00 37.50 20 ASN C C 1
ATOM 4816 O O . ASN C 1 24 ? 24.321 2.015 -38.826 1.00 36.11 20 ASN C O 1
ATOM 4821 N N . ARG C 1 25 ? 24.659 4.183 -38.329 1.00 38.46 21 ARG C N 1
ATOM 4822 C CA . ARG C 1 25 ? 23.865 4.686 -39.448 1.00 37.46 21 ARG C CA 1
ATOM 4823 C C . ARG C 1 25 ? 24.740 4.661 -40.701 1.00 38.29 21 ARG C C 1
ATOM 4824 O O . ARG C 1 25 ? 25.803 5.291 -40.731 1.00 40.66 21 ARG C O 1
ATOM 4832 N N . VAL C 1 26 ? 24.293 3.928 -41.719 1.00 36.23 22 VAL C N 1
ATOM 4833 C CA . VAL C 1 26 ? 25.039 3.755 -42.963 1.00 36.68 22 VAL C CA 1
ATOM 4834 C C . VAL C 1 26 ? 24.299 4.489 -44.077 1.00 36.95 22 VAL C C 1
ATOM 4835 O O . VAL C 1 26 ? 23.236 4.049 -44.519 1.00 35.50 22 VAL C O 1
ATOM 4839 N N . THR C 1 27 ? 24.866 5.610 -44.515 1.00 38.95 23 THR C N 1
ATOM 4840 C CA . THR C 1 27 ? 24.274 6.426 -45.577 1.00 39.72 23 THR C CA 1
ATOM 4841 C C . THR C 1 27 ? 24.503 5.775 -46.935 1.00 40.52 23 THR C C 1
ATOM 4842 O O . THR C 1 27 ? 25.334 4.861 -47.077 1.00 41.76 23 THR C O 1
ATOM 4846 N N . ASN C 1 28 ? 23.794 6.266 -47.946 1.00 40.17 24 ASN C N 1
ATOM 4847 C CA . ASN C 1 28 ? 23.990 5.785 -49.312 1.00 40.32 24 ASN C CA 1
ATOM 4848 C C . ASN C 1 28 ? 25.423 6.021 -49.807 1.00 42.37 24 ASN C C 1
ATOM 4849 O O . ASN C 1 28 ? 25.989 5.167 -50.480 1.00 43.02 24 ASN C O 1
ATOM 4854 N N . GLN C 1 29 ? 26.008 7.169 -49.458 1.00 43.80 25 GLN C N 1
ATOM 4855 C CA . GLN C 1 29 ? 27.399 7.456 -49.845 1.00 45.49 25 GLN C CA 1
ATOM 4856 C C . GLN C 1 29 ? 28.342 6.478 -49.142 1.00 45.38 25 GLN C C 1
ATOM 4857 O O . GLN C 1 29 ? 29.255 5.958 -49.767 1.00 46.38 25 GLN C O 1
ATOM 4859 N N . ASP C 1 30 ? 28.112 6.213 -47.849 1.00 45.18 26 ASP C N 1
ATOM 4860 C CA . ASP C 1 30 ? 28.928 5.230 -47.124 1.00 45.87 26 ASP C CA 1
ATOM 4861 C C . ASP C 1 30 ? 28.967 3.921 -47.899 1.00 45.25 26 ASP C C 1
ATOM 4862 O O . ASP C 1 30 ? 30.020 3.308 -48.064 1.00 46.26 26 ASP C O 1
ATOM 4867 N N . LEU C 1 31 ? 27.794 3.486 -48.343 1.00 44.21 27 LEU C N 1
ATOM 4868 C CA . LEU C 1 31 ? 27.650 2.172 -48.959 1.00 43.88 27 LEU C CA 1
ATOM 4869 C C . LEU C 1 31 ? 28.238 2.160 -50.371 1.00 44.68 27 LEU C C 1
ATOM 4870 O O . LEU C 1 31 ? 28.953 1.232 -50.718 1.00 45.59 27 LEU C O 1
ATOM 4875 N N . ALA C 1 32 ? 27.945 3.193 -51.158 1.00 44.84 28 ALA C N 1
ATOM 4876 C CA . ALA C 1 32 ? 28.528 3.343 -52.506 1.00 46.65 28 ALA C CA 1
ATOM 4877 C C . ALA C 1 32 ? 30.061 3.331 -52.485 1.00 49.42 28 ALA C C 1
ATOM 4878 O O . ALA C 1 32 ? 30.686 2.634 -53.294 1.00 50.81 28 ALA C O 1
ATOM 4880 N N . LYS C 1 33 ? 30.657 4.102 -51.567 1.00 50.78 29 LYS C N 1
ATOM 4881 C CA . LYS C 1 33 ? 32.113 4.090 -51.372 1.00 53.90 29 LYS C CA 1
ATOM 4882 C C . LYS C 1 33 ? 32.587 2.680 -51.077 1.00 55.15 29 LYS C C 1
ATOM 4883 O O . LYS C 1 33 ? 33.555 2.222 -51.662 1.00 56.76 29 LYS C O 1
ATOM 4885 N N . ARG C 1 34 ? 31.875 1.982 -50.183 1.00 55.61 30 ARG C N 1
ATOM 4886 C CA . ARG C 1 34 ? 32.280 0.637 -49.756 1.00 56.43 30 ARG C CA 1
ATOM 4887 C C . ARG C 1 34 ? 32.514 -0.279 -50.949 1.00 58.03 30 ARG C C 1
ATOM 4888 O O . ARG C 1 34 ? 33.610 -0.812 -51.130 1.00 60.44 30 ARG C O 1
ATOM 4890 N N . LEU C 1 35 ? 31.484 -0.458 -51.768 1.00 58.27 31 LEU C N 1
ATOM 4891 C CA . LEU C 1 35 ? 31.597 -1.393 -52.894 1.00 59.82 31 LEU C CA 1
ATOM 4892 C C . LEU C 1 35 ? 32.399 -0.826 -54.100 1.00 62.42 31 LEU C C 1
ATOM 4893 O O . LEU C 1 35 ? 32.814 -1.589 -54.984 1.00 64.34 31 LEU C O 1
ATOM 4898 N N . ALA C 1 36 ? 32.670 0.486 -54.096 1.00 61.58 32 ALA C N 1
ATOM 4899 C CA . ALA C 1 36 ? 33.602 1.076 -55.031 1.00 63.26 32 ALA C CA 1
ATOM 4900 C C . ALA C 1 36 ? 35.019 0.514 -54.830 1.00 65.37 32 ALA C C 1
ATOM 4901 O O . ALA C 1 36 ? 35.302 -0.180 -53.847 1.00 65.25 32 ALA C O 1
ATOM 4903 N N . ILE C 1 40 ? 32.552 -2.886 -57.778 1.00 63.04 36 ILE C N 1
ATOM 4904 C CA . ILE C 1 40 ? 31.113 -2.799 -58.018 1.00 61.01 36 ILE C CA 1
ATOM 4905 C C . ILE C 1 40 ? 30.633 -1.367 -57.858 1.00 60.19 36 ILE C C 1
ATOM 4906 O O . ILE C 1 40 ? 31.090 -0.647 -56.975 1.00 60.09 36 ILE C O 1
ATOM 4908 N N . GLU C 1 41 ? 29.684 -0.966 -58.700 1.00 60.72 37 GLU C N 1
ATOM 4909 C CA . GLU C 1 41 ? 29.364 0.453 -58.907 1.00 61.83 37 GLU C CA 1
ATOM 4910 C C . GLU C 1 41 ? 27.925 0.859 -58.586 1.00 60.26 37 GLU C C 1
ATOM 4911 O O . GLU C 1 41 ? 26.990 0.331 -59.170 1.00 61.09 37 GLU C O 1
ATOM 4917 N N . THR C 1 42 ? 27.755 1.851 -57.721 1.00 58.49 38 THR C N 1
ATOM 4918 C CA . THR C 1 42 ? 26.438 2.393 -57.462 1.00 56.30 38 THR C CA 1
ATOM 4919 C C . THR C 1 42 ? 26.546 3.848 -56.984 1.00 56.59 38 THR C C 1
ATOM 4920 O O . THR C 1 42 ? 27.644 4.381 -56.898 1.00 58.12 38 THR C O 1
ATOM 4924 N N . SER C 1 43 ? 25.419 4.489 -56.682 1.00 54.76 39 SER C N 1
ATOM 4925 C CA . SER C 1 43 ? 25.450 5.873 -56.184 1.00 55.16 39 SER C CA 1
ATOM 4926 C C . SER C 1 43 ? 24.208 6.264 -55.394 1.00 52.00 39 SER C C 1
ATOM 4927 O O . SER C 1 43 ? 23.172 5.606 -55.466 1.00 50.41 39 SER C O 1
ATOM 4930 N N . ASP C 1 44 ? 24.329 7.350 -54.639 1.00 51.80 40 ASP C N 1
ATOM 4931 C CA . ASP C 1 44 ? 23.221 7.888 -53.851 1.00 50.52 40 ASP C CA 1
ATOM 4932 C C . ASP C 1 44 ? 22.012 8.140 -54.749 1.00 50.64 40 ASP C C 1
ATOM 4933 O O . ASP C 1 44 ? 20.891 7.690 -54.457 1.00 49.11 40 ASP C O 1
ATOM 4938 N N . GLU C 1 45 ? 22.247 8.808 -55.869 1.00 53.17 41 GLU C N 1
ATOM 4939 C CA . GLU C 1 45 ? 21.174 9.069 -56.824 1.00 54.15 41 GLU C CA 1
ATOM 4940 C C . GLU C 1 45 ? 20.499 7.767 -57.336 1.00 50.82 41 GLU C C 1
ATOM 4941 O O . GLU C 1 45 ? 19.270 7.691 -57.417 1.00 49.16 41 GLU C O 1
ATOM 4947 N N . TRP C 1 46 ? 21.295 6.748 -57.639 1.00 49.11 42 TRP C N 1
ATOM 4948 C CA . TRP C 1 46 ? 20.751 5.500 -58.171 1.00 48.94 42 TRP C CA 1
ATOM 4949 C C . TRP C 1 46 ? 19.885 4.785 -57.171 1.00 46.03 42 TRP C C 1
ATOM 4950 O O . TRP C 1 46 ? 18.862 4.189 -57.529 1.00 46.29 42 TRP C O 1
ATOM 4961 N N . ILE C 1 47 ? 20.305 4.821 -55.911 1.00 43.47 43 ILE C N 1
ATOM 4962 C CA . ILE C 1 47 ? 19.612 4.126 -54.835 1.00 40.91 43 ILE C CA 1
ATOM 4963 C C . ILE C 1 47 ? 18.294 4.816 -54.498 1.00 40.12 43 ILE C C 1
ATOM 4964 O O . ILE C 1 47 ? 17.288 4.157 -54.301 1.00 38.67 43 ILE C O 1
ATOM 4969 N N . VAL C 1 48 ? 18.308 6.153 -54.454 1.00 40.81 44 VAL C N 1
ATOM 4970 C CA . VAL C 1 48 ? 17.089 6.947 -54.190 1.00 40.16 44 VAL C CA 1
ATOM 4971 C C . VAL C 1 48 ? 16.073 6.784 -55.328 1.00 40.74 44 VAL C C 1
ATOM 4972 O O . VAL C 1 48 ? 14.880 6.603 -55.094 1.00 40.35 44 VAL C O 1
ATOM 4976 N N . ALA C 1 49 ? 16.554 6.827 -56.560 1.00 41.37 45 ALA C N 1
ATOM 4977 C CA . ALA C 1 49 ? 15.668 6.657 -57.705 1.00 42.72 45 ALA C CA 1
ATOM 4978 C C . ALA C 1 49 ? 15.038 5.266 -57.650 1.00 41.17 45 ALA C C 1
ATOM 4979 O O . ALA C 1 49 ? 13.845 5.125 -57.874 1.00 42.69 45 ALA C O 1
ATOM 4981 N N . ARG C 1 50 ? 15.837 4.245 -57.362 1.00 47.97 46 ARG C N 1
ATOM 4982 C CA . ARG C 1 50 ? 15.351 2.865 -57.355 1.00 47.36 46 ARG C CA 1
ATOM 4983 C C . ARG C 1 50 ? 14.397 2.578 -56.185 1.00 44.86 46 ARG C C 1
ATOM 4984 O O . ARG C 1 50 ? 13.361 1.934 -56.372 1.00 44.43 46 ARG C O 1
ATOM 4992 N N . THR C 1 51 ? 14.728 3.091 -55.003 1.00 42.69 47 THR C N 1
ATOM 4993 C CA . THR C 1 51 ? 14.135 2.587 -53.761 1.00 40.92 47 THR C CA 1
ATOM 4994 C C . THR C 1 51 ? 13.497 3.625 -52.815 1.00 39.89 47 THR C C 1
ATOM 4995 O O . THR C 1 51 ? 12.617 3.276 -52.015 1.00 38.82 47 THR C O 1
ATOM 4999 N N . GLY C 1 52 ? 13.946 4.884 -52.892 1.00 40.43 48 GLY C N 1
ATOM 5000 C CA . GLY C 1 52 ? 13.541 5.923 -51.938 1.00 39.44 48 GLY C CA 1
ATOM 5001 C C . GLY C 1 52 ? 14.344 5.911 -50.647 1.00 38.39 48 GLY C C 1
ATOM 5002 O O . GLY C 1 52 ? 14.022 6.649 -49.716 1.00 37.36 48 GLY C O 1
ATOM 5003 N N . ILE C 1 53 ? 15.398 5.089 -50.602 1.00 38.49 49 ILE C N 1
ATOM 5004 C CA . ILE C 1 53 ? 16.234 4.924 -49.403 1.00 37.80 49 ILE C CA 1
ATOM 5005 C C . ILE C 1 53 ? 17.441 5.875 -49.403 1.00 38.61 49 ILE C C 1
ATOM 5006 O O . ILE C 1 53 ? 18.123 6.018 -50.404 1.00 39.51 49 ILE C O 1
ATOM 5011 N N . HIS C 1 54 ? 17.671 6.525 -48.266 1.00 38.51 50 HIS C N 1
ATOM 5012 C CA . HIS C 1 54 ? 18.830 7.419 -48.074 1.00 40.05 50 HIS C CA 1
ATOM 5013 C C . HIS C 1 54 ? 19.801 6.865 -47.085 1.00 39.88 50 HIS C C 1
ATOM 5014 O O . HIS C 1 54 ? 21.020 7.039 -47.235 1.00 41.63 50 HIS C O 1
ATOM 5021 N N . ALA C 1 55 ? 19.277 6.196 -46.056 1.00 38.81 51 ALA C N 1
ATOM 5022 C CA . ALA C 1 55 ? 20.109 5.541 -45.034 1.00 38.28 51 ALA C CA 1
ATOM 5023 C C . ALA C 1 55 ? 19.501 4.201 -44.587 1.00 36.51 51 ALA C C 1
ATOM 5024 O O . ALA C 1 55 ? 18.343 3.906 -44.855 1.00 35.20 51 ALA C O 1
ATOM 5026 N N . ARG C 1 56 ? 20.316 3.404 -43.913 1.00 35.99 52 ARG C N 1
ATOM 5027 C CA . ARG C 1 56 ? 19.824 2.263 -43.144 1.00 34.68 52 ARG C CA 1
ATOM 5028 C C . ARG C 1 56 ? 20.799 2.021 -42.011 1.00 34.21 52 ARG C C 1
ATOM 5029 O O . ARG C 1 56 ? 21.869 2.639 -41.976 1.00 35.22 52 ARG C O 1
ATOM 5037 N N . TYR C 1 57 ? 20.460 1.092 -41.125 1.00 32.75 53 TYR C N 1
ATOM 5038 C CA . TYR C 1 57 ? 21.277 0.817 -39.951 1.00 32.72 53 TYR C CA 1
ATOM 5039 C C . TYR C 1 57 ? 21.743 -0.620 -39.931 1.00 32.48 53 TYR C C 1
ATOM 5040 O O . TYR C 1 57 ? 20.949 -1.541 -40.140 1.00 32.28 53 TYR C O 1
ATOM 5049 N N . PHE C 1 58 ? 23.042 -0.807 -39.693 1.00 33.36 54 PHE C N 1
ATOM 5050 C CA . PHE C 1 58 ? 23.646 -2.135 -39.548 1.00 33.22 54 PHE C CA 1
ATOM 5051 C C . PHE C 1 58 ? 24.130 -2.404 -38.111 1.00 33.26 54 PHE C C 1
ATOM 5052 O O . PHE C 1 58 ? 24.864 -1.610 -37.525 1.00 34.00 54 PHE C O 1
ATOM 5060 N N . ALA C 1 59 ? 23.714 -3.545 -37.556 1.00 32.55 55 ALA C N 1
ATOM 5061 C CA . ALA C 1 59 ? 24.280 -4.061 -36.306 1.00 32.97 55 ALA C CA 1
ATOM 5062 C C . ALA C 1 59 ? 25.781 -4.410 -36.501 1.00 34.78 55 ALA C C 1
ATOM 5063 O O . ALA C 1 59 ? 26.182 -4.815 -37.572 1.00 35.16 55 ALA C O 1
ATOM 5065 N N . GLU C 1 60 ? 26.587 -4.275 -35.450 1.00 36.14 56 GLU C N 1
ATOM 5066 C CA . GLU C 1 60 ? 27.893 -4.931 -35.416 1.00 38.22 56 GLU C CA 1
ATOM 5067 C C . GLU C 1 60 ? 27.678 -6.449 -35.569 1.00 38.59 56 GLU C C 1
ATOM 5068 O O . GLU C 1 60 ? 26.675 -6.986 -35.067 1.00 37.34 56 GLU C O 1
ATOM 5074 N N . PRO C 1 61 ? 28.596 -7.144 -36.260 1.00 40.47 57 PRO C N 1
ATOM 5075 C CA . PRO C 1 61 ? 28.346 -8.558 -36.588 1.00 41.18 57 PRO C CA 1
ATOM 5076 C C . PRO C 1 61 ? 28.291 -9.463 -35.338 1.00 40.96 57 PRO C C 1
ATOM 5077 O O . PRO C 1 61 ? 27.849 -10.597 -35.429 1.00 40.33 57 PRO C O 1
ATOM 5081 N N . ASP C 1 62 ? 28.726 -8.939 -34.191 1.00 41.40 58 ASP C N 1
ATOM 5082 C CA . ASP C 1 62 ? 28.572 -9.651 -32.889 1.00 40.78 58 ASP C CA 1
ATOM 5083 C C . ASP C 1 62 ? 27.309 -9.262 -32.123 1.00 37.14 58 ASP C C 1
ATOM 5084 O O . ASP C 1 62 ? 27.147 -9.661 -30.991 1.00 36.25 58 ASP C O 1
ATOM 5089 N N . VAL C 1 63 ? 26.467 -8.415 -32.710 1.00 35.22 59 VAL C N 1
ATOM 5090 C CA . VAL C 1 63 ? 25.191 -8.001 -32.099 1.00 32.81 59 VAL C CA 1
ATOM 5091 C C . VAL C 1 63 ? 24.067 -8.713 -32.846 1.00 30.52 59 VAL C C 1
ATOM 5092 O O . VAL C 1 63 ? 23.995 -8.668 -34.071 1.00 30.34 59 VAL C O 1
ATOM 5096 N N . THR C 1 64 ? 23.186 -9.378 -32.091 1.00 28.82 60 THR C N 1
ATOM 5097 C CA . THR C 1 64 ? 22.215 -10.319 -32.654 1.00 26.74 60 THR C CA 1
ATOM 5098 C C . THR C 1 64 ? 20.796 -9.722 -32.676 1.00 25.06 60 THR C C 1
ATOM 5099 O O . THR C 1 64 ? 20.544 -8.640 -32.131 1.00 24.75 60 THR C O 1
ATOM 5103 N N . THR C 1 65 ? 19.870 -10.464 -33.285 1.00 23.57 61 THR C N 1
ATOM 5104 C CA . THR C 1 65 ? 18.473 -10.058 -33.382 1.00 22.31 61 THR C CA 1
ATOM 5105 C C . THR C 1 65 ? 17.812 -9.920 -31.997 1.00 21.89 61 THR C C 1
ATOM 5106 O O . THR C 1 65 ? 17.033 -9.003 -31.759 1.00 21.35 61 THR C O 1
ATOM 5110 N N . SER C 1 66 ? 18.199 -10.787 -31.064 1.00 22.00 62 SER C N 1
ATOM 5111 C CA . SER C 1 66 ? 17.631 -10.746 -29.742 1.00 21.71 62 SER C CA 1
ATOM 5112 C C . SER C 1 66 ? 18.167 -9.532 -28.963 1.00 22.40 62 SER C C 1
ATOM 5113 O O . SER C 1 66 ? 17.453 -8.967 -28.137 1.00 22.14 62 SER C O 1
ATOM 5116 N N . ASP C 1 67 ? 19.400 -9.109 -29.257 1.00 23.44 63 ASP C N 1
ATOM 5117 C CA . ASP C 1 67 ? 19.959 -7.866 -28.661 1.00 24.10 63 ASP C CA 1
ATOM 5118 C C . ASP C 1 67 ? 19.089 -6.666 -29.067 1.00 23.72 63 ASP C C 1
ATOM 5119 O O . ASP C 1 67 ? 18.681 -5.854 -28.224 1.00 23.52 63 ASP C O 1
ATOM 5124 N N . LEU C 1 68 ? 18.782 -6.588 -30.360 1.00 23.17 64 LEU C N 1
ATOM 5125 C CA . LEU C 1 68 ? 17.928 -5.535 -30.846 1.00 22.91 64 LEU C CA 1
ATOM 5126 C C . LEU C 1 68 ? 16.556 -5.659 -30.228 1.00 22.23 64 LEU C C 1
ATOM 5127 O O . LEU C 1 68 ? 15.971 -4.643 -29.800 1.00 22.39 64 LEU C O 1
ATOM 5132 N N . ALA C 1 69 ? 16.049 -6.901 -30.155 1.00 21.63 65 ALA C N 1
ATOM 5133 C CA . ALA C 1 69 ? 14.687 -7.178 -29.648 1.00 20.96 65 ALA C CA 1
ATOM 5134 C C . ALA C 1 69 ? 14.525 -6.781 -28.181 1.00 21.16 65 ALA C C 1
ATOM 5135 O O . ALA C 1 69 ? 13.535 -6.136 -27.808 1.00 20.95 65 ALA C O 1
ATOM 5137 N N . PHE C 1 70 ? 15.550 -7.069 -27.387 1.00 21.60 66 PHE C N 1
ATOM 5138 C CA . PHE C 1 70 ? 15.624 -6.628 -25.986 1.00 22.26 66 PHE C CA 1
ATOM 5139 C C . PHE C 1 70 ? 15.358 -5.127 -25.749 1.00 22.85 66 PHE C C 1
ATOM 5140 O O . PHE C 1 70 ? 14.573 -4.740 -24.866 1.00 22.69 66 PHE C O 1
ATOM 5148 N N . ILE C 1 71 ? 16.019 -4.270 -26.525 1.00 23.52 67 ILE C N 1
ATOM 5149 C CA . ILE C 1 71 ? 15.895 -2.825 -26.287 1.00 24.18 67 ILE C CA 1
ATOM 5150 C C . ILE C 1 71 ? 14.504 -2.336 -26.707 1.00 23.50 67 ILE C C 1
ATOM 5151 O O . ILE C 1 71 ? 13.908 -1.552 -26.002 1.00 23.82 67 ILE C O 1
ATOM 5156 N N . ALA C 1 72 ? 13.991 -2.844 -27.831 1.00 22.75 68 ALA C N 1
ATOM 5157 C CA . ALA C 1 72 ? 12.675 -2.463 -28.302 1.00 22.43 68 ALA C CA 1
ATOM 5158 C C . ALA C 1 72 ? 11.649 -2.845 -27.248 1.00 22.56 68 ALA C C 1
ATOM 5159 O O . ALA C 1 72 ? 10.730 -2.093 -26.995 1.00 22.75 68 ALA C O 1
ATOM 5161 N N . SER C 1 73 ? 11.811 -4.039 -26.687 1.00 22.27 69 SER C N 1
ATOM 5162 C CA . SER C 1 73 ? 10.865 -4.601 -25.739 1.00 22.14 69 SER C CA 1
ATOM 5163 C C . SER C 1 73 ? 10.884 -3.807 -24.458 1.00 23.04 69 SER C C 1
ATOM 5164 O O . SER C 1 73 ? 9.847 -3.398 -23.960 1.00 23.22 69 SER C O 1
ATOM 5167 N N . GLN C 1 74 ? 12.062 -3.521 -23.958 1.00 24.07 70 GLN C N 1
ATOM 5168 C CA . GLN C 1 74 ? 12.198 -2.616 -22.791 1.00 25.37 70 GLN C CA 1
ATOM 5169 C C . GLN C 1 74 ? 11.394 -1.328 -23.023 1.00 25.59 70 GLN C C 1
ATOM 5170 O O . GLN C 1 74 ? 10.614 -0.901 -22.172 1.00 26.34 70 GLN C O 1
ATOM 5176 N N . ARG C 1 75 ? 11.580 -0.716 -24.175 1.00 25.45 71 ARG C N 1
ATOM 5177 C CA . ARG C 1 75 ? 10.888 0.550 -24.470 1.00 26.11 71 ARG C CA 1
ATOM 5178 C C . ARG C 1 75 ? 9.370 0.391 -24.577 1.00 26.39 71 ARG C C 1
ATOM 5179 O O . ARG C 1 75 ? 8.624 1.284 -24.173 1.00 27.62 71 ARG C O 1
ATOM 5187 N N . ALA C 1 76 ? 8.908 -0.739 -25.107 1.00 25.78 72 ALA C N 1
ATOM 5188 C CA . ALA C 1 76 ? 7.479 -1.010 -25.128 1.00 26.36 72 ALA C CA 1
ATOM 5189 C C . ALA C 1 76 ? 6.963 -1.195 -23.692 1.00 27.24 72 ALA C C 1
ATOM 5190 O O . ALA C 1 76 ? 5.934 -0.649 -23.323 1.00 28.07 72 ALA C O 1
ATOM 5192 N N . ILE C 1 77 ? 7.717 -1.934 -22.883 1.00 27.96 73 ILE C N 1
ATOM 5193 C CA . ILE C 1 77 ? 7.341 -2.181 -21.512 1.00 29.17 73 ILE C CA 1
ATOM 5194 C C . ILE C 1 77 ? 7.181 -0.858 -20.791 1.00 31.58 73 ILE C C 1
ATOM 5195 O O . ILE C 1 77 ? 6.221 -0.676 -20.045 1.00 32.17 73 ILE C O 1
ATOM 5200 N N . GLU C 1 78 ? 8.149 0.044 -20.986 1.00 33.92 74 GLU C N 1
ATOM 5201 C CA . GLU C 1 78 ? 8.106 1.396 -20.395 1.00 36.63 74 GLU C CA 1
ATOM 5202 C C . GLU C 1 78 ? 6.848 2.173 -20.840 1.00 35.32 74 GLU C C 1
ATOM 5203 O O . GLU C 1 78 ? 6.134 2.686 -20.011 1.00 36.37 74 GLU C O 1
ATOM 5209 N N . ALA C 1 79 ? 6.558 2.193 -22.135 1.00 33.95 75 ALA C N 1
ATOM 5210 C CA . ALA C 1 79 ? 5.340 2.879 -22.651 1.00 33.82 75 ALA C CA 1
ATOM 5211 C C . ALA C 1 79 ? 4.039 2.239 -22.108 1.00 33.83 75 ALA C C 1
ATOM 5212 O O . ALA C 1 79 ? 3.137 2.932 -21.643 1.00 34.42 75 ALA C O 1
ATOM 5214 N N . ALA C 1 80 ? 3.999 0.913 -22.076 1.00 32.99 76 ALA C N 1
ATOM 5215 C CA . ALA C 1 80 ? 2.879 0.178 -21.476 1.00 33.91 76 ALA C CA 1
ATOM 5216 C C . ALA C 1 80 ? 2.724 0.443 -19.963 1.00 35.05 76 ALA C C 1
ATOM 5217 O O . ALA C 1 80 ? 1.629 0.333 -19.413 1.00 36.09 76 ALA C O 1
ATOM 5219 N N . ASP C 1 81 ? 3.836 0.743 -19.289 1.00 35.66 77 ASP C N 1
ATOM 5220 C CA . ASP C 1 81 ? 3.855 0.967 -17.824 1.00 36.92 77 ASP C CA 1
ATOM 5221 C C . ASP C 1 81 ? 3.447 -0.290 -17.019 1.00 37.54 77 ASP C C 1
ATOM 5222 O O . ASP C 1 81 ? 2.697 -0.193 -16.056 1.00 38.64 77 ASP C O 1
ATOM 5227 N N . ILE C 1 82 ? 3.918 -1.471 -17.433 1.00 36.64 78 ILE C N 1
ATOM 5228 C CA . ILE C 1 82 ? 3.554 -2.703 -16.744 1.00 36.41 78 ILE C CA 1
ATOM 5229 C C . ILE C 1 82 ? 4.733 -3.418 -16.094 1.00 36.34 78 ILE C C 1
ATOM 5230 O O . ILE C 1 82 ? 5.904 -3.178 -16.419 1.00 36.28 78 ILE C O 1
ATOM 5235 N N . ASP C 1 83 ? 4.403 -4.308 -15.173 1.00 36.12 79 ASP C N 1
ATOM 5236 C CA . ASP C 1 83 ? 5.375 -5.227 -14.610 1.00 36.11 79 ASP C CA 1
ATOM 5237 C C . ASP C 1 83 ? 5.789 -6.262 -15.716 1.00 33.30 79 ASP C C 1
ATOM 5238 O O . ASP C 1 83 ? 4.938 -6.916 -16.308 1.00 32.54 79 ASP C O 1
ATOM 5243 N N . PRO C 1 84 ? 7.093 -6.404 -15.976 1.00 31.94 80 PRO C N 1
ATOM 5244 C CA . PRO C 1 84 ? 7.499 -7.391 -16.972 1.00 30.01 80 PRO C CA 1
ATOM 5245 C C . PRO C 1 84 ? 6.951 -8.817 -16.698 1.00 29.49 80 PRO C C 1
ATOM 5246 O O . PRO C 1 84 ? 6.683 -9.559 -17.622 1.00 28.31 80 PRO C O 1
ATOM 5250 N N . GLN C 1 85 ? 6.757 -9.164 -15.429 1.00 29.93 81 GLN C N 1
ATOM 5251 C CA . GLN C 1 85 ? 6.240 -10.474 -15.046 1.00 29.30 81 GLN C CA 1
ATOM 5252 C C . GLN C 1 85 ? 4.792 -10.687 -15.455 1.00 28.77 81 GLN C C 1
ATOM 5253 O O . GLN C 1 85 ? 4.264 -11.772 -15.282 1.00 28.64 81 GLN C O 1
ATOM 5259 N N . SER C 1 86 ? 4.136 -9.652 -15.970 1.00 28.79 82 SER C N 1
ATOM 5260 C CA . SER C 1 86 ? 2.739 -9.763 -16.417 1.00 28.82 82 SER C CA 1
ATOM 5261 C C . SER C 1 86 ? 2.611 -10.224 -17.860 1.00 27.46 82 SER C C 1
ATOM 5262 O O . SER C 1 86 ? 1.507 -10.529 -18.309 1.00 27.66 82 SER C O 1
ATOM 5265 N N . ILE C 1 87 ? 3.720 -10.213 -18.591 1.00 26.03 83 ILE C N 1
ATOM 5266 C CA . ILE C 1 87 ? 3.698 -10.635 -19.979 1.00 25.06 83 ILE C CA 1
ATOM 5267 C C . ILE C 1 87 ? 3.684 -12.166 -20.035 1.00 24.76 83 ILE C C 1
ATOM 5268 O O . ILE C 1 87 ? 4.661 -12.802 -19.647 1.00 25.00 83 ILE C O 1
ATOM 5273 N N . ASP C 1 88 ? 2.579 -12.766 -20.479 1.00 24.76 84 ASP C N 1
ATOM 5274 C CA . ASP C 1 88 ? 2.450 -14.238 -20.473 1.00 24.43 84 ASP C CA 1
ATOM 5275 C C . ASP C 1 88 ? 2.558 -14.859 -21.866 1.00 23.18 84 ASP C C 1
ATOM 5276 O O . ASP C 1 88 ? 2.271 -16.048 -22.041 1.00 23.19 84 ASP C O 1
ATOM 5281 N N . LEU C 1 89 ? 2.976 -14.065 -22.847 1.00 22.13 85 LEU C N 1
ATOM 5282 C CA . LEU C 1 89 ? 3.210 -14.583 -24.190 1.00 21.14 85 LEU C CA 1
ATOM 5283 C C . LEU C 1 89 ? 4.215 -13.703 -24.903 1.00 20.27 85 LEU C C 1
ATOM 5284 O O . LEU C 1 89 ? 4.097 -12.470 -24.865 1.00 20.62 85 LEU C O 1
ATOM 5289 N N . ILE C 1 90 ? 5.192 -14.324 -25.550 1.00 19.14 86 ILE C N 1
ATOM 5290 C CA . ILE C 1 90 ? 6.145 -13.616 -26.385 1.00 18.36 86 ILE C CA 1
ATOM 5291 C C . ILE C 1 90 ? 6.243 -14.276 -27.763 1.00 17.75 86 ILE C C 1
ATOM 5292 O O . ILE C 1 90 ? 6.560 -15.462 -27.864 1.00 17.46 86 ILE C O 1
ATOM 5297 N N . ILE C 1 91 ? 5.947 -13.527 -28.817 1.00 17.58 87 ILE C N 1
ATOM 5298 C CA . ILE C 1 91 ? 6.088 -14.050 -30.187 1.00 17.36 87 ILE C CA 1
ATOM 5299 C C . ILE C 1 91 ? 7.034 -13.133 -30.943 1.00 17.19 87 ILE C C 1
ATOM 5300 O O . ILE C 1 91 ? 6.818 -11.909 -30.978 1.00 17.51 87 ILE C O 1
ATOM 5305 N N . VAL C 1 92 ? 8.118 -13.713 -31.469 1.00 16.85 88 VAL C N 1
ATOM 5306 C CA . VAL C 1 92 ? 9.054 -13.001 -32.313 1.00 16.92 88 VAL C CA 1
ATOM 5307 C C . VAL C 1 92 ? 8.960 -13.430 -33.782 1.00 17.09 88 VAL C C 1
ATOM 5308 O O . VAL C 1 92 ? 9.129 -14.585 -34.102 1.00 17.17 88 VAL C O 1
ATOM 5312 N N . ALA C 1 93 ? 8.662 -12.485 -34.661 1.00 17.41 89 ALA C N 1
ATOM 5313 C CA . ALA C 1 93 ? 8.824 -12.697 -36.085 1.00 17.74 89 ALA C CA 1
ATOM 5314 C C . ALA C 1 93 ? 10.244 -12.270 -36.457 1.00 17.98 89 ALA C C 1
ATOM 5315 O O . ALA C 1 93 ? 10.613 -11.091 -36.317 1.00 17.89 89 ALA C O 1
ATOM 5317 N N . THR C 1 94 ? 11.011 -13.239 -36.968 1.00 18.30 90 THR C N 1
ATOM 5318 C CA . THR C 1 94 ? 12.322 -13.003 -37.519 1.00 18.94 90 THR C CA 1
ATOM 5319 C C . THR C 1 94 ? 12.708 -14.096 -38.506 1.00 19.71 90 THR C C 1
ATOM 5320 O O . THR C 1 94 ? 12.223 -15.200 -38.442 1.00 19.70 90 THR C O 1
ATOM 5324 N N . SER C 1 95 ? 13.609 -13.749 -39.421 1.00 20.60 91 SER C N 1
ATOM 5325 C CA . SER C 1 95 ? 14.210 -14.678 -40.310 1.00 21.29 91 SER C CA 1
ATOM 5326 C C . SER C 1 95 ? 15.733 -14.670 -40.136 1.00 21.96 91 SER C C 1
ATOM 5327 O O . SER C 1 95 ? 16.452 -15.275 -40.921 1.00 22.62 91 SER C O 1
ATOM 5330 N N . THR C 1 96 ? 16.207 -14.003 -39.080 1.00 21.99 92 THR C N 1
ATOM 5331 C CA . THR C 1 96 ? 17.625 -13.995 -38.692 1.00 22.67 92 THR C CA 1
ATOM 5332 C C . THR C 1 96 ? 17.761 -14.227 -37.167 1.00 22.25 92 THR C C 1
ATOM 5333 O O . THR C 1 96 ? 18.321 -13.392 -36.450 1.00 22.31 92 THR C O 1
ATOM 5337 N N . PRO C 1 97 ? 17.216 -15.354 -36.661 1.00 21.63 93 PRO C N 1
ATOM 5338 C CA . PRO C 1 97 ? 17.335 -15.641 -35.237 1.00 21.19 93 PRO C CA 1
ATOM 5339 C C . PRO C 1 97 ? 18.778 -15.799 -34.804 1.00 21.91 93 PRO C C 1
ATOM 5340 O O . PRO C 1 97 ? 19.637 -16.184 -35.631 1.00 23.10 93 PRO C O 1
ATOM 5344 N N . ASP C 1 98 ? 19.067 -15.485 -33.534 1.00 21.74 94 ASP C N 1
ATOM 5345 C CA . ASP C 1 98 ? 20.453 -15.608 -32.994 1.00 22.40 94 ASP C CA 1
ATOM 5346 C C . ASP C 1 98 ? 21.028 -16.989 -33.322 1.00 22.89 94 ASP C C 1
ATOM 5347 O O . ASP C 1 98 ? 22.168 -17.123 -33.781 1.00 24.07 94 ASP C O 1
ATOM 5352 N N . PHE C 1 99 ? 20.251 -18.025 -33.030 1.00 22.22 95 PHE C N 1
ATOM 5353 C CA . PHE C 1 99 ? 20.760 -19.402 -33.099 1.00 22.56 95 PHE C CA 1
ATOM 5354 C C . PHE C 1 99 ? 19.827 -20.288 -33.900 1.00 21.73 95 PHE C C 1
ATOM 5355 O O . PHE C 1 99 ? 18.635 -19.974 -34.059 1.00 20.81 95 PHE C O 1
ATOM 5363 N N . VAL C 1 100 ? 20.359 -21.404 -34.385 1.00 22.10 96 VAL C N 1
ATOM 5364 C CA . VAL C 1 100 ? 19.549 -22.407 -35.040 1.00 21.72 96 VAL C CA 1
ATOM 5365 C C . VAL C 1 100 ? 18.429 -22.792 -34.113 1.00 20.82 96 VAL C C 1
ATOM 5366 O O . VAL C 1 100 ? 17.281 -22.874 -34.510 1.00 20.36 96 VAL C O 1
ATOM 5370 N N . PHE C 1 101 ? 18.797 -23.027 -32.860 1.00 20.87 97 PHE C N 1
ATOM 5371 C CA . PHE C 1 101 ? 17.881 -23.019 -31.737 1.00 19.86 97 PHE C CA 1
ATOM 5372 C C . PHE C 1 101 ? 18.704 -22.856 -30.472 1.00 20.19 97 PHE C C 1
ATOM 5373 O O . PHE C 1 101 ? 19.941 -23.045 -30.502 1.00 20.99 97 PHE C O 1
ATOM 5381 N N . PRO C 1 102 ? 18.047 -22.466 -29.355 1.00 19.49 98 PRO C N 1
ATOM 5382 C CA . PRO C 1 102 ? 16.622 -22.163 -29.205 1.00 18.51 98 PRO C CA 1
ATOM 5383 C C . PRO C 1 102 ? 16.200 -20.826 -29.822 1.00 18.04 98 PRO C C 1
ATOM 5384 O O . PRO C 1 102 ? 17.030 -20.080 -30.390 1.00 18.67 98 PRO C O 1
ATOM 5388 N N . SER C 1 103 ? 14.907 -20.571 -29.741 1.00 17.08 99 SER C N 1
ATOM 5389 C CA . SER C 1 103 ? 14.260 -19.426 -30.346 1.00 16.58 99 SER C CA 1
ATOM 5390 C C . SER C 1 103 ? 14.716 -18.106 -29.763 1.00 16.50 99 SER C C 1
ATOM 5391 O O . SER C 1 103 ? 15.068 -18.026 -28.583 1.00 16.52 99 SER C O 1
ATOM 5394 N N . THR C 1 104 ? 14.643 -17.076 -30.613 1.00 16.24 100 THR C N 1
ATOM 5395 C CA . THR C 1 104 ? 14.885 -15.712 -30.239 1.00 16.33 100 THR C CA 1
ATOM 5396 C C . THR C 1 104 ? 13.909 -15.252 -29.099 1.00 15.92 100 THR C C 1
ATOM 5397 O O . THR C 1 104 ? 14.279 -14.496 -28.218 1.00 16.08 100 THR C O 1
ATOM 5401 N N . ALA C 1 105 ? 12.691 -15.765 -29.119 1.00 15.39 101 ALA C N 1
ATOM 5402 C CA . ALA C 1 105 ? 11.707 -15.393 -28.123 1.00 15.22 101 ALA C CA 1
ATOM 5403 C C . ALA C 1 105 ? 12.171 -15.854 -26.740 1.00 15.44 101 ALA C C 1
ATOM 5404 O O . ALA C 1 105 ? 12.041 -15.117 -25.757 1.00 15.66 101 ALA C O 1
ATOM 5406 N N . CYS C 1 106 ? 12.716 -17.072 -26.680 1.00 15.44 102 CYS C N 1
ATOM 5407 C CA . CYS C 1 106 ? 13.225 -17.625 -25.437 1.00 15.81 102 CYS C CA 1
ATOM 5408 C C . CYS C 1 106 ? 14.400 -16.845 -24.889 1.00 16.54 102 CYS C C 1
ATOM 5409 O O . CYS C 1 106 ? 14.481 -16.601 -23.694 1.00 17.09 102 CYS C O 1
ATOM 5412 N N . LEU C 1 107 ? 15.307 -16.445 -25.764 1.00 16.82 103 LEU C N 1
ATOM 5413 C CA . LEU C 1 107 ? 16.429 -15.603 -25.376 1.00 17.59 103 LEU C CA 1
ATOM 5414 C C . LEU C 1 107 ? 15.940 -14.253 -24.863 1.00 17.70 103 LEU C C 1
ATOM 5415 O O . LEU C 1 107 ? 16.442 -13.740 -23.840 1.00 18.38 103 LEU C O 1
ATOM 5420 N N . LEU C 1 108 ? 14.982 -13.687 -25.576 1.00 17.16 104 LEU C N 1
ATOM 5421 C CA . LEU C 1 108 ? 14.417 -12.403 -25.212 1.00 17.39 104 LEU C CA 1
ATOM 5422 C C . LEU C 1 108 ? 13.753 -12.496 -23.834 1.00 17.86 104 LEU C C 1
ATOM 5423 O O . LEU C 1 108 ? 13.941 -11.612 -22.998 1.00 18.58 104 LEU C O 1
ATOM 5428 N N . GLN C 1 109 ? 13.021 -13.591 -23.579 1.00 17.78 105 GLN C N 1
ATOM 5429 C CA . GLN C 1 109 ? 12.386 -13.834 -22.274 1.00 18.36 105 GLN C CA 1
ATOM 5430 C C . GLN C 1 109 ? 13.370 -13.719 -21.118 1.00 19.47 105 GLN C C 1
ATOM 5431 O O . GLN C 1 109 ? 13.094 -13.090 -20.123 1.00 20.13 105 GLN C O 1
ATOM 5437 N N . ASN C 1 110 ? 14.521 -14.361 -21.267 1.00 20.21 106 ASN C N 1
ATOM 5438 C CA . ASN C 1 110 ? 15.536 -14.391 -20.222 1.00 21.50 106 ASN C CA 1
ATOM 5439 C C . ASN C 1 110 ? 16.197 -13.019 -20.100 1.00 22.45 106 ASN C C 1
ATOM 5440 O O . ASN C 1 110 ? 16.397 -12.532 -19.018 1.00 23.46 106 ASN C O 1
ATOM 5445 N N . LYS C 1 111 ? 16.472 -12.371 -21.227 1.00 22.53 107 LYS C N 1
ATOM 5446 C CA . LYS C 1 111 ? 17.058 -11.043 -21.209 1.00 23.38 107 LYS C CA 1
ATOM 5447 C C . LYS C 1 111 ? 16.163 -10.070 -20.456 1.00 24.00 107 LYS C C 1
ATOM 5448 O O . LYS C 1 111 ? 16.653 -9.233 -19.721 1.00 25.03 107 LYS C O 1
ATOM 5454 N N . LEU C 1 112 ? 14.846 -10.234 -20.591 1.00 23.63 108 LEU C N 1
ATOM 5455 C CA . LEU C 1 112 ? 13.885 -9.407 -19.856 1.00 24.06 108 LEU C CA 1
ATOM 5456 C C . LEU C 1 112 ? 13.674 -9.868 -18.444 1.00 25.18 108 LEU C C 1
ATOM 5457 O O . LEU C 1 112 ? 12.966 -9.212 -17.682 1.00 26.78 108 LEU C O 1
ATOM 5462 N N . GLY C 1 113 ? 14.255 -10.987 -18.052 1.00 25.69 109 GLY C N 1
ATOM 5463 C CA . GLY C 1 113 ? 14.140 -11.448 -16.651 1.00 26.59 109 GLY C CA 1
ATOM 5464 C C . GLY C 1 113 ? 12.739 -11.925 -16.299 1.00 26.37 109 GLY C C 1
ATOM 5465 O O . GLY C 1 113 ? 12.301 -11.794 -15.146 1.00 27.20 109 GLY C O 1
ATOM 5466 N N . ILE C 1 114 ? 12.031 -12.488 -17.289 1.00 25.25 110 ILE C N 1
ATOM 5467 C CA . ILE C 1 114 ? 10.657 -12.948 -17.057 1.00 25.24 110 ILE C CA 1
ATOM 5468 C C . ILE C 1 114 ? 10.679 -14.394 -16.571 1.00 25.58 110 ILE C C 1
ATOM 5469 O O . ILE C 1 114 ? 11.235 -15.253 -17.221 1.00 25.04 110 ILE C O 1
ATOM 5474 N N . ARG C 1 115 ? 10.072 -14.624 -15.410 1.00 26.78 111 ARG C N 1
ATOM 5475 C CA . ARG C 1 115 ? 10.238 -15.861 -14.648 1.00 27.50 111 ARG C CA 1
ATOM 5476 C C . ARG C 1 115 ? 8.939 -16.662 -14.569 1.00 26.70 111 ARG C C 1
ATOM 5477 O O . ARG C 1 115 ? 8.879 -17.659 -13.871 1.00 26.96 111 ARG C O 1
ATOM 5485 N N . ASN C 1 116 ? 7.923 -16.242 -15.308 1.00 25.64 112 ASN C N 1
ATOM 5486 C CA . ASN C 1 116 ? 6.589 -16.829 -15.162 1.00 25.65 112 ASN C CA 1
ATOM 5487 C C . ASN C 1 116 ? 6.331 -18.062 -16.061 1.00 24.29 112 ASN C C 1
ATOM 5488 O O . ASN C 1 116 ? 5.218 -18.569 -16.115 1.00 24.31 112 ASN C O 1
ATOM 5493 N N . HIS C 1 117 ? 7.334 -18.469 -16.819 1.00 23.03 113 HIS C N 1
ATOM 5494 C CA . HIS C 1 117 ? 7.233 -19.645 -17.659 1.00 22.00 113 HIS C CA 1
ATOM 5495 C C . HIS C 1 117 ? 6.238 -19.504 -18.781 1.00 21.05 113 HIS C C 1
ATOM 5496 O O . HIS C 1 117 ? 5.818 -20.510 -19.368 1.00 20.71 113 HIS C O 1
ATOM 5503 N N . GLY C 1 118 ? 5.892 -18.281 -19.155 1.00 20.51 114 GLY C N 1
ATOM 5504 C CA . GLY C 1 118 ? 4.950 -18.078 -20.245 1.00 19.91 114 GLY C CA 1
ATOM 5505 C C . GLY C 1 118 ? 5.489 -18.601 -21.579 1.00 18.93 114 GLY C C 1
ATOM 5506 O O . GLY C 1 118 ? 6.680 -18.737 -21.773 1.00 18.52 114 GLY C O 1
ATOM 5507 N N . ALA C 1 119 ? 4.579 -18.885 -22.498 1.00 18.56 115 ALA C N 1
ATOM 5508 C CA . ALA C 1 119 ? 4.923 -19.422 -23.789 1.00 17.77 115 ALA C CA 1
ATOM 5509 C C . ALA C 1 119 ? 5.747 -18.390 -24.619 1.00 17.28 115 ALA C C 1
ATOM 5510 O O . ALA C 1 119 ? 5.476 -17.177 -24.603 1.00 17.66 115 ALA C O 1
ATOM 5512 N N . ALA C 1 120 ? 6.785 -18.866 -25.276 1.00 16.62 116 ALA C N 1
ATOM 5513 C CA . ALA C 1 120 ? 7.652 -18.010 -26.058 1.00 16.24 116 ALA C CA 1
ATOM 5514 C C . ALA C 1 120 ? 8.108 -18.784 -27.314 1.00 15.81 116 ALA C C 1
ATOM 5515 O O . ALA C 1 120 ? 8.620 -19.909 -27.215 1.00 15.88 116 ALA C O 1
ATOM 5517 N N . PHE C 1 121 ? 7.818 -18.230 -28.494 1.00 15.64 117 PHE C N 1
ATOM 5518 C CA . PHE C 1 121 ? 8.269 -18.834 -29.794 1.00 15.52 117 PHE C CA 1
ATOM 5519 C C . PHE C 1 121 ? 8.480 -17.843 -30.940 1.00 15.56 117 PHE C C 1
ATOM 5520 O O . PHE C 1 121 ? 8.014 -16.710 -30.881 1.00 15.57 117 PHE C O 1
ATOM 5528 N N . ASP C 1 122 ? 9.178 -18.302 -31.984 1.00 15.64 118 ASP C N 1
ATOM 5529 C CA . ASP C 1 122 ? 9.353 -17.550 -33.197 1.00 15.96 118 ASP C CA 1
ATOM 5530 C C . ASP C 1 122 ? 8.420 -18.087 -34.316 1.00 16.29 118 ASP C C 1
ATOM 5531 O O . ASP C 1 122 ? 8.154 -19.312 -34.391 1.00 16.34 118 ASP C O 1
ATOM 5536 N N . VAL C 1 123 ? 7.996 -17.173 -35.202 1.00 16.56 119 VAL C N 1
ATOM 5537 C CA . VAL C 1 123 ? 7.299 -17.510 -36.414 1.00 17.21 119 VAL C CA 1
ATOM 5538 C C . VAL C 1 123 ? 8.122 -17.024 -37.624 1.00 17.92 119 VAL C C 1
ATOM 5539 O O . VAL C 1 123 ? 8.781 -15.975 -37.548 1.00 17.83 119 VAL C O 1
ATOM 5543 N N . GLN C 1 124 ? 8.043 -17.774 -38.729 1.00 18.77 120 GLN C N 1
ATOM 5544 C CA . GLN C 1 124 ? 8.717 -17.427 -39.981 1.00 19.90 120 GLN C CA 1
ATOM 5545 C C . GLN C 1 124 ? 7.744 -17.139 -41.140 1.00 20.89 120 GLN C C 1
ATOM 5546 O O . GLN C 1 124 ? 7.133 -18.047 -41.709 1.00 21.73 120 GLN C O 1
ATOM 5552 N N . ALA C 1 125 ? 7.562 -15.868 -41.456 1.00 21.43 121 ALA C N 1
ATOM 5553 C CA . ALA C 1 125 ? 6.870 -15.460 -42.702 1.00 22.47 121 ALA C CA 1
ATOM 5554 C C . ALA C 1 125 ? 7.627 -14.314 -43.379 1.00 22.96 121 ALA C C 1
ATOM 5555 O O . ALA C 1 125 ? 7.064 -13.558 -44.168 1.00 23.69 121 ALA C O 1
ATOM 5557 N N . VAL C 1 126 ? 8.914 -14.204 -43.044 1.00 23.04 122 VAL C N 1
ATOM 5558 C CA . VAL C 1 126 ? 9.847 -13.219 -43.611 1.00 23.78 122 VAL C CA 1
ATOM 5559 C C . VAL C 1 126 ? 9.262 -11.784 -43.451 1.00 24.44 122 VAL C C 1
ATOM 5560 O O . VAL C 1 126 ? 8.833 -11.427 -42.344 1.00 23.57 122 VAL C O 1
ATOM 5571 N N . SER C 1 128 ? 6.528 -10.524 -44.087 1.00 26.41 124 SER C N 1
ATOM 5572 C CA . SER C 1 128 ? 5.146 -10.539 -43.546 1.00 26.01 124 SER C CA 1
ATOM 5573 C C . SER C 1 128 ? 5.067 -11.030 -42.114 1.00 24.45 124 SER C C 1
ATOM 5574 O O . SER C 1 128 ? 3.960 -11.167 -41.542 1.00 23.93 124 SER C O 1
ATOM 5577 N N . GLY C 1 129 ? 6.228 -11.314 -41.532 1.00 23.31 125 GLY C N 1
ATOM 5578 C CA . GLY C 1 129 ? 6.315 -11.900 -40.196 1.00 21.90 125 GLY C CA 1
ATOM 5579 C C . GLY C 1 129 ? 5.492 -11.213 -39.119 1.00 21.31 125 GLY C C 1
ATOM 5580 O O . GLY C 1 129 ? 4.837 -11.887 -38.327 1.00 21.15 125 GLY C O 1
ATOM 5581 N N . PHE C 1 130 ? 5.519 -9.878 -39.069 1.00 21.23 126 PHE C N 1
ATOM 5582 C CA . PHE C 1 130 ? 4.862 -9.139 -37.977 1.00 20.98 126 PHE C CA 1
ATOM 5583 C C . PHE C 1 130 ? 3.353 -9.270 -38.057 1.00 21.47 126 PHE C C 1
ATOM 5584 O O . PHE C 1 130 ? 2.699 -9.467 -37.043 1.00 21.46 126 PHE C O 1
ATOM 5592 N N . ALA C 1 131 ? 2.804 -9.191 -39.263 1.00 22.24 127 ALA C N 1
ATOM 5593 C CA . ALA C 1 131 ? 1.347 -9.439 -39.482 1.00 23.06 127 ALA C CA 1
ATOM 5594 C C . ALA C 1 131 ? 0.978 -10.839 -38.986 1.00 22.65 127 ALA C C 1
ATOM 5595 O O . ALA C 1 131 ? -0.055 -11.034 -38.318 1.00 22.85 127 ALA C O 1
ATOM 5597 N N . TYR C 1 132 ? 1.823 -11.815 -39.319 1.00 22.30 128 TYR C N 1
ATOM 5598 C CA . TYR C 1 132 ? 1.575 -13.204 -38.899 1.00 22.15 128 TYR C CA 1
ATOM 5599 C C . TYR C 1 132 ? 1.590 -13.299 -37.376 1.00 21.44 128 TYR C C 1
ATOM 5600 O O . TYR C 1 132 ? 0.708 -13.900 -36.797 1.00 21.40 128 TYR C O 1
ATOM 5609 N N . ALA C 1 133 ? 2.591 -12.652 -36.763 1.00 20.72 129 ALA C N 1
ATOM 5610 C CA . ALA C 1 133 ? 2.769 -12.652 -35.312 1.00 20.38 129 ALA C CA 1
ATOM 5611 C C . ALA C 1 133 ? 1.610 -11.942 -34.587 1.00 20.70 129 ALA C C 1
ATOM 5612 O O . ALA C 1 133 ? 1.113 -12.435 -33.592 1.00 20.66 129 ALA C O 1
ATOM 5614 N N . VAL C 1 134 ? 1.237 -10.767 -35.074 1.00 21.04 130 VAL C N 1
ATOM 5615 C CA . VAL C 1 134 ? 0.097 -10.032 -34.544 1.00 21.61 130 VAL C CA 1
ATOM 5616 C C . VAL C 1 134 ? -1.188 -10.839 -34.613 1.00 22.31 130 VAL C C 1
ATOM 5617 O O . VAL C 1 134 ? -1.962 -10.873 -33.657 1.00 22.88 130 VAL C O 1
ATOM 5621 N N . ALA C 1 135 ? -1.414 -11.497 -35.725 1.00 22.54 131 ALA C N 1
ATOM 5622 C CA . ALA C 1 135 ? -2.626 -12.235 -35.895 1.00 23.46 131 ALA C CA 1
ATOM 5623 C C . ALA C 1 135 ? -2.655 -13.441 -34.936 1.00 23.10 131 ALA C C 1
ATOM 5624 O O . ALA C 1 135 ? -3.707 -13.774 -34.402 1.00 24.14 131 ALA C O 1
ATOM 5626 N N . THR C 1 136 ? -1.511 -14.076 -34.729 1.00 21.82 132 THR C N 1
ATOM 5627 C CA . THR C 1 136 ? -1.412 -15.219 -33.841 1.00 21.45 132 THR C CA 1
ATOM 5628 C C . THR C 1 136 ? -1.654 -14.807 -32.340 1.00 21.44 132 THR C C 1
ATOM 5629 O O . THR C 1 136 ? -2.518 -15.396 -31.637 1.00 21.76 132 THR C O 1
ATOM 5633 N N . ALA C 1 137 ? -0.950 -13.771 -31.882 1.00 20.92 133 ALA C N 1
ATOM 5634 C CA . ALA C 1 137 ? -1.164 -13.231 -30.520 1.00 21.11 133 ALA C CA 1
ATOM 5635 C C . ALA C 1 137 ? -2.637 -12.856 -30.333 1.00 22.26 133 ALA C C 1
ATOM 5636 O O . ALA C 1 137 ? -3.283 -13.320 -29.421 1.00 22.47 133 ALA C O 1
ATOM 5638 N N . ASP C 1 138 ? -3.170 -12.094 -31.280 1.00 23.05 134 ASP C N 1
ATOM 5639 C CA . ASP C 1 138 ? -4.548 -11.695 -31.222 1.00 24.54 134 ASP C CA 1
ATOM 5640 C C . ASP C 1 138 ? -5.408 -12.916 -30.986 1.00 25.25 134 ASP C C 1
ATOM 5641 O O . ASP C 1 138 ? -6.298 -12.910 -30.116 1.00 26.56 134 ASP C O 1
ATOM 5646 N N . SER C 1 139 ? -5.165 -13.975 -31.738 1.00 24.99 135 SER C N 1
ATOM 5647 C CA . SER C 1 139 ? -6.016 -15.181 -31.609 1.00 25.76 135 SER C CA 1
ATOM 5648 C C . SER C 1 139 ? -5.931 -15.782 -30.192 1.00 25.59 135 SER C C 1
ATOM 5649 O O . SER C 1 139 ? -6.914 -16.191 -29.610 1.00 26.52 135 SER C O 1
ATOM 5652 N N . PHE C 1 140 ? -4.741 -15.782 -29.629 1.00 24.82 136 PHE C N 1
ATOM 5653 C CA . PHE C 1 140 ? -4.522 -16.302 -28.287 1.00 24.96 136 PHE C CA 1
ATOM 5654 C C . PHE C 1 140 ? -5.185 -15.461 -27.211 1.00 26.10 136 PHE C C 1
ATOM 5655 O O . PHE C 1 140 ? -5.713 -16.011 -26.245 1.00 26.79 136 PHE C O 1
ATOM 5663 N N . ILE C 1 141 ? -5.169 -14.142 -27.378 1.00 26.55 137 ILE C N 1
ATOM 5664 C CA . ILE C 1 141 ? -5.788 -13.231 -26.402 1.00 27.81 137 ILE C CA 1
ATOM 5665 C C . ILE C 1 141 ? -7.331 -13.271 -26.494 1.00 30.22 137 ILE C C 1
ATOM 5666 O O . ILE C 1 141 ? -8.030 -13.391 -25.469 1.00 30.55 137 ILE C O 1
ATOM 5671 N N . ARG C 1 142 ? -7.855 -13.217 -27.721 1.00 31.33 138 ARG C N 1
ATOM 5672 C CA . ARG C 1 142 ? -9.310 -13.242 -27.903 1.00 34.11 138 ARG C CA 1
ATOM 5673 C C . ARG C 1 142 ? -9.982 -14.453 -27.267 1.00 34.69 138 ARG C C 1
ATOM 5674 O O . ARG C 1 142 ? -11.046 -14.344 -26.693 1.00 36.76 138 ARG C O 1
ATOM 5682 N N . SER C 1 143 ? -9.337 -15.592 -27.344 1.00 34.06 139 SER C N 1
ATOM 5683 C CA . SER C 1 143 ? -9.894 -16.839 -26.823 1.00 34.89 139 SER C CA 1
ATOM 5684 C C . SER C 1 143 ? -9.847 -16.964 -25.315 1.00 35.07 139 SER C C 1
ATOM 5685 O O . SER C 1 143 ? -10.455 -17.879 -24.771 1.00 36.35 139 SER C O 1
ATOM 5688 N N . GLY C 1 144 ? -9.069 -16.111 -24.652 1.00 34.49 140 GLY C N 1
ATOM 5689 C CA . GLY C 1 144 ? -8.905 -16.164 -23.209 1.00 34.95 140 GLY C CA 1
ATOM 5690 C C . GLY C 1 144 ? -7.637 -16.884 -22.746 1.00 34.41 140 GLY C C 1
ATOM 5691 O O . GLY C 1 144 ? -7.361 -16.944 -21.542 1.00 35.68 140 GLY C O 1
ATOM 5692 N N . GLN C 1 145 ? -6.858 -17.444 -23.673 1.00 32.80 141 GLN C N 1
ATOM 5693 C CA . GLN C 1 145 ? -5.743 -18.317 -23.290 1.00 31.78 141 GLN C CA 1
ATOM 5694 C C . GLN C 1 145 ? -4.539 -17.551 -22.799 1.00 30.62 141 GLN C C 1
ATOM 5695 O O . GLN C 1 145 ? -3.767 -18.050 -21.982 1.00 30.53 141 GLN C O 1
ATOM 5701 N N . HIS C 1 146 ? -4.365 -16.341 -23.309 1.00 30.24 142 HIS C N 1
ATOM 5702 C CA . HIS C 1 146 ? -3.297 -15.471 -22.853 1.00 29.41 142 HIS C CA 1
ATOM 5703 C C . HIS C 1 146 ? -3.864 -14.120 -22.662 1.00 30.32 142 HIS C C 1
ATOM 5704 O O . HIS C 1 146 ? -4.921 -13.808 -23.185 1.00 31.06 142 HIS C O 1
ATOM 5711 N N . ARG C 1 147 ? -3.180 -13.300 -21.889 1.00 30.60 143 ARG C N 1
ATOM 5712 C CA . ARG C 1 147 ? -3.747 -12.030 -21.444 1.00 31.48 143 ARG C CA 1
ATOM 5713 C C . ARG C 1 147 ? -2.935 -10.842 -21.921 1.00 29.73 143 ARG C C 1
ATOM 5714 O O . ARG C 1 147 ? -3.493 -9.889 -22.434 1.00 30.60 143 ARG C O 1
ATOM 5722 N N . THR C 1 148 ? -1.619 -10.908 -21.749 1.00 27.61 144 THR C N 1
ATOM 5723 C CA . THR C 1 148 ? -0.702 -9.837 -22.129 1.00 26.38 144 THR C CA 1
ATOM 5724 C C . THR C 1 148 ? 0.460 -10.388 -22.984 1.00 24.52 144 THR C C 1
ATOM 5725 O O . THR C 1 148 ? 1.251 -11.203 -22.508 1.00 24.24 144 THR C O 1
ATOM 5729 N N . ALA C 1 149 ? 0.524 -9.979 -24.252 1.00 23.49 145 ALA C N 1
ATOM 5730 C CA . ALA C 1 149 ? 1.499 -10.514 -25.212 1.00 22.01 145 ALA C CA 1
ATOM 5731 C C . ALA C 1 149 ? 2.469 -9.428 -25.642 1.00 21.28 145 ALA C C 1
ATOM 5732 O O . ALA C 1 149 ? 2.060 -8.282 -25.868 1.00 21.77 145 ALA C O 1
ATOM 5734 N N . LEU C 1 150 ? 3.747 -9.792 -25.722 1.00 20.28 146 LEU C N 1
ATOM 5735 C CA . LEU C 1 150 ? 4.806 -9.007 -26.380 1.00 19.61 146 LEU C CA 1
ATOM 5736 C C . LEU C 1 150 ? 5.024 -9.566 -27.775 1.00 19.21 146 LEU C C 1
ATOM 5737 O O . LEU C 1 150 ? 5.405 -10.733 -27.918 1.00 18.87 146 LEU C O 1
ATOM 5742 N N . VAL C 1 151 ? 4.799 -8.730 -28.788 1.00 19.23 147 VAL C N 1
ATOM 5743 C CA . VAL C 1 151 ? 4.893 -9.136 -30.171 1.00 18.91 147 VAL C CA 1
ATOM 5744 C C . VAL C 1 151 ? 5.995 -8.329 -30.836 1.00 19.09 147 VAL C C 1
ATOM 5745 O O . VAL C 1 151 ? 5.957 -7.101 -30.830 1.00 19.40 147 VAL C O 1
ATOM 5749 N N . ILE C 1 152 ? 6.972 -9.040 -31.415 1.00 18.82 148 ILE C N 1
ATOM 5750 C CA . ILE C 1 152 ? 8.220 -8.442 -31.910 1.00 19.08 148 ILE C CA 1
ATOM 5751 C C . ILE C 1 152 ? 8.435 -8.764 -33.380 1.00 19.22 148 ILE C C 1
ATOM 5752 O O . ILE C 1 152 ? 8.186 -9.898 -33.847 1.00 18.89 148 ILE C O 1
ATOM 5757 N N . GLY C 1 153 ? 8.888 -7.761 -34.103 1.00 19.80 149 GLY C N 1
ATOM 5758 C CA . GLY C 1 153 ? 9.554 -7.958 -35.372 1.00 20.09 149 GLY C CA 1
ATOM 5759 C C . GLY C 1 153 ? 10.963 -7.498 -35.191 1.00 20.49 149 GLY C C 1
ATOM 5760 O O . GLY C 1 153 ? 11.197 -6.359 -34.761 1.00 20.91 149 GLY C O 1
ATOM 5761 N N . ALA C 1 154 ? 11.912 -8.360 -35.519 1.00 20.76 150 ALA C N 1
ATOM 5762 C CA . ALA C 1 154 ? 13.313 -8.065 -35.281 1.00 21.15 150 ALA C CA 1
ATOM 5763 C C . ALA C 1 154 ? 14.215 -8.756 -36.350 1.00 21.71 150 ALA C C 1
ATOM 5764 O O . ALA C 1 154 ? 14.018 -9.932 -36.653 1.00 21.57 150 ALA C O 1
ATOM 5766 N N . GLU C 1 155 ? 15.161 -8.011 -36.930 1.00 22.49 151 GLU C N 1
ATOM 5767 C CA . GLU C 1 155 ? 16.094 -8.585 -37.919 1.00 23.60 151 GLU C CA 1
ATOM 5768 C C . GLU C 1 155 ? 17.508 -8.002 -37.857 1.00 24.50 151 GLU C C 1
ATOM 5769 O O . GLU C 1 155 ? 17.712 -6.803 -37.548 1.00 24.43 151 GLU C O 1
ATOM 5775 N N . THR C 1 156 ? 18.480 -8.881 -38.133 1.00 25.16 152 THR C N 1
ATOM 5776 C CA . THR C 1 156 ? 19.835 -8.471 -38.452 1.00 26.31 152 THR C CA 1
ATOM 5777 C C . THR C 1 156 ? 20.120 -8.916 -39.878 1.00 27.22 152 THR C C 1
ATOM 5778 O O . THR C 1 156 ? 20.992 -9.754 -40.110 1.00 28.50 152 THR C O 1
ATOM 5782 N N . PHE C 1 157 ? 19.376 -8.366 -40.831 1.00 27.02 153 PHE C N 1
ATOM 5783 C CA . PHE C 1 157 ? 19.456 -8.779 -42.237 1.00 27.96 153 PHE C CA 1
ATOM 5784 C C . PHE C 1 157 ? 20.802 -8.490 -42.877 1.00 29.56 153 PHE C C 1
ATOM 5785 O O . PHE C 1 157 ? 21.135 -9.033 -43.928 1.00 30.87 153 PHE C O 1
ATOM 5793 N N . SER C 1 158 ? 21.600 -7.655 -42.256 1.00 30.33 154 SER C N 1
ATOM 5794 C CA . SER C 1 158 ? 22.971 -7.490 -42.737 1.00 32.39 154 SER C CA 1
ATOM 5795 C C . SER C 1 158 ? 23.756 -8.821 -42.749 1.00 33.18 154 SER C C 1
ATOM 5796 O O . SER C 1 158 ? 24.737 -8.938 -43.470 1.00 34.61 154 SER C O 1
ATOM 5799 N N . ARG C 1 159 ? 23.346 -9.800 -41.942 1.00 32.46 155 ARG C N 1
ATOM 5800 C CA . ARG C 1 159 ? 24.065 -11.096 -41.867 1.00 33.61 155 ARG C CA 1
ATOM 5801 C C . ARG C 1 159 ? 23.853 -11.995 -43.086 1.00 34.12 155 ARG C C 1
ATOM 5802 O O . ARG C 1 159 ? 24.600 -12.959 -43.299 1.00 34.83 155 ARG C O 1
ATOM 5810 N N . ILE C 1 160 ? 22.841 -11.683 -43.883 1.00 33.75 156 ILE C N 1
ATOM 5811 C CA . ILE C 1 160 ? 22.501 -12.518 -45.033 1.00 34.45 156 ILE C CA 1
ATOM 5812 C C . ILE C 1 160 ? 22.548 -11.724 -46.342 1.00 35.71 156 ILE C C 1
ATOM 5813 O O . ILE C 1 160 ? 21.986 -12.159 -47.341 1.00 35.77 156 ILE C O 1
ATOM 5818 N N . LEU C 1 161 ? 23.184 -10.548 -46.315 1.00 36.48 157 LEU C N 1
ATOM 5819 C CA . LEU C 1 161 ? 23.323 -9.727 -47.505 1.00 38.30 157 LEU C CA 1
ATOM 5820 C C . LEU C 1 161 ? 24.606 -10.080 -48.249 1.00 40.35 157 LEU C C 1
ATOM 5821 O O . LEU C 1 161 ? 25.661 -10.219 -47.641 1.00 41.60 157 LEU C O 1
ATOM 5826 N N . ASP C 1 162 ? 24.508 -10.260 -49.562 1.00 37.23 158 ASP C N 1
ATOM 5827 C CA . ASP C 1 162 ? 25.711 -10.298 -50.427 1.00 39.43 158 ASP C CA 1
ATOM 5828 C C . ASP C 1 162 ? 26.112 -8.871 -50.860 1.00 39.48 158 ASP C C 1
ATOM 5829 O O . ASP C 1 162 ? 25.464 -8.283 -51.704 1.00 39.21 158 ASP C O 1
ATOM 5834 N N . PHE C 1 163 ? 27.197 -8.348 -50.307 1.00 40.04 159 PHE C N 1
ATOM 5835 C CA . PHE C 1 163 ? 27.655 -7.011 -50.671 1.00 41.10 159 PHE C CA 1
ATOM 5836 C C . PHE C 1 163 ? 28.341 -6.886 -52.073 1.00 43.31 159 PHE C C 1
ATOM 5837 O O . PHE C 1 163 ? 28.767 -5.789 -52.473 1.00 43.72 159 PHE C O 1
ATOM 5845 N N . LYS C 1 164 ? 28.409 -7.991 -52.817 1.00 44.17 160 LYS C N 1
ATOM 5846 C CA . LYS C 1 164 ? 28.767 -7.956 -54.246 1.00 46.71 160 LYS C CA 1
ATOM 5847 C C . LYS C 1 164 ? 27.532 -7.772 -55.156 1.00 46.69 160 LYS C C 1
ATOM 5848 O O . LYS C 1 164 ? 27.673 -7.629 -56.364 1.00 48.07 160 LYS C O 1
ATOM 5850 N N . ASP C 1 165 ? 26.332 -7.764 -54.561 1.00 45.56 161 ASP C N 1
ATOM 5851 C CA . ASP C 1 165 ? 25.067 -7.629 -55.330 1.00 45.21 161 ASP C CA 1
ATOM 5852 C C . ASP C 1 165 ? 24.350 -6.307 -55.037 1.00 43.62 161 ASP C C 1
ATOM 5853 O O . ASP C 1 165 ? 23.610 -6.197 -54.042 1.00 43.31 161 ASP C O 1
ATOM 5858 N N . ARG C 1 166 ? 24.499 -5.337 -55.919 1.00 43.38 162 ARG C N 1
ATOM 5859 C CA . ARG C 1 166 ? 23.895 -4.030 -55.693 1.00 42.31 162 ARG C CA 1
ATOM 5860 C C . ARG C 1 166 ? 22.348 -4.044 -55.733 1.00 40.91 162 ARG C C 1
ATOM 5861 O O . ARG C 1 166 ? 21.710 -3.076 -55.323 1.00 39.63 162 ARG C O 1
ATOM 5869 N N . THR C 1 167 ? 21.775 -5.091 -56.335 1.00 40.99 163 THR C N 1
ATOM 5870 C CA . THR C 1 167 ? 20.320 -5.244 -56.457 1.00 40.20 163 THR C CA 1
ATOM 5871 C C . THR C 1 167 ? 19.657 -5.266 -55.079 1.00 38.16 163 THR C C 1
ATOM 5872 O O . THR C 1 167 ? 18.558 -4.748 -54.902 1.00 37.37 163 THR C O 1
ATOM 5874 N N . THR C 1 168 ? 20.332 -5.892 -54.121 1.00 37.43 164 THR C N 1
ATOM 5875 C CA . THR C 1 168 ? 19.732 -6.200 -52.846 1.00 35.74 164 THR C CA 1
ATOM 5876 C C . THR C 1 168 ? 20.477 -5.630 -51.651 1.00 35.03 164 THR C C 1
ATOM 5877 O O . THR C 1 168 ? 19.873 -5.388 -50.626 1.00 33.49 164 THR C O 1
ATOM 5881 N N . CYS C 1 169 ? 21.782 -5.423 -51.771 1.00 36.06 165 CYS C N 1
ATOM 5882 C CA . CYS C 1 169 ? 22.591 -5.092 -50.583 1.00 35.51 165 CYS C CA 1
ATOM 5883 C C . CYS C 1 169 ? 22.464 -3.616 -50.137 1.00 35.27 165 CYS C C 1
ATOM 5884 O O . CYS C 1 169 ? 22.932 -3.248 -49.070 1.00 34.73 165 CYS C O 1
ATOM 5887 N N . VAL C 1 170 ? 21.829 -2.794 -50.977 1.00 36.11 166 VAL C N 1
ATOM 5888 C CA . VAL C 1 170 ? 21.545 -1.383 -50.703 1.00 36.37 166 VAL C CA 1
ATOM 5889 C C . VAL C 1 170 ? 20.130 -1.196 -50.144 1.00 35.90 166 VAL C C 1
ATOM 5890 O O . VAL C 1 170 ? 19.692 -0.067 -49.822 1.00 35.43 166 VAL C O 1
ATOM 5894 N N . LEU C 1 171 ? 19.422 -2.314 -50.005 1.00 35.79 167 LEU C N 1
ATOM 5895 C CA . LEU C 1 171 ? 17.984 -2.318 -49.812 1.00 35.22 167 LEU C CA 1
ATOM 5896 C C . LEU C 1 171 ? 17.590 -2.643 -48.374 1.00 33.51 167 LEU C C 1
ATOM 5897 O O . LEU C 1 171 ? 16.657 -2.044 -47.818 1.00 32.96 167 LEU C O 1
ATOM 5902 N N . PHE C 1 172 ? 18.276 -3.603 -47.770 1.00 32.31 168 PHE C N 1
ATOM 5903 C CA . PHE C 1 172 ? 17.848 -4.115 -46.464 1.00 30.45 168 PHE C CA 1
ATOM 5904 C C . PHE C 1 172 ? 18.657 -3.525 -45.315 1.00 29.59 168 PHE C C 1
ATOM 5905 O O . PHE C 1 172 ? 19.797 -3.138 -45.494 1.00 30.46 168 PHE C O 1
ATOM 5913 N N . GLY C 1 173 ? 18.025 -3.437 -44.146 1.00 28.56 169 GLY C N 1
ATOM 5914 C CA . GLY C 1 173 ? 18.671 -2.940 -42.929 1.00 28.08 169 GLY C CA 1
ATOM 5915 C C . GLY C 1 173 ? 18.333 -3.774 -41.714 1.00 27.07 169 GLY C C 1
ATOM 5916 O O . GLY C 1 173 ? 17.635 -4.796 -41.824 1.00 26.93 169 GLY C O 1
ATOM 5917 N N . ASP C 1 174 ? 18.832 -3.345 -40.554 1.00 26.24 170 ASP C N 1
ATOM 5918 C CA . ASP C 1 174 ? 18.621 -4.035 -39.313 1.00 25.29 170 ASP C CA 1
ATOM 5919 C C . ASP C 1 174 ? 17.749 -3.206 -38.370 1.00 24.83 170 ASP C C 1
ATOM 5920 O O . ASP C 1 174 ? 17.628 -1.992 -38.508 1.00 25.55 170 ASP C O 1
ATOM 5925 N N . GLY C 1 175 ? 17.152 -3.879 -37.401 1.00 23.83 171 GLY C N 1
ATOM 5926 C CA . GLY C 1 175 ? 16.375 -3.199 -36.398 1.00 23.60 171 GLY C CA 1
ATOM 5927 C C . GLY C 1 175 ? 15.350 -4.065 -35.711 1.00 22.70 171 GLY C C 1
ATOM 5928 O O . GLY C 1 175 ? 15.182 -5.262 -36.035 1.00 22.70 171 GLY C O 1
ATOM 5929 N N . ALA C 1 176 ? 14.653 -3.452 -34.762 1.00 22.14 172 ALA C N 1
ATOM 5930 C CA . ALA C 1 176 ? 13.619 -4.141 -34.024 1.00 21.37 172 ALA C CA 1
ATOM 5931 C C . ALA C 1 176 ? 12.492 -3.198 -33.672 1.00 21.12 172 ALA C C 1
ATOM 5932 O O . ALA C 1 176 ? 12.707 -2.016 -33.391 1.00 21.51 172 ALA C O 1
ATOM 5934 N N . GLY C 1 177 ? 11.295 -3.753 -33.653 1.00 20.38 173 GLY C N 1
ATOM 5935 C CA . GLY C 1 177 ? 10.123 -3.068 -33.111 1.00 20.36 173 GLY C CA 1
ATOM 5936 C C . GLY C 1 177 ? 9.275 -4.020 -32.295 1.00 19.64 173 GLY C C 1
ATOM 5937 O O . GLY C 1 177 ? 9.267 -5.256 -32.555 1.00 18.50 173 GLY C O 1
ATOM 5938 N N . ALA C 1 178 ? 8.490 -3.452 -31.376 1.00 19.75 174 ALA C N 1
ATOM 5939 C CA . ALA C 1 178 ? 7.721 -4.267 -30.442 1.00 19.61 174 ALA C CA 1
ATOM 5940 C C . ALA C 1 178 ? 6.408 -3.608 -30.018 1.00 20.44 174 ALA C C 1
ATOM 5941 O O . ALA C 1 178 ? 6.321 -2.374 -29.925 1.00 21.04 174 ALA C O 1
ATOM 5943 N N . VAL C 1 179 ? 5.400 -4.457 -29.811 1.00 20.39 175 VAL C N 1
ATOM 5944 C CA . VAL C 1 179 ? 4.110 -4.038 -29.355 1.00 21.65 175 VAL C CA 1
ATOM 5945 C C . VAL C 1 179 ? 3.676 -4.962 -28.227 1.00 21.46 175 VAL C C 1
ATOM 5946 O O . VAL C 1 179 ? 4.001 -6.158 -28.242 1.00 20.53 175 VAL C O 1
ATOM 5950 N N . ILE C 1 180 ? 3.088 -4.359 -27.189 1.00 22.25 176 ILE C N 1
ATOM 5951 C CA . ILE C 1 180 ? 2.428 -5.079 -26.105 1.00 22.41 176 ILE C CA 1
ATOM 5952 C C . ILE C 1 180 ? 0.928 -5.016 -26.338 1.00 23.40 176 ILE C C 1
ATOM 5953 O O . ILE C 1 180 ? 0.369 -3.943 -26.445 1.00 24.11 176 ILE C O 1
ATOM 5958 N N . LEU C 1 181 ? 0.319 -6.191 -26.460 1.00 23.23 177 LEU C N 1
ATOM 5959 C CA . LEU C 1 181 ? -1.111 -6.351 -26.641 1.00 24.41 177 LEU C CA 1
ATOM 5960 C C . LEU C 1 181 ? -1.699 -6.899 -25.372 1.00 25.27 177 LEU C C 1
ATOM 5961 O O . LEU C 1 181 ? -1.092 -7.786 -24.759 1.00 24.72 177 LEU C O 1
ATOM 5966 N N . GLN C 1 182 ? -2.891 -6.433 -25.010 1.00 26.77 178 GLN C N 1
ATOM 5967 C CA . GLN C 1 182 ? -3.580 -6.898 -23.811 1.00 27.90 178 GLN C CA 1
ATOM 5968 C C . GLN C 1 182 ? -5.108 -7.021 -24.001 1.00 29.57 178 GLN C C 1
ATOM 5969 O O . GLN C 1 182 ? -5.747 -6.179 -24.620 1.00 29.97 178 GLN C O 1
ATOM 5975 N N . ALA C 1 183 ? -5.649 -8.088 -23.423 1.00 30.11 179 ALA C N 1
ATOM 5976 C CA . ALA C 1 183 ? -7.070 -8.310 -23.344 1.00 32.07 179 ALA C CA 1
ATOM 5977 C C . ALA C 1 183 ? -7.778 -7.022 -22.982 1.00 34.34 179 ALA C C 1
ATOM 5978 O O . ALA C 1 183 ? -7.357 -6.317 -22.072 1.00 34.66 179 ALA C O 1
ATOM 5980 N N . SER C 1 184 ? -8.875 -6.743 -23.682 1.00 36.39 180 SER C N 1
ATOM 5981 C CA . SER C 1 184 ? -9.604 -5.482 -23.544 1.00 39.46 180 SER C CA 1
ATOM 5982 C C . SER C 1 184 ? -11.075 -5.702 -23.906 1.00 42.02 180 SER C C 1
ATOM 5983 O O . SER C 1 184 ? -11.389 -6.574 -24.717 1.00 42.10 180 SER C O 1
ATOM 5986 N N . ASP C 1 185 ? -11.972 -4.931 -23.305 1.00 45.08 181 ASP C N 1
ATOM 5987 C CA . ASP C 1 185 ? -13.376 -5.038 -23.667 1.00 47.80 181 ASP C CA 1
ATOM 5988 C C . ASP C 1 185 ? -13.638 -4.221 -24.931 1.00 47.78 181 ASP C C 1
ATOM 5989 O O . ASP C 1 185 ? -14.676 -4.385 -25.553 1.00 49.08 181 ASP C O 1
ATOM 5994 N N . GLU C 1 186 ? -12.663 -3.413 -25.350 1.00 46.18 182 GLU C N 1
ATOM 5995 C CA . GLU C 1 186 ? -12.801 -2.582 -26.541 1.00 46.69 182 GLU C CA 1
ATOM 5996 C C . GLU C 1 186 ? -11.700 -2.879 -27.548 1.00 44.76 182 GLU C C 1
ATOM 5997 O O . GLU C 1 186 ? -10.528 -3.005 -27.189 1.00 42.55 182 GLU C O 1
ATOM 5999 N N . PRO C 1 187 ? -12.078 -2.966 -28.829 1.00 45.51 183 PRO C N 1
ATOM 6000 C CA . PRO C 1 187 ? -11.174 -3.340 -29.875 1.00 43.36 183 PRO C CA 1
ATOM 6001 C C . PRO C 1 187 ? -10.113 -2.327 -30.139 1.00 42.51 183 PRO C C 1
ATOM 6002 O O . PRO C 1 187 ? -10.390 -1.149 -30.319 1.00 43.86 183 PRO C O 1
ATOM 6006 N N . GLY C 1 188 ? -8.884 -2.822 -30.085 1.00 40.70 184 GLY C N 1
ATOM 6007 C CA . GLY C 1 188 ? -7.857 -2.463 -31.001 1.00 39.02 184 GLY C CA 1
ATOM 6008 C C . GLY C 1 188 ? -7.941 -3.362 -32.225 1.00 38.07 184 GLY C C 1
ATOM 6009 O O . GLY C 1 188 ? -8.537 -2.991 -33.223 1.00 38.79 184 GLY C O 1
ATOM 6010 N N . VAL C 1 189 ? -7.345 -4.553 -32.169 1.00 36.68 185 VAL C N 1
ATOM 6011 C CA . VAL C 1 189 ? -7.242 -5.384 -33.392 1.00 35.92 185 VAL C CA 1
ATOM 6012 C C . VAL C 1 189 ? -8.611 -5.876 -33.847 1.00 37.25 185 VAL C C 1
ATOM 6013 O O . VAL C 1 189 ? -9.219 -6.704 -33.189 1.00 37.39 185 VAL C O 1
ATOM 6017 N N . LEU C 1 190 ? -9.072 -5.348 -34.984 1.00 37.83 186 LEU C N 1
ATOM 6018 C CA . LEU C 1 190 ? -10.400 -5.655 -35.498 1.00 39.33 186 LEU C CA 1
ATOM 6019 C C . LEU C 1 190 ? -10.393 -6.905 -36.382 1.00 38.46 186 LEU C C 1
ATOM 6020 O O . LEU C 1 190 ? -11.326 -7.719 -36.305 1.00 39.59 186 LEU C O 1
ATOM 6025 N N . ALA C 1 191 ? -9.346 -7.058 -37.205 1.00 36.55 187 ALA C N 1
ATOM 6026 C CA . ALA C 1 191 ? -9.272 -8.157 -38.183 1.00 35.64 187 ALA C CA 1
ATOM 6027 C C . ALA C 1 191 ? -7.894 -8.309 -38.771 1.00 33.59 187 ALA C C 1
ATOM 6028 O O . ALA C 1 191 ? -7.112 -7.366 -38.800 1.00 32.69 187 ALA C O 1
ATOM 6030 N N . SER C 1 192 ? -7.603 -9.524 -39.226 1.00 32.79 188 SER C N 1
ATOM 6031 C CA . SER C 1 192 ? -6.358 -9.830 -39.921 1.00 31.40 188 SER C CA 1
ATOM 6032 C C . SER C 1 192 ? -6.628 -10.827 -41.068 1.00 31.57 188 SER C C 1
ATOM 6033 O O . SER C 1 192 ? -7.545 -11.638 -40.983 1.00 32.42 188 SER C O 1
ATOM 6036 N N . ALA C 1 193 ? -5.844 -10.739 -42.132 1.00 30.85 189 ALA C N 1
ATOM 6037 C CA . ALA C 1 193 ? -5.926 -11.688 -43.239 1.00 31.37 189 ALA C CA 1
ATOM 6038 C C . ALA C 1 193 ? -4.513 -12.050 -43.646 1.00 29.54 189 ALA C C 1
ATOM 6039 O O . ALA C 1 193 ? -3.717 -11.181 -43.912 1.00 29.05 189 ALA C O 1
ATOM 6041 N N . LEU C 1 194 ? -4.210 -13.341 -43.653 1.00 28.89 190 LEU C N 1
ATOM 6042 C CA . LEU C 1 194 ? -2.858 -13.831 -43.926 1.00 27.50 190 LEU C CA 1
ATOM 6043 C C . LEU C 1 194 ? -2.936 -14.766 -45.136 1.00 28.16 190 LEU C C 1
ATOM 6044 O O . LEU C 1 194 ? -3.931 -15.437 -45.327 1.00 29.06 190 LEU C O 1
ATOM 6049 N N . HIS C 1 195 ? -1.889 -14.796 -45.962 1.00 28.28 191 HIS C N 1
ATOM 6050 C CA . HIS C 1 195 ? -1.873 -15.626 -47.189 1.00 29.26 191 HIS C CA 1
ATOM 6051 C C . HIS C 1 195 ? -0.478 -16.049 -47.511 1.00 28.36 191 HIS C C 1
ATOM 6052 O O . HIS C 1 195 ? 0.473 -15.477 -46.999 1.00 26.81 191 HIS C O 1
ATOM 6059 N N . ALA C 1 196 ? -0.354 -17.071 -48.380 1.00 29.19 192 ALA C N 1
ATOM 6060 C CA . ALA C 1 196 ? 0.945 -17.547 -48.859 1.00 28.94 192 ALA C CA 1
ATOM 6061 C C . ALA C 1 196 ? 0.814 -18.198 -50.254 1.00 30.29 192 ALA C C 1
ATOM 6062 O O . ALA C 1 196 ? -0.206 -18.797 -50.564 1.00 31.13 192 ALA C O 1
ATOM 6064 N N . ASP C 1 197 ? 1.844 -18.063 -51.078 1.00 30.75 193 ASP C N 1
ATOM 6065 C CA . ASP C 1 197 ? 1.922 -18.791 -52.349 1.00 32.63 193 ASP C CA 1
ATOM 6066 C C . ASP C 1 197 ? 3.345 -19.271 -52.608 1.00 32.68 193 ASP C C 1
ATOM 6067 O O . ASP C 1 197 ? 4.178 -18.538 -53.134 1.00 32.79 193 ASP C O 1
ATOM 6072 N N . GLY C 1 198 ? 3.592 -20.529 -52.262 1.00 32.74 194 GLY C N 1
ATOM 6073 C CA . GLY C 1 198 ? 4.910 -21.113 -52.385 1.00 33.15 194 GLY C CA 1
ATOM 6074 C C . GLY C 1 198 ? 5.406 -21.336 -53.798 1.00 35.54 194 GLY C C 1
ATOM 6075 O O . GLY C 1 198 ? 6.592 -21.583 -53.991 1.00 36.31 194 GLY C O 1
ATOM 6076 N N . SER C 1 199 ? 4.525 -21.231 -54.795 1.00 37.29 195 SER C N 1
ATOM 6077 C CA . SER C 1 199 ? 4.968 -21.307 -56.187 1.00 39.32 195 SER C CA 1
ATOM 6078 C C . SER C 1 199 ? 5.925 -20.157 -56.573 1.00 40.22 195 SER C C 1
ATOM 6079 O O . SER C 1 199 ? 6.645 -20.244 -57.557 1.00 41.16 195 SER C O 1
ATOM 6082 N N . HIS C 1 200 ? 5.952 -19.089 -55.778 1.00 40.01 196 HIS C N 1
ATOM 6083 C CA . HIS C 1 200 ? 6.846 -17.972 -56.039 1.00 40.26 196 HIS C CA 1
ATOM 6084 C C . HIS C 1 200 ? 8.027 -17.925 -55.065 1.00 39.79 196 HIS C C 1
ATOM 6085 O O . HIS C 1 200 ? 8.591 -16.831 -54.804 1.00 38.83 196 HIS C O 1
ATOM 6092 N N . SER C 1 201 ? 8.412 -19.084 -54.513 1.00 39.07 197 SER C N 1
ATOM 6093 C CA . SER C 1 201 ? 9.548 -19.187 -53.569 1.00 38.38 197 SER C CA 1
ATOM 6094 C C . SER C 1 201 ? 10.906 -18.795 -54.215 1.00 39.16 197 SER C C 1
ATOM 6095 O O . SER C 1 201 ? 11.781 -18.222 -53.558 1.00 37.96 197 SER C O 1
ATOM 6097 N N . ASN C 1 202 ? 11.040 -19.046 -55.510 1.00 41.59 198 ASN C N 1
ATOM 6098 C CA . ASN C 1 202 ? 12.324 -18.881 -56.198 1.00 43.53 198 ASN C CA 1
ATOM 6099 C C . ASN C 1 202 ? 12.734 -17.428 -56.439 1.00 44.04 198 ASN C C 1
ATOM 6100 O O . ASN C 1 202 ? 13.926 -17.141 -56.617 1.00 45.17 198 ASN C O 1
ATOM 6102 N N . ILE C 1 203 ? 11.761 -16.512 -56.447 1.00 44.26 199 ILE C N 1
ATOM 6103 C CA . ILE C 1 203 ? 12.014 -15.094 -56.844 1.00 44.07 199 ILE C CA 1
ATOM 6104 C C . ILE C 1 203 ? 12.450 -14.223 -55.658 1.00 42.41 199 ILE C C 1
ATOM 6105 O O . ILE C 1 203 ? 12.932 -13.115 -55.855 1.00 44.05 199 ILE C O 1
ATOM 6107 N N . LEU C 1 204 ? 12.355 -14.741 -54.429 1.00 39.80 200 LEU C N 1
ATOM 6108 C CA . LEU C 1 204 ? 12.854 -14.019 -53.256 1.00 37.75 200 LEU C CA 1
ATOM 6109 C C . LEU C 1 204 ? 13.169 -15.037 -52.161 1.00 36.93 200 LEU C C 1
ATOM 6110 O O . LEU C 1 204 ? 12.259 -15.594 -51.546 1.00 35.96 200 LEU C O 1
ATOM 6115 N N . CYS C 1 205 ? 14.460 -15.279 -51.944 1.00 36.38 201 CYS C N 1
ATOM 6116 C CA . CYS C 1 205 ? 14.916 -16.384 -51.123 1.00 35.16 201 CYS C CA 1
ATOM 6117 C C . CYS C 1 205 ? 16.346 -16.196 -50.656 1.00 35.04 201 CYS C C 1
ATOM 6118 O O . CYS C 1 205 ? 17.147 -15.532 -51.324 1.00 36.73 201 CYS C O 1
ATOM 6121 N N . THR C 1 206 ? 16.660 -16.787 -49.512 1.00 33.06 202 THR C N 1
ATOM 6122 C CA . THR C 1 206 ? 18.036 -16.948 -49.074 1.00 32.75 202 THR C CA 1
ATOM 6123 C C . THR C 1 206 ? 18.291 -18.457 -49.009 1.00 33.60 202 THR C C 1
ATOM 6124 O O . THR C 1 206 ? 18.142 -19.085 -47.933 1.00 32.61 202 THR C O 1
ATOM 6128 N N . PRO C 1 207 ? 18.641 -19.063 -50.164 1.00 34.63 203 PRO C N 1
ATOM 6129 C CA . PRO C 1 207 ? 18.501 -20.483 -50.352 1.00 35.43 203 PRO C CA 1
ATOM 6130 C C . PRO C 1 207 ? 19.685 -21.294 -49.799 1.00 36.21 203 PRO C C 1
ATOM 6131 O O . PRO C 1 207 ? 20.399 -21.962 -50.550 1.00 38.54 203 PRO C O 1
ATOM 6135 N N . GLY C 1 208 ? 19.864 -21.264 -48.489 1.00 35.19 204 GLY C N 1
ATOM 6136 C CA . GLY C 1 208 ? 20.824 -22.165 -47.839 1.00 35.49 204 GLY C CA 1
ATOM 6137 C C . GLY C 1 208 ? 20.579 -22.272 -46.356 1.00 33.09 204 GLY C C 1
ATOM 6138 O O . GLY C 1 208 ? 19.700 -21.609 -45.815 1.00 32.38 204 GLY C O 1
ATOM 6139 N N . ASN C 1 209 ? 21.363 -23.116 -45.700 1.00 32.90 205 ASN C N 1
ATOM 6140 C CA . ASN C 1 209 ? 21.287 -23.316 -44.219 1.00 31.02 205 ASN C CA 1
ATOM 6141 C C . ASN C 1 209 ? 22.496 -24.151 -43.792 1.00 32.06 205 ASN C C 1
ATOM 6142 O O . ASN C 1 209 ? 23.363 -24.519 -44.635 1.00 33.84 205 ASN C O 1
ATOM 6147 N N . VAL C 1 210 ? 22.619 -24.406 -42.508 1.00 31.08 206 VAL C N 1
ATOM 6148 C CA . VAL C 1 210 ? 23.811 -25.101 -42.042 1.00 32.46 206 VAL C CA 1
ATOM 6149 C C . VAL C 1 210 ? 23.618 -26.582 -42.152 1.00 33.05 206 VAL C C 1
ATOM 6150 O O . VAL C 1 210 ? 22.506 -27.110 -42.022 1.00 32.48 206 VAL C O 1
ATOM 6154 N N . ASN C 1 211 ? 24.715 -27.257 -42.403 1.00 35.07 207 ASN C N 1
ATOM 6155 C CA . ASN C 1 211 ? 24.709 -28.690 -42.613 1.00 35.94 207 ASN C CA 1
ATOM 6156 C C . ASN C 1 211 ? 26.097 -29.243 -42.246 1.00 37.98 207 ASN C C 1
ATOM 6157 O O . ASN C 1 211 ? 27.088 -28.904 -42.884 1.00 39.76 207 ASN C O 1
ATOM 6162 N N . GLY C 1 212 ? 26.168 -30.037 -41.178 1.00 38.10 208 GLY C N 1
ATOM 6163 C CA . GLY C 1 212 ? 27.431 -30.631 -40.748 1.00 39.74 208 GLY C CA 1
ATOM 6164 C C . GLY C 1 212 ? 28.485 -29.580 -40.462 1.00 40.23 208 GLY C C 1
ATOM 6165 O O . GLY C 1 212 ? 29.618 -29.731 -40.862 1.00 41.49 208 GLY C O 1
ATOM 6166 N N . GLY C 1 213 ? 28.079 -28.489 -39.794 1.00 38.92 209 GLY C N 1
ATOM 6167 C CA . GLY C 1 213 ? 29.007 -27.429 -39.397 1.00 39.05 209 GLY C CA 1
ATOM 6168 C C . GLY C 1 213 ? 29.271 -26.341 -40.435 1.00 39.47 209 GLY C C 1
ATOM 6169 O O . GLY C 1 213 ? 29.575 -25.232 -40.057 1.00 39.28 209 GLY C O 1
ATOM 6170 N N . VAL C 1 214 ? 29.180 -26.657 -41.734 1.00 39.90 210 VAL C N 1
ATOM 6171 C CA . VAL C 1 214 ? 29.431 -25.664 -42.800 1.00 40.40 210 VAL C CA 1
ATOM 6172 C C . VAL C 1 214 ? 28.119 -25.192 -43.455 1.00 38.88 210 VAL C C 1
ATOM 6173 O O . VAL C 1 214 ? 27.075 -25.856 -43.316 1.00 37.97 210 VAL C O 1
ATOM 6175 N N . VAL C 1 215 ? 28.155 -24.039 -44.134 1.00 38.55 211 VAL C N 1
ATOM 6176 C CA . VAL C 1 215 ? 26.981 -23.559 -44.903 1.00 37.61 211 VAL C CA 1
ATOM 6177 C C . VAL C 1 215 ? 26.878 -24.377 -46.188 1.00 39.07 211 VAL C C 1
ATOM 6178 O O . VAL C 1 215 ? 27.887 -24.601 -46.861 1.00 41.22 211 VAL C O 1
ATOM 6180 N N . SER C 1 216 ? 25.684 -24.899 -46.488 1.00 38.34 212 SER C N 1
ATOM 6181 C CA . SER C 1 216 ? 25.400 -25.465 -47.814 1.00 39.58 212 SER C CA 1
ATOM 6182 C C . SER C 1 216 ? 24.367 -24.592 -48.550 1.00 38.86 212 SER C C 1
ATOM 6183 O O . SER C 1 216 ? 23.622 -23.837 -47.901 1.00 37.80 212 SER C O 1
ATOM 6186 N N . GLY C 1 217 ? 24.359 -24.649 -49.893 1.00 39.68 213 GLY C N 1
ATOM 6187 C CA . GLY C 1 217 ? 23.562 -23.720 -50.706 1.00 38.98 213 GLY C CA 1
ATOM 6188 C C . GLY C 1 217 ? 24.183 -22.335 -50.677 1.00 38.95 213 GLY C C 1
ATOM 6189 O O . GLY C 1 217 ? 25.395 -22.202 -50.610 1.00 39.89 213 GLY C O 1
ATOM 6190 N N . SER C 1 218 ? 23.356 -21.292 -50.734 1.00 38.04 214 SER C N 1
ATOM 6191 C CA . SER C 1 218 ? 23.834 -19.915 -50.506 1.00 37.59 214 SER C CA 1
ATOM 6192 C C . SER C 1 218 ? 23.086 -19.298 -49.333 1.00 35.88 214 SER C C 1
ATOM 6193 O O . SER C 1 218 ? 21.849 -19.276 -49.302 1.00 34.53 214 SER C O 1
ATOM 6196 N N . ALA C 1 219 ? 23.860 -18.811 -48.376 1.00 35.79 215 ALA C N 1
ATOM 6197 C CA . ALA C 1 219 ? 23.319 -18.137 -47.210 1.00 34.57 215 ALA C CA 1
ATOM 6198 C C . ALA C 1 219 ? 23.277 -16.620 -47.446 1.00 34.42 215 ALA C C 1
ATOM 6199 O O . ALA C 1 219 ? 23.496 -15.835 -46.539 1.00 33.56 215 ALA C O 1
ATOM 6201 N N . PHE C 1 220 ? 22.970 -16.235 -48.685 1.00 36.32 216 PHE C N 1
ATOM 6202 C CA . PHE C 1 220 ? 22.825 -14.835 -49.081 1.00 36.86 216 PHE C CA 1
ATOM 6203 C C . PHE C 1 220 ? 21.469 -14.639 -49.745 1.00 37.04 216 PHE C C 1
ATOM 6204 O O . PHE C 1 220 ? 21.004 -15.482 -50.523 1.00 38.46 216 PHE C O 1
ATOM 6212 N N . LEU C 1 221 ? 20.859 -13.491 -49.477 1.00 36.97 217 LEU C N 1
ATOM 6213 C CA . LEU C 1 221 ? 19.561 -13.134 -50.036 1.00 36.70 217 LEU C CA 1
ATOM 6214 C C . LEU C 1 221 ? 19.665 -12.821 -51.532 1.00 38.93 217 LEU C C 1
ATOM 6215 O O . LEU C 1 221 ? 20.517 -12.053 -51.941 1.00 40.13 217 LEU C O 1
ATOM 6220 N N . HIS C 1 222 ? 18.789 -13.431 -52.327 1.00 40.62 218 HIS C N 1
ATOM 6221 C CA . HIS C 1 222 ? 18.719 -13.191 -53.774 1.00 44.33 218 HIS C CA 1
ATOM 6222 C C . HIS C 1 222 ? 17.280 -12.870 -54.147 1.00 44.75 218 HIS C C 1
ATOM 6223 O O . HIS C 1 222 ? 16.336 -13.247 -53.448 1.00 43.21 218 HIS C O 1
ATOM 6230 N N . MET C 1 223 ? 17.096 -12.110 -55.213 1.00 46.80 219 MET C N 1
ATOM 6231 C CA . MET C 1 223 ? 15.804 -11.497 -55.476 1.00 47.26 219 MET C CA 1
ATOM 6232 C C . MET C 1 223 ? 15.686 -11.110 -56.944 1.00 49.04 219 MET C C 1
ATOM 6233 O O . MET C 1 223 ? 16.637 -10.615 -57.543 1.00 50.22 219 MET C O 1
ATOM 6238 N N . ASP C 1 224 ? 14.527 -11.387 -57.524 1.00 49.08 220 ASP C N 1
ATOM 6239 C CA . ASP C 1 224 ? 14.159 -10.854 -58.824 1.00 50.45 220 ASP C CA 1
ATOM 6240 C C . ASP C 1 224 ? 13.227 -9.671 -58.538 1.00 49.50 220 ASP C C 1
ATOM 6241 O O . ASP C 1 224 ? 12.024 -9.854 -58.318 1.00 47.98 220 ASP C O 1
ATOM 6246 N N . GLY C 1 225 ? 13.808 -8.469 -58.511 1.00 49.85 221 GLY C N 1
ATOM 6247 C CA . GLY C 1 225 ? 13.093 -7.255 -58.122 1.00 48.62 221 GLY C CA 1
ATOM 6248 C C . GLY C 1 225 ? 11.850 -7.003 -58.961 1.00 49.62 221 GLY C C 1
ATOM 6249 O O . GLY C 1 225 ? 10.825 -6.542 -58.447 1.00 50.13 221 GLY C O 1
ATOM 6250 N N . GLN C 1 226 ? 11.935 -7.299 -60.251 1.00 49.58 222 GLN C N 1
ATOM 6251 C CA . GLN C 1 226 ? 10.851 -6.976 -61.157 1.00 50.45 222 GLN C CA 1
ATOM 6252 C C . GLN C 1 226 ? 9.662 -7.877 -60.836 1.00 49.13 222 GLN C C 1
ATOM 6253 O O . GLN C 1 226 ? 8.537 -7.400 -60.723 1.00 49.60 222 GLN C O 1
ATOM 6255 N N . ALA C 1 227 ? 9.915 -9.166 -60.646 1.00 47.18 223 ALA C N 1
ATOM 6256 C CA . ALA C 1 227 ? 8.840 -10.096 -60.334 1.00 46.35 223 ALA C CA 1
ATOM 6257 C C . ALA C 1 227 ? 8.224 -9.787 -58.973 1.00 43.91 223 ALA C C 1
ATOM 6258 O O . ALA C 1 227 ? 7.013 -9.890 -58.789 1.00 43.27 223 ALA C O 1
ATOM 6260 N N . VAL C 1 228 ? 9.068 -9.435 -58.010 1.00 42.24 224 VAL C N 1
ATOM 6261 C CA . VAL C 1 228 ? 8.600 -9.163 -56.661 1.00 40.54 224 VAL C CA 1
ATOM 6262 C C . VAL C 1 228 ? 7.642 -7.963 -56.676 1.00 41.38 224 VAL C C 1
ATOM 6263 O O . VAL C 1 228 ? 6.578 -7.998 -56.055 1.00 42.29 224 VAL C O 1
ATOM 6267 N N . PHE C 1 229 ? 8.010 -6.935 -57.415 1.00 43.11 225 PHE C N 1
ATOM 6268 C CA . PHE C 1 229 ? 7.207 -5.713 -57.526 1.00 44.78 225 PHE C CA 1
ATOM 6269 C C . PHE C 1 229 ? 5.795 -5.988 -58.065 1.00 45.57 225 PHE C C 1
ATOM 6270 O O . PHE C 1 229 ? 4.804 -5.582 -57.455 1.00 44.67 225 PHE C O 1
ATOM 6278 N N . LYS C 1 230 ? 5.722 -6.662 -59.208 1.00 46.78 226 LYS C N 1
ATOM 6279 C CA . LYS C 1 230 ? 4.452 -6.954 -59.844 1.00 48.87 226 LYS C CA 1
ATOM 6280 C C . LYS C 1 230 ? 3.568 -7.809 -58.936 1.00 49.19 226 LYS C C 1
ATOM 6281 O O . LYS C 1 230 ? 2.378 -7.528 -58.769 1.00 50.25 226 LYS C O 1
ATOM 6287 N N . LEU C 1 231 ? 4.159 -8.823 -58.308 1.00 48.34 227 LEU C N 1
ATOM 6288 C CA . LEU C 1 231 ? 3.433 -9.636 -57.346 1.00 47.11 227 LEU C CA 1
ATOM 6289 C C . LEU C 1 231 ? 2.967 -8.812 -56.159 1.00 46.30 227 LEU C C 1
ATOM 6290 O O . LEU C 1 231 ? 1.825 -8.936 -55.715 1.00 46.91 227 LEU C O 1
ATOM 6295 N N . ALA C 1 232 ? 3.867 -7.984 -55.642 1.00 44.80 228 ALA C N 1
ATOM 6296 C CA . ALA C 1 232 ? 3.575 -7.173 -54.500 1.00 44.43 228 ALA C CA 1
ATOM 6297 C C . ALA C 1 232 ? 2.333 -6.344 -54.745 1.00 45.36 228 ALA C C 1
ATOM 6298 O O . ALA C 1 232 ? 1.369 -6.482 -54.022 1.00 45.21 228 ALA C O 1
ATOM 6300 N N . VAL C 1 233 ? 2.367 -5.478 -55.759 1.00 47.06 229 VAL C N 1
ATOM 6301 C CA . VAL C 1 233 ? 1.260 -4.533 -55.988 1.00 48.52 229 VAL C CA 1
ATOM 6302 C C . VAL C 1 233 ? -0.018 -5.305 -56.285 1.00 49.60 229 VAL C C 1
ATOM 6303 O O . VAL C 1 233 ? -1.115 -4.869 -55.970 1.00 52.28 229 VAL C O 1
ATOM 6305 N N . ASN C 1 234 ? 0.125 -6.471 -56.890 1.00 48.97 230 ASN C N 1
ATOM 6306 C CA . ASN C 1 234 ? -1.017 -7.282 -57.197 1.00 49.40 230 ASN C CA 1
ATOM 6307 C C . ASN C 1 234 ? -1.752 -7.773 -55.925 1.00 47.99 230 ASN C C 1
ATOM 6308 O O . ASN C 1 234 ? -2.964 -7.590 -55.810 1.00 49.70 230 ASN C O 1
ATOM 6313 N N . VAL C 1 235 ? -1.027 -8.342 -54.968 1.00 44.41 231 VAL C N 1
ATOM 6314 C CA . VAL C 1 235 ? -1.664 -8.903 -53.778 1.00 43.10 231 VAL C CA 1
ATOM 6315 C C . VAL C 1 235 ? -2.001 -7.872 -52.714 1.00 42.00 231 VAL C C 1
ATOM 6316 O O . VAL C 1 235 ? -2.963 -8.044 -51.964 1.00 41.96 231 VAL C O 1
ATOM 6320 N N . LEU C 1 236 ? -1.204 -6.818 -52.613 1.00 41.95 232 LEU C N 1
ATOM 6321 C CA . LEU C 1 236 ? -1.379 -5.859 -51.510 1.00 41.46 232 LEU C CA 1
ATOM 6322 C C . LEU C 1 236 ? -2.730 -5.185 -51.559 1.00 42.92 232 LEU C C 1
ATOM 6323 O O . LEU C 1 236 ? -3.372 -4.995 -50.513 1.00 43.45 232 LEU C O 1
ATOM 6328 N N . GLU C 1 237 ? -3.176 -4.856 -52.769 1.00 39.41 233 GLU C N 1
ATOM 6329 C CA . GLU C 1 237 ? -4.496 -4.276 -52.971 1.00 40.39 233 GLU C CA 1
ATOM 6330 C C . GLU C 1 237 ? -5.556 -5.210 -52.410 1.00 39.63 233 GLU C C 1
ATOM 6331 O O . GLU C 1 237 ? -6.363 -4.809 -51.546 1.00 39.76 233 GLU C O 1
ATOM 6333 N N . LYS C 1 238 ? -5.521 -6.460 -52.870 1.00 39.06 234 LYS C N 1
ATOM 6334 C CA . LYS C 1 238 ? -6.537 -7.456 -52.521 1.00 38.17 234 LYS C CA 1
ATOM 6335 C C . LYS C 1 238 ? -6.615 -7.722 -50.976 1.00 35.65 234 LYS C C 1
ATOM 6336 O O . LYS C 1 238 ? -7.693 -7.708 -50.383 1.00 34.77 234 LYS C O 1
ATOM 6338 N N . VAL C 1 239 ? -5.473 -7.915 -50.334 1.00 34.17 235 VAL C N 1
ATOM 6339 C CA . VAL C 1 239 ? -5.484 -8.279 -48.937 1.00 32.50 235 VAL C CA 1
ATOM 6340 C C . VAL C 1 239 ? -5.949 -7.129 -48.047 1.00 31.75 235 VAL C C 1
ATOM 6341 O O . VAL C 1 239 ? -6.675 -7.354 -47.076 1.00 30.74 235 VAL C O 1
ATOM 6345 N N . ALA C 1 240 ? -5.569 -5.903 -48.387 1.00 32.34 236 ALA C N 1
ATOM 6346 C CA . ALA C 1 240 ? -6.081 -4.738 -47.655 1.00 33.13 236 ALA C CA 1
ATOM 6347 C C . ALA C 1 240 ? -7.610 -4.718 -47.718 1.00 34.77 236 ALA C C 1
ATOM 6348 O O . ALA C 1 240 ? -8.275 -4.502 -46.702 1.00 35.47 236 ALA C O 1
ATOM 6350 N N . VAL C 1 241 ? -8.171 -4.964 -48.899 1.00 36.10 237 VAL C N 1
ATOM 6351 C CA . VAL C 1 241 ? -9.615 -4.920 -49.070 1.00 37.42 237 VAL C CA 1
ATOM 6352 C C . VAL C 1 241 ? -10.285 -6.033 -48.235 1.00 37.27 237 VAL C C 1
ATOM 6353 O O . VAL C 1 241 ? -11.224 -5.756 -47.451 1.00 35.84 237 VAL C O 1
ATOM 6357 N N . GLU C 1 242 ? -9.738 -7.253 -48.326 1.00 36.61 238 GLU C N 1
ATOM 6358 C CA . GLU C 1 242 ? -10.248 -8.386 -47.530 1.00 36.05 238 GLU C CA 1
ATOM 6359 C C . GLU C 1 242 ? -10.224 -8.059 -46.027 1.00 34.50 238 GLU C C 1
ATOM 6360 O O . GLU C 1 242 ? -11.192 -8.272 -45.333 1.00 35.00 238 GLU C O 1
ATOM 6366 N N . ALA C 1 243 ? -9.114 -7.519 -45.547 1.00 33.85 239 ALA C N 1
ATOM 6367 C CA . ALA C 1 243 ? -8.978 -7.165 -44.126 1.00 32.99 239 ALA C CA 1
ATOM 6368 C C . ALA C 1 243 ? -9.995 -6.087 -43.713 1.00 33.67 239 ALA C C 1
ATOM 6369 O O . ALA C 1 243 ? -10.632 -6.181 -42.665 1.00 31.97 239 ALA C O 1
ATOM 6371 N N . LEU C 1 244 ? -10.146 -5.075 -44.568 1.00 35.15 240 LEU C N 1
ATOM 6372 C CA . LEU C 1 244 ? -11.089 -4.005 -44.325 1.00 36.44 240 LEU C CA 1
ATOM 6373 C C . LEU C 1 244 ? -12.524 -4.543 -44.282 1.00 38.54 240 LEU C C 1
ATOM 6374 O O . LEU C 1 244 ? -13.294 -4.158 -43.396 1.00 41.11 240 LEU C O 1
ATOM 6379 N N . GLU C 1 245 ? -12.874 -5.434 -45.205 1.00 39.19 241 GLU C N 1
ATOM 6380 C CA . GLU C 1 245 ? -14.192 -6.103 -45.159 1.00 40.64 241 GLU C CA 1
ATOM 6381 C C . GLU C 1 245 ? -14.374 -6.895 -43.865 1.00 40.34 241 GLU C C 1
ATOM 6382 O O . GLU C 1 245 ? -15.417 -6.786 -43.230 1.00 43.40 241 GLU C O 1
ATOM 6384 N N . LYS C 1 246 ? -13.361 -7.669 -43.476 1.00 38.32 242 LYS C N 1
ATOM 6385 C CA . LYS C 1 246 ? -13.418 -8.485 -42.257 1.00 37.46 242 LYS C CA 1
ATOM 6386 C C . LYS C 1 246 ? -13.569 -7.657 -40.973 1.00 36.83 242 LYS C C 1
ATOM 6387 O O . LYS C 1 246 ? -14.087 -8.142 -39.984 1.00 36.26 242 LYS C O 1
ATOM 6393 N N . ALA C 1 247 ? -13.096 -6.415 -41.009 1.00 36.60 243 ALA C N 1
ATOM 6394 C CA . ALA C 1 247 ? -13.206 -5.486 -39.887 1.00 36.71 243 ALA C CA 1
ATOM 6395 C C . ALA C 1 247 ? -14.474 -4.633 -39.963 1.00 38.35 243 ALA C C 1
ATOM 6396 O O . ALA C 1 247 ? -14.674 -3.739 -39.163 1.00 38.08 243 ALA C O 1
ATOM 6398 N N . ASN C 1 248 ? -15.332 -4.938 -40.935 1.00 40.30 244 ASN C N 1
ATOM 6399 C CA . ASN C 1 248 ? -16.507 -4.139 -41.221 1.00 42.37 244 ASN C CA 1
ATOM 6400 C C . ASN C 1 248 ? -16.161 -2.662 -41.351 1.00 43.04 244 ASN C C 1
ATOM 6401 O O . ASN C 1 248 ? -16.843 -1.810 -40.776 1.00 43.24 244 ASN C O 1
ATOM 6406 N N . LEU C 1 249 ? -15.110 -2.368 -42.125 1.00 42.91 245 LEU C N 1
ATOM 6407 C CA . LEU C 1 249 ? -14.696 -0.967 -42.396 1.00 44.19 245 LEU C CA 1
ATOM 6408 C C . LEU C 1 249 ? -14.495 -0.710 -43.875 1.00 44.54 245 LEU C C 1
ATOM 6409 O O . LEU C 1 249 ? -14.314 -1.648 -44.653 1.00 46.80 245 LEU C O 1
ATOM 6414 N N . SER C 1 250 ? -14.494 0.566 -44.249 1.00 43.86 246 SER C N 1
ATOM 6415 C CA . SER C 1 250 ? -14.228 0.978 -45.609 1.00 44.66 246 SER C CA 1
ATOM 6416 C C . SER C 1 250 ? -12.858 1.649 -45.642 1.00 43.37 246 SER C C 1
ATOM 6417 O O . SER C 1 250 ? -12.369 2.133 -44.629 1.00 43.30 246 SER C O 1
ATOM 6419 N N . ALA C 1 251 ? -12.256 1.708 -46.817 1.00 43.48 247 ALA C N 1
ATOM 6420 C CA . ALA C 1 251 ? -10.954 2.361 -46.976 1.00 43.05 247 ALA C CA 1
ATOM 6421 C C . ALA C 1 251 ? -10.945 3.810 -46.485 1.00 44.00 247 ALA C C 1
ATOM 6422 O O . ALA C 1 251 ? -9.949 4.282 -45.960 1.00 42.67 247 ALA C O 1
ATOM 6424 N N . GLU C 1 252 ? -12.041 4.523 -46.703 1.00 46.22 248 GLU C N 1
ATOM 6425 C CA . GLU C 1 252 ? -12.106 5.935 -46.325 1.00 47.94 248 GLU C CA 1
ATOM 6426 C C . GLU C 1 252 ? -12.164 6.082 -44.788 1.00 47.09 248 GLU C C 1
ATOM 6427 O O . GLU C 1 252 ? -12.102 7.189 -44.267 1.00 48.10 248 GLU C O 1
ATOM 6429 N N . GLN C 1 253 ? -12.298 4.973 -44.062 1.00 45.27 249 GLN C N 1
ATOM 6430 C CA . GLN C 1 253 ? -12.297 5.044 -42.609 1.00 44.44 249 GLN C CA 1
ATOM 6431 C C . GLN C 1 253 ? -10.916 4.791 -42.037 1.00 42.10 249 GLN C C 1
ATOM 6432 O O . GLN C 1 253 ? -10.730 4.850 -40.815 1.00 41.94 249 GLN C O 1
ATOM 6438 N N . ILE C 1 254 ? -9.939 4.511 -42.895 1.00 40.36 250 ILE C N 1
ATOM 6439 C CA . ILE C 1 254 ? -8.568 4.358 -42.425 1.00 38.70 250 ILE C CA 1
ATOM 6440 C C . ILE C 1 254 ? -7.953 5.726 -42.186 1.00 39.26 250 ILE C C 1
ATOM 6441 O O . ILE C 1 254 ? -7.987 6.591 -43.059 1.00 39.15 250 ILE C O 1
ATOM 6446 N N . ASP C 1 255 ? -7.436 5.924 -40.976 1.00 39.54 251 ASP C N 1
ATOM 6447 C CA . ASP C 1 255 ? -6.782 7.186 -40.584 1.00 39.99 251 ASP C CA 1
ATOM 6448 C C . ASP C 1 255 ? -5.301 7.129 -40.893 1.00 38.12 251 ASP C C 1
ATOM 6449 O O . ASP C 1 255 ? -4.696 8.148 -41.174 1.00 37.92 251 ASP C O 1
ATOM 6454 N N . TRP C 1 256 ? -4.715 5.931 -40.811 1.00 35.67 252 TRP C N 1
ATOM 6455 C CA . TRP C 1 256 ? -3.284 5.753 -41.089 1.00 34.67 252 TRP C CA 1
ATOM 6456 C C . TRP C 1 256 ? -2.977 4.436 -41.744 1.00 34.58 252 TRP C C 1
ATOM 6457 O O . TRP C 1 256 ? -3.468 3.383 -41.307 1.00 35.31 252 TRP C O 1
ATOM 6468 N N . LEU C 1 257 ? -2.177 4.490 -42.803 1.00 34.43 253 LEU C N 1
ATOM 6469 C CA . LEU C 1 257 ? -1.703 3.318 -43.507 1.00 34.01 253 LEU C CA 1
ATOM 6470 C C . LEU C 1 257 ? -0.222 3.142 -43.188 1.00 33.52 253 LEU C C 1
ATOM 6471 O O . LEU C 1 257 ? 0.551 4.081 -43.347 1.00 32.29 253 LEU C O 1
ATOM 6476 N N . ILE C 1 258 ? 0.152 1.935 -42.740 1.00 32.74 254 ILE C N 1
ATOM 6477 C CA . ILE C 1 258 ? 1.542 1.583 -42.427 1.00 31.85 254 ILE C CA 1
ATOM 6478 C C . ILE C 1 258 ? 1.943 0.306 -43.189 1.00 32.36 254 ILE C C 1
ATOM 6479 O O . ILE C 1 258 ? 1.737 -0.826 -42.723 1.00 30.84 254 ILE C O 1
ATOM 6484 N N . PRO C 1 259 ? 2.503 0.479 -44.382 1.00 33.49 255 PRO C N 1
ATOM 6485 C CA . PRO C 1 259 ? 2.962 -0.691 -45.095 1.00 33.47 255 PRO C CA 1
ATOM 6486 C C . PRO C 1 259 ? 4.315 -1.137 -44.621 1.00 32.57 255 PRO C C 1
ATOM 6487 O O . PRO C 1 259 ? 5.058 -0.362 -44.020 1.00 32.28 255 PRO C O 1
ATOM 6491 N N . HIS C 1 260 ? 4.609 -2.409 -44.850 1.00 32.19 256 HIS C N 1
ATOM 6492 C CA . HIS C 1 260 ? 5.966 -2.863 -44.866 1.00 31.06 256 HIS C CA 1
ATOM 6493 C C . HIS C 1 260 ? 6.784 -1.930 -45.714 1.00 31.14 256 HIS C C 1
ATOM 6494 O O . HIS C 1 260 ? 6.400 -1.622 -46.843 1.00 32.16 256 HIS C O 1
ATOM 6501 N N . GLN C 1 261 ? 7.904 -1.463 -45.170 1.00 29.89 257 GLN C N 1
ATOM 6502 C CA . GLN C 1 261 ? 8.712 -0.423 -45.826 1.00 30.53 257 GLN C CA 1
ATOM 6503 C C . GLN C 1 261 ? 9.692 -1.074 -46.824 1.00 31.61 257 GLN C C 1
ATOM 6504 O O . GLN C 1 261 ? 10.888 -1.192 -46.572 1.00 31.31 257 GLN C O 1
ATOM 6510 N N . ALA C 1 262 ? 9.153 -1.493 -47.966 1.00 33.26 258 ALA C N 1
ATOM 6511 C CA . ALA C 1 262 ? 9.932 -2.224 -48.994 1.00 35.28 258 ALA C CA 1
ATOM 6512 C C . ALA C 1 262 ? 10.628 -1.235 -49.916 1.00 36.31 258 ALA C C 1
ATOM 6513 O O . ALA C 1 262 ? 11.857 -1.270 -50.091 1.00 37.77 258 ALA C O 1
ATOM 6515 N N . ASN C 1 263 ? 9.842 -0.352 -50.501 1.00 37.13 259 ASN C N 1
ATOM 6516 C CA . ASN C 1 263 ? 10.386 0.730 -51.318 1.00 39.53 259 ASN C CA 1
ATOM 6517 C C . ASN C 1 263 ? 9.289 1.710 -51.643 1.00 39.70 259 ASN C C 1
ATOM 6518 O O . ASN C 1 263 ? 8.128 1.344 -51.688 1.00 39.78 259 ASN C O 1
ATOM 6523 N N . ILE C 1 264 ? 9.662 2.960 -51.862 1.00 40.08 260 ILE C N 1
ATOM 6524 C CA . ILE C 1 264 ? 8.678 4.030 -51.874 1.00 40.34 260 ILE C CA 1
ATOM 6525 C C . ILE C 1 264 ? 7.603 3.823 -52.937 1.00 41.97 260 ILE C C 1
ATOM 6526 O O . ILE C 1 264 ? 6.439 4.101 -52.682 1.00 40.84 260 ILE C O 1
ATOM 6531 N N . ARG C 1 265 ? 7.986 3.286 -54.102 1.00 43.98 261 ARG C N 1
ATOM 6532 C CA . ARG C 1 265 ? 7.059 3.166 -55.214 1.00 45.53 261 ARG C CA 1
ATOM 6533 C C . ARG C 1 265 ? 5.993 2.085 -55.016 1.00 44.94 261 ARG C C 1
ATOM 6534 O O . ARG C 1 265 ? 4.843 2.282 -55.424 1.00 45.53 261 ARG C O 1
ATOM 6536 N N . ILE C 1 266 ? 6.347 0.948 -54.409 1.00 43.90 262 ILE C N 1
ATOM 6537 C CA . ILE C 1 266 ? 5.331 -0.062 -54.038 1.00 43.14 262 ILE C CA 1
ATOM 6538 C C . ILE C 1 266 ? 4.378 0.544 -53.000 1.00 42.31 262 ILE C C 1
ATOM 6539 O O . ILE C 1 266 ? 3.176 0.290 -53.037 1.00 41.72 262 ILE C O 1
ATOM 6541 N N . MET C 1 267 ? 4.922 1.384 -52.114 1.00 41.77 263 MET C N 1
ATOM 6542 C CA . MET C 1 267 ? 4.153 1.994 -51.019 1.00 40.53 263 MET C CA 1
ATOM 6543 C C . MET C 1 267 ? 3.185 3.019 -51.539 1.00 42.33 263 MET C C 1
ATOM 6544 O O . MET C 1 267 ? 2.014 2.997 -51.179 1.00 42.99 263 MET C O 1
ATOM 6549 N N . GLN C 1 268 ? 3.652 3.882 -52.434 1.00 45.36 264 GLN C N 1
ATOM 6550 C CA . GLN C 1 268 ? 2.790 4.900 -53.054 1.00 47.88 264 GLN C CA 1
ATOM 6551 C C . GLN C 1 268 ? 1.699 4.285 -53.929 1.00 50.51 264 GLN C C 1
ATOM 6552 O O . GLN C 1 268 ? 0.541 4.709 -53.873 1.00 52.46 264 GLN C O 1
ATOM 6558 N N . SER C 1 269 ? 2.069 3.293 -54.735 1.00 52.39 265 SER C N 1
ATOM 6559 C CA . SER C 1 269 ? 1.096 2.526 -55.517 1.00 53.71 265 SER C CA 1
ATOM 6560 C C . SER C 1 269 ? -0.040 1.991 -54.630 1.00 51.70 265 SER C C 1
ATOM 6561 O O . SER C 1 269 ? -1.222 2.296 -54.853 1.00 53.91 265 SER C O 1
ATOM 6564 N N . THR C 1 270 ? 0.319 1.225 -53.608 1.00 48.36 266 THR C N 1
ATOM 6565 C CA . THR C 1 270 ? -0.684 0.616 -52.760 1.00 46.58 266 THR C CA 1
ATOM 6566 C C . THR C 1 270 ? -1.593 1.675 -52.198 1.00 47.07 266 THR C C 1
ATOM 6567 O O . THR C 1 270 ? -2.804 1.556 -52.288 1.00 48.68 266 THR C O 1
ATOM 6571 N N . CYS C 1 271 ? -1.004 2.717 -51.631 1.00 46.39 267 CYS C N 1
ATOM 6572 C CA . CYS C 1 271 ? -1.770 3.765 -50.983 1.00 46.67 267 CYS C CA 1
ATOM 6573 C C . CYS C 1 271 ? -2.781 4.378 -51.952 1.00 49.71 267 CYS C C 1
ATOM 6574 O O . CYS C 1 271 ? -3.945 4.602 -51.585 1.00 50.74 267 CYS C O 1
ATOM 6577 N N . ARG C 1 272 ? -2.341 4.622 -53.184 1.00 51.94 268 ARG C N 1
ATOM 6578 C CA . ARG C 1 272 ? -3.195 5.223 -54.206 1.00 56.02 268 ARG C CA 1
ATOM 6579 C C . ARG C 1 272 ? -4.324 4.264 -54.593 1.00 56.02 268 ARG C C 1
ATOM 6580 O O . ARG C 1 272 ? -5.493 4.661 -54.609 1.00 56.68 268 ARG C O 1
ATOM 6588 N N . LYS C 1 273 ? -3.987 2.995 -54.828 1.00 54.35 269 LYS C N 1
ATOM 6589 C CA . LYS C 1 273 ? -5.003 1.973 -55.142 1.00 54.83 269 LYS C CA 1
ATOM 6590 C C . LYS C 1 273 ? -6.098 1.849 -54.081 1.00 53.74 269 LYS C C 1
ATOM 6591 O O . LYS C 1 273 ? -7.233 1.490 -54.397 1.00 55.61 269 LYS C O 1
ATOM 6597 N N . LEU C 1 274 ? -5.752 2.123 -52.826 1.00 57.81 270 LEU C N 1
ATOM 6598 C CA . LEU C 1 274 ? -6.727 2.085 -51.736 1.00 57.46 270 LEU C CA 1
ATOM 6599 C C . LEU C 1 274 ? -7.595 3.297 -51.775 1.00 59.15 270 LEU C C 1
ATOM 6600 O O . LEU C 1 274 ? -8.590 3.368 -51.073 1.00 61.01 270 LEU C O 1
ATOM 6605 N N . GLY C 1 275 ? -7.197 4.282 -52.563 1.00 61.29 271 GLY C N 1
ATOM 6606 C CA . GLY C 1 275 ? -7.919 5.535 -52.599 1.00 62.92 271 GLY C CA 1
ATOM 6607 C C . GLY C 1 275 ? -7.716 6.359 -51.334 1.00 61.91 271 GLY C C 1
ATOM 6608 O O . GLY C 1 275 ? -8.594 7.128 -50.976 1.00 65.14 271 GLY C O 1
ATOM 6609 N N . LEU C 1 276 ? -6.570 6.196 -50.658 1.00 58.68 272 LEU C N 1
ATOM 6610 C CA . LEU C 1 276 ? -6.156 7.110 -49.594 1.00 57.53 272 LEU C CA 1
ATOM 6611 C C . LEU C 1 276 ? -5.231 8.215 -50.124 1.00 58.98 272 LEU C C 1
ATOM 6612 O O . LEU C 1 276 ? -4.480 8.000 -51.066 1.00 60.70 272 LEU C O 1
ATOM 6617 N N . PRO C 1 277 ? -5.270 9.407 -49.506 1.00 58.20 273 PRO C N 1
ATOM 6618 C CA . PRO C 1 277 ? -4.239 10.395 -49.838 1.00 58.21 273 PRO C CA 1
ATOM 6619 C C . PRO C 1 277 ? -2.877 9.989 -49.268 1.00 55.99 273 PRO C C 1
ATOM 6620 O O . PRO C 1 277 ? -2.819 9.363 -48.222 1.00 53.97 273 PRO C O 1
ATOM 6624 N N . GLN C 1 278 ? -1.800 10.364 -49.952 1.00 56.85 274 GLN C N 1
ATOM 6625 C CA . GLN C 1 278 ? -0.448 9.957 -49.558 1.00 55.11 274 GLN C CA 1
ATOM 6626 C C . GLN C 1 278 ? -0.076 10.424 -48.150 1.00 53.14 274 GLN C C 1
ATOM 6627 O O . GLN C 1 278 ? 0.751 9.804 -47.477 1.00 51.75 274 GLN C O 1
ATOM 6633 N N . GLU C 1 279 ? -0.712 11.496 -47.689 1.00 54.74 275 GLU C N 1
ATOM 6634 C CA . GLU C 1 279 ? -0.390 12.083 -46.374 1.00 53.72 275 GLU C CA 1
ATOM 6635 C C . GLU C 1 279 ? -0.898 11.220 -45.210 1.00 50.86 275 GLU C C 1
ATOM 6636 O O . GLU C 1 279 ? -0.544 11.461 -44.040 1.00 52.02 275 GLU C O 1
ATOM 6642 N N . ARG C 1 280 ? -1.719 10.221 -45.528 1.00 49.45 276 ARG C N 1
ATOM 6643 C CA . ARG C 1 280 ? -2.239 9.279 -44.528 1.00 48.42 276 ARG C CA 1
ATOM 6644 C C . ARG C 1 280 ? -1.360 8.009 -44.382 1.00 44.47 276 ARG C C 1
ATOM 6645 O O . ARG C 1 280 ? -1.751 7.061 -43.708 1.00 42.84 276 ARG C O 1
ATOM 6653 N N . MET C 1 281 ? -0.179 8.005 -45.004 1.00 41.44 277 MET C N 1
ATOM 6654 C CA . MET C 1 281 ? 0.687 6.836 -45.000 1.00 38.94 277 MET C CA 1
ATOM 6655 C C . MET C 1 281 ? 1.934 7.164 -44.205 1.00 37.18 277 MET C C 1
ATOM 6656 O O . MET C 1 281 ? 2.552 8.174 -44.456 1.00 38.52 277 MET C O 1
ATOM 6661 N N . ILE C 1 282 ? 2.305 6.315 -43.255 1.00 35.11 278 ILE C N 1
ATOM 6662 C CA . ILE C 1 282 ? 3.557 6.493 -42.526 1.00 33.86 278 ILE C CA 1
ATOM 6663 C C . ILE C 1 282 ? 4.717 5.982 -43.377 1.00 33.31 278 ILE C C 1
ATOM 6664 O O . ILE C 1 282 ? 4.692 4.857 -43.865 1.00 33.12 278 ILE C O 1
ATOM 6669 N N . VAL C 1 283 ? 5.741 6.808 -43.531 1.00 33.39 279 VAL C N 1
ATOM 6670 C CA . VAL C 1 283 ? 6.858 6.497 -44.419 1.00 33.28 279 VAL C CA 1
ATOM 6671 C C . VAL C 1 283 ? 8.160 6.624 -43.656 1.00 32.64 279 VAL C C 1
ATOM 6672 O O . VAL C 1 283 ? 8.522 7.714 -43.224 1.00 34.12 279 VAL C O 1
ATOM 6676 N N . THR C 1 284 ? 8.833 5.496 -43.455 1.00 31.80 280 THR C N 1
ATOM 6677 C CA . THR C 1 284 ? 10.136 5.433 -42.763 1.00 31.34 280 THR C CA 1
ATOM 6678 C C . THR C 1 284 ? 11.235 4.776 -43.626 1.00 30.94 280 THR C C 1
ATOM 6679 O O . THR C 1 284 ? 12.399 4.794 -43.253 1.00 30.26 280 THR C O 1
ATOM 6683 N N . VAL C 1 285 ? 10.858 4.237 -44.781 1.00 31.09 281 VAL C N 1
ATOM 6684 C CA . VAL C 1 285 ? 11.818 3.539 -45.635 1.00 31.73 281 VAL C CA 1
ATOM 6685 C C . VAL C 1 285 ? 13.050 4.391 -45.924 1.00 33.26 281 VAL C C 1
ATOM 6686 O O . VAL C 1 285 ? 14.163 3.865 -46.008 1.00 34.62 281 VAL C O 1
ATOM 6690 N N . GLY C 1 286 ? 12.855 5.703 -46.071 1.00 34.06 282 GLY C N 1
ATOM 6691 C CA . GLY C 1 286 ? 13.951 6.602 -46.402 1.00 35.00 282 GLY C CA 1
ATOM 6692 C C . GLY C 1 286 ? 15.092 6.574 -45.408 1.00 34.64 282 GLY C C 1
ATOM 6693 O O . GLY C 1 286 ? 16.254 6.715 -45.773 1.00 35.38 282 GLY C O 1
ATOM 6694 N N . GLU C 1 287 ? 14.750 6.391 -44.144 1.00 33.60 283 GLU C N 1
ATOM 6695 C CA . GLU C 1 287 ? 15.725 6.404 -43.081 1.00 33.88 283 GLU C CA 1
ATOM 6696 C C . GLU C 1 287 ? 16.020 4.990 -42.517 1.00 32.56 283 GLU C C 1
ATOM 6697 O O . GLU C 1 287 ? 17.127 4.742 -42.039 1.00 33.23 283 GLU C O 1
ATOM 6703 N N . HIS C 1 288 ? 15.071 4.056 -42.620 1.00 30.62 284 HIS C N 1
ATOM 6704 C CA . HIS C 1 288 ? 15.245 2.711 -42.016 1.00 29.41 284 HIS C CA 1
ATOM 6705 C C . HIS C 1 288 ? 15.686 1.669 -43.002 1.00 29.28 284 HIS C C 1
ATOM 6706 O O . HIS C 1 288 ? 16.211 0.630 -42.639 1.00 28.15 284 HIS C O 1
ATOM 6713 N N . GLY C 1 289 ? 15.368 1.899 -44.263 1.00 29.76 285 GLY C N 1
ATOM 6714 C CA . GLY C 1 289 ? 15.437 0.850 -45.251 1.00 29.87 285 GLY C CA 1
ATOM 6715 C C . GLY C 1 289 ? 14.396 -0.236 -45.019 1.00 28.84 285 GLY C C 1
ATOM 6716 O O . GLY C 1 289 ? 13.455 -0.072 -44.263 1.00 27.92 285 GLY C O 1
ATOM 6717 N N . ASN C 1 290 ? 14.592 -1.356 -45.677 1.00 28.92 286 ASN C N 1
ATOM 6718 C CA . ASN C 1 290 ? 13.718 -2.489 -45.525 1.00 28.22 286 ASN C CA 1
ATOM 6719 C C . ASN C 1 290 ? 14.303 -3.410 -44.453 1.00 27.28 286 ASN C C 1
ATOM 6720 O O . ASN C 1 290 ? 15.306 -4.112 -44.699 1.00 27.70 286 ASN C O 1
ATOM 6725 N N . THR C 1 291 ? 13.696 -3.377 -43.259 1.00 25.75 287 THR C N 1
ATOM 6726 C CA . THR C 1 291 ? 14.117 -4.194 -42.132 1.00 24.98 287 THR C CA 1
ATOM 6727 C C . THR C 1 291 ? 13.188 -5.432 -41.957 1.00 24.37 287 THR C C 1
ATOM 6728 O O . THR C 1 291 ? 12.959 -5.912 -40.820 1.00 23.47 287 THR C O 1
ATOM 6732 N N . SER C 1 292 ? 12.657 -5.937 -43.073 1.00 24.25 288 SER C N 1
ATOM 6733 C CA . SER C 1 292 ? 11.832 -7.155 -43.066 1.00 24.07 288 SER C CA 1
ATOM 6734 C C . SER C 1 292 ? 10.810 -7.084 -41.922 1.00 22.91 288 SER C C 1
ATOM 6735 O O . SER C 1 292 ? 10.100 -6.084 -41.813 1.00 22.17 288 SER C O 1
ATOM 6738 N N . ALA C 1 293 ? 10.748 -8.114 -41.081 1.00 22.21 289 ALA C N 1
ATOM 6739 C CA . ALA C 1 293 ? 9.691 -8.222 -40.091 1.00 21.65 289 ALA C CA 1
ATOM 6740 C C . ALA C 1 293 ? 9.688 -7.052 -39.090 1.00 21.68 289 ALA C C 1
ATOM 6741 O O . ALA C 1 293 ? 8.636 -6.746 -38.480 1.00 21.80 289 ALA C O 1
ATOM 6743 N N . ALA C 1 294 ? 10.820 -6.353 -38.947 1.00 21.96 290 ALA C N 1
ATOM 6744 C CA . ALA C 1 294 ? 10.908 -5.183 -38.035 1.00 22.01 290 ALA C CA 1
ATOM 6745 C C . ALA C 1 294 ? 10.227 -3.932 -38.594 1.00 22.17 290 ALA C C 1
ATOM 6746 O O . ALA C 1 294 ? 10.011 -2.938 -37.879 1.00 21.79 290 ALA C O 1
ATOM 6748 N N . SER C 1 295 ? 9.909 -3.974 -39.868 1.00 22.64 291 SER C N 1
ATOM 6749 C CA . SER C 1 295 ? 9.617 -2.765 -40.593 1.00 23.64 291 SER C CA 1
ATOM 6750 C C . SER C 1 295 ? 8.409 -2.036 -40.054 1.00 23.35 291 SER C C 1
ATOM 6751 O O . SER C 1 295 ? 8.477 -0.860 -39.722 1.00 23.64 291 SER C O 1
ATOM 6754 N N . ILE C 1 296 ? 7.297 -2.758 -39.986 1.00 22.93 292 ILE C N 1
ATOM 6755 C CA . ILE C 1 296 ? 6.028 -2.190 -39.583 1.00 22.58 292 ILE C CA 1
ATOM 6756 C C . ILE C 1 296 ? 6.026 -1.687 -38.147 1.00 22.40 292 ILE C C 1
ATOM 6757 O O . ILE C 1 296 ? 5.547 -0.575 -37.883 1.00 23.08 292 ILE C O 1
ATOM 6762 N N . PRO C 1 297 ? 6.550 -2.488 -37.193 1.00 21.84 293 PRO C N 1
ATOM 6763 C CA . PRO C 1 297 ? 6.469 -2.008 -35.790 1.00 21.59 293 PRO C CA 1
ATOM 6764 C C . PRO C 1 297 ? 7.441 -0.859 -35.483 1.00 21.90 293 PRO C C 1
ATOM 6765 O O . PRO C 1 297 ? 7.206 -0.072 -34.547 1.00 22.46 293 PRO C O 1
ATOM 6769 N N . LEU C 1 298 ? 8.528 -0.763 -36.252 1.00 21.76 294 LEU C N 1
ATOM 6770 C CA . LEU C 1 298 ? 9.360 0.450 -36.231 1.00 21.95 294 LEU C CA 1
ATOM 6771 C C . LEU C 1 298 ? 8.506 1.686 -36.616 1.00 22.37 294 LEU C C 1
ATOM 6772 O O . LEU C 1 298 ? 8.450 2.678 -35.855 1.00 22.27 294 LEU C O 1
ATOM 6777 N N . ALA C 1 299 ? 7.825 1.612 -37.769 1.00 22.21 295 ALA C N 1
ATOM 6778 C CA . ALA C 1 299 ? 6.998 2.725 -38.224 1.00 22.90 295 ALA C CA 1
ATOM 6779 C C . ALA C 1 299 ? 5.865 3.001 -37.246 1.00 23.09 295 ALA C C 1
ATOM 6780 O O . ALA C 1 299 ? 5.572 4.163 -36.925 1.00 23.25 295 ALA C O 1
ATOM 6782 N N . LEU C 1 300 ? 5.214 1.939 -36.776 1.00 22.77 296 LEU C N 1
ATOM 6783 C CA . LEU C 1 300 ? 4.178 2.111 -35.771 1.00 22.95 296 LEU C CA 1
ATOM 6784 C C . LEU C 1 300 ? 4.671 2.941 -34.554 1.00 23.59 296 LEU C C 1
ATOM 6785 O O . LEU C 1 300 ? 4.018 3.907 -34.126 1.00 24.02 296 LEU C O 1
ATOM 6790 N N . ASP C 1 301 ? 5.856 2.602 -34.051 1.00 23.79 297 ASP C N 1
ATOM 6791 C CA . ASP C 1 301 ? 6.401 3.239 -32.858 1.00 24.31 297 ASP C CA 1
ATOM 6792 C C . ASP C 1 301 ? 6.702 4.712 -33.095 1.00 24.94 297 ASP C C 1
ATOM 6793 O O . ASP C 1 301 ? 6.389 5.552 -32.251 1.00 25.90 297 ASP C O 1
ATOM 6798 N N . VAL C 1 302 ? 7.322 5.009 -34.232 1.00 24.81 298 VAL C N 1
ATOM 6799 C CA . VAL C 1 302 ? 7.670 6.379 -34.605 1.00 25.39 298 VAL C CA 1
ATOM 6800 C C . VAL C 1 302 ? 6.440 7.239 -34.654 1.00 26.15 298 VAL C C 1
ATOM 6801 O O . VAL C 1 302 ? 6.426 8.340 -34.079 1.00 27.31 298 VAL C O 1
ATOM 6805 N N . ALA C 1 303 ? 5.391 6.723 -35.282 1.00 26.00 299 ALA C N 1
ATOM 6806 C CA . ALA C 1 303 ? 4.168 7.493 -35.497 1.00 27.15 299 ALA C CA 1
ATOM 6807 C C . ALA C 1 303 ? 3.302 7.610 -34.226 1.00 27.87 299 ALA C C 1
ATOM 6808 O O . ALA C 1 303 ? 2.589 8.625 -34.045 1.00 28.87 299 ALA C O 1
ATOM 6810 N N . VAL C 1 304 ? 3.337 6.598 -33.360 1.00 27.30 300 VAL C N 1
ATOM 6811 C CA . VAL C 1 304 ? 2.649 6.706 -32.086 1.00 28.30 300 VAL C CA 1
ATOM 6812 C C . VAL C 1 304 ? 3.366 7.736 -31.210 1.00 29.88 300 VAL C C 1
ATOM 6813 O O . VAL C 1 304 ? 2.752 8.661 -30.693 1.00 31.22 300 VAL C O 1
ATOM 6817 N N . ARG C 1 305 ? 4.688 7.629 -31.128 1.00 30.50 301 ARG C N 1
ATOM 6818 C CA . ARG C 1 305 ? 5.447 8.485 -30.242 1.00 31.43 301 ARG C CA 1
ATOM 6819 C C . ARG C 1 305 ? 5.587 9.924 -30.734 1.00 32.23 301 ARG C C 1
ATOM 6820 O O . ARG C 1 305 ? 5.829 10.794 -29.919 1.00 33.73 301 ARG C O 1
ATOM 6828 N N . ASP C 1 306 ? 5.441 10.189 -32.027 1.00 32.51 302 ASP C N 1
ATOM 6829 C CA . ASP C 1 306 ? 5.455 11.596 -32.484 1.00 34.25 302 ASP C CA 1
ATOM 6830 C C . ASP C 1 306 ? 4.041 12.191 -32.562 1.00 34.77 302 ASP C C 1
ATOM 6831 O O . ASP C 1 306 ? 3.856 13.295 -33.038 1.00 37.35 302 ASP C O 1
ATOM 6836 N N . GLY C 1 307 ? 3.061 11.446 -32.057 1.00 34.45 303 GLY C N 1
ATOM 6837 C CA . GLY C 1 307 ? 1.711 11.942 -31.850 1.00 34.62 303 GLY C CA 1
ATOM 6838 C C . GLY C 1 307 ? 0.800 11.901 -33.072 1.00 34.97 303 GLY C C 1
ATOM 6839 O O . GLY C 1 307 ? -0.290 12.437 -33.036 1.00 35.59 303 GLY C O 1
ATOM 6840 N N . ARG C 1 308 ? 1.242 11.297 -34.175 1.00 34.87 304 ARG C N 1
ATOM 6841 C CA . ARG C 1 308 ? 0.382 11.185 -35.359 1.00 35.05 304 ARG C CA 1
ATOM 6842 C C . ARG C 1 308 ? -0.754 10.226 -35.121 1.00 34.83 304 ARG C C 1
ATOM 6843 O O . ARG C 1 308 ? -1.883 10.513 -35.486 1.00 36.14 304 ARG C O 1
ATOM 6851 N N . ILE C 1 309 ? -0.452 9.082 -34.527 1.00 34.29 305 ILE C N 1
ATOM 6852 C CA . ILE C 1 309 ? -1.449 8.045 -34.330 1.00 34.30 305 ILE C CA 1
ATOM 6853 C C . ILE C 1 309 ? -2.082 8.244 -32.966 1.00 34.98 305 ILE C C 1
ATOM 6854 O O . ILE C 1 309 ? -1.390 8.202 -31.959 1.00 34.97 305 ILE C O 1
ATOM 6859 N N . LYS C 1 310 ? -3.390 8.514 -32.950 1.00 36.48 306 LYS C N 1
ATOM 6860 C CA . LYS C 1 310 ? -4.092 8.863 -31.713 1.00 38.33 306 LYS C CA 1
ATOM 6861 C C . LYS C 1 310 ? -5.131 7.799 -31.345 1.00 38.23 306 LYS C C 1
ATOM 6862 O O . LYS C 1 310 ? -5.644 7.079 -32.207 1.00 38.33 306 LYS C O 1
ATOM 6868 N N . ARG C 1 311 ? -5.381 7.650 -30.051 1.00 38.13 307 ARG C N 1
ATOM 6869 C CA . ARG C 1 311 ? -6.331 6.658 -29.579 1.00 38.50 307 ARG C CA 1
ATOM 6870 C C . ARG C 1 311 ? -7.655 6.807 -30.333 1.00 40.38 307 ARG C C 1
ATOM 6871 O O . ARG C 1 311 ? -8.121 7.917 -30.601 1.00 42.79 307 ARG C O 1
ATOM 6879 N N . GLY C 1 312 ? -8.232 5.684 -30.718 1.00 40.30 308 GLY C N 1
ATOM 6880 C CA . GLY C 1 312 ? -9.501 5.679 -31.427 1.00 41.07 308 GLY C CA 1
ATOM 6881 C C . GLY C 1 312 ? -9.332 5.638 -32.935 1.00 40.53 308 GLY C C 1
ATOM 6882 O O . GLY C 1 312 ? -10.281 5.353 -33.661 1.00 41.65 308 GLY C O 1
ATOM 6883 N N . GLN C 1 313 ? -8.135 5.931 -33.425 1.00 38.89 309 GLN C N 1
ATOM 6884 C CA . GLN C 1 313 ? -7.916 5.933 -34.865 1.00 38.87 309 GLN C CA 1
ATOM 6885 C C . GLN C 1 313 ? -7.695 4.516 -35.449 1.00 37.55 309 GLN C C 1
ATOM 6886 O O . GLN C 1 313 ? -7.208 3.609 -34.779 1.00 35.59 309 GLN C O 1
ATOM 6892 N N . ASN C 1 314 ? -8.088 4.350 -36.704 1.00 37.77 310 ASN C N 1
ATOM 6893 C CA . ASN C 1 314 ? -7.970 3.089 -37.394 1.00 37.30 310 ASN C CA 1
ATOM 6894 C C . ASN C 1 314 ? -6.670 3.025 -38.196 1.00 36.33 310 ASN C C 1
ATOM 6895 O O . ASN C 1 314 ? -6.403 3.877 -39.022 1.00 36.33 310 ASN C O 1
ATOM 6900 N N . VAL C 1 315 ? -5.889 1.984 -37.957 1.00 34.93 311 VAL C N 1
ATOM 6901 C CA . VAL C 1 315 ? -4.620 1.810 -38.637 1.00 34.00 311 VAL C CA 1
ATOM 6902 C C . VAL C 1 315 ? -4.675 0.558 -39.500 1.00 33.67 311 VAL C C 1
ATOM 6903 O O . VAL C 1 315 ? -5.133 -0.483 -39.035 1.00 34.08 311 VAL C O 1
ATOM 6907 N N . LEU C 1 316 ? -4.197 0.662 -40.732 1.00 34.05 312 LEU C N 1
ATOM 6908 C CA . LEU C 1 316 ? -4.045 -0.497 -41.611 1.00 35.41 312 LEU C CA 1
ATOM 6909 C C . LEU C 1 316 ? -2.565 -0.798 -41.779 1.00 34.85 312 LEU C C 1
ATOM 6910 O O . LEU C 1 316 ? -1.801 0.047 -42.263 1.00 35.91 312 LEU C O 1
ATOM 6915 N N . ILE C 1 317 ? -2.152 -1.978 -41.329 1.00 34.44 313 ILE C N 1
ATOM 6916 C CA . ILE C 1 317 ? -0.808 -2.474 -41.609 1.00 34.40 313 ILE C CA 1
ATOM 6917 C C . ILE C 1 317 ? -0.923 -3.556 -42.666 1.00 35.74 313 ILE C C 1
ATOM 6918 O O . ILE C 1 317 ? -1.879 -4.333 -42.667 1.00 37.80 313 ILE C O 1
ATOM 6923 N N . GLU C 1 318 ? 0.033 -3.600 -43.583 1.00 37.84 314 GLU C N 1
ATOM 6924 C CA . GLU C 1 318 ? 0.065 -4.658 -44.610 1.00 39.63 314 GLU C CA 1
ATOM 6925 C C . GLU C 1 318 ? 1.438 -4.796 -45.247 1.00 38.23 314 GLU C C 1
ATOM 6926 O O . GLU C 1 318 ? 2.176 -3.830 -45.378 1.00 39.29 314 GLU C O 1
ATOM 6932 N N . GLY C 1 319 ? 1.782 -6.012 -45.629 1.00 36.86 315 GLY C N 1
ATOM 6933 C CA . GLY C 1 319 ? 3.033 -6.237 -46.314 1.00 35.55 315 GLY C CA 1
ATOM 6934 C C . GLY C 1 319 ? 3.114 -7.578 -46.988 1.00 33.40 315 GLY C C 1
ATOM 6935 O O . GLY C 1 319 ? 2.259 -8.438 -46.798 1.00 32.24 315 GLY C O 1
ATOM 6936 N N . VAL C 1 320 ? 4.135 -7.716 -47.823 1.00 32.22 316 VAL C N 1
ATOM 6937 C CA . VAL C 1 320 ? 4.427 -8.977 -48.522 1.00 31.37 316 VAL C CA 1
ATOM 6938 C C . VAL C 1 320 ? 5.840 -9.380 -48.134 1.00 29.86 316 VAL C C 1
ATOM 6939 O O . VAL C 1 320 ? 6.612 -8.552 -47.665 1.00 28.85 316 VAL C O 1
ATOM 6943 N N . GLY C 1 321 ? 6.191 -10.636 -48.348 1.00 29.86 317 GLY C N 1
ATOM 6944 C CA . GLY C 1 321 ? 7.566 -11.081 -48.124 1.00 29.46 317 GLY C CA 1
ATOM 6945 C C . GLY C 1 321 ? 7.883 -12.384 -48.815 1.00 30.14 317 GLY C C 1
ATOM 6946 O O . GLY C 1 321 ? 7.066 -12.906 -49.582 1.00 31.62 317 GLY C O 1
ATOM 6947 N N . GLY C 1 322 ? 9.083 -12.905 -48.568 1.00 29.90 318 GLY C N 1
ATOM 6948 C CA . GLY C 1 322 ? 9.503 -14.194 -49.133 1.00 29.80 318 GLY C CA 1
ATOM 6949 C C . GLY C 1 322 ? 8.542 -15.315 -48.782 1.00 29.25 318 GLY C C 1
ATOM 6950 O O . GLY C 1 322 ? 7.968 -15.364 -47.677 1.00 27.64 318 GLY C O 1
ATOM 6951 N N . GLY C 1 323 ? 8.356 -16.231 -49.720 1.00 30.15 319 GLY C N 1
ATOM 6952 C CA . GLY C 1 323 ? 7.388 -17.298 -49.519 1.00 30.33 319 GLY C CA 1
ATOM 6953 C C . GLY C 1 323 ? 6.850 -17.843 -50.813 1.00 31.69 319 GLY C C 1
ATOM 6954 O O . GLY C 1 323 ? 7.184 -18.962 -51.177 1.00 32.02 319 GLY C O 1
ATOM 6955 N N . PHE C 1 324 ? 6.037 -17.067 -51.540 1.00 32.49 320 PHE C N 1
ATOM 6956 C CA . PHE C 1 324 ? 5.636 -15.688 -51.193 1.00 31.81 320 PHE C CA 1
ATOM 6957 C C . PHE C 1 324 ? 4.643 -15.688 -50.054 1.00 30.88 320 PHE C C 1
ATOM 6958 O O . PHE C 1 324 ? 3.811 -16.587 -49.987 1.00 31.61 320 PHE C O 1
ATOM 6966 N N . THR C 1 325 ? 4.714 -14.683 -49.173 1.00 29.23 321 THR C N 1
ATOM 6967 C CA . THR C 1 325 ? 3.712 -14.498 -48.133 1.00 27.84 321 THR C CA 1
ATOM 6968 C C . THR C 1 325 ? 3.204 -13.095 -48.219 1.00 27.67 321 THR C C 1
ATOM 6969 O O . THR C 1 325 ? 3.891 -12.220 -48.727 1.00 28.12 321 THR C O 1
ATOM 6973 N N . TRP C 1 326 ? 2.010 -12.872 -47.705 1.00 27.37 322 TRP C N 1
ATOM 6974 C CA . TRP C 1 326 ? 1.520 -11.523 -47.468 1.00 27.23 322 TRP C CA 1
ATOM 6975 C C . TRP C 1 326 ? 0.440 -11.518 -46.413 1.00 26.78 322 TRP C C 1
ATOM 6976 O O . TRP C 1 326 ? -0.149 -12.558 -46.112 1.00 26.44 322 TRP C O 1
ATOM 6987 N N . GLY C 1 327 ? 0.179 -10.361 -45.816 1.00 26.47 323 GLY C N 1
ATOM 6988 C CA . GLY C 1 327 ? -0.861 -10.277 -44.784 1.00 26.40 323 GLY C CA 1
ATOM 6989 C C . GLY C 1 327 ? -1.186 -8.867 -44.372 1.00 26.51 323 GLY C C 1
ATOM 6990 O O . GLY C 1 327 ? -0.418 -7.974 -44.671 1.00 26.65 323 GLY C O 1
ATOM 6991 N N . ALA C 1 328 ? -2.341 -8.663 -43.728 1.00 26.79 324 ALA C N 1
ATOM 6992 C CA . ALA C 1 328 ? -2.781 -7.319 -43.326 1.00 27.50 324 ALA C CA 1
ATOM 6993 C C . ALA C 1 328 ? -3.530 -7.352 -42.010 1.00 27.54 324 ALA C C 1
ATOM 6994 O O . ALA C 1 328 ? -4.177 -8.337 -41.679 1.00 27.52 324 ALA C O 1
ATOM 6996 N N . SER C 1 329 ? -3.467 -6.244 -41.281 1.00 27.73 325 SER C N 1
ATOM 6997 C CA . SER C 1 329 ? -4.277 -6.084 -40.100 1.00 28.35 325 SER C CA 1
ATOM 6998 C C . SER C 1 329 ? -4.897 -4.697 -40.003 1.00 29.61 325 SER C C 1
ATOM 6999 O O . SER C 1 329 ? -4.272 -3.703 -40.335 1.00 29.81 325 SER C O 1
ATOM 7002 N N . VAL C 1 330 ? -6.130 -4.661 -39.516 1.00 31.05 326 VAL C N 1
ATOM 7003 C CA . VAL C 1 330 ? -6.819 -3.435 -39.181 1.00 32.35 326 VAL C CA 1
ATOM 7004 C C . VAL C 1 330 ? -6.852 -3.340 -37.644 1.00 31.99 326 VAL C C 1
ATOM 7005 O O . VAL C 1 330 ? -7.413 -4.213 -36.951 1.00 31.40 326 VAL C O 1
ATOM 7009 N N . ILE C 1 331 ? -6.264 -2.259 -37.129 1.00 31.81 327 ILE C N 1
ATOM 7010 C CA . ILE C 1 331 ? -6.121 -2.052 -35.693 1.00 31.78 327 ILE C CA 1
ATOM 7011 C C . ILE C 1 331 ? -6.657 -0.674 -35.282 1.00 32.72 327 ILE C C 1
ATOM 7012 O O . ILE C 1 331 ? -6.198 0.360 -35.791 1.00 32.80 327 ILE C O 1
ATOM 7017 N N . ARG C 1 332 ? -7.638 -0.659 -34.382 1.00 33.31 328 ARG C N 1
ATOM 7018 C CA . ARG C 1 332 ? -8.034 0.572 -33.762 1.00 34.84 328 ARG C CA 1
ATOM 7019 C C . ARG C 1 332 ? -7.038 0.794 -32.645 1.00 34.36 328 ARG C C 1
ATOM 7020 O O . ARG C 1 332 ? -7.042 0.079 -31.668 1.00 33.99 328 ARG C O 1
ATOM 7028 N N . TYR C 1 333 ? -6.210 1.819 -32.761 1.00 34.31 329 TYR C N 1
ATOM 7029 C CA . TYR C 1 333 ? -5.204 2.078 -31.737 1.00 33.53 329 TYR C CA 1
ATOM 7030 C C . TYR C 1 333 ? -5.821 2.368 -30.364 1.00 34.13 329 TYR C C 1
ATOM 7031 O O . TYR C 1 333 ? -6.747 3.162 -30.203 1.00 35.68 329 TYR C O 1
ATOM 7041 N N . THR D 1 9 ? -0.988 9.672 -1.302 1.00 36.57 5 THR D N 1
ATOM 7042 C CA . THR D 1 9 ? -1.887 10.249 -0.259 1.00 36.58 5 THR D CA 1
ATOM 7043 C C . THR D 1 9 ? -1.084 11.046 0.804 1.00 34.90 5 THR D C 1
ATOM 7044 O O . THR D 1 9 ? -1.519 12.121 1.254 1.00 34.83 5 THR D O 1
ATOM 7046 N N . ILE D 1 10 ? 0.064 10.499 1.238 1.00 33.93 6 ILE D N 1
ATOM 7047 C CA . ILE D 1 10 ? 0.923 11.146 2.271 1.00 32.40 6 ILE D CA 1
ATOM 7048 C C . ILE D 1 10 ? 2.133 11.780 1.609 1.00 31.08 6 ILE D C 1
ATOM 7049 O O . ILE D 1 10 ? 2.792 11.146 0.790 1.00 30.70 6 ILE D O 1
ATOM 7054 N N . TYR D 1 11 ? 2.396 13.043 1.952 1.00 30.76 7 TYR D N 1
ATOM 7055 C CA . TYR D 1 11 ? 3.531 13.815 1.414 1.00 29.58 7 TYR D CA 1
ATOM 7056 C C . TYR D 1 11 ? 4.416 14.276 2.568 1.00 28.41 7 TYR D C 1
ATOM 7057 O O . TYR D 1 11 ? 3.997 14.277 3.702 1.00 28.19 7 TYR D O 1
ATOM 7066 N N . SER D 1 12 ? 5.621 14.744 2.245 1.00 27.74 8 SER D N 1
ATOM 7067 C CA . SER D 1 12 ? 6.538 15.307 3.246 1.00 26.91 8 SER D CA 1
ATOM 7068 C C . SER D 1 12 ? 6.569 16.815 3.125 1.00 26.93 8 SER D C 1
ATOM 7069 O O . SER D 1 12 ? 7.004 17.334 2.091 1.00 27.12 8 SER D O 1
ATOM 7072 N N . ARG D 1 13 ? 6.116 17.524 4.153 1.00 27.53 9 ARG D N 1
ATOM 7073 C CA . ARG D 1 13 ? 6.161 18.999 4.128 1.00 27.99 9 ARG D CA 1
ATOM 7074 C C . ARG D 1 13 ? 7.247 19.529 5.044 1.00 26.14 9 ARG D C 1
ATOM 7075 O O . ARG D 1 13 ? 7.477 18.967 6.121 1.00 25.68 9 ARG D O 1
ATOM 7083 N N . VAL D 1 14 ? 7.933 20.595 4.609 1.00 24.98 10 VAL D N 1
ATOM 7084 C CA . VAL D 1 14 ? 8.969 21.266 5.413 1.00 24.16 10 VAL D CA 1
ATOM 7085 C C . VAL D 1 14 ? 8.359 22.105 6.539 1.00 25.70 10 VAL D C 1
ATOM 7086 O O . VAL D 1 14 ? 7.806 23.178 6.286 1.00 27.69 10 VAL D O 1
ATOM 7090 N N . LEU D 1 15 ? 8.459 21.634 7.776 1.00 25.69 11 LEU D N 1
ATOM 7091 C CA . LEU D 1 15 ? 7.900 22.379 8.906 1.00 27.36 11 LEU D CA 1
ATOM 7092 C C . LEU D 1 15 ? 8.838 23.486 9.318 1.00 27.20 11 LEU D C 1
ATOM 7093 O O . LEU D 1 15 ? 8.398 24.484 9.834 1.00 28.79 11 LEU D O 1
ATOM 7098 N N . GLY D 1 16 ? 10.138 23.298 9.109 1.00 25.25 12 GLY D N 1
ATOM 7099 C CA . GLY D 1 16 ? 11.077 24.275 9.588 1.00 25.48 12 GLY D CA 1
ATOM 7100 C C . GLY D 1 16 ? 12.458 24.066 9.081 1.00 23.40 12 GLY D C 1
ATOM 7101 O O . GLY D 1 16 ? 12.837 22.939 8.741 1.00 22.60 12 GLY D O 1
ATOM 7102 N N . THR D 1 17 ? 13.235 25.148 9.052 1.00 23.24 13 THR D N 1
ATOM 7103 C CA . THR D 1 17 ? 14.628 25.089 8.627 1.00 21.47 13 THR D CA 1
ATOM 7104 C C . THR D 1 17 ? 15.539 25.682 9.686 1.00 22.51 13 THR D C 1
ATOM 7105 O O . THR D 1 17 ? 15.122 26.535 10.466 1.00 24.31 13 THR D O 1
ATOM 7109 N N . GLY D 1 18 ? 16.796 25.225 9.701 1.00 21.42 14 GLY D N 1
ATOM 7110 C CA . GLY D 1 18 ? 17.792 25.785 10.594 1.00 22.47 14 GLY D CA 1
ATOM 7111 C C . GLY D 1 18 ? 19.185 25.564 10.102 1.00 20.93 14 GLY D C 1
ATOM 7112 O O . GLY D 1 18 ? 19.443 24.613 9.338 1.00 20.11 14 GLY D O 1
ATOM 7113 N N . SER D 1 19 ? 20.120 26.399 10.543 1.00 21.32 15 SER D N 1
ATOM 7114 C CA . SER D 1 19 ? 21.519 26.236 10.121 1.00 19.95 15 SER D CA 1
ATOM 7115 C C . SER D 1 19 ? 22.512 26.796 11.127 1.00 21.28 15 SER D C 1
ATOM 7116 O O . SER D 1 19 ? 22.126 27.474 12.094 1.00 23.12 15 SER D O 1
ATOM 7119 N N . TYR D 1 20 ? 23.794 26.512 10.893 1.00 20.47 16 TYR D N 1
ATOM 7120 C CA . TYR D 1 20 ? 24.840 26.999 11.756 1.00 21.95 16 TYR D CA 1
ATOM 7121 C C . TYR D 1 20 ? 26.188 26.994 11.071 1.00 21.02 16 TYR D C 1
ATOM 7122 O O . TYR D 1 20 ? 26.572 26.047 10.413 1.00 19.54 16 TYR D O 1
ATOM 7131 N N . LEU D 1 21 ? 26.911 28.080 11.287 1.00 22.42 17 LEU D N 1
ATOM 7132 C CA . LEU D 1 21 ? 28.316 28.179 10.947 1.00 22.37 17 LEU D CA 1
ATOM 7133 C C . LEU D 1 21 ? 29.136 28.343 12.234 1.00 25.09 17 LEU D C 1
ATOM 7134 O O . LEU D 1 21 ? 28.731 29.066 13.131 1.00 27.54 17 LEU D O 1
ATOM 7139 N N . PRO D 1 22 ? 30.297 27.671 12.329 1.00 25.55 18 PRO D N 1
ATOM 7140 C CA . PRO D 1 22 ? 31.120 27.898 13.503 1.00 28.49 18 PRO D CA 1
ATOM 7141 C C . PRO D 1 22 ? 31.643 29.326 13.503 1.00 29.95 18 PRO D C 1
ATOM 7142 O O . PRO D 1 22 ? 31.644 29.966 12.461 1.00 28.83 18 PRO D O 1
ATOM 7146 N N . PRO D 1 23 ? 32.099 29.820 14.652 1.00 33.16 19 PRO D N 1
ATOM 7147 C CA . PRO D 1 23 ? 32.369 31.256 14.791 1.00 34.99 19 PRO D CA 1
ATOM 7148 C C . PRO D 1 23 ? 33.579 31.801 14.012 1.00 34.68 19 PRO D C 1
ATOM 7149 O O . PRO D 1 23 ? 33.594 32.994 13.715 1.00 36.53 19 PRO D O 1
ATOM 7153 N N . ASN D 1 24 ? 34.590 30.983 13.712 1.00 33.58 20 ASN D N 1
ATOM 7154 C CA . ASN D 1 24 ? 35.794 31.499 13.040 1.00 32.90 20 ASN D CA 1
ATOM 7155 C C . ASN D 1 24 ? 35.558 31.715 11.541 1.00 30.47 20 ASN D C 1
ATOM 7156 O O . ASN D 1 24 ? 35.661 30.767 10.715 1.00 28.18 20 ASN D O 1
ATOM 7161 N N . ARG D 1 25 ? 35.226 32.952 11.197 1.00 30.42 21 ARG D N 1
ATOM 7162 C CA . ARG D 1 25 ? 35.120 33.357 9.815 1.00 28.96 21 ARG D CA 1
ATOM 7163 C C . ARG D 1 25 ? 36.516 33.557 9.265 1.00 28.62 21 ARG D C 1
ATOM 7164 O O . ARG D 1 25 ? 37.270 34.391 9.779 1.00 30.38 21 ARG D O 1
ATOM 7172 N N . VAL D 1 26 ? 36.863 32.786 8.232 1.00 26.81 22 VAL D N 1
ATOM 7173 C CA . VAL D 1 26 ? 38.191 32.831 7.628 1.00 26.82 22 VAL D CA 1
ATOM 7174 C C . VAL D 1 26 ? 38.092 33.462 6.247 1.00 26.62 22 VAL D C 1
ATOM 7175 O O . VAL D 1 26 ? 37.572 32.853 5.311 1.00 24.45 22 VAL D O 1
ATOM 7179 N N . THR D 1 27 ? 38.570 34.710 6.141 1.00 28.92 23 THR D N 1
ATOM 7180 C CA . THR D 1 27 ? 38.547 35.450 4.884 1.00 29.36 23 THR D CA 1
ATOM 7181 C C . THR D 1 27 ? 39.618 34.913 3.944 1.00 30.38 23 THR D C 1
ATOM 7182 O O . THR D 1 27 ? 40.518 34.168 4.371 1.00 30.33 23 THR D O 1
ATOM 7186 N N . ASN D 1 28 ? 39.541 35.310 2.668 1.00 31.35 24 ASN D N 1
ATOM 7187 C CA . ASN D 1 28 ? 40.532 34.919 1.691 1.00 32.69 24 ASN D CA 1
ATOM 7188 C C . ASN D 1 28 ? 41.911 35.429 2.101 1.00 35.66 24 ASN D C 1
ATOM 7189 O O . ASN D 1 28 ? 42.913 34.739 1.920 1.00 35.48 24 ASN D O 1
ATOM 7194 N N . GLN D 1 29 ? 41.968 36.646 2.635 1.00 39.47 25 GLN D N 1
ATOM 7195 C CA . GLN D 1 29 ? 43.250 37.217 3.062 1.00 42.50 25 GLN D CA 1
ATOM 7196 C C . GLN D 1 29 ? 43.797 36.439 4.274 1.00 42.09 25 GLN D C 1
ATOM 7197 O O . GLN D 1 29 ? 44.986 36.123 4.309 1.00 43.55 25 GLN D O 1
ATOM 7203 N N . ASP D 1 30 ? 42.929 36.076 5.228 1.00 41.07 26 ASP D N 1
ATOM 7204 C CA . ASP D 1 30 ? 43.348 35.234 6.354 1.00 41.72 26 ASP D CA 1
ATOM 7205 C C . ASP D 1 30 ? 44.034 33.965 5.838 1.00 41.84 26 ASP D C 1
ATOM 7206 O O . ASP D 1 30 ? 45.105 33.578 6.331 1.00 45.84 26 ASP D O 1
ATOM 7211 N N . LEU D 1 31 ? 43.415 33.323 4.846 1.00 38.54 27 LEU D N 1
ATOM 7212 C CA . LEU D 1 31 ? 43.887 32.039 4.338 1.00 36.55 27 LEU D CA 1
ATOM 7213 C C . LEU D 1 31 ? 45.164 32.235 3.527 1.00 36.97 27 LEU D C 1
ATOM 7214 O O . LEU D 1 31 ? 46.104 31.468 3.678 1.00 38.36 27 LEU D O 1
ATOM 7219 N N . ALA D 1 32 ? 45.198 33.261 2.676 1.00 36.84 28 ALA D N 1
ATOM 7220 C CA . ALA D 1 32 ? 46.414 33.601 1.864 1.00 37.05 28 ALA D CA 1
ATOM 7221 C C . ALA D 1 32 ? 47.620 33.834 2.743 1.00 38.04 28 ALA D C 1
ATOM 7222 O O . ALA D 1 32 ? 48.689 33.261 2.491 1.00 37.79 28 ALA D O 1
ATOM 7224 N N . LYS D 1 33 ? 47.442 34.666 3.776 1.00 38.98 29 LYS D N 1
ATOM 7225 C CA . LYS D 1 33 ? 48.491 34.890 4.788 1.00 40.71 29 LYS D CA 1
ATOM 7226 C C . LYS D 1 33 ? 48.911 33.558 5.416 1.00 41.25 29 LYS D C 1
ATOM 7227 O O . LYS D 1 33 ? 50.102 33.279 5.500 1.00 45.04 29 LYS D O 1
ATOM 7229 N N . ARG D 1 34 ? 47.962 32.692 5.757 1.00 39.37 30 ARG D N 1
ATOM 7230 C CA . ARG D 1 34 ? 48.296 31.379 6.348 1.00 40.49 30 ARG D CA 1
ATOM 7231 C C . ARG D 1 34 ? 49.266 30.554 5.474 1.00 40.52 30 ARG D C 1
ATOM 7232 O O . ARG D 1 34 ? 50.369 30.219 5.924 1.00 43.29 30 ARG D O 1
ATOM 7240 N N . LEU D 1 35 ? 48.865 30.266 4.233 1.00 38.33 31 LEU D N 1
ATOM 7241 C CA . LEU D 1 35 ? 49.692 29.494 3.274 1.00 38.69 31 LEU D CA 1
ATOM 7242 C C . LEU D 1 35 ? 50.984 30.230 2.801 1.00 40.36 31 LEU D C 1
ATOM 7243 O O . LEU D 1 35 ? 51.882 29.587 2.250 1.00 41.19 31 LEU D O 1
ATOM 7245 N N . ALA D 1 36 ? 51.057 31.557 3.011 1.00 40.12 32 ALA D N 1
ATOM 7246 C CA . ALA D 1 36 ? 52.279 32.339 2.818 1.00 42.32 32 ALA D CA 1
ATOM 7247 C C . ALA D 1 36 ? 53.368 32.019 3.856 1.00 44.89 32 ALA D C 1
ATOM 7248 O O . ALA D 1 36 ? 54.550 32.345 3.633 1.00 45.76 32 ALA D O 1
ATOM 7250 N N . GLU D 1 37 ? 52.984 31.423 4.991 1.00 44.85 33 GLU D N 1
ATOM 7251 C CA . GLU D 1 37 ? 53.973 30.836 5.904 1.00 47.19 33 GLU D CA 1
ATOM 7252 C C . GLU D 1 37 ? 54.349 29.387 5.442 1.00 47.77 33 GLU D C 1
ATOM 7253 O O . GLU D 1 37 ? 55.292 28.803 5.960 1.00 51.01 33 GLU D O 1
ATOM 7255 N N . GLN D 1 38 ? 53.645 28.823 4.457 1.00 45.47 34 GLN D N 1
ATOM 7256 C CA . GLN D 1 38 ? 54.021 27.486 3.913 1.00 45.51 34 GLN D CA 1
ATOM 7257 C C . GLN D 1 38 ? 55.263 27.535 3.047 1.00 45.85 34 GLN D C 1
ATOM 7258 O O . GLN D 1 38 ? 55.240 28.069 1.959 1.00 43.96 34 GLN D O 1
ATOM 7260 N N . GLU D 1 41 ? 51.181 30.938 -0.697 1.00 42.57 37 GLU D N 1
ATOM 7261 C CA . GLU D 1 41 ? 51.381 31.068 -2.145 1.00 44.66 37 GLU D CA 1
ATOM 7262 C C . GLU D 1 41 ? 50.204 31.733 -3.011 1.00 45.34 37 GLU D C 1
ATOM 7263 O O . GLU D 1 41 ? 50.461 32.089 -4.159 1.00 48.79 37 GLU D O 1
ATOM 7265 N N . THR D 1 42 ? 48.983 31.950 -2.461 1.00 43.00 38 THR D N 1
ATOM 7266 C CA . THR D 1 42 ? 47.768 32.353 -3.265 1.00 42.22 38 THR D CA 1
ATOM 7267 C C . THR D 1 42 ? 47.308 33.785 -2.951 1.00 44.42 38 THR D C 1
ATOM 7268 O O . THR D 1 42 ? 48.009 34.528 -2.248 1.00 45.16 38 THR D O 1
ATOM 7272 N N . SER D 1 43 ? 46.127 34.188 -3.446 1.00 44.92 39 SER D N 1
ATOM 7273 C CA . SER D 1 43 ? 45.601 35.531 -3.105 1.00 45.40 39 SER D CA 1
ATOM 7274 C C . SER D 1 43 ? 44.092 35.643 -3.200 1.00 43.73 39 SER D C 1
ATOM 7275 O O . SER D 1 43 ? 43.429 34.821 -3.853 1.00 42.40 39 SER D O 1
ATOM 7278 N N . ASP D 1 44 ? 43.566 36.692 -2.571 1.00 42.94 40 ASP D N 1
ATOM 7279 C CA . ASP D 1 44 ? 42.150 36.990 -2.614 1.00 42.63 40 ASP D CA 1
ATOM 7280 C C . ASP D 1 44 ? 41.662 37.061 -4.070 1.00 44.91 40 ASP D C 1
ATOM 7281 O O . ASP D 1 44 ? 40.669 36.417 -4.441 1.00 43.52 40 ASP D O 1
ATOM 7286 N N . GLU D 1 45 ? 42.379 37.821 -4.897 1.00 48.95 41 GLU D N 1
ATOM 7287 C CA . GLU D 1 45 ? 42.034 37.963 -6.315 1.00 50.82 41 GLU D CA 1
ATOM 7288 C C . GLU D 1 45 ? 41.961 36.599 -7.017 1.00 48.65 41 GLU D C 1
ATOM 7289 O O . GLU D 1 45 ? 41.023 36.341 -7.779 1.00 48.27 41 GLU D O 1
ATOM 7295 N N . TRP D 1 46 ? 42.970 35.750 -6.795 1.00 46.21 42 TRP D N 1
ATOM 7296 C CA . TRP D 1 46 ? 43.037 34.452 -7.506 1.00 44.70 42 TRP D CA 1
ATOM 7297 C C . TRP D 1 46 ? 41.889 33.563 -7.129 1.00 40.90 42 TRP D C 1
ATOM 7298 O O . TRP D 1 46 ? 41.334 32.837 -7.983 1.00 41.44 42 TRP D O 1
ATOM 7300 N N . ILE D 1 47 ? 41.507 33.622 -5.854 1.00 37.01 43 ILE D N 1
ATOM 7301 C CA . ILE D 1 47 ? 40.442 32.776 -5.326 1.00 33.91 43 ILE D CA 1
ATOM 7302 C C . ILE D 1 47 ? 39.047 33.229 -5.800 1.00 33.79 43 ILE D C 1
ATOM 7303 O O . ILE D 1 47 ? 38.231 32.406 -6.214 1.00 32.74 43 ILE D O 1
ATOM 7308 N N . VAL D 1 48 ? 38.806 34.532 -5.790 1.00 35.05 44 VAL D N 1
ATOM 7309 C CA . VAL D 1 48 ? 37.554 35.088 -6.309 1.00 36.68 44 VAL D CA 1
ATOM 7310 C C . VAL D 1 48 ? 37.391 34.840 -7.831 1.00 38.56 44 VAL D C 1
ATOM 7311 O O . VAL D 1 48 ? 36.306 34.462 -8.312 1.00 39.13 44 VAL D O 1
ATOM 7315 N N . ALA D 1 49 ? 38.464 35.028 -8.569 1.00 39.44 45 ALA D N 1
ATOM 7316 C CA . ALA D 1 49 ? 38.427 34.806 -10.003 1.00 41.79 45 ALA D CA 1
ATOM 7317 C C . ALA D 1 49 ? 38.111 33.341 -10.302 1.00 40.73 45 ALA D C 1
ATOM 7318 O O . ALA D 1 49 ? 37.292 33.052 -11.159 1.00 42.02 45 ALA D O 1
ATOM 7320 N N . ARG D 1 50 ? 38.754 32.428 -9.575 1.00 35.02 46 ARG D N 1
ATOM 7321 C CA . ARG D 1 50 ? 38.542 31.006 -9.760 1.00 33.98 46 ARG D CA 1
ATOM 7322 C C . ARG D 1 50 ? 37.138 30.540 -9.340 1.00 33.03 46 ARG D C 1
ATOM 7323 O O . ARG D 1 50 ? 36.506 29.757 -10.064 1.00 32.30 46 ARG D O 1
ATOM 7331 N N . THR D 1 51 ? 36.662 31.011 -8.184 1.00 31.79 47 THR D N 1
ATOM 7332 C CA . THR D 1 51 ? 35.624 30.297 -7.450 1.00 30.24 47 THR D CA 1
ATOM 7333 C C . THR D 1 51 ? 34.405 31.120 -7.038 1.00 29.98 47 THR D C 1
ATOM 7334 O O . THR D 1 51 ? 33.300 30.553 -6.806 1.00 28.20 47 THR D O 1
ATOM 7338 N N . GLY D 1 52 ? 34.591 32.441 -6.924 1.00 30.00 48 GLY D N 1
ATOM 7339 C CA . GLY D 1 52 ? 33.534 33.310 -6.422 1.00 29.19 48 GLY D CA 1
ATOM 7340 C C . GLY D 1 52 ? 33.475 33.350 -4.903 1.00 28.31 48 GLY D C 1
ATOM 7341 O O . GLY D 1 52 ? 32.562 33.940 -4.350 1.00 28.72 48 GLY D O 1
ATOM 7342 N N . ILE D 1 53 ? 34.459 32.734 -4.236 1.00 27.93 49 ILE D N 1
ATOM 7343 C CA . ILE D 1 53 ? 34.507 32.664 -2.762 1.00 27.53 49 ILE D CA 1
ATOM 7344 C C . ILE D 1 53 ? 35.294 33.837 -2.140 1.00 27.77 49 ILE D C 1
ATOM 7345 O O . ILE D 1 53 ? 36.386 34.161 -2.589 1.00 29.15 49 ILE D O 1
ATOM 7350 N N . HIS D 1 54 ? 34.733 34.441 -1.107 1.00 27.48 50 HIS D N 1
ATOM 7351 C CA . HIS D 1 54 ? 35.395 35.519 -0.332 1.00 28.45 50 HIS D CA 1
ATOM 7352 C C . HIS D 1 54 ? 35.725 35.105 1.077 1.00 27.81 50 HIS D C 1
ATOM 7353 O O . HIS D 1 54 ? 36.744 35.497 1.622 1.00 28.05 50 HIS D O 1
ATOM 7360 N N . ALA D 1 55 ? 34.859 34.277 1.663 1.00 26.59 51 ALA D N 1
ATOM 7361 C CA . ALA D 1 55 ? 35.081 33.720 3.007 1.00 26.38 51 ALA D CA 1
ATOM 7362 C C . ALA D 1 55 ? 34.640 32.272 3.092 1.00 25.28 51 ALA D C 1
ATOM 7363 O O . ALA D 1 55 ? 33.883 31.787 2.245 1.00 24.25 51 ALA D O 1
ATOM 7365 N N . ARG D 1 56 ? 35.072 31.616 4.168 1.00 25.28 52 ARG D N 1
ATOM 7366 C CA . ARG D 1 56 ? 34.461 30.377 4.623 1.00 24.63 52 ARG D CA 1
ATOM 7367 C C . ARG D 1 56 ? 34.675 30.259 6.142 1.00 25.34 52 ARG D C 1
ATOM 7368 O O . ARG D 1 56 ? 35.342 31.074 6.727 1.00 26.00 52 ARG D O 1
ATOM 7376 N N . TYR D 1 57 ? 34.063 29.249 6.754 1.00 25.17 53 TYR D N 1
ATOM 7377 C CA . TYR D 1 57 ? 34.098 29.095 8.195 1.00 25.64 53 TYR D CA 1
ATOM 7378 C C . TYR D 1 57 ? 34.736 27.758 8.559 1.00 25.94 53 TYR D C 1
ATOM 7379 O O . TYR D 1 57 ? 34.373 26.716 7.988 1.00 25.27 53 TYR D O 1
ATOM 7388 N N . PHE D 1 58 ? 35.711 27.813 9.470 1.00 27.07 54 PHE D N 1
ATOM 7389 C CA . PHE D 1 58 ? 36.362 26.634 10.021 1.00 27.89 54 PHE D CA 1
ATOM 7390 C C . PHE D 1 58 ? 36.005 26.379 11.488 1.00 28.95 54 PHE D C 1
ATOM 7391 O O . PHE D 1 58 ? 36.098 27.257 12.336 1.00 30.38 54 PHE D O 1
ATOM 7399 N N . ALA D 1 59 ? 35.574 25.158 11.778 1.00 29.89 55 ALA D N 1
ATOM 7400 C CA . ALA D 1 59 ? 35.399 24.682 13.153 1.00 31.23 55 ALA D CA 1
ATOM 7401 C C . ALA D 1 59 ? 36.760 24.618 13.860 1.00 33.43 55 ALA D C 1
ATOM 7402 O O . ALA D 1 59 ? 37.776 24.366 13.232 1.00 33.19 55 ALA D O 1
ATOM 7404 N N . GLU D 1 60 ? 36.775 24.855 15.172 1.00 36.27 56 GLU D N 1
ATOM 7405 C CA . GLU D 1 60 ? 37.931 24.483 15.987 1.00 38.24 56 GLU D CA 1
ATOM 7406 C C . GLU D 1 60 ? 38.130 22.956 15.826 1.00 38.86 56 GLU D C 1
ATOM 7407 O O . GLU D 1 60 ? 37.148 22.215 15.710 1.00 37.42 56 GLU D O 1
ATOM 7413 N N . PRO D 1 61 ? 39.393 22.490 15.833 1.00 40.52 57 PRO D N 1
ATOM 7414 C CA . PRO D 1 61 ? 39.652 21.086 15.543 1.00 40.54 57 PRO D CA 1
ATOM 7415 C C . PRO D 1 61 ? 39.047 20.130 16.587 1.00 40.85 57 PRO D C 1
ATOM 7416 O O . PRO D 1 61 ? 38.963 18.937 16.349 1.00 41.91 57 PRO D O 1
ATOM 7420 N N . ASP D 1 62 ? 38.659 20.659 17.736 1.00 42.05 58 ASP D N 1
ATOM 7421 C CA . ASP D 1 62 ? 37.983 19.863 18.777 1.00 42.64 58 ASP D CA 1
ATOM 7422 C C . ASP D 1 62 ? 36.432 19.982 18.681 1.00 41.49 58 ASP D C 1
ATOM 7423 O O . ASP D 1 62 ? 35.721 19.429 19.530 1.00 44.88 58 ASP D O 1
ATOM 7425 N N . VAL D 1 63 ? 35.920 20.685 17.662 1.00 38.25 59 VAL D N 1
ATOM 7426 C CA . VAL D 1 63 ? 34.472 20.808 17.426 1.00 35.50 59 VAL D CA 1
ATOM 7427 C C . VAL D 1 63 ? 34.104 19.917 16.215 1.00 32.54 59 VAL D C 1
ATOM 7428 O O . VAL D 1 63 ? 34.742 19.971 15.167 1.00 32.36 59 VAL D O 1
ATOM 7432 N N . THR D 1 64 ? 33.090 19.085 16.397 1.00 30.42 60 THR D N 1
ATOM 7433 C CA . THR D 1 64 ? 32.801 18.017 15.477 1.00 29.08 60 THR D CA 1
ATOM 7434 C C . THR D 1 64 ? 31.557 18.327 14.636 1.00 27.70 60 THR D C 1
ATOM 7435 O O . THR D 1 64 ? 30.845 19.301 14.882 1.00 27.30 60 THR D O 1
ATOM 7439 N N . THR D 1 65 ? 31.315 17.476 13.647 1.00 26.23 61 THR D N 1
ATOM 7440 C CA . THR D 1 65 ? 30.153 17.597 12.792 1.00 25.49 61 THR D CA 1
ATOM 7441 C C . THR D 1 65 ? 28.830 17.569 13.582 1.00 25.82 61 THR D C 1
ATOM 7442 O O . THR D 1 65 ? 27.894 18.295 13.263 1.00 24.98 61 THR D O 1
ATOM 7446 N N . SER D 1 66 ? 28.765 16.731 14.615 1.00 26.78 62 SER D N 1
ATOM 7447 C CA . SER D 1 66 ? 27.542 16.584 15.377 1.00 26.77 62 SER D CA 1
ATOM 7448 C C . SER D 1 66 ? 27.322 17.820 16.244 1.00 27.42 62 SER D C 1
ATOM 7449 O O . SER D 1 66 ? 26.187 18.211 16.466 1.00 28.48 62 SER D O 1
ATOM 7452 N N . ASP D 1 67 ? 28.401 18.466 16.688 1.00 27.50 63 ASP D N 1
ATOM 7453 C CA . ASP D 1 67 ? 28.295 19.769 17.384 1.00 27.09 63 ASP D CA 1
ATOM 7454 C C . ASP D 1 67 ? 27.613 20.789 16.476 1.00 25.96 63 ASP D C 1
ATOM 7455 O O . ASP D 1 67 ? 26.674 21.492 16.892 1.00 25.84 63 ASP D O 1
ATOM 7460 N N . LEU D 1 68 ? 28.090 20.887 15.233 1.00 24.71 64 LEU D N 1
ATOM 7461 C CA . LEU D 1 68 ? 27.493 21.814 14.286 1.00 23.64 64 LEU D CA 1
ATOM 7462 C C . LEU D 1 68 ? 26.039 21.411 14.034 1.00 22.99 64 LEU D C 1
ATOM 7463 O O . LEU D 1 68 ? 25.162 22.262 13.997 1.00 22.29 64 LEU D O 1
ATOM 7468 N N . ALA D 1 69 ? 25.807 20.095 13.894 1.00 22.81 65 ALA D N 1
ATOM 7469 C CA . ALA D 1 69 ? 24.487 19.553 13.568 1.00 22.29 65 ALA D CA 1
ATOM 7470 C C . ALA D 1 69 ? 23.488 19.883 14.667 1.00 22.94 65 ALA D C 1
ATOM 7471 O O . ALA D 1 69 ? 22.353 20.228 14.384 1.00 22.75 65 ALA D O 1
ATOM 7473 N N . PHE D 1 70 ? 23.925 19.758 15.908 1.00 24.04 66 PHE D N 1
ATOM 7474 C CA . PHE D 1 70 ? 23.095 20.082 17.086 1.00 25.23 66 PHE D CA 1
ATOM 7475 C C . PHE D 1 70 ? 22.460 21.482 17.022 1.00 24.98 66 PHE D C 1
ATOM 7476 O O . PHE D 1 70 ? 21.260 21.636 17.257 1.00 24.79 66 PHE D O 1
ATOM 7484 N N . ILE D 1 71 ? 23.268 22.493 16.699 1.00 24.75 67 ILE D N 1
ATOM 7485 C CA . ILE D 1 71 ? 22.770 23.851 16.704 1.00 25.00 67 ILE D CA 1
ATOM 7486 C C . ILE D 1 71 ? 21.810 24.075 15.551 1.00 24.45 67 ILE D C 1
ATOM 7487 O O . ILE D 1 71 ? 20.749 24.660 15.742 1.00 25.16 67 ILE D O 1
ATOM 7492 N N . ALA D 1 72 ? 22.140 23.561 14.376 1.00 23.68 68 ALA D N 1
ATOM 7493 C CA . ALA D 1 72 ? 21.266 23.692 13.222 1.00 23.47 68 ALA D CA 1
ATOM 7494 C C . ALA D 1 72 ? 19.924 23.007 13.477 1.00 23.72 68 ALA D C 1
ATOM 7495 O O . ALA D 1 72 ? 18.874 23.553 13.149 1.00 23.69 68 ALA D O 1
ATOM 7497 N N . SER D 1 73 ? 19.969 21.840 14.111 1.00 24.92 69 SER D N 1
ATOM 7498 C CA . SER D 1 73 ? 18.762 21.065 14.414 1.00 26.20 69 SER D CA 1
ATOM 7499 C C . SER D 1 73 ? 17.891 21.787 15.422 1.00 28.12 69 SER D C 1
ATOM 7500 O O . SER D 1 73 ? 16.683 21.909 15.241 1.00 29.60 69 SER D O 1
ATOM 7503 N N . GLN D 1 74 ? 18.493 22.265 16.491 1.00 29.87 70 GLN D N 1
ATOM 7504 C CA . GLN D 1 74 ? 17.741 23.040 17.460 1.00 32.01 70 GLN D CA 1
ATOM 7505 C C . GLN D 1 74 ? 17.001 24.181 16.769 1.00 31.50 70 GLN D C 1
ATOM 7506 O O . GLN D 1 74 ? 15.837 24.380 17.016 1.00 30.14 70 GLN D O 1
ATOM 7512 N N . ARG D 1 75 ? 17.685 24.902 15.878 1.00 31.00 71 ARG D N 1
ATOM 7513 C CA . ARG D 1 75 ? 17.060 26.018 15.180 1.00 31.03 71 ARG D CA 1
ATOM 7514 C C . ARG D 1 75 ? 15.908 25.579 14.257 1.00 30.12 71 ARG D C 1
ATOM 7515 O O . ARG D 1 75 ? 14.911 26.291 14.134 1.00 29.44 71 ARG D O 1
ATOM 7523 N N . ALA D 1 76 ? 16.030 24.400 13.635 1.00 28.77 72 ALA D N 1
ATOM 7524 C CA . ALA D 1 76 ? 14.919 23.859 12.858 1.00 27.88 72 ALA D CA 1
ATOM 7525 C C . ALA D 1 76 ? 13.764 23.502 13.777 1.00 28.74 72 ALA D C 1
ATOM 7526 O O . ALA D 1 76 ? 12.608 23.819 13.482 1.00 29.45 72 ALA D O 1
ATOM 7528 N N . ILE D 1 77 ? 14.074 22.846 14.893 1.00 28.89 73 ILE D N 1
ATOM 7529 C CA . ILE D 1 77 ? 13.058 22.454 15.841 1.00 29.60 73 ILE D CA 1
ATOM 7530 C C . ILE D 1 77 ? 12.290 23.680 16.303 1.00 30.83 73 ILE D C 1
ATOM 7531 O O . ILE D 1 77 ? 11.043 23.651 16.374 1.00 31.39 73 ILE D O 1
ATOM 7536 N N . GLU D 1 78 ? 13.024 24.760 16.598 1.00 31.68 74 GLU D N 1
ATOM 7537 C CA . GLU D 1 78 ? 12.411 26.038 17.007 1.00 32.55 74 GLU D CA 1
ATOM 7538 C C . GLU D 1 78 ? 11.482 26.577 15.922 1.00 30.85 74 GLU D C 1
ATOM 7539 O O . GLU D 1 78 ? 10.358 26.940 16.197 1.00 31.12 74 GLU D O 1
ATOM 7545 N N . ALA D 1 79 ? 11.954 26.620 14.685 1.00 29.13 75 ALA D N 1
ATOM 7546 C CA . ALA D 1 79 ? 11.140 27.109 13.578 1.00 28.24 75 ALA D CA 1
ATOM 7547 C C . ALA D 1 79 ? 9.875 26.241 13.381 1.00 27.92 75 ALA D C 1
ATOM 7548 O O . ALA D 1 79 ? 8.778 26.762 13.150 1.00 27.10 75 ALA D O 1
ATOM 7550 N N . ALA D 1 80 ? 10.060 24.920 13.432 1.00 27.19 76 ALA D N 1
ATOM 7551 C CA . ALA D 1 80 ? 8.937 23.982 13.307 1.00 27.71 76 ALA D CA 1
ATOM 7552 C C . ALA D 1 80 ? 7.926 24.155 14.431 1.00 29.13 76 ALA D C 1
ATOM 7553 O O . ALA D 1 80 ? 6.731 23.864 14.258 1.00 30.03 76 ALA D O 1
ATOM 7555 N N . ASP D 1 81 ? 8.412 24.590 15.598 1.00 29.46 77 ASP D N 1
ATOM 7556 C CA . ASP D 1 81 ? 7.571 24.755 16.767 1.00 30.34 77 ASP D CA 1
ATOM 7557 C C . ASP D 1 81 ? 6.957 23.407 17.194 1.00 30.45 77 ASP D C 1
ATOM 7558 O O . ASP D 1 81 ? 5.823 23.371 17.635 1.00 31.40 77 ASP D O 1
ATOM 7563 N N . ILE D 1 82 ? 7.738 22.326 17.123 1.00 29.60 78 ILE D N 1
ATOM 7564 C CA . ILE D 1 82 ? 7.247 21.012 17.541 1.00 30.08 78 ILE D CA 1
ATOM 7565 C C . ILE D 1 82 ? 7.888 20.518 18.851 1.00 30.67 78 ILE D C 1
ATOM 7566 O O . ILE D 1 82 ? 8.891 21.058 19.331 1.00 30.93 78 ILE D O 1
ATOM 7571 N N . ASP D 1 83 ? 7.297 19.486 19.425 1.00 30.97 79 ASP D N 1
ATOM 7572 C CA . ASP D 1 83 ? 7.896 18.792 20.568 1.00 31.59 79 ASP D CA 1
ATOM 7573 C C . ASP D 1 83 ? 9.096 17.964 20.079 1.00 30.68 79 ASP D C 1
ATOM 7574 O O . ASP D 1 83 ? 8.954 17.181 19.150 1.00 30.90 79 ASP D O 1
ATOM 7579 N N . PRO D 1 84 ? 10.288 18.138 20.687 1.00 30.51 80 PRO D N 1
ATOM 7580 C CA . PRO D 1 84 ? 11.425 17.340 20.194 1.00 29.50 80 PRO D CA 1
ATOM 7581 C C . PRO D 1 84 ? 11.145 15.827 20.214 1.00 29.33 80 PRO D C 1
ATOM 7582 O O . PRO D 1 84 ? 11.653 15.093 19.358 1.00 28.67 80 PRO D O 1
ATOM 7586 N N . GLN D 1 85 ? 10.341 15.381 21.171 1.00 29.99 81 GLN D N 1
ATOM 7587 C CA . GLN D 1 85 ? 10.039 13.962 21.324 1.00 30.28 81 GLN D CA 1
ATOM 7588 C C . GLN D 1 85 ? 9.156 13.414 20.191 1.00 29.96 81 GLN D C 1
ATOM 7589 O O . GLN D 1 85 ? 8.947 12.216 20.124 1.00 29.71 81 GLN D O 1
ATOM 7595 N N . SER D 1 86 ? 8.687 14.282 19.285 1.00 29.61 82 SER D N 1
ATOM 7596 C CA . SER D 1 86 ? 7.854 13.840 18.180 1.00 29.62 82 SER D CA 1
ATOM 7597 C C . SER D 1 86 ? 8.674 13.490 16.943 1.00 28.93 82 SER D C 1
ATOM 7598 O O . SER D 1 86 ? 8.127 12.979 15.967 1.00 28.16 82 SER D O 1
ATOM 7601 N N . ILE D 1 87 ? 9.975 13.814 16.952 1.00 28.68 83 ILE D N 1
ATOM 7602 C CA . ILE D 1 87 ? 10.858 13.492 15.806 1.00 27.80 83 ILE D CA 1
ATOM 7603 C C . ILE D 1 87 ? 11.202 11.983 15.843 1.00 27.02 83 ILE D C 1
ATOM 7604 O O . ILE D 1 87 ? 11.961 11.575 16.688 1.00 26.98 83 ILE D O 1
ATOM 7609 N N . ASP D 1 88 ? 10.638 11.191 14.931 1.00 26.28 84 ASP D N 1
ATOM 7610 C CA . ASP D 1 88 ? 10.834 9.738 14.960 1.00 27.02 84 ASP D CA 1
ATOM 7611 C C . ASP D 1 88 ? 11.817 9.216 13.901 1.00 25.46 84 ASP D C 1
ATOM 7612 O O . ASP D 1 88 ? 11.896 8.010 13.665 1.00 25.06 84 ASP D O 1
ATOM 7617 N N . LEU D 1 89 ? 12.527 10.127 13.236 1.00 24.30 85 LEU D N 1
ATOM 7618 C CA . LEU D 1 89 ? 13.546 9.747 12.272 1.00 23.29 85 LEU D CA 1
ATOM 7619 C C . LEU D 1 89 ? 14.587 10.825 12.164 1.00 22.74 85 LEU D C 1
ATOM 7620 O O . LEU D 1 89 ? 14.248 12.001 12.067 1.00 23.73 85 LEU D O 1
ATOM 7625 N N . ILE D 1 90 ? 15.857 10.444 12.218 1.00 22.07 86 ILE D N 1
ATOM 7626 C CA . ILE D 1 90 ? 16.958 11.374 12.034 1.00 21.42 86 ILE D CA 1
ATOM 7627 C C . ILE D 1 90 ? 17.885 10.806 10.974 1.00 20.81 86 ILE D C 1
ATOM 7628 O O . ILE D 1 90 ? 18.449 9.714 11.156 1.00 20.86 86 ILE D O 1
ATOM 7633 N N . ILE D 1 91 ? 18.044 11.513 9.861 1.00 19.95 87 ILE D N 1
ATOM 7634 C CA . ILE D 1 91 ? 19.054 11.130 8.853 1.00 19.22 87 ILE D CA 1
ATOM 7635 C C . ILE D 1 91 ? 20.078 12.271 8.703 1.00 18.75 87 ILE D C 1
ATOM 7636 O O . ILE D 1 91 ? 19.702 13.416 8.417 1.00 18.21 87 ILE D O 1
ATOM 7641 N N . VAL D 1 92 ? 21.346 11.959 8.946 1.00 18.56 88 VAL D N 1
ATOM 7642 C CA . VAL D 1 92 ? 22.428 12.882 8.710 1.00 18.38 88 VAL D CA 1
ATOM 7643 C C . VAL D 1 92 ? 23.255 12.505 7.419 1.00 18.02 88 VAL D C 1
ATOM 7644 O O . VAL D 1 92 ? 23.831 11.434 7.326 1.00 17.94 88 VAL D O 1
ATOM 7648 N N . ALA D 1 93 ? 23.303 13.417 6.457 1.00 17.55 89 ALA D N 1
ATOM 7649 C CA . ALA D 1 93 ? 24.246 13.340 5.352 1.00 17.45 89 ALA D CA 1
ATOM 7650 C C . ALA D 1 93 ? 25.574 14.024 5.789 1.00 17.64 89 ALA D C 1
ATOM 7651 O O . ALA D 1 93 ? 25.589 15.225 6.082 1.00 17.29 89 ALA D O 1
ATOM 7653 N N . THR D 1 94 ? 26.643 13.230 5.875 1.00 17.85 90 THR D N 1
ATOM 7654 C CA . THR D 1 94 ? 27.983 13.750 6.137 1.00 18.40 90 THR D CA 1
ATOM 7655 C C . THR D 1 94 ? 29.057 12.795 5.598 1.00 18.83 90 THR D C 1
ATOM 7656 O O . THR D 1 94 ? 28.818 11.624 5.386 1.00 18.81 90 THR D O 1
ATOM 7660 N N . SER D 1 95 ? 30.227 13.344 5.325 1.00 19.10 91 SER D N 1
ATOM 7661 C CA . SER D 1 95 ? 31.404 12.559 4.961 1.00 19.41 91 SER D CA 1
ATOM 7662 C C . SER D 1 95 ? 32.542 12.847 5.959 1.00 20.17 91 SER D C 1
ATOM 7663 O O . SER D 1 95 ? 33.672 12.495 5.718 1.00 20.83 91 SER D O 1
ATOM 7666 N N . THR D 1 96 ? 32.208 13.532 7.054 1.00 20.31 92 THR D N 1
ATOM 7667 C CA . THR D 1 96 ? 33.123 13.817 8.139 1.00 20.98 92 THR D CA 1
ATOM 7668 C C . THR D 1 96 ? 32.422 13.542 9.484 1.00 21.46 92 THR D C 1
ATOM 7669 O O . THR D 1 96 ? 32.345 14.430 10.355 1.00 21.61 92 THR D O 1
ATOM 7673 N N . PRO D 1 97 ? 31.885 12.312 9.659 1.00 21.57 93 PRO D N 1
ATOM 7674 C CA . PRO D 1 97 ? 31.265 11.998 10.949 1.00 22.01 93 PRO D CA 1
ATOM 7675 C C . PRO D 1 97 ? 32.254 12.127 12.133 1.00 23.17 93 PRO D C 1
ATOM 7676 O O . PRO D 1 97 ? 33.462 11.937 11.950 1.00 23.48 93 PRO D O 1
ATOM 7680 N N . ASP D 1 98 ? 31.734 12.444 13.329 1.00 23.83 94 ASP D N 1
ATOM 7681 C CA . ASP D 1 98 ? 32.567 12.534 14.553 1.00 25.13 94 ASP D CA 1
ATOM 7682 C C . ASP D 1 98 ? 33.485 11.307 14.686 1.00 25.52 94 ASP D C 1
ATOM 7683 O O . ASP D 1 98 ? 34.675 11.434 14.946 1.00 25.87 94 ASP D O 1
ATOM 7688 N N . PHE D 1 99 ? 32.895 10.128 14.536 1.00 25.39 95 PHE D N 1
ATOM 7689 C CA . PHE D 1 99 ? 33.592 8.888 14.809 1.00 26.30 95 PHE D CA 1
ATOM 7690 C C . PHE D 1 99 ? 33.457 7.894 13.665 1.00 25.78 95 PHE D C 1
ATOM 7691 O O . PHE D 1 99 ? 32.492 7.959 12.893 1.00 24.86 95 PHE D O 1
ATOM 7699 N N . VAL D 1 100 ? 34.390 6.940 13.597 1.00 26.27 96 VAL D N 1
ATOM 7700 C CA . VAL D 1 100 ? 34.248 5.805 12.679 1.00 26.22 96 VAL D CA 1
ATOM 7701 C C . VAL D 1 100 ? 32.873 5.201 12.915 1.00 26.02 96 VAL D C 1
ATOM 7702 O O . VAL D 1 100 ? 32.141 4.926 11.971 1.00 25.34 96 VAL D O 1
ATOM 7706 N N . PHE D 1 101 ? 32.561 4.960 14.188 1.00 26.76 97 PHE D N 1
ATOM 7707 C CA . PHE D 1 101 ? 31.196 4.698 14.639 1.00 26.97 97 PHE D CA 1
ATOM 7708 C C . PHE D 1 101 ? 31.125 4.939 16.125 1.00 28.07 97 PHE D C 1
ATOM 7709 O O . PHE D 1 101 ? 32.175 5.002 16.788 1.00 29.75 97 PHE D O 1
ATOM 7717 N N . PRO D 1 102 ? 29.916 5.128 16.662 1.00 27.89 98 PRO D N 1
ATOM 7718 C CA . PRO D 1 102 ? 28.631 5.131 15.983 1.00 27.13 98 PRO D CA 1
ATOM 7719 C C . PRO D 1 102 ? 28.365 6.379 15.123 1.00 26.03 98 PRO D C 1
ATOM 7720 O O . PRO D 1 102 ? 29.192 7.316 15.074 1.00 26.33 98 PRO D O 1
ATOM 7724 N N . SER D 1 103 ? 27.204 6.363 14.467 1.00 25.04 99 SER D N 1
ATOM 7725 C CA . SER D 1 103 ? 26.780 7.410 13.545 1.00 24.12 99 SER D CA 1
ATOM 7726 C C . SER D 1 103 ? 26.605 8.770 14.207 1.00 24.08 99 SER D C 1
ATOM 7727 O O . SER D 1 103 ? 26.248 8.866 15.389 1.00 24.98 99 SER D O 1
ATOM 7730 N N . THR D 1 104 ? 26.816 9.805 13.412 1.00 23.18 100 THR D N 1
ATOM 7731 C CA . THR D 1 104 ? 26.519 11.171 13.785 1.00 23.01 100 THR D CA 1
ATOM 7732 C C . THR D 1 104 ? 25.039 11.346 14.179 1.00 23.00 100 THR D C 1
ATOM 7733 O O . THR D 1 104 ? 24.706 12.149 15.039 1.00 22.72 100 THR D O 1
ATOM 7737 N N . ALA D 1 105 ? 24.146 10.632 13.498 1.00 22.97 101 ALA D N 1
ATOM 7738 C CA . ALA D 1 105 ? 22.718 10.799 13.747 1.00 23.09 101 ALA D CA 1
ATOM 7739 C C . ALA D 1 105 ? 22.423 10.347 15.174 1.00 23.98 101 ALA D C 1
ATOM 7740 O O . ALA D 1 105 ? 21.649 10.989 15.899 1.00 24.00 101 ALA D O 1
ATOM 7742 N N . CYS D 1 106 ? 23.110 9.277 15.611 1.00 24.90 102 CYS D N 1
ATOM 7743 C CA . CYS D 1 106 ? 22.934 8.755 16.976 1.00 25.84 102 CYS D CA 1
ATOM 7744 C C . CYS D 1 106 ? 23.419 9.740 18.017 1.00 26.40 102 CYS D C 1
ATOM 7745 O O . CYS D 1 106 ? 22.773 9.912 19.060 1.00 26.81 102 CYS D O 1
ATOM 7748 N N . LEU D 1 107 ? 24.553 10.384 17.737 1.00 26.16 103 LEU D N 1
ATOM 7749 C CA . LEU D 1 107 ? 25.103 11.391 18.646 1.00 26.64 103 LEU D CA 1
ATOM 7750 C C . LEU D 1 107 ? 24.189 12.590 18.722 1.00 26.47 103 LEU D C 1
ATOM 7751 O O . LEU D 1 107 ? 23.918 13.127 19.813 1.00 26.88 103 LEU D O 1
ATOM 7756 N N . LEU D 1 108 ? 23.682 12.991 17.561 1.00 25.86 104 LEU D N 1
ATOM 7757 C CA . LEU D 1 108 ? 22.765 14.121 17.468 1.00 25.67 104 LEU D CA 1
ATOM 7758 C C . LEU D 1 108 ? 21.482 13.840 18.258 1.00 26.37 104 LEU D C 1
ATOM 7759 O O . LEU D 1 108 ? 21.008 14.691 18.994 1.00 26.71 104 LEU D O 1
ATOM 7764 N N . GLN D 1 109 ? 20.959 12.619 18.136 1.00 27.12 105 GLN D N 1
ATOM 7765 C CA . GLN D 1 109 ? 19.765 12.202 18.883 1.00 27.86 105 GLN D CA 1
ATOM 7766 C C . GLN D 1 109 ? 19.919 12.474 20.368 1.00 29.21 105 GLN D C 1
ATOM 7767 O O . GLN D 1 109 ? 18.997 12.991 21.011 1.00 29.30 105 GLN D O 1
ATOM 7773 N N . ASN D 1 110 ? 21.058 12.052 20.922 1.00 29.78 106 ASN D N 1
ATOM 7774 C CA . ASN D 1 110 ? 21.294 12.170 22.349 1.00 30.91 106 ASN D CA 1
ATOM 7775 C C . ASN D 1 110 ? 21.516 13.630 22.742 1.00 31.20 106 ASN D C 1
ATOM 7776 O O . ASN D 1 110 ? 20.987 14.086 23.734 1.00 30.98 106 ASN D O 1
ATOM 7781 N N . LYS D 1 111 ? 22.247 14.367 21.912 1.00 30.64 107 LYS D N 1
ATOM 7782 C CA . LYS D 1 111 ? 22.434 15.789 22.157 1.00 31.31 107 LYS D CA 1
ATOM 7783 C C . LYS D 1 111 ? 21.094 16.516 22.242 1.00 31.44 107 LYS D C 1
ATOM 7784 O O . LYS D 1 111 ? 20.927 17.395 23.062 1.00 32.21 107 LYS D O 1
ATOM 7790 N N . LEU D 1 112 ? 20.142 16.129 21.392 1.00 31.01 108 LEU D N 1
ATOM 7791 C CA . LEU D 1 112 ? 18.804 16.721 21.425 1.00 30.73 108 LEU D CA 1
ATOM 7792 C C . LEU D 1 112 ? 17.926 16.160 22.553 1.00 31.93 108 LEU D C 1
ATOM 7793 O O . LEU D 1 112 ? 16.812 16.627 22.746 1.00 32.68 108 LEU D O 1
ATOM 7798 N N . GLY D 1 113 ? 18.406 15.153 23.273 1.00 32.53 109 GLY D N 1
ATOM 7799 C CA . GLY D 1 113 ? 17.643 14.591 24.383 1.00 33.95 109 GLY D CA 1
ATOM 7800 C C . GLY D 1 113 ? 16.390 13.842 23.930 1.00 34.24 109 GLY D C 1
ATOM 7801 O O . GLY D 1 113 ? 15.392 13.821 24.657 1.00 34.86 109 GLY D O 1
ATOM 7802 N N . ILE D 1 114 ? 16.432 13.247 22.729 1.00 32.63 110 ILE D N 1
ATOM 7803 C CA . ILE D 1 114 ? 15.264 12.555 22.182 1.00 32.35 110 ILE D CA 1
ATOM 7804 C C . ILE D 1 114 ? 15.267 11.098 22.663 1.00 33.22 110 ILE D C 1
ATOM 7805 O O . ILE D 1 114 ? 16.229 10.373 22.452 1.00 32.72 110 ILE D O 1
ATOM 7810 N N . ARG D 1 115 ? 14.194 10.710 23.360 1.00 34.32 111 ARG D N 1
ATOM 7811 C CA . ARG D 1 115 ? 14.149 9.495 24.158 1.00 35.19 111 ARG D CA 1
ATOM 7812 C C . ARG D 1 115 ? 13.176 8.484 23.590 1.00 34.31 111 ARG D C 1
ATOM 7813 O O . ARG D 1 115 ? 12.856 7.493 24.260 1.00 35.27 111 ARG D O 1
ATOM 7821 N N . ASN D 1 116 ? 12.669 8.736 22.390 1.00 32.25 112 ASN D N 1
ATOM 7822 C CA . ASN D 1 116 ? 11.591 7.905 21.802 1.00 31.99 112 ASN D CA 1
ATOM 7823 C C . ASN D 1 116 ? 12.082 6.695 20.992 1.00 31.37 112 ASN D C 1
ATOM 7824 O O . ASN D 1 116 ? 11.299 6.003 20.348 1.00 31.59 112 ASN D O 1
ATOM 7829 N N . HIS D 1 117 ? 13.384 6.458 20.999 1.00 31.16 113 HIS D N 1
ATOM 7830 C CA . HIS D 1 117 ? 13.963 5.299 20.324 1.00 30.91 113 HIS D CA 1
ATOM 7831 C C . HIS D 1 117 ? 13.786 5.297 18.818 1.00 29.31 113 HIS D C 1
ATOM 7832 O O . HIS D 1 117 ? 13.907 4.252 18.185 1.00 29.38 113 HIS D O 1
ATOM 7839 N N . GLY D 1 118 ? 13.551 6.452 18.221 1.00 28.08 114 GLY D N 1
ATOM 7840 C CA . GLY D 1 118 ? 13.404 6.515 16.777 1.00 26.61 114 GLY D CA 1
ATOM 7841 C C . GLY D 1 118 ? 14.678 6.129 16.021 1.00 25.77 114 GLY D C 1
ATOM 7842 O O . GLY D 1 118 ? 15.789 6.148 16.558 1.00 25.90 114 GLY D O 1
ATOM 7843 N N . ALA D 1 119 ? 14.520 5.751 14.766 1.00 24.68 115 ALA D N 1
ATOM 7844 C CA . ALA D 1 119 ? 15.664 5.354 13.946 1.00 23.72 115 ALA D CA 1
ATOM 7845 C C . ALA D 1 119 ? 16.571 6.564 13.698 1.00 22.57 115 ALA D C 1
ATOM 7846 O O . ALA D 1 119 ? 16.109 7.658 13.424 1.00 21.71 115 ALA D O 1
ATOM 7848 N N . ALA D 1 120 ? 17.871 6.323 13.738 1.00 22.41 116 ALA D N 1
ATOM 7849 C CA . ALA D 1 120 ? 18.861 7.326 13.412 1.00 21.52 116 ALA D CA 1
ATOM 7850 C C . ALA D 1 120 ? 20.016 6.672 12.612 1.00 21.08 116 ALA D C 1
ATOM 7851 O O . ALA D 1 120 ? 20.633 5.680 13.077 1.00 21.83 116 ALA D O 1
ATOM 7853 N N . PHE D 1 121 ? 20.320 7.229 11.438 1.00 20.24 117 PHE D N 1
ATOM 7854 C CA . PHE D 1 121 ? 21.491 6.808 10.637 1.00 19.94 117 PHE D CA 1
ATOM 7855 C C . PHE D 1 121 ? 22.103 7.884 9.716 1.00 19.40 117 PHE D C 1
ATOM 7856 O O . PHE D 1 121 ? 21.522 8.941 9.490 1.00 18.81 117 PHE D O 1
ATOM 7864 N N . ASP D 1 122 ? 23.326 7.618 9.266 1.00 19.50 118 ASP D N 1
ATOM 7865 C CA . ASP D 1 122 ? 24.031 8.484 8.327 1.00 19.06 118 ASP D CA 1
ATOM 7866 C C . ASP D 1 122 ? 24.002 7.855 6.955 1.00 18.68 118 ASP D C 1
ATOM 7867 O O . ASP D 1 122 ? 24.016 6.608 6.809 1.00 18.68 118 ASP D O 1
ATOM 7872 N N . VAL D 1 123 ? 23.973 8.710 5.941 1.00 18.15 119 VAL D N 1
ATOM 7873 C CA . VAL D 1 123 ? 24.109 8.304 4.552 1.00 17.89 119 VAL D CA 1
ATOM 7874 C C . VAL D 1 123 ? 25.304 9.017 3.940 1.00 18.12 119 VAL D C 1
ATOM 7875 O O . VAL D 1 123 ? 25.645 10.154 4.332 1.00 18.24 119 VAL D O 1
ATOM 7879 N N . GLN D 1 124 ? 25.969 8.343 3.008 1.00 18.55 120 GLN D N 1
ATOM 7880 C CA . GLN D 1 124 ? 27.156 8.868 2.344 1.00 18.81 120 GLN D CA 1
ATOM 7881 C C . GLN D 1 124 ? 26.906 9.027 0.849 1.00 18.79 120 GLN D C 1
ATOM 7882 O O . GLN D 1 124 ? 26.910 8.039 0.066 1.00 18.64 120 GLN D O 1
ATOM 7888 N N . ALA D 1 125 ? 26.717 10.266 0.428 1.00 18.60 121 ALA D N 1
ATOM 7889 C CA . ALA D 1 125 ? 26.777 10.575 -1.012 1.00 18.97 121 ALA D CA 1
ATOM 7890 C C . ALA D 1 125 ? 27.567 11.881 -1.242 1.00 19.06 121 ALA D C 1
ATOM 7891 O O . ALA D 1 125 ? 27.436 12.541 -2.278 1.00 19.02 121 ALA D O 1
ATOM 7893 N N . VAL D 1 126 ? 28.390 12.218 -0.257 1.00 19.42 122 VAL D N 1
ATOM 7894 C CA . VAL D 1 126 ? 29.287 13.381 -0.290 1.00 19.62 122 VAL D CA 1
ATOM 7895 C C . VAL D 1 126 ? 28.513 14.662 -0.586 1.00 19.82 122 VAL D C 1
ATOM 7896 O O . VAL D 1 126 ? 27.468 14.887 0.069 1.00 19.29 122 VAL D O 1
ATOM 7907 N N . SER D 1 128 ? 26.411 15.377 -2.720 1.00 19.54 124 SER D N 1
ATOM 7908 C CA . SER D 1 128 ? 24.975 15.082 -3.041 1.00 19.03 124 SER D CA 1
ATOM 7909 C C . SER D 1 128 ? 24.195 14.525 -1.845 1.00 18.51 124 SER D C 1
ATOM 7910 O O . SER D 1 128 ? 23.033 14.159 -1.976 1.00 17.97 124 SER D O 1
ATOM 7913 N N . GLY D 1 129 ? 24.866 14.447 -0.703 1.00 18.19 125 GLY D N 1
ATOM 7914 C CA . GLY D 1 129 ? 24.324 13.821 0.479 1.00 18.08 125 GLY D CA 1
ATOM 7915 C C . GLY D 1 129 ? 22.933 14.292 0.895 1.00 18.01 125 GLY D C 1
ATOM 7916 O O . GLY D 1 129 ? 22.094 13.450 1.242 1.00 18.17 125 GLY D O 1
ATOM 7917 N N . PHE D 1 130 ? 22.688 15.617 0.868 1.00 17.19 126 PHE D N 1
ATOM 7918 C CA . PHE D 1 130 ? 21.436 16.149 1.346 1.00 17.01 126 PHE D CA 1
ATOM 7919 C C . PHE D 1 130 ? 20.251 15.729 0.458 1.00 16.68 126 PHE D C 1
ATOM 7920 O O . PHE D 1 130 ? 19.192 15.362 0.970 1.00 17.32 126 PHE D O 1
ATOM 7928 N N . ALA D 1 131 ? 20.440 15.730 -0.847 1.00 16.15 127 ALA D N 1
ATOM 7929 C CA . ALA D 1 131 ? 19.429 15.189 -1.797 1.00 15.73 127 ALA D CA 1
ATOM 7930 C C . ALA D 1 131 ? 19.143 13.737 -1.501 1.00 15.36 127 ALA D C 1
ATOM 7931 O O . ALA D 1 131 ? 17.986 13.305 -1.542 1.00 15.03 127 ALA D O 1
ATOM 7933 N N . TYR D 1 132 ? 20.218 12.975 -1.247 1.00 14.93 128 TYR D N 1
ATOM 7934 C CA . TYR D 1 132 ? 20.068 11.563 -0.935 1.00 14.92 128 TYR D CA 1
ATOM 7935 C C . TYR D 1 132 ? 19.252 11.383 0.344 1.00 14.95 128 TYR D C 1
ATOM 7936 O O . TYR D 1 132 ? 18.333 10.571 0.366 1.00 14.90 128 TYR D O 1
ATOM 7945 N N . ALA D 1 133 ? 19.565 12.206 1.358 1.00 14.93 129 ALA D N 1
ATOM 7946 C CA . ALA D 1 133 ? 18.912 12.171 2.687 1.00 15.30 129 ALA D CA 1
ATOM 7947 C C . ALA D 1 133 ? 17.439 12.570 2.614 1.00 15.44 129 ALA D C 1
ATOM 7948 O O . ALA D 1 133 ? 16.590 11.897 3.149 1.00 15.42 129 ALA D O 1
ATOM 7950 N N . VAL D 1 134 ? 17.172 13.674 1.918 1.00 15.50 130 VAL D N 1
ATOM 7951 C CA . VAL D 1 134 ? 15.800 14.118 1.667 1.00 15.61 130 VAL D CA 1
ATOM 7952 C C . VAL D 1 134 ? 14.990 13.064 0.944 1.00 15.71 130 VAL D C 1
ATOM 7953 O O . VAL D 1 134 ? 13.867 12.801 1.310 1.00 16.44 130 VAL D O 1
ATOM 7957 N N . ALA D 1 135 ? 15.551 12.441 -0.077 1.00 15.40 131 ALA D N 1
ATOM 7958 C CA . ALA D 1 135 ? 14.818 11.456 -0.818 1.00 15.60 131 ALA D CA 1
ATOM 7959 C C . ALA D 1 135 ? 14.522 10.199 0.022 1.00 16.02 131 ALA D C 1
ATOM 7960 O O . ALA D 1 135 ? 13.430 9.655 -0.080 1.00 16.60 131 ALA D O 1
ATOM 7962 N N . THR D 1 136 ? 15.465 9.787 0.885 1.00 15.77 132 THR D N 1
ATOM 7963 C CA . THR D 1 136 ? 15.271 8.660 1.776 1.00 16.02 132 THR D CA 1
ATOM 7964 C C . THR D 1 136 ? 14.170 8.913 2.860 1.00 16.54 132 THR D C 1
ATOM 7965 O O . THR D 1 136 ? 13.183 8.145 2.975 1.00 16.72 132 THR D O 1
ATOM 7969 N N . ALA D 1 137 ? 14.300 10.029 3.585 1.00 16.70 133 ALA D N 1
ATOM 7970 C CA . ALA D 1 137 ? 13.267 10.482 4.512 1.00 17.25 133 ALA D CA 1
ATOM 7971 C C . ALA D 1 137 ? 11.908 10.570 3.819 1.00 17.88 133 ALA D C 1
ATOM 7972 O O . ALA D 1 137 ? 10.945 9.969 4.247 1.00 18.16 133 ALA D O 1
ATOM 7974 N N . ASP D 1 138 ? 11.859 11.274 2.697 1.00 18.29 134 ASP D N 1
ATOM 7975 C CA . ASP D 1 138 ? 10.600 11.408 1.962 1.00 18.95 134 ASP D CA 1
ATOM 7976 C C . ASP D 1 138 ? 9.999 10.030 1.765 1.00 19.43 134 ASP D C 1
ATOM 7977 O O . ASP D 1 138 ? 8.788 9.833 1.987 1.00 19.94 134 ASP D O 1
ATOM 7982 N N . SER D 1 139 ? 10.820 9.076 1.342 1.00 19.48 135 SER D N 1
ATOM 7983 C CA . SER D 1 139 ? 10.272 7.739 1.029 1.00 20.51 135 SER D CA 1
ATOM 7984 C C . SER D 1 139 ? 9.657 7.083 2.300 1.00 21.16 135 SER D C 1
ATOM 7985 O O . SER D 1 139 ? 8.621 6.470 2.274 1.00 21.24 135 SER D O 1
ATOM 7988 N N . PHE D 1 140 ? 10.305 7.301 3.421 1.00 22.24 136 PHE D N 1
ATOM 7989 C CA . PHE D 1 140 ? 9.844 6.777 4.697 1.00 23.23 136 PHE D CA 1
ATOM 7990 C C . PHE D 1 140 ? 8.567 7.421 5.179 1.00 24.22 136 PHE D C 1
ATOM 7991 O O . PHE D 1 140 ? 7.711 6.734 5.750 1.00 25.28 136 PHE D O 1
ATOM 7999 N N . ILE D 1 141 ? 8.442 8.742 4.988 1.00 24.38 137 ILE D N 1
ATOM 8000 C CA . ILE D 1 141 ? 7.243 9.470 5.398 1.00 24.93 137 ILE D CA 1
ATOM 8001 C C . ILE D 1 141 ? 6.041 9.129 4.464 1.00 26.51 137 ILE D C 1
ATOM 8002 O O . ILE D 1 141 ? 4.934 8.825 4.929 1.00 26.82 137 ILE D O 1
ATOM 8007 N N . ARG D 1 142 ? 6.271 9.150 3.149 1.00 27.91 138 ARG D N 1
ATOM 8008 C CA . ARG D 1 142 ? 5.178 8.861 2.194 1.00 29.41 138 ARG D CA 1
ATOM 8009 C C . ARG D 1 142 ? 4.485 7.509 2.467 1.00 30.10 138 ARG D C 1
ATOM 8010 O O . ARG D 1 142 ? 3.287 7.384 2.342 1.00 30.51 138 ARG D O 1
ATOM 8018 N N . SER D 1 143 ? 5.267 6.510 2.839 1.00 30.46 139 SER D N 1
ATOM 8019 C CA . SER D 1 143 ? 4.755 5.141 3.042 1.00 31.54 139 SER D CA 1
ATOM 8020 C C . SER D 1 143 ? 3.979 4.969 4.335 1.00 32.32 139 SER D C 1
ATOM 8021 O O . SER D 1 143 ? 3.364 3.937 4.525 1.00 35.05 139 SER D O 1
ATOM 8024 N N . GLY D 1 144 ? 4.087 5.926 5.253 1.00 31.66 140 GLY D N 1
ATOM 8025 C CA . GLY D 1 144 ? 3.476 5.824 6.565 1.00 30.66 140 GLY D CA 1
ATOM 8026 C C . GLY D 1 144 ? 4.397 5.291 7.670 1.00 30.21 140 GLY D C 1
ATOM 8027 O O . GLY D 1 144 ? 3.989 5.217 8.829 1.00 30.54 140 GLY D O 1
ATOM 8028 N N . GLN D 1 145 ? 5.640 4.957 7.356 1.00 29.28 141 GLN D N 1
ATOM 8029 C CA . GLN D 1 145 ? 6.523 4.316 8.346 1.00 29.59 141 GLN D CA 1
ATOM 8030 C C . GLN D 1 145 ? 7.073 5.269 9.379 1.00 28.51 141 GLN D C 1
ATOM 8031 O O . GLN D 1 145 ? 7.364 4.875 10.509 1.00 28.51 141 GLN D O 1
ATOM 8037 N N . HIS D 1 146 ? 7.256 6.513 8.974 1.00 27.41 142 HIS D N 1
ATOM 8038 C CA . HIS D 1 146 ? 7.713 7.546 9.862 1.00 26.88 142 HIS D CA 1
ATOM 8039 C C . HIS D 1 146 ? 6.911 8.779 9.614 1.00 27.11 142 HIS D C 1
ATOM 8040 O O . HIS D 1 146 ? 6.290 8.921 8.583 1.00 27.08 142 HIS D O 1
ATOM 8047 N N . ARG D 1 147 ? 6.894 9.672 10.591 1.00 27.50 143 ARG D N 1
ATOM 8048 C CA . ARG D 1 147 ? 5.954 10.752 10.585 1.00 27.84 143 ARG D CA 1
ATOM 8049 C C . ARG D 1 147 ? 6.671 12.098 10.549 1.00 26.81 143 ARG D C 1
ATOM 8050 O O . ARG D 1 147 ? 6.311 12.961 9.763 1.00 26.63 143 ARG D O 1
ATOM 8058 N N . THR D 1 148 ? 7.666 12.264 11.414 1.00 25.87 144 THR D N 1
ATOM 8059 C CA . THR D 1 148 ? 8.392 13.517 11.522 1.00 24.89 144 THR D CA 1
ATOM 8060 C C . THR D 1 148 ? 9.887 13.203 11.478 1.00 24.13 144 THR D C 1
ATOM 8061 O O . THR D 1 148 ? 10.409 12.539 12.367 1.00 23.67 144 THR D O 1
ATOM 8065 N N . ALA D 1 149 ? 10.568 13.704 10.442 1.00 23.27 145 ALA D N 1
ATOM 8066 C CA . ALA D 1 149 ? 11.983 13.415 10.208 1.00 22.14 145 ALA D CA 1
ATOM 8067 C C . ALA D 1 149 ? 12.816 14.703 10.313 1.00 22.06 145 ALA D C 1
ATOM 8068 O O . ALA D 1 149 ? 12.423 15.752 9.771 1.00 21.08 145 ALA D O 1
ATOM 8070 N N . LEU D 1 150 ? 13.956 14.597 11.019 1.00 22.05 146 LEU D N 1
ATOM 8071 C CA . LEU D 1 150 ? 15.020 15.619 11.021 1.00 22.03 146 LEU D CA 1
ATOM 8072 C C . LEU D 1 150 ? 16.059 15.206 10.023 1.00 21.46 146 LEU D C 1
ATOM 8073 O O . LEU D 1 150 ? 16.655 14.134 10.155 1.00 21.75 146 LEU D O 1
ATOM 8078 N N . VAL D 1 151 ? 16.278 16.052 9.023 1.00 21.07 147 VAL D N 1
ATOM 8079 C CA . VAL D 1 151 ? 17.176 15.733 7.924 1.00 20.09 147 VAL D CA 1
ATOM 8080 C C . VAL D 1 151 ? 18.299 16.763 7.911 1.00 19.80 147 VAL D C 1
ATOM 8081 O O . VAL D 1 151 ? 18.057 17.963 7.771 1.00 19.90 147 VAL D O 1
ATOM 8085 N N . ILE D 1 152 ? 19.533 16.277 8.053 1.00 19.38 148 ILE D N 1
ATOM 8086 C CA . ILE D 1 152 ? 20.702 17.121 8.244 1.00 19.18 148 ILE D CA 1
ATOM 8087 C C . ILE D 1 152 ? 21.734 16.950 7.126 1.00 18.79 148 ILE D C 1
ATOM 8088 O O . ILE D 1 152 ? 21.996 15.833 6.677 1.00 18.83 148 ILE D O 1
ATOM 8093 N N . GLY D 1 153 ? 22.330 18.070 6.711 1.00 18.27 149 GLY D N 1
ATOM 8094 C CA . GLY D 1 153 ? 23.612 18.064 6.042 1.00 17.90 149 GLY D CA 1
ATOM 8095 C C . GLY D 1 153 ? 24.578 18.765 6.954 1.00 17.90 149 GLY D C 1
ATOM 8096 O O . GLY D 1 153 ? 24.324 19.896 7.354 1.00 17.59 149 GLY D O 1
ATOM 8097 N N . ALA D 1 154 ? 25.685 18.091 7.294 1.00 17.94 150 ALA D N 1
ATOM 8098 C CA . ALA D 1 154 ? 26.663 18.637 8.241 1.00 18.44 150 ALA D CA 1
ATOM 8099 C C . ALA D 1 154 ? 28.104 18.185 7.898 1.00 18.72 150 ALA D C 1
ATOM 8100 O O . ALA D 1 154 ? 28.339 17.006 7.593 1.00 18.99 150 ALA D O 1
ATOM 8102 N N . GLU D 1 155 ? 29.050 19.127 7.873 1.00 18.85 151 GLU D N 1
ATOM 8103 C CA . GLU D 1 155 ? 30.469 18.794 7.600 1.00 19.10 151 GLU D CA 1
ATOM 8104 C C . GLU D 1 155 ? 31.461 19.635 8.440 1.00 19.48 151 GLU D C 1
ATOM 8105 O O . GLU D 1 155 ? 31.248 20.826 8.707 1.00 19.46 151 GLU D O 1
ATOM 8111 N N . THR D 1 156 ? 32.543 18.975 8.837 1.00 19.89 152 THR D N 1
ATOM 8112 C CA . THR D 1 156 ? 33.771 19.631 9.264 1.00 20.45 152 THR D CA 1
ATOM 8113 C C . THR D 1 156 ? 34.853 19.291 8.228 1.00 20.36 152 THR D C 1
ATOM 8114 O O . THR D 1 156 ? 35.861 18.674 8.554 1.00 20.80 152 THR D O 1
ATOM 8118 N N . PHE D 1 157 ? 34.659 19.747 7.000 1.00 19.82 153 PHE D N 1
ATOM 8119 C CA . PHE D 1 157 ? 35.617 19.448 5.885 1.00 20.27 153 PHE D CA 1
ATOM 8120 C C . PHE D 1 157 ? 37.028 20.020 6.087 1.00 21.53 153 PHE D C 1
ATOM 8121 O O . PHE D 1 157 ? 37.968 19.623 5.415 1.00 22.11 153 PHE D O 1
ATOM 8129 N N . SER D 1 158 ? 37.184 20.947 7.008 1.00 22.40 154 SER D N 1
ATOM 8130 C CA . SER D 1 158 ? 38.537 21.377 7.353 1.00 23.92 154 SER D CA 1
ATOM 8131 C C . SER D 1 158 ? 39.408 20.234 7.850 1.00 24.75 154 SER D C 1
ATOM 8132 O O . SER D 1 158 ? 40.616 20.337 7.794 1.00 26.44 154 SER D O 1
ATOM 8135 N N . ARG D 1 159 ? 38.812 19.160 8.352 1.00 24.51 155 ARG D N 1
ATOM 8136 C CA . ARG D 1 159 ? 39.592 17.997 8.846 1.00 25.33 155 ARG D CA 1
ATOM 8137 C C . ARG D 1 159 ? 40.276 17.156 7.746 1.00 25.52 155 ARG D C 1
ATOM 8138 O O . ARG D 1 159 ? 41.165 16.360 8.029 1.00 25.83 155 ARG D O 1
ATOM 8146 N N . ILE D 1 160 ? 39.833 17.335 6.501 1.00 25.07 156 ILE D N 1
ATOM 8147 C CA . ILE D 1 160 ? 40.313 16.536 5.398 1.00 25.18 156 ILE D CA 1
ATOM 8148 C C . ILE D 1 160 ? 40.884 17.395 4.285 1.00 25.53 156 ILE D C 1
ATOM 8149 O O . ILE D 1 160 ? 41.079 16.923 3.173 1.00 25.39 156 ILE D O 1
ATOM 8154 N N . LEU D 1 161 ? 41.170 18.643 4.603 1.00 26.42 157 LEU D N 1
ATOM 8155 C CA . LEU D 1 161 ? 41.817 19.526 3.668 1.00 27.65 157 LEU D CA 1
ATOM 8156 C C . LEU D 1 161 ? 43.357 19.429 3.794 1.00 30.10 157 LEU D C 1
ATOM 8157 O O . LEU D 1 161 ? 43.905 19.448 4.898 1.00 30.79 157 LEU D O 1
ATOM 8162 N N . ASP D 1 162 ? 44.036 19.329 2.661 1.00 30.82 158 ASP D N 1
ATOM 8163 C CA . ASP D 1 162 ? 45.506 19.548 2.613 1.00 32.97 158 ASP D CA 1
ATOM 8164 C C . ASP D 1 162 ? 45.832 21.026 2.394 1.00 33.05 158 ASP D C 1
ATOM 8165 O O . ASP D 1 162 ? 45.655 21.540 1.287 1.00 32.94 158 ASP D O 1
ATOM 8170 N N . PHE D 1 163 ? 46.306 21.707 3.429 1.00 33.55 159 PHE D N 1
ATOM 8171 C CA . PHE D 1 163 ? 46.616 23.133 3.287 1.00 34.80 159 PHE D CA 1
ATOM 8172 C C . PHE D 1 163 ? 47.915 23.467 2.494 1.00 35.84 159 PHE D C 1
ATOM 8173 O O . PHE D 1 163 ? 48.243 24.637 2.292 1.00 36.17 159 PHE D O 1
ATOM 8181 N N . LYS D 1 164 ? 48.607 22.453 1.998 1.00 36.36 160 LYS D N 1
ATOM 8182 C CA . LYS D 1 164 ? 49.649 22.687 0.998 1.00 38.12 160 LYS D CA 1
ATOM 8183 C C . LYS D 1 164 ? 49.096 22.632 -0.456 1.00 37.42 160 LYS D C 1
ATOM 8184 O O . LYS D 1 164 ? 49.865 22.834 -1.401 1.00 37.19 160 LYS D O 1
ATOM 8190 N N . ASP D 1 165 ? 47.782 22.369 -0.622 1.00 36.21 161 ASP D N 1
ATOM 8191 C CA . ASP D 1 165 ? 47.145 22.288 -1.965 1.00 36.08 161 ASP D CA 1
ATOM 8192 C C . ASP D 1 165 ? 46.171 23.414 -2.249 1.00 35.68 161 ASP D C 1
ATOM 8193 O O . ASP D 1 165 ? 45.023 23.344 -1.834 1.00 36.68 161 ASP D O 1
ATOM 8198 N N . ARG D 1 166 ? 46.630 24.418 -3.004 1.00 36.24 162 ARG D N 1
ATOM 8199 C CA A ARG D 1 166 ? 45.840 25.613 -3.238 0.50 36.08 162 ARG D CA 1
ATOM 8200 C CA B ARG D 1 166 ? 45.877 25.626 -3.301 0.50 35.77 162 ARG D CA 1
ATOM 8201 C C . ARG D 1 166 ? 44.632 25.372 -4.150 1.00 35.21 162 ARG D C 1
ATOM 8202 O O . ARG D 1 166 ? 43.676 26.145 -4.128 1.00 37.03 162 ARG D O 1
ATOM 8217 N N . THR D 1 167 ? 44.634 24.280 -4.881 1.00 34.97 163 THR D N 1
ATOM 8218 C CA . THR D 1 167 ? 43.507 23.933 -5.718 1.00 34.26 163 THR D CA 1
ATOM 8219 C C . THR D 1 167 ? 42.221 23.692 -4.916 1.00 33.80 163 THR D C 1
ATOM 8220 O O . THR D 1 167 ? 41.119 24.007 -5.408 1.00 33.82 163 THR D O 1
ATOM 8224 N N . THR D 1 168 ? 42.354 23.069 -3.732 1.00 32.09 164 THR D N 1
ATOM 8225 C CA . THR D 1 168 ? 41.217 22.553 -2.998 1.00 29.86 164 THR D CA 1
ATOM 8226 C C . THR D 1 168 ? 41.057 23.204 -1.612 1.00 29.67 164 THR D C 1
ATOM 8227 O O . THR D 1 168 ? 39.972 23.284 -1.116 1.00 29.14 164 THR D O 1
ATOM 8231 N N . CYS D 1 169 ? 42.135 23.683 -1.001 1.00 30.12 165 CYS D N 1
ATOM 8232 C CA . CYS D 1 169 ? 42.092 24.090 0.410 1.00 29.76 165 CYS D CA 1
ATOM 8233 C C . CYS D 1 169 ? 41.514 25.497 0.635 1.00 28.81 165 CYS D C 1
ATOM 8234 O O . CYS D 1 169 ? 41.182 25.865 1.758 1.00 28.80 165 CYS D O 1
ATOM 8237 N N . VAL D 1 170 ? 41.309 26.221 -0.460 1.00 28.01 166 VAL D N 1
ATOM 8238 C CA . VAL D 1 170 ? 40.612 27.515 -0.471 1.00 27.32 166 VAL D CA 1
ATOM 8239 C C . VAL D 1 170 ? 39.100 27.398 -0.777 1.00 25.78 166 VAL D C 1
ATOM 8240 O O . VAL D 1 170 ? 38.384 28.400 -0.836 1.00 25.29 166 VAL D O 1
ATOM 8244 N N . LEU D 1 171 ? 38.670 26.175 -1.032 1.00 24.71 167 LEU D N 1
ATOM 8245 C CA . LEU D 1 171 ? 37.406 25.881 -1.687 1.00 23.85 167 LEU D CA 1
ATOM 8246 C C . LEU D 1 171 ? 36.356 25.402 -0.661 1.00 22.66 167 LEU D C 1
ATOM 8247 O O . LEU D 1 171 ? 35.212 25.776 -0.725 1.00 21.76 167 LEU D O 1
ATOM 8252 N N . PHE D 1 172 ? 36.768 24.562 0.276 1.00 22.57 168 PHE D N 1
ATOM 8253 C CA . PHE D 1 172 ? 35.824 23.904 1.186 1.00 22.15 168 PHE D CA 1
ATOM 8254 C C . PHE D 1 172 ? 35.765 24.543 2.555 1.00 22.41 168 PHE D C 1
ATOM 8255 O O . PHE D 1 172 ? 36.728 25.194 3.007 1.00 23.46 168 PHE D O 1
ATOM 8263 N N . GLY D 1 173 ? 34.586 24.456 3.172 1.00 22.12 169 GLY D N 1
ATOM 8264 C CA . GLY D 1 173 ? 34.326 25.051 4.509 1.00 22.22 169 GLY D CA 1
ATOM 8265 C C . GLY D 1 173 ? 33.508 24.108 5.384 1.00 21.74 169 GLY D C 1
ATOM 8266 O O . GLY D 1 173 ? 33.185 23.002 4.976 1.00 21.34 169 GLY D O 1
ATOM 8267 N N . ASP D 1 174 ? 33.200 24.555 6.591 1.00 22.05 170 ASP D N 1
ATOM 8268 C CA . ASP D 1 174 ? 32.461 23.766 7.564 1.00 21.92 170 ASP D CA 1
ATOM 8269 C C . ASP D 1 174 ? 31.098 24.394 7.793 1.00 21.65 170 ASP D C 1
ATOM 8270 O O . ASP D 1 174 ? 30.859 25.582 7.499 1.00 21.92 170 ASP D O 1
ATOM 8275 N N . GLY D 1 175 ? 30.195 23.584 8.324 1.00 21.18 171 GLY D N 1
ATOM 8276 C CA . GLY D 1 175 ? 28.869 24.051 8.637 1.00 20.94 171 GLY D CA 1
ATOM 8277 C C . GLY D 1 175 ? 27.826 22.960 8.705 1.00 20.20 171 GLY D C 1
ATOM 8278 O O . GLY D 1 175 ? 28.108 21.782 8.420 1.00 20.00 171 GLY D O 1
ATOM 8279 N N . ALA D 1 176 ? 26.613 23.365 9.093 1.00 19.70 172 ALA D N 1
ATOM 8280 C CA . ALA D 1 176 ? 25.499 22.461 9.205 1.00 19.06 172 ALA D CA 1
ATOM 8281 C C . ALA D 1 176 ? 24.167 23.168 8.856 1.00 18.84 172 ALA D C 1
ATOM 8282 O O . ALA D 1 176 ? 24.004 24.372 9.053 1.00 19.00 172 ALA D O 1
ATOM 8284 N N . GLY D 1 177 ? 23.279 22.406 8.241 1.00 18.33 173 GLY D N 1
ATOM 8285 C CA . GLY D 1 177 ? 21.948 22.843 7.902 1.00 18.47 173 GLY D CA 1
ATOM 8286 C C . GLY D 1 177 ? 20.951 21.716 8.116 1.00 18.36 173 GLY D C 1
ATOM 8287 O O . GLY D 1 177 ? 21.306 20.508 8.025 1.00 18.06 173 GLY D O 1
ATOM 8288 N N . ALA D 1 178 ? 19.708 22.085 8.404 1.00 18.61 174 ALA D N 1
ATOM 8289 C CA . ALA D 1 178 ? 18.747 21.114 8.846 1.00 18.71 174 ALA D CA 1
ATOM 8290 C C . ALA D 1 178 ? 17.355 21.471 8.417 1.00 19.14 174 ALA D C 1
ATOM 8291 O O . ALA D 1 178 ? 16.990 22.659 8.394 1.00 19.62 174 ALA D O 1
ATOM 8293 N N . VAL D 1 179 ? 16.570 20.435 8.127 1.00 19.04 175 VAL D N 1
ATOM 8294 C CA . VAL D 1 179 ? 15.160 20.580 7.891 1.00 19.81 175 VAL D CA 1
ATOM 8295 C C . VAL D 1 179 ? 14.427 19.560 8.708 1.00 20.22 175 VAL D C 1
ATOM 8296 O O . VAL D 1 179 ? 14.898 18.418 8.880 1.00 20.05 175 VAL D O 1
ATOM 8300 N N . ILE D 1 180 ? 13.238 19.951 9.145 1.00 21.16 176 ILE D N 1
ATOM 8301 C CA . ILE D 1 180 ? 12.237 19.032 9.635 1.00 21.30 176 ILE D CA 1
ATOM 8302 C C . ILE D 1 180 ? 11.196 18.804 8.554 1.00 21.59 176 ILE D C 1
ATOM 8303 O O . ILE D 1 180 ? 10.543 19.751 8.089 1.00 21.94 176 ILE D O 1
ATOM 8308 N N . LEU D 1 181 ? 11.005 17.526 8.200 1.00 21.58 177 LEU D N 1
ATOM 8309 C CA . LEU D 1 181 ? 9.922 17.084 7.302 1.00 21.84 177 LEU D CA 1
ATOM 8310 C C . LEU D 1 181 ? 8.826 16.372 8.084 1.00 22.08 177 LEU D C 1
ATOM 8311 O O . LEU D 1 181 ? 9.137 15.603 8.966 1.00 22.01 177 LEU D O 1
ATOM 8316 N N . GLN D 1 182 ? 7.563 16.602 7.707 1.00 23.00 178 GLN D N 1
ATOM 8317 C CA . GLN D 1 182 ? 6.422 15.947 8.349 1.00 24.11 178 GLN D CA 1
ATOM 8318 C C . GLN D 1 182 ? 5.329 15.521 7.363 1.00 24.92 178 GLN D C 1
ATOM 8319 O O . GLN D 1 182 ? 4.997 16.272 6.412 1.00 25.66 178 GLN D O 1
ATOM 8325 N N . ALA D 1 183 ? 4.747 14.346 7.622 1.00 24.84 179 ALA D N 1
ATOM 8326 C CA . ALA D 1 183 ? 3.571 13.841 6.888 1.00 25.89 179 ALA D CA 1
ATOM 8327 C C . ALA D 1 183 ? 2.548 14.951 6.717 1.00 27.79 179 ALA D C 1
ATOM 8328 O O . ALA D 1 183 ? 2.281 15.698 7.651 1.00 28.66 179 ALA D O 1
ATOM 8330 N N . SER D 1 184 ? 1.981 15.064 5.529 1.00 29.70 180 SER D N 1
ATOM 8331 C CA . SER D 1 184 ? 1.078 16.188 5.182 1.00 32.18 180 SER D CA 1
ATOM 8332 C C . SER D 1 184 ? 0.139 15.709 4.095 1.00 33.67 180 SER D C 1
ATOM 8333 O O . SER D 1 184 ? 0.500 14.830 3.295 1.00 34.04 180 SER D O 1
ATOM 8336 N N . ASP D 1 185 ? -1.043 16.288 4.032 1.00 35.02 181 ASP D N 1
ATOM 8337 C CA . ASP D 1 185 ? -1.976 15.918 2.989 1.00 37.34 181 ASP D CA 1
ATOM 8338 C C . ASP D 1 185 ? -1.666 16.715 1.734 1.00 37.63 181 ASP D C 1
ATOM 8339 O O . ASP D 1 185 ? -2.167 16.419 0.673 1.00 39.79 181 ASP D O 1
ATOM 8344 N N . GLU D 1 186 ? -0.784 17.701 1.861 1.00 38.12 182 GLU D N 1
ATOM 8345 C CA . GLU D 1 186 ? -0.411 18.573 0.755 1.00 38.34 182 GLU D CA 1
ATOM 8346 C C . GLU D 1 186 ? 1.085 18.511 0.528 1.00 36.33 182 GLU D C 1
ATOM 8347 O O . GLU D 1 186 ? 1.872 18.628 1.477 1.00 35.35 182 GLU D O 1
ATOM 8353 N N . PRO D 1 187 ? 1.495 18.388 -0.744 1.00 34.51 183 PRO D N 1
ATOM 8354 C CA . PRO D 1 187 ? 2.894 18.309 -1.094 1.00 31.69 183 PRO D CA 1
ATOM 8355 C C . PRO D 1 187 ? 3.723 19.549 -0.779 1.00 30.88 183 PRO D C 1
ATOM 8356 O O . PRO D 1 187 ? 3.378 20.678 -1.175 1.00 29.83 183 PRO D O 1
ATOM 8360 N N . GLY D 1 188 ? 4.782 19.292 -0.016 1.00 29.63 184 GLY D N 1
ATOM 8361 C CA . GLY D 1 188 ? 6.061 19.870 -0.242 1.00 28.60 184 GLY D CA 1
ATOM 8362 C C . GLY D 1 188 ? 6.846 19.025 -1.262 1.00 27.27 184 GLY D C 1
ATOM 8363 O O . GLY D 1 188 ? 6.831 19.338 -2.436 1.00 28.61 184 GLY D O 1
ATOM 8364 N N . VAL D 1 189 ? 7.518 17.962 -0.828 1.00 25.22 185 VAL D N 1
ATOM 8365 C CA . VAL D 1 189 ? 8.405 17.237 -1.719 1.00 23.93 185 VAL D CA 1
ATOM 8366 C C . VAL D 1 189 ? 7.630 16.531 -2.798 1.00 23.63 185 VAL D C 1
ATOM 8367 O O . VAL D 1 189 ? 6.959 15.556 -2.543 1.00 23.46 185 VAL D O 1
ATOM 8371 N N . LEU D 1 190 ? 7.795 17.005 -4.024 1.00 23.52 186 LEU D N 1
ATOM 8372 C CA . LEU D 1 190 ? 7.064 16.481 -5.166 1.00 23.87 186 LEU D CA 1
ATOM 8373 C C . LEU D 1 190 ? 7.784 15.307 -5.804 1.00 23.14 186 LEU D C 1
ATOM 8374 O O . LEU D 1 190 ? 7.135 14.336 -6.240 1.00 23.28 186 LEU D O 1
ATOM 8379 N N . ALA D 1 191 ? 9.126 15.385 -5.874 1.00 21.93 187 ALA D N 1
ATOM 8380 C CA . ALA D 1 191 ? 9.902 14.368 -6.537 1.00 21.01 187 ALA D CA 1
ATOM 8381 C C . ALA D 1 191 ? 11.411 14.492 -6.214 1.00 20.12 187 ALA D C 1
ATOM 8382 O O . ALA D 1 191 ? 11.891 15.562 -5.809 1.00 19.73 187 ALA D O 1
ATOM 8384 N N . SER D 1 192 ? 12.123 13.358 -6.354 1.00 19.13 188 SER D N 1
ATOM 8385 C CA . SER D 1 192 ? 13.562 13.320 -6.275 1.00 18.17 188 SER D CA 1
ATOM 8386 C C . SER D 1 192 ? 14.089 12.363 -7.363 1.00 18.11 188 SER D C 1
ATOM 8387 O O . SER D 1 192 ? 13.427 11.434 -7.735 1.00 18.30 188 SER D O 1
ATOM 8390 N N . ALA D 1 193 ? 15.291 12.628 -7.874 1.00 17.89 189 ALA D N 1
ATOM 8391 C CA . ALA D 1 193 ? 15.998 11.688 -8.736 1.00 17.79 189 ALA D CA 1
ATOM 8392 C C . ALA D 1 193 ? 17.447 11.655 -8.286 1.00 17.29 189 ALA D C 1
ATOM 8393 O O . ALA D 1 193 ? 18.090 12.710 -8.149 1.00 17.36 189 ALA D O 1
ATOM 8395 N N . LEU D 1 194 ? 17.951 10.461 -8.024 1.00 16.84 190 LEU D N 1
ATOM 8396 C CA . LEU D 1 194 ? 19.297 10.278 -7.516 1.00 16.54 190 LEU D CA 1
ATOM 8397 C C . LEU D 1 194 ? 20.101 9.423 -8.547 1.00 16.97 190 LEU D C 1
ATOM 8398 O O . LEU D 1 194 ? 19.533 8.574 -9.213 1.00 17.12 190 LEU D O 1
ATOM 8403 N N . HIS D 1 195 ? 21.403 9.650 -8.649 1.00 17.14 191 HIS D N 1
ATOM 8404 C CA . HIS D 1 195 ? 22.246 8.917 -9.608 1.00 17.73 191 HIS D CA 1
ATOM 8405 C C . HIS D 1 195 ? 23.629 8.766 -9.075 1.00 17.80 191 HIS D C 1
ATOM 8406 O O . HIS D 1 195 ? 24.029 9.489 -8.143 1.00 17.82 191 HIS D O 1
ATOM 8413 N N . ALA D 1 196 ? 24.390 7.841 -9.654 1.00 18.43 192 ALA D N 1
ATOM 8414 C CA . ALA D 1 196 ? 25.794 7.662 -9.287 1.00 18.54 192 ALA D CA 1
ATOM 8415 C C . ALA D 1 196 ? 26.565 7.076 -10.478 1.00 19.49 192 ALA D C 1
ATOM 8416 O O . ALA D 1 196 ? 26.011 6.312 -11.272 1.00 19.73 192 ALA D O 1
ATOM 8418 N N . ASP D 1 197 ? 27.833 7.465 -10.621 1.00 20.20 193 ASP D N 1
ATOM 8419 C CA . ASP D 1 197 ? 28.732 6.797 -11.568 1.00 21.40 193 ASP D CA 1
ATOM 8420 C C . ASP D 1 197 ? 30.126 6.621 -10.970 1.00 21.53 193 ASP D C 1
ATOM 8421 O O . ASP D 1 197 ? 30.964 7.531 -11.012 1.00 21.55 193 ASP D O 1
ATOM 8426 N N . GLY D 1 198 ? 30.372 5.432 -10.447 1.00 21.58 194 GLY D N 1
ATOM 8427 C CA . GLY D 1 198 ? 31.608 5.123 -9.774 1.00 22.05 194 GLY D CA 1
ATOM 8428 C C . GLY D 1 198 ? 32.830 5.093 -10.663 1.00 23.40 194 GLY D C 1
ATOM 8429 O O . GLY D 1 198 ? 33.956 5.081 -10.158 1.00 24.07 194 GLY D O 1
ATOM 8430 N N . SER D 1 199 ? 32.642 5.067 -11.977 1.00 24.30 195 SER D N 1
ATOM 8431 C CA . SER D 1 199 ? 33.811 5.126 -12.894 1.00 25.60 195 SER D CA 1
ATOM 8432 C C . SER D 1 199 ? 34.578 6.460 -12.763 1.00 26.09 195 SER D C 1
ATOM 8433 O O . SER D 1 199 ? 35.703 6.568 -13.177 1.00 26.95 195 SER D O 1
ATOM 8436 N N . HIS D 1 200 ? 33.961 7.461 -12.148 1.00 26.26 196 HIS D N 1
ATOM 8437 C CA . HIS D 1 200 ? 34.618 8.752 -11.964 1.00 26.81 196 HIS D CA 1
ATOM 8438 C C . HIS D 1 200 ? 35.008 9.018 -10.507 1.00 26.81 196 HIS D C 1
ATOM 8439 O O . HIS D 1 200 ? 35.131 10.169 -10.079 1.00 25.61 196 HIS D O 1
ATOM 8446 N N . SER D 1 201 ? 35.211 7.944 -9.738 1.00 28.11 197 SER D N 1
ATOM 8447 C CA . SER D 1 201 ? 35.636 8.054 -8.329 1.00 28.24 197 SER D CA 1
ATOM 8448 C C . SER D 1 201 ? 37.020 8.705 -8.182 1.00 29.28 197 SER D C 1
ATOM 8449 O O . SER D 1 201 ? 37.279 9.382 -7.199 1.00 28.64 197 SER D O 1
ATOM 8452 N N . ASN D 1 202 ? 37.902 8.499 -9.155 1.00 30.48 198 ASN D N 1
ATOM 8453 C CA . ASN D 1 202 ? 39.299 8.880 -8.983 1.00 32.33 198 ASN D CA 1
ATOM 8454 C C . ASN D 1 202 ? 39.547 10.401 -9.093 1.00 32.28 198 ASN D C 1
ATOM 8455 O O . ASN D 1 202 ? 40.574 10.905 -8.628 1.00 31.07 198 ASN D O 1
ATOM 8460 N N . ILE D 1 203 ? 38.586 11.122 -9.691 1.00 32.09 199 ILE D N 1
ATOM 8461 C CA . ILE D 1 203 ? 38.741 12.558 -9.941 1.00 31.09 199 ILE D CA 1
ATOM 8462 C C . ILE D 1 203 ? 38.284 13.434 -8.788 1.00 29.34 199 ILE D C 1
ATOM 8463 O O . ILE D 1 203 ? 38.534 14.638 -8.797 1.00 30.16 199 ILE D O 1
ATOM 8468 N N . LEU D 1 204 ? 37.622 12.855 -7.807 1.00 27.28 200 LEU D N 1
ATOM 8469 C CA . LEU D 1 204 ? 37.216 13.609 -6.634 1.00 26.49 200 LEU D CA 1
ATOM 8470 C C . LEU D 1 204 ? 37.071 12.641 -5.489 1.00 25.82 200 LEU D C 1
ATOM 8471 O O . LEU D 1 204 ? 36.081 11.885 -5.437 1.00 26.16 200 LEU D O 1
ATOM 8476 N N . CYS D 1 205 ? 38.035 12.648 -4.576 1.00 24.96 201 CYS D N 1
ATOM 8477 C CA . CYS D 1 205 ? 38.155 11.592 -3.559 1.00 24.71 201 CYS D CA 1
ATOM 8478 C C . CYS D 1 205 ? 39.035 12.004 -2.409 1.00 24.88 201 CYS D C 1
ATOM 8479 O O . CYS D 1 205 ? 39.890 12.862 -2.575 1.00 25.86 201 CYS D O 1
ATOM 8482 N N . THR D 1 206 ? 38.767 11.443 -1.231 1.00 24.32 202 THR D N 1
ATOM 8483 C CA . THR D 1 206 ? 39.675 11.516 -0.112 1.00 24.78 202 THR D CA 1
ATOM 8484 C C . THR D 1 206 ? 40.145 10.074 0.163 1.00 25.25 202 THR D C 1
ATOM 8485 O O . THR D 1 206 ? 39.564 9.357 0.990 1.00 24.11 202 THR D O 1
ATOM 8489 N N . PRO D 1 207 ? 41.182 9.633 -0.588 1.00 26.33 203 PRO D N 1
ATOM 8490 C CA . PRO D 1 207 ? 41.433 8.192 -0.768 1.00 27.37 203 PRO D CA 1
ATOM 8491 C C . PRO D 1 207 ? 42.241 7.563 0.371 1.00 28.69 203 PRO D C 1
ATOM 8492 O O . PRO D 1 207 ? 43.381 7.150 0.177 1.00 30.40 203 PRO D O 1
ATOM 8496 N N . GLY D 1 208 ? 41.661 7.541 1.562 1.00 29.01 204 GLY D N 1
ATOM 8497 C CA . GLY D 1 208 ? 42.252 6.812 2.662 1.00 30.06 204 GLY D CA 1
ATOM 8498 C C . GLY D 1 208 ? 41.237 6.545 3.752 1.00 29.90 204 GLY D C 1
ATOM 8499 O O . GLY D 1 208 ? 40.087 6.964 3.658 1.00 29.20 204 GLY D O 1
ATOM 8500 N N . ASN D 1 209 ? 41.687 5.855 4.799 1.00 31.03 205 ASN D N 1
ATOM 8501 C CA . ASN D 1 209 ? 40.890 5.602 5.995 1.00 31.25 205 ASN D CA 1
ATOM 8502 C C . ASN D 1 209 ? 41.797 5.040 7.073 1.00 33.28 205 ASN D C 1
ATOM 8503 O O . ASN D 1 209 ? 42.999 4.817 6.847 1.00 34.79 205 ASN D O 1
ATOM 8508 N N . VAL D 1 210 ? 41.234 4.753 8.233 1.00 33.87 206 VAL D N 1
ATOM 8509 C CA . VAL D 1 210 ? 42.041 4.248 9.313 1.00 35.12 206 VAL D CA 1
ATOM 8510 C C . VAL D 1 210 ? 42.210 2.733 9.224 1.00 36.07 206 VAL D C 1
ATOM 8511 O O . VAL D 1 210 ? 41.328 2.006 8.782 1.00 34.33 206 VAL D O 1
ATOM 8515 N N . ASN D 1 211 ? 43.379 2.285 9.661 1.00 37.39 207 ASN D N 1
ATOM 8516 C CA . ASN D 1 211 ? 43.757 0.898 9.578 1.00 38.42 207 ASN D CA 1
ATOM 8517 C C . ASN D 1 211 ? 44.810 0.623 10.653 1.00 40.26 207 ASN D C 1
ATOM 8518 O O . ASN D 1 211 ? 45.905 1.207 10.633 1.00 42.28 207 ASN D O 1
ATOM 8523 N N . GLY D 1 212 ? 44.458 -0.197 11.632 1.00 40.51 208 GLY D N 1
ATOM 8524 C CA . GLY D 1 212 ? 45.366 -0.532 12.712 1.00 42.09 208 GLY D CA 1
ATOM 8525 C C . GLY D 1 212 ? 45.881 0.697 13.446 1.00 43.35 208 GLY D C 1
ATOM 8526 O O . GLY D 1 212 ? 47.084 0.786 13.714 1.00 45.49 208 GLY D O 1
ATOM 8527 N N . GLY D 1 213 ? 44.985 1.647 13.739 1.00 41.43 209 GLY D N 1
ATOM 8528 C CA . GLY D 1 213 ? 45.323 2.804 14.537 1.00 41.88 209 GLY D CA 1
ATOM 8529 C C . GLY D 1 213 ? 45.868 3.995 13.766 1.00 42.03 209 GLY D C 1
ATOM 8530 O O . GLY D 1 213 ? 45.766 5.112 14.234 1.00 43.26 209 GLY D O 1
ATOM 8531 N N . VAL D 1 214 ? 46.465 3.763 12.601 1.00 42.03 210 VAL D N 1
ATOM 8532 C CA . VAL D 1 214 ? 47.043 4.841 11.776 1.00 41.29 210 VAL D CA 1
ATOM 8533 C C . VAL D 1 214 ? 46.236 5.069 10.494 1.00 40.62 210 VAL D C 1
ATOM 8534 O O . VAL D 1 214 ? 45.489 4.212 10.076 1.00 39.96 210 VAL D O 1
ATOM 8538 N N . VAL D 1 215 ? 46.458 6.203 9.843 1.00 41.46 211 VAL D N 1
ATOM 8539 C CA . VAL D 1 215 ? 45.907 6.464 8.524 1.00 41.12 211 VAL D CA 1
ATOM 8540 C C . VAL D 1 215 ? 46.665 5.701 7.450 1.00 42.63 211 VAL D C 1
ATOM 8541 O O . VAL D 1 215 ? 47.887 5.722 7.439 1.00 44.71 211 VAL D O 1
ATOM 8545 N N . SER D 1 216 ? 45.959 5.004 6.571 1.00 43.14 212 SER D N 1
ATOM 8546 C CA . SER D 1 216 ? 46.589 4.448 5.360 1.00 44.07 212 SER D CA 1
ATOM 8547 C C . SER D 1 216 ? 45.979 5.152 4.150 1.00 42.90 212 SER D C 1
ATOM 8548 O O . SER D 1 216 ? 44.856 5.665 4.226 1.00 43.19 212 SER D O 1
ATOM 8551 N N . GLY D 1 217 ? 46.722 5.196 3.048 1.00 42.71 213 GLY D N 1
ATOM 8552 C CA . GLY D 1 217 ? 46.363 6.038 1.887 1.00 40.59 213 GLY D CA 1
ATOM 8553 C C . GLY D 1 217 ? 46.563 7.517 2.214 1.00 39.53 213 GLY D C 1
ATOM 8554 O O . GLY D 1 217 ? 47.450 7.865 2.981 1.00 38.50 213 GLY D O 1
ATOM 8555 N N . SER D 1 218 ? 45.728 8.385 1.635 1.00 38.14 214 SER D N 1
ATOM 8556 C CA . SER D 1 218 ? 45.719 9.798 2.021 1.00 37.15 214 SER D CA 1
ATOM 8557 C C . SER D 1 218 ? 44.363 10.194 2.530 1.00 35.27 214 SER D C 1
ATOM 8558 O O . SER D 1 218 ? 43.335 9.966 1.865 1.00 33.67 214 SER D O 1
ATOM 8561 N N . ALA D 1 219 ? 44.353 10.773 3.727 1.00 34.90 215 ALA D N 1
ATOM 8562 C CA . ALA D 1 219 ? 43.109 11.270 4.335 1.00 33.84 215 ALA D CA 1
ATOM 8563 C C . ALA D 1 219 ? 42.938 12.746 4.016 1.00 32.84 215 ALA D C 1
ATOM 8564 O O . ALA D 1 219 ? 42.477 13.503 4.858 1.00 34.05 215 ALA D O 1
ATOM 8566 N N . PHE D 1 220 ? 43.324 13.140 2.804 1.00 32.64 216 PHE D N 1
ATOM 8567 C CA . PHE D 1 220 ? 43.191 14.517 2.311 1.00 32.11 216 PHE D CA 1
ATOM 8568 C C . PHE D 1 220 ? 42.434 14.498 0.997 1.00 31.45 216 PHE D C 1
ATOM 8569 O O . PHE D 1 220 ? 42.617 13.601 0.152 1.00 31.99 216 PHE D O 1
ATOM 8577 N N . LEU D 1 221 ? 41.585 15.487 0.824 1.00 30.83 217 LEU D N 1
ATOM 8578 C CA . LEU D 1 221 ? 40.728 15.585 -0.355 1.00 29.50 217 LEU D CA 1
ATOM 8579 C C . LEU D 1 221 ? 41.564 15.985 -1.587 1.00 29.87 217 LEU D C 1
ATOM 8580 O O . LEU D 1 221 ? 42.345 16.901 -1.516 1.00 30.34 217 LEU D O 1
ATOM 8585 N N . HIS D 1 222 ? 41.403 15.257 -2.688 1.00 30.50 218 HIS D N 1
ATOM 8586 C CA . HIS D 1 222 ? 42.058 15.582 -3.981 1.00 31.34 218 HIS D CA 1
ATOM 8587 C C . HIS D 1 222 ? 41.017 15.702 -5.043 1.00 30.85 218 HIS D C 1
ATOM 8588 O O . HIS D 1 222 ? 39.936 15.109 -4.935 1.00 31.26 218 HIS D O 1
ATOM 8595 N N . MET D 1 223 ? 41.313 16.470 -6.073 1.00 30.15 219 MET D N 1
ATOM 8596 C CA . MET D 1 223 ? 40.320 16.802 -7.032 1.00 29.48 219 MET D CA 1
ATOM 8597 C C . MET D 1 223 ? 40.975 17.203 -8.359 1.00 29.54 219 MET D C 1
ATOM 8598 O O . MET D 1 223 ? 41.965 17.894 -8.373 1.00 29.20 219 MET D O 1
ATOM 8603 N N . ASP D 1 224 ? 40.407 16.720 -9.462 1.00 29.32 220 ASP D N 1
ATOM 8604 C CA . ASP D 1 224 ? 40.709 17.206 -10.776 1.00 30.44 220 ASP D CA 1
ATOM 8605 C C . ASP D 1 224 ? 39.581 18.159 -11.145 1.00 30.18 220 ASP D C 1
ATOM 8606 O O . ASP D 1 224 ? 38.519 17.734 -11.611 1.00 30.34 220 ASP D O 1
ATOM 8611 N N . GLY D 1 225 ? 39.825 19.451 -10.915 1.00 30.52 221 GLY D N 1
ATOM 8612 C CA . GLY D 1 225 ? 38.806 20.487 -11.071 1.00 30.43 221 GLY D CA 1
ATOM 8613 C C . GLY D 1 225 ? 38.202 20.515 -12.466 1.00 30.52 221 GLY D C 1
ATOM 8614 O O . GLY D 1 225 ? 37.013 20.757 -12.618 1.00 29.48 221 GLY D O 1
ATOM 8615 N N . GLN D 1 226 ? 39.031 20.271 -13.486 1.00 31.95 222 GLN D N 1
ATOM 8616 C CA . GLN D 1 226 ? 38.571 20.435 -14.839 1.00 32.17 222 GLN D CA 1
ATOM 8617 C C . GLN D 1 226 ? 37.594 19.323 -15.161 1.00 30.87 222 GLN D C 1
ATOM 8618 O O . GLN D 1 226 ? 36.525 19.579 -15.710 1.00 30.82 222 GLN D O 1
ATOM 8624 N N . ALA D 1 227 ? 37.927 18.102 -14.772 1.00 29.26 223 ALA D N 1
ATOM 8625 C CA . ALA D 1 227 ? 37.066 16.971 -15.062 1.00 27.92 223 ALA D CA 1
ATOM 8626 C C . ALA D 1 227 ? 35.759 17.070 -14.236 1.00 26.47 223 ALA D C 1
ATOM 8627 O O . ALA D 1 227 ? 34.672 16.753 -14.731 1.00 25.94 223 ALA D O 1
ATOM 8629 N N . VAL D 1 228 ? 35.860 17.549 -13.002 1.00 25.27 224 VAL D N 1
ATOM 8630 C CA . VAL D 1 228 ? 34.678 17.671 -12.155 1.00 24.27 224 VAL D CA 1
ATOM 8631 C C . VAL D 1 228 ? 33.687 18.669 -12.745 1.00 24.11 224 VAL D C 1
ATOM 8632 O O . VAL D 1 228 ? 32.486 18.407 -12.805 1.00 23.66 224 VAL D O 1
ATOM 8636 N N . PHE D 1 229 ? 34.203 19.794 -13.225 1.00 24.29 225 PHE D N 1
ATOM 8637 C CA . PHE D 1 229 ? 33.383 20.857 -13.815 1.00 24.21 225 PHE D CA 1
ATOM 8638 C C . PHE D 1 229 ? 32.566 20.364 -15.012 1.00 24.62 225 PHE D C 1
ATOM 8639 O O . PHE D 1 229 ? 31.364 20.539 -15.055 1.00 23.98 225 PHE D O 1
ATOM 8647 N N . LYS D 1 230 ? 33.258 19.755 -15.970 1.00 25.75 226 LYS D N 1
ATOM 8648 C CA . LYS D 1 230 ? 32.655 19.264 -17.199 1.00 26.69 226 LYS D CA 1
ATOM 8649 C C . LYS D 1 230 ? 31.577 18.212 -16.868 1.00 26.67 226 LYS D C 1
ATOM 8650 O O . LYS D 1 230 ? 30.459 18.258 -17.403 1.00 27.76 226 LYS D O 1
ATOM 8652 N N . LEU D 1 231 ? 31.890 17.303 -15.967 1.00 26.76 227 LEU D N 1
ATOM 8653 C CA . LEU D 1 231 ? 30.912 16.298 -15.528 1.00 26.99 227 LEU D CA 1
ATOM 8654 C C . LEU D 1 231 ? 29.733 16.967 -14.865 1.00 26.58 227 LEU D C 1
ATOM 8655 O O . LEU D 1 231 ? 28.579 16.602 -15.131 1.00 26.09 227 LEU D O 1
ATOM 8660 N N . ALA D 1 232 ? 30.038 17.931 -13.984 1.00 26.47 228 ALA D N 1
ATOM 8661 C CA . ALA D 1 232 ? 29.032 18.610 -13.241 1.00 26.97 228 ALA D CA 1
ATOM 8662 C C . ALA D 1 232 ? 28.030 19.205 -14.166 1.00 28.76 228 ALA D C 1
ATOM 8663 O O . ALA D 1 232 ? 26.855 18.866 -14.084 1.00 29.84 228 ALA D O 1
ATOM 8665 N N . VAL D 1 233 ? 28.469 20.092 -15.056 1.00 30.45 229 VAL D N 1
ATOM 8666 C CA . VAL D 1 233 ? 27.540 20.827 -15.910 1.00 32.38 229 VAL D CA 1
ATOM 8667 C C . VAL D 1 233 ? 26.768 19.878 -16.806 1.00 33.91 229 VAL D C 1
ATOM 8668 O O . VAL D 1 233 ? 25.605 20.140 -17.178 1.00 36.24 229 VAL D O 1
ATOM 8672 N N . ASN D 1 234 ? 27.424 18.798 -17.193 1.00 33.48 230 ASN D N 1
ATOM 8673 C CA . ASN D 1 234 ? 26.794 17.856 -18.043 1.00 33.41 230 ASN D CA 1
ATOM 8674 C C . ASN D 1 234 ? 25.568 17.183 -17.371 1.00 31.68 230 ASN D C 1
ATOM 8675 O O . ASN D 1 234 ? 24.470 17.172 -17.933 1.00 33.91 230 ASN D O 1
ATOM 8680 N N . VAL D 1 235 ? 25.739 16.662 -16.168 1.00 28.68 231 VAL D N 1
ATOM 8681 C CA . VAL D 1 235 ? 24.666 15.941 -15.506 1.00 27.11 231 VAL D CA 1
ATOM 8682 C C . VAL D 1 235 ? 23.626 16.824 -14.820 1.00 26.59 231 VAL D C 1
ATOM 8683 O O . VAL D 1 235 ? 22.482 16.414 -14.689 1.00 25.56 231 VAL D O 1
ATOM 8687 N N . LEU D 1 236 ? 24.022 18.004 -14.339 1.00 26.50 232 LEU D N 1
ATOM 8688 C CA . LEU D 1 236 ? 23.103 18.834 -13.547 1.00 27.05 232 LEU D CA 1
ATOM 8689 C C . LEU D 1 236 ? 21.885 19.267 -14.349 1.00 28.35 232 LEU D C 1
ATOM 8690 O O . LEU D 1 236 ? 20.778 19.247 -13.837 1.00 28.06 232 LEU D O 1
ATOM 8695 N N . GLU D 1 237 ? 22.106 19.595 -15.615 1.00 28.22 233 GLU D N 1
ATOM 8696 C CA . GLU D 1 237 ? 21.034 19.947 -16.526 1.00 29.75 233 GLU D CA 1
ATOM 8697 C C . GLU D 1 237 ? 20.047 18.774 -16.621 1.00 28.87 233 GLU D C 1
ATOM 8698 O O . GLU D 1 237 ? 18.847 18.946 -16.356 1.00 29.08 233 GLU D O 1
ATOM 8704 N N . LYS D 1 238 ? 20.564 17.578 -16.878 1.00 28.79 234 LYS D N 1
ATOM 8705 C CA . LYS D 1 238 ? 19.719 16.395 -17.101 1.00 28.94 234 LYS D CA 1
ATOM 8706 C C . LYS D 1 238 ? 18.908 15.993 -15.860 1.00 26.44 234 LYS D C 1
ATOM 8707 O O . LYS D 1 238 ? 17.704 15.761 -15.945 1.00 26.26 234 LYS D O 1
ATOM 8713 N N . VAL D 1 239 ? 19.549 15.955 -14.699 1.00 24.67 235 VAL D N 1
ATOM 8714 C CA . VAL D 1 239 ? 18.873 15.468 -13.506 1.00 23.19 235 VAL D CA 1
ATOM 8715 C C . VAL D 1 239 ? 17.789 16.458 -13.033 1.00 22.28 235 VAL D C 1
ATOM 8716 O O . VAL D 1 239 ? 16.733 16.040 -12.585 1.00 22.75 235 VAL D O 1
ATOM 8720 N N . ALA D 1 240 ? 18.030 17.760 -13.199 1.00 21.50 236 ALA D N 1
ATOM 8721 C CA . ALA D 1 240 ? 17.020 18.778 -12.969 1.00 20.74 236 ALA D CA 1
ATOM 8722 C C . ALA D 1 240 ? 15.770 18.503 -13.780 1.00 21.19 236 ALA D C 1
ATOM 8723 O O . ALA D 1 240 ? 14.654 18.501 -13.249 1.00 21.06 236 ALA D O 1
ATOM 8725 N N . VAL D 1 241 ? 15.964 18.255 -15.059 1.00 22.03 237 VAL D N 1
ATOM 8726 C CA . VAL D 1 241 ? 14.833 18.008 -15.950 1.00 22.51 237 VAL D CA 1
ATOM 8727 C C . VAL D 1 241 ? 14.101 16.750 -15.533 1.00 22.65 237 VAL D C 1
ATOM 8728 O O . VAL D 1 241 ? 12.879 16.776 -15.380 1.00 22.82 237 VAL D O 1
ATOM 8732 N N . GLU D 1 242 ? 14.850 15.664 -15.296 1.00 22.85 238 GLU D N 1
ATOM 8733 C CA . GLU D 1 242 ? 14.238 14.394 -14.857 1.00 23.06 238 GLU D CA 1
ATOM 8734 C C . GLU D 1 242 ? 13.391 14.628 -13.591 1.00 21.83 238 GLU D C 1
ATOM 8735 O O . GLU D 1 242 ? 12.264 14.171 -13.504 1.00 22.23 238 GLU D O 1
ATOM 8741 N N . ALA D 1 243 ? 13.958 15.318 -12.605 1.00 20.88 239 ALA D N 1
ATOM 8742 C CA . ALA D 1 243 ? 13.261 15.555 -11.342 1.00 20.07 239 ALA D CA 1
ATOM 8743 C C . ALA D 1 243 ? 12.001 16.415 -11.563 1.00 19.72 239 ALA D C 1
ATOM 8744 O O . ALA D 1 243 ? 10.931 16.121 -11.013 1.00 19.99 239 ALA D O 1
ATOM 8746 N N . LEU D 1 244 ? 12.113 17.426 -12.421 1.00 19.49 240 LEU D N 1
ATOM 8747 C CA . LEU D 1 244 ? 10.988 18.274 -12.747 1.00 19.80 240 LEU D CA 1
ATOM 8748 C C . LEU D 1 244 ? 9.888 17.512 -13.464 1.00 20.70 240 LEU D C 1
ATOM 8749 O O . LEU D 1 244 ? 8.719 17.646 -13.112 1.00 21.04 240 LEU D O 1
ATOM 8754 N N . GLU D 1 245 ? 10.254 16.679 -14.436 1.00 21.53 241 GLU D N 1
ATOM 8755 C CA . GLU D 1 245 ? 9.266 15.780 -15.063 1.00 22.97 241 GLU D CA 1
ATOM 8756 C C . GLU D 1 245 ? 8.577 14.867 -14.020 1.00 22.94 241 GLU D C 1
ATOM 8757 O O . GLU D 1 245 ? 7.380 14.695 -14.056 1.00 23.59 241 GLU D O 1
ATOM 8759 N N . LYS D 1 246 ? 9.347 14.261 -13.129 1.00 22.68 242 LYS D N 1
ATOM 8760 C CA . LYS D 1 246 ? 8.783 13.330 -12.115 1.00 23.25 242 LYS D CA 1
ATOM 8761 C C . LYS D 1 246 ? 7.814 14.041 -11.136 1.00 22.79 242 LYS D C 1
ATOM 8762 O O . LYS D 1 246 ? 6.951 13.394 -10.550 1.00 23.36 242 LYS D O 1
ATOM 8768 N N . ALA D 1 247 ? 7.987 15.342 -10.948 1.00 21.98 243 ALA D N 1
ATOM 8769 C CA . ALA D 1 247 ? 7.060 16.154 -10.142 1.00 22.00 243 ALA D CA 1
ATOM 8770 C C . ALA D 1 247 ? 5.963 16.793 -10.971 1.00 22.94 243 ALA D C 1
ATOM 8771 O O . ALA D 1 247 ? 5.231 17.634 -10.476 1.00 23.16 243 ALA D O 1
ATOM 8773 N N . ASN D 1 248 ? 5.840 16.384 -12.225 1.00 24.05 244 ASN D N 1
ATOM 8774 C CA . ASN D 1 248 ? 4.880 16.980 -13.156 1.00 25.36 244 ASN D CA 1
ATOM 8775 C C . ASN D 1 248 ? 5.009 18.480 -13.245 1.00 25.62 244 ASN D C 1
ATOM 8776 O O . ASN D 1 248 ? 4.013 19.204 -13.136 1.00 27.73 244 ASN D O 1
ATOM 8781 N N . LEU D 1 249 ? 6.236 18.952 -13.403 1.00 24.69 245 LEU D N 1
ATOM 8782 C CA . LEU D 1 249 ? 6.492 20.364 -13.614 1.00 25.09 245 LEU D CA 1
ATOM 8783 C C . LEU D 1 249 ? 7.506 20.586 -14.712 1.00 25.28 245 LEU D C 1
ATOM 8784 O O . LEU D 1 249 ? 8.126 19.653 -15.201 1.00 26.26 245 LEU D O 1
ATOM 8789 N N . SER D 1 250 ? 7.656 21.832 -15.109 1.00 25.87 246 SER D N 1
ATOM 8790 C CA . SER D 1 250 ? 8.681 22.243 -16.074 1.00 26.18 246 SER D CA 1
ATOM 8791 C C . SER D 1 250 ? 9.642 23.228 -15.407 1.00 25.01 246 SER D C 1
ATOM 8792 O O . SER D 1 250 ? 9.302 23.836 -14.356 1.00 24.18 246 SER D O 1
ATOM 8795 N N . ALA D 1 251 ? 10.809 23.420 -16.043 1.00 23.91 247 ALA D N 1
ATOM 8796 C CA . ALA D 1 251 ? 11.802 24.420 -15.594 1.00 23.24 247 ALA D CA 1
ATOM 8797 C C . ALA D 1 251 ? 11.240 25.844 -15.465 1.00 23.59 247 ALA D C 1
ATOM 8798 O O . ALA D 1 251 ? 11.556 26.536 -14.500 1.00 23.31 247 ALA D O 1
ATOM 8800 N N . GLU D 1 252 ? 10.282 26.220 -16.311 1.00 24.80 248 GLU D N 1
ATOM 8801 C CA . GLU D 1 252 ? 9.640 27.557 -16.171 1.00 25.87 248 GLU D CA 1
ATOM 8802 C C . GLU D 1 252 ? 8.693 27.677 -14.935 1.00 24.95 248 GLU D C 1
ATOM 8803 O O . GLU D 1 252 ? 8.190 28.755 -14.662 1.00 25.28 248 GLU D O 1
ATOM 8809 N N . GLN D 1 253 ? 8.446 26.582 -14.235 1.00 23.40 249 GLN D N 1
ATOM 8810 C CA . GLN D 1 253 ? 7.604 26.639 -13.040 1.00 23.32 249 GLN D CA 1
ATOM 8811 C C . GLN D 1 253 ? 8.443 26.715 -11.769 1.00 22.10 249 GLN D C 1
ATOM 8812 O O . GLN D 1 253 ? 7.915 26.780 -10.678 1.00 21.80 249 GLN D O 1
ATOM 8818 N N . ILE D 1 254 ? 9.769 26.739 -11.924 1.00 21.47 250 ILE D N 1
ATOM 8819 C CA . ILE D 1 254 ? 10.642 26.894 -10.749 1.00 20.57 250 ILE D CA 1
ATOM 8820 C C . ILE D 1 254 ? 10.645 28.365 -10.289 1.00 21.14 250 ILE D C 1
ATOM 8821 O O . ILE D 1 254 ? 10.929 29.259 -11.097 1.00 22.10 250 ILE D O 1
ATOM 8826 N N . ASP D 1 255 ? 10.358 28.601 -9.009 1.00 20.64 251 ASP D N 1
ATOM 8827 C CA . ASP D 1 255 ? 10.467 29.932 -8.403 1.00 21.49 251 ASP D CA 1
ATOM 8828 C C . ASP D 1 255 ? 11.870 30.172 -7.821 1.00 20.91 251 ASP D C 1
ATOM 8829 O O . ASP D 1 255 ? 12.359 31.301 -7.847 1.00 21.89 251 ASP D O 1
ATOM 8834 N N . TRP D 1 256 ? 12.515 29.116 -7.325 1.00 19.55 252 TRP D N 1
ATOM 8835 C CA . TRP D 1 256 ? 13.870 29.235 -6.788 1.00 19.24 252 TRP D CA 1
ATOM 8836 C C . TRP D 1 256 ? 14.711 28.030 -7.055 1.00 18.32 252 TRP D C 1
ATOM 8837 O O . TRP D 1 256 ? 14.270 26.904 -6.876 1.00 18.02 252 TRP D O 1
ATOM 8848 N N . LEU D 1 257 ? 15.942 28.273 -7.512 1.00 18.40 253 LEU D N 1
ATOM 8849 C CA . LEU D 1 257 ? 16.950 27.238 -7.721 1.00 17.81 253 LEU D CA 1
ATOM 8850 C C . LEU D 1 257 ? 17.995 27.341 -6.607 1.00 18.36 253 LEU D C 1
ATOM 8851 O O . LEU D 1 257 ? 18.532 28.433 -6.383 1.00 19.45 253 LEU D O 1
ATOM 8856 N N . ILE D 1 258 ? 18.257 26.224 -5.913 1.00 18.30 254 ILE D N 1
ATOM 8857 C CA . ILE D 1 258 ? 19.285 26.136 -4.872 1.00 18.76 254 ILE D CA 1
ATOM 8858 C C . ILE D 1 258 ? 20.280 25.028 -5.174 1.00 18.72 254 ILE D C 1
ATOM 8859 O O . ILE D 1 258 ? 20.062 23.861 -4.837 1.00 18.49 254 ILE D O 1
ATOM 8864 N N . PRO D 1 259 ? 21.355 25.372 -5.865 1.00 19.31 255 PRO D N 1
ATOM 8865 C CA . PRO D 1 259 ? 22.359 24.338 -6.143 1.00 19.81 255 PRO D CA 1
ATOM 8866 C C . PRO D 1 259 ? 23.288 24.157 -4.998 1.00 20.72 255 PRO D C 1
ATOM 8867 O O . PRO D 1 259 ? 23.418 25.031 -4.132 1.00 21.76 255 PRO D O 1
ATOM 8871 N N . HIS D 1 260 ? 23.888 22.985 -4.950 1.00 21.05 256 HIS D N 1
ATOM 8872 C CA . HIS D 1 260 ? 25.070 22.801 -4.179 1.00 22.00 256 HIS D CA 1
ATOM 8873 C C . HIS D 1 260 ? 26.038 23.915 -4.487 1.00 22.08 256 HIS D C 1
ATOM 8874 O O . HIS D 1 260 ? 26.324 24.184 -5.655 1.00 21.17 256 HIS D O 1
ATOM 8881 N N . GLN D 1 261 ? 26.569 24.550 -3.437 1.00 23.08 257 GLN D N 1
ATOM 8882 C CA . GLN D 1 261 ? 27.414 25.775 -3.578 1.00 23.79 257 GLN D CA 1
ATOM 8883 C C . GLN D 1 261 ? 28.882 25.411 -3.804 1.00 24.76 257 GLN D C 1
ATOM 8884 O O . GLN D 1 261 ? 29.717 25.482 -2.923 1.00 25.89 257 GLN D O 1
ATOM 8890 N N . ALA D 1 262 ? 29.175 25.003 -5.020 1.00 25.00 258 ALA D N 1
ATOM 8891 C CA . ALA D 1 262 ? 30.496 24.502 -5.376 1.00 26.23 258 ALA D CA 1
ATOM 8892 C C . ALA D 1 262 ? 31.390 25.648 -5.811 1.00 26.87 258 ALA D C 1
ATOM 8893 O O . ALA D 1 262 ? 32.472 25.851 -5.291 1.00 28.83 258 ALA D O 1
ATOM 8895 N N . ASN D 1 263 ? 30.942 26.360 -6.825 1.00 26.43 259 ASN D N 1
ATOM 8896 C CA . ASN D 1 263 ? 31.608 27.557 -7.281 1.00 27.34 259 ASN D CA 1
ATOM 8897 C C . ASN D 1 263 ? 30.700 28.304 -8.218 1.00 26.10 259 ASN D C 1
ATOM 8898 O O . ASN D 1 263 ? 29.835 27.703 -8.872 1.00 25.28 259 ASN D O 1
ATOM 8903 N N . ILE D 1 264 ? 30.878 29.619 -8.278 1.00 25.87 260 ILE D N 1
ATOM 8904 C CA . ILE D 1 264 ? 29.866 30.465 -8.901 1.00 25.18 260 ILE D CA 1
ATOM 8905 C C . ILE D 1 264 ? 29.625 30.093 -10.368 1.00 24.57 260 ILE D C 1
ATOM 8906 O O . ILE D 1 264 ? 28.491 30.118 -10.822 1.00 24.12 260 ILE D O 1
ATOM 8911 N N . ARG D 1 265 ? 30.665 29.664 -11.083 1.00 24.94 261 ARG D N 1
ATOM 8912 C CA . ARG D 1 265 ? 30.539 29.426 -12.521 1.00 25.04 261 ARG D CA 1
ATOM 8913 C C . ARG D 1 265 ? 29.778 28.148 -12.894 1.00 24.28 261 ARG D C 1
ATOM 8914 O O . ARG D 1 265 ? 29.028 28.148 -13.879 1.00 24.34 261 ARG D O 1
ATOM 8922 N N . ILE D 1 266 ? 29.944 27.069 -12.127 1.00 23.85 262 ILE D N 1
ATOM 8923 C CA . ILE D 1 266 ? 29.093 25.887 -12.325 1.00 22.92 262 ILE D CA 1
ATOM 8924 C C . ILE D 1 266 ? 27.640 26.236 -12.027 1.00 21.74 262 ILE D C 1
ATOM 8925 O O . ILE D 1 266 ? 26.722 25.749 -12.685 1.00 20.73 262 ILE D O 1
ATOM 8930 N N . MET D 1 267 ? 27.448 27.112 -11.054 1.00 21.93 263 MET D N 1
ATOM 8931 C CA . MET D 1 267 ? 26.094 27.502 -10.613 1.00 21.49 263 MET D CA 1
ATOM 8932 C C . MET D 1 267 ? 25.405 28.333 -11.666 1.00 21.67 263 MET D C 1
ATOM 8933 O O . MET D 1 267 ? 24.259 28.083 -11.984 1.00 21.48 263 MET D O 1
ATOM 8938 N N . GLN D 1 268 ? 26.114 29.326 -12.198 1.00 22.73 264 GLN D N 1
ATOM 8939 C CA . GLN D 1 268 ? 25.581 30.197 -13.247 1.00 23.42 264 GLN D CA 1
ATOM 8940 C C . GLN D 1 268 ? 25.290 29.426 -14.518 1.00 23.63 264 GLN D C 1
ATOM 8941 O O . GLN D 1 268 ? 24.263 29.619 -15.137 1.00 24.05 264 GLN D O 1
ATOM 8947 N N . SER D 1 269 ? 26.205 28.552 -14.909 1.00 24.00 265 SER D N 1
ATOM 8948 C CA . SER D 1 269 ? 25.980 27.640 -16.042 1.00 24.35 265 SER D CA 1
ATOM 8949 C C . SER D 1 269 ? 24.657 26.873 -15.909 1.00 23.67 265 SER D C 1
ATOM 8950 O O . SER D 1 269 ? 23.770 26.984 -16.770 1.00 24.22 265 SER D O 1
ATOM 8953 N N . THR D 1 270 ? 24.497 26.146 -14.804 1.00 22.68 266 THR D N 1
ATOM 8954 C CA . THR D 1 270 ? 23.317 25.355 -14.613 1.00 21.97 266 THR D CA 1
ATOM 8955 C C . THR D 1 270 ? 22.085 26.213 -14.739 1.00 22.06 266 THR D C 1
ATOM 8956 O O . THR D 1 270 ? 21.179 25.896 -15.468 1.00 21.96 266 THR D O 1
ATOM 8960 N N . CYS D 1 271 ? 22.081 27.315 -14.032 1.00 22.83 267 CYS D N 1
ATOM 8961 C CA . CYS D 1 271 ? 20.946 28.208 -14.005 1.00 24.42 267 CYS D CA 1
ATOM 8962 C C . CYS D 1 271 ? 20.551 28.697 -15.407 1.00 26.66 267 CYS D C 1
ATOM 8963 O O . CYS D 1 271 ? 19.371 28.697 -15.767 1.00 26.87 267 CYS D O 1
ATOM 8966 N N . ARG D 1 272 ? 21.550 29.071 -16.195 1.00 28.70 268 ARG D N 1
ATOM 8967 C CA . ARG D 1 272 ? 21.331 29.523 -17.560 1.00 31.97 268 ARG D CA 1
ATOM 8968 C C . ARG D 1 272 ? 20.779 28.373 -18.427 1.00 31.41 268 ARG D C 1
ATOM 8969 O O . ARG D 1 272 ? 19.817 28.544 -19.143 1.00 30.89 268 ARG D O 1
ATOM 8977 N N . LYS D 1 273 ? 21.418 27.205 -18.359 1.00 30.53 269 LYS D N 1
ATOM 8978 C CA . LYS D 1 273 ? 20.969 26.044 -19.110 1.00 30.19 269 LYS D CA 1
ATOM 8979 C C . LYS D 1 273 ? 19.485 25.635 -18.797 1.00 29.72 269 LYS D C 1
ATOM 8980 O O . LYS D 1 273 ? 18.796 25.104 -19.663 1.00 30.05 269 LYS D O 1
ATOM 8986 N N . LEU D 1 274 ? 18.994 25.961 -17.600 1.00 25.53 270 LEU D N 1
ATOM 8987 C CA . LEU D 1 274 ? 17.578 25.761 -17.256 1.00 26.09 270 LEU D CA 1
ATOM 8988 C C . LEU D 1 274 ? 16.723 26.845 -17.877 1.00 28.29 270 LEU D C 1
ATOM 8989 O O . LEU D 1 274 ? 15.509 26.737 -17.885 1.00 29.50 270 LEU D O 1
ATOM 8994 N N . GLY D 1 275 ? 17.358 27.896 -18.386 1.00 28.68 271 GLY D N 1
ATOM 8995 C CA . GLY D 1 275 ? 16.631 29.026 -18.941 1.00 29.92 271 GLY D CA 1
ATOM 8996 C C . GLY D 1 275 ? 16.083 29.995 -17.903 1.00 29.50 271 GLY D C 1
ATOM 8997 O O . GLY D 1 275 ? 15.264 30.830 -18.228 1.00 29.00 271 GLY D O 1
ATOM 8998 N N . LEU D 1 276 ? 16.545 29.897 -16.663 1.00 29.79 272 LEU D N 1
ATOM 8999 C CA . LEU D 1 276 ? 16.116 30.821 -15.606 1.00 30.17 272 LEU D CA 1
ATOM 9000 C C . LEU D 1 276 ? 16.986 32.068 -15.562 1.00 32.01 272 LEU D C 1
ATOM 9001 O O . LEU D 1 276 ? 18.164 32.010 -15.881 1.00 31.59 272 LEU D O 1
ATOM 9006 N N . PRO D 1 277 ? 16.429 33.180 -15.090 1.00 33.71 273 PRO D N 1
ATOM 9007 C CA . PRO D 1 277 ? 17.309 34.319 -14.818 1.00 33.77 273 PRO D CA 1
ATOM 9008 C C . PRO D 1 277 ? 18.156 34.067 -13.571 1.00 32.73 273 PRO D C 1
ATOM 9009 O O . PRO D 1 277 ? 17.675 33.424 -12.627 1.00 32.59 273 PRO D O 1
ATOM 9013 N N . GLN D 1 278 ? 19.354 34.651 -13.527 1.00 32.44 274 GLN D N 1
ATOM 9014 C CA . GLN D 1 278 ? 20.267 34.475 -12.390 1.00 32.97 274 GLN D CA 1
ATOM 9015 C C . GLN D 1 278 ? 19.667 34.895 -11.030 1.00 32.37 274 GLN D C 1
ATOM 9016 O O . GLN D 1 278 ? 20.028 34.345 -9.981 1.00 31.25 274 GLN D O 1
ATOM 9022 N N . GLU D 1 279 ? 18.703 35.806 -11.045 1.00 33.81 275 GLU D N 1
ATOM 9023 C CA . GLU D 1 279 ? 18.067 36.320 -9.776 1.00 34.43 275 GLU D CA 1
ATOM 9024 C C . GLU D 1 279 ? 17.138 35.308 -9.112 1.00 34.48 275 GLU D C 1
ATOM 9025 O O . GLU D 1 279 ? 16.686 35.534 -7.992 1.00 34.25 275 GLU D O 1
ATOM 9031 N N . ARG D 1 280 ? 16.854 34.202 -9.808 1.00 33.68 276 ARG D N 1
ATOM 9032 C CA . ARG D 1 280 ? 16.025 33.114 -9.263 1.00 33.51 276 ARG D CA 1
ATOM 9033 C C . ARG D 1 280 ? 16.863 32.000 -8.594 1.00 30.27 276 ARG D C 1
ATOM 9034 O O . ARG D 1 280 ? 16.336 30.934 -8.237 1.00 28.97 276 ARG D O 1
ATOM 9042 N N . MET D 1 281 ? 18.162 32.238 -8.440 1.00 26.71 277 MET D N 1
ATOM 9043 C CA . MET D 1 281 ? 19.063 31.235 -7.880 1.00 24.00 277 MET D CA 1
ATOM 9044 C C . MET D 1 281 ? 19.560 31.766 -6.546 1.00 22.93 277 MET D C 1
ATOM 9045 O O . MET D 1 281 ? 19.983 32.901 -6.458 1.00 23.28 277 MET D O 1
ATOM 9050 N N . ILE D 1 282 ? 19.485 30.966 -5.492 1.00 21.83 278 ILE D N 1
ATOM 9051 C CA . ILE D 1 282 ? 20.045 31.385 -4.177 1.00 21.37 278 ILE D CA 1
ATOM 9052 C C . ILE D 1 282 ? 21.545 31.154 -4.171 1.00 20.03 278 ILE D C 1
ATOM 9053 O O . ILE D 1 282 ? 22.003 30.062 -4.515 1.00 19.62 278 ILE D O 1
ATOM 9058 N N . VAL D 1 283 ? 22.302 32.168 -3.788 1.00 20.00 279 VAL D N 1
ATOM 9059 C CA . VAL D 1 283 ? 23.755 32.093 -3.850 1.00 19.81 279 VAL D CA 1
ATOM 9060 C C . VAL D 1 283 ? 24.325 32.455 -2.527 1.00 20.12 279 VAL D C 1
ATOM 9061 O O . VAL D 1 283 ? 24.161 33.583 -2.063 1.00 20.99 279 VAL D O 1
ATOM 9065 N N . THR D 1 284 ? 25.020 31.495 -1.928 1.00 19.79 280 THR D N 1
ATOM 9066 C CA . THR D 1 284 ? 25.720 31.660 -0.650 1.00 20.20 280 THR D CA 1
ATOM 9067 C C . THR D 1 284 ? 27.220 31.291 -0.737 1.00 20.24 280 THR D C 1
ATOM 9068 O O . THR D 1 284 ? 27.962 31.504 0.215 1.00 20.94 280 THR D O 1
ATOM 9072 N N . VAL D 1 285 ? 27.665 30.736 -1.871 1.00 19.65 281 VAL D N 1
ATOM 9073 C CA . VAL D 1 285 ? 29.071 30.261 -2.010 1.00 19.96 281 VAL D CA 1
ATOM 9074 C C . VAL D 1 285 ? 30.088 31.313 -1.629 1.00 21.02 281 VAL D C 1
ATOM 9075 O O . VAL D 1 285 ? 31.120 31.010 -1.036 1.00 21.33 281 VAL D O 1
ATOM 9079 N N . GLY D 1 286 ? 29.760 32.564 -1.916 1.00 21.85 282 GLY D N 1
ATOM 9080 C CA . GLY D 1 286 ? 30.665 33.674 -1.646 1.00 23.37 282 GLY D CA 1
ATOM 9081 C C . GLY D 1 286 ? 31.047 33.805 -0.184 1.00 24.27 282 GLY D C 1
ATOM 9082 O O . GLY D 1 286 ? 32.164 34.180 0.156 1.00 25.14 282 GLY D O 1
ATOM 9083 N N . GLU D 1 287 ? 30.105 33.509 0.680 1.00 24.30 283 GLU D N 1
ATOM 9084 C CA . GLU D 1 287 ? 30.306 33.670 2.106 1.00 25.28 283 GLU D CA 1
ATOM 9085 C C . GLU D 1 287 ? 30.515 32.311 2.820 1.00 24.67 283 GLU D C 1
ATOM 9086 O O . GLU D 1 287 ? 31.173 32.259 3.840 1.00 25.71 283 GLU D O 1
ATOM 9092 N N . HIS D 1 288 ? 29.961 31.228 2.280 1.00 23.17 284 HIS D N 1
ATOM 9093 C CA . HIS D 1 288 ? 29.978 29.931 2.970 1.00 22.94 284 HIS D CA 1
ATOM 9094 C C . HIS D 1 288 ? 31.081 29.042 2.466 1.00 22.54 284 HIS D C 1
ATOM 9095 O O . HIS D 1 288 ? 31.518 28.117 3.140 1.00 22.61 284 HIS D O 1
ATOM 9102 N N . GLY D 1 289 ? 31.475 29.260 1.232 1.00 22.04 285 GLY D N 1
ATOM 9103 C CA . GLY D 1 289 ? 32.303 28.279 0.541 1.00 21.73 285 GLY D CA 1
ATOM 9104 C C . GLY D 1 289 ? 31.544 27.007 0.283 1.00 20.60 285 GLY D C 1
ATOM 9105 O O . GLY D 1 289 ? 30.328 26.971 0.318 1.00 20.10 285 GLY D O 1
ATOM 9106 N N . ASN D 1 290 ? 32.275 25.970 -0.069 1.00 20.73 286 ASN D N 1
ATOM 9107 C CA . ASN D 1 290 ? 31.671 24.673 -0.396 1.00 20.04 286 ASN D CA 1
ATOM 9108 C C . ASN D 1 290 ? 31.716 23.823 0.856 1.00 20.58 286 ASN D C 1
ATOM 9109 O O . ASN D 1 290 ? 32.783 23.334 1.258 1.00 21.25 286 ASN D O 1
ATOM 9114 N N . THR D 1 291 ? 30.549 23.690 1.497 1.00 20.22 287 THR D N 1
ATOM 9115 C CA . THR D 1 291 ? 30.411 22.891 2.706 1.00 20.67 287 THR D CA 1
ATOM 9116 C C . THR D 1 291 ? 29.770 21.497 2.421 1.00 20.28 287 THR D C 1
ATOM 9117 O O . THR D 1 291 ? 29.046 20.936 3.271 1.00 20.45 287 THR D O 1
ATOM 9121 N N . SER D 1 292 ? 30.014 20.966 1.223 1.00 19.88 288 SER D N 1
ATOM 9122 C CA . SER D 1 292 ? 29.582 19.617 0.845 1.00 19.43 288 SER D CA 1
ATOM 9123 C C . SER D 1 292 ? 28.117 19.441 1.224 1.00 18.98 288 SER D C 1
ATOM 9124 O O . SER D 1 292 ? 27.305 20.283 0.872 1.00 18.45 288 SER D O 1
ATOM 9127 N N . ALA D 1 293 ? 27.774 18.395 1.982 1.00 19.13 289 ALA D N 1
ATOM 9128 C CA . ALA D 1 293 ? 26.380 18.074 2.234 1.00 18.78 289 ALA D CA 1
ATOM 9129 C C . ALA D 1 293 ? 25.598 19.180 2.950 1.00 18.97 289 ALA D C 1
ATOM 9130 O O . ALA D 1 293 ? 24.364 19.209 2.872 1.00 18.63 289 ALA D O 1
ATOM 9132 N N . ALA D 1 294 ? 26.311 20.036 3.706 1.00 19.49 290 ALA D N 1
ATOM 9133 C CA . ALA D 1 294 ? 25.689 21.156 4.447 1.00 19.51 290 ALA D CA 1
ATOM 9134 C C . ALA D 1 294 ? 25.279 22.298 3.522 1.00 19.05 290 ALA D C 1
ATOM 9135 O O . ALA D 1 294 ? 24.500 23.179 3.894 1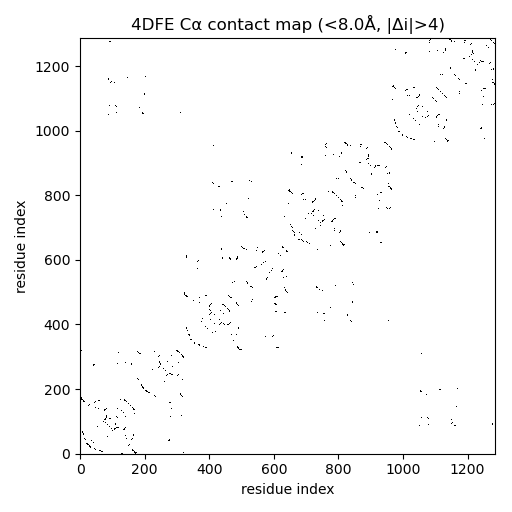.00 19.26 290 ALA D O 1
ATOM 9137 N N . SER D 1 295 ? 25.751 22.256 2.297 1.00 18.51 291 SER D N 1
ATOM 9138 C CA . SER D 1 295 ? 25.659 23.407 1.455 1.00 18.32 291 SER D CA 1
ATOM 9139 C C . SER D 1 295 ? 24.221 23.846 1.214 1.00 17.94 291 SER D C 1
ATOM 9140 O O . SER D 1 295 ? 23.902 25.015 1.394 1.00 18.40 291 SER D O 1
ATOM 9143 N N . ILE D 1 296 ? 23.411 22.932 0.679 1.00 17.29 292 ILE D N 1
ATOM 9144 C CA . ILE D 1 296 ? 22.064 23.245 0.215 1.00 17.03 292 ILE D CA 1
ATOM 9145 C C . ILE D 1 296 ? 21.148 23.679 1.380 1.00 17.67 292 ILE D C 1
ATOM 9146 O O . ILE D 1 296 ? 20.462 24.666 1.269 1.00 17.69 292 ILE D O 1
ATOM 9151 N N . PRO D 1 297 ? 21.180 22.960 2.508 1.00 18.36 293 PRO D N 1
ATOM 9152 C CA . PRO D 1 297 ? 20.287 23.356 3.608 1.00 19.30 293 PRO D CA 1
ATOM 9153 C C . PRO D 1 297 ? 20.719 24.653 4.353 1.00 20.17 293 PRO D C 1
ATOM 9154 O O . PRO D 1 297 ? 19.892 25.335 4.920 1.00 20.40 293 PRO D O 1
ATOM 9158 N N . LEU D 1 298 ? 22.002 24.976 4.297 1.00 20.87 294 LEU D N 1
ATOM 9159 C CA . LEU D 1 298 ? 22.462 26.326 4.670 1.00 22.13 294 LEU D CA 1
ATOM 9160 C C . LEU D 1 298 ? 21.786 27.411 3.810 1.00 22.01 294 LEU D C 1
ATOM 9161 O O . LEU D 1 298 ? 21.124 28.310 4.335 1.00 22.77 294 LEU D O 1
ATOM 9166 N N . ALA D 1 299 ? 21.908 27.268 2.497 1.00 21.19 295 ALA D N 1
ATOM 9167 C CA . ALA D 1 299 ? 21.299 28.195 1.563 1.00 21.12 295 ALA D CA 1
ATOM 9168 C C . ALA D 1 299 ? 19.764 28.188 1.678 1.00 21.42 295 ALA D C 1
ATOM 9169 O O . ALA D 1 299 ? 19.128 29.258 1.737 1.00 22.44 295 ALA D O 1
ATOM 9171 N N . LEU D 1 300 ? 19.159 27.007 1.804 1.00 21.13 296 LEU D N 1
ATOM 9172 C CA . LEU D 1 300 ? 17.725 26.937 2.052 1.00 21.28 296 LEU D CA 1
ATOM 9173 C C . LEU D 1 300 ? 17.325 27.827 3.272 1.00 22.51 296 LEU D C 1
ATOM 9174 O O . LEU D 1 300 ? 16.363 28.632 3.213 1.00 22.93 296 LEU D O 1
ATOM 9179 N N . ASP D 1 301 ? 18.069 27.697 4.364 1.00 22.81 297 ASP D N 1
ATOM 9180 C CA . ASP D 1 301 ? 17.694 28.353 5.643 1.00 23.58 297 ASP D CA 1
ATOM 9181 C C . ASP D 1 301 ? 17.811 29.866 5.521 1.00 23.65 297 ASP D C 1
ATOM 9182 O O . ASP D 1 301 ? 16.921 30.586 5.976 1.00 24.06 297 ASP D O 1
ATOM 9187 N N . VAL D 1 302 ? 18.931 30.316 4.940 1.00 22.82 298 VAL D N 1
ATOM 9188 C CA . VAL D 1 302 ? 19.220 31.716 4.706 1.00 23.27 298 VAL D CA 1
ATOM 9189 C C . VAL D 1 302 ? 18.069 32.332 3.908 1.00 23.33 298 VAL D C 1
ATOM 9190 O O . VAL D 1 302 ? 17.530 33.402 4.273 1.00 24.85 298 VAL D O 1
ATOM 9194 N N . ALA D 1 303 ? 17.636 31.646 2.858 1.00 22.28 299 ALA D N 1
ATOM 9195 C CA . ALA D 1 303 ? 16.652 32.224 1.926 1.00 22.32 299 ALA D CA 1
ATOM 9196 C C . ALA D 1 303 ? 15.197 32.110 2.453 1.00 22.92 299 ALA D C 1
ATOM 9197 O O . ALA D 1 303 ? 14.340 32.935 2.130 1.00 23.38 299 ALA D O 1
ATOM 9199 N N . VAL D 1 304 ? 14.921 31.090 3.247 1.00 22.93 300 VAL D N 1
ATOM 9200 C CA . VAL D 1 304 ? 13.649 31.037 3.932 1.00 23.82 300 VAL D CA 1
ATOM 9201 C C . VAL D 1 304 ? 13.551 32.158 4.983 1.00 25.20 300 VAL D C 1
ATOM 9202 O O . VAL D 1 304 ? 12.601 32.907 4.997 1.00 26.24 300 VAL D O 1
ATOM 9206 N N . ARG D 1 305 ? 14.576 32.298 5.801 1.00 25.07 301 ARG D N 1
ATOM 9207 C CA . ARG D 1 305 ? 14.525 33.225 6.889 1.00 26.28 301 ARG D CA 1
ATOM 9208 C C . ARG D 1 305 ? 14.696 34.660 6.450 1.00 27.05 301 ARG D C 1
ATOM 9209 O O . ARG D 1 305 ? 14.296 35.536 7.176 1.00 28.34 301 ARG D O 1
ATOM 9217 N N . ASP D 1 306 ? 15.268 34.940 5.269 1.00 26.52 302 ASP D N 1
ATOM 9218 C CA . ASP D 1 306 ? 15.287 36.339 4.801 1.00 27.48 302 ASP D CA 1
ATOM 9219 C C . ASP D 1 306 ? 14.083 36.654 3.888 1.00 27.75 302 ASP D C 1
ATOM 9220 O O . ASP D 1 306 ? 13.995 37.737 3.303 1.00 27.99 302 ASP D O 1
ATOM 9225 N N . GLY D 1 307 ? 13.155 35.702 3.789 1.00 27.53 303 GLY D N 1
ATOM 9226 C CA . GLY D 1 307 ? 11.857 35.945 3.167 1.00 28.30 303 GLY D CA 1
ATOM 9227 C C . GLY D 1 307 ? 11.816 35.784 1.660 1.00 27.47 303 GLY D C 1
ATOM 9228 O O . GLY D 1 307 ? 10.816 36.101 1.034 1.00 28.78 303 GLY D O 1
ATOM 9229 N N . ARG D 1 308 ? 12.881 35.311 1.063 1.00 26.18 304 ARG D N 1
ATOM 9230 C CA . ARG D 1 308 ? 12.837 35.073 -0.375 1.00 25.66 304 ARG D CA 1
ATOM 9231 C C . ARG D 1 308 ? 11.927 33.912 -0.742 1.00 25.23 304 ARG D C 1
ATOM 9232 O O . ARG D 1 308 ? 11.180 33.997 -1.715 1.00 25.22 304 ARG D O 1
ATOM 9240 N N . ILE D 1 309 ? 12.050 32.814 -0.007 1.00 24.80 305 ILE D N 1
ATOM 9241 C CA . ILE D 1 309 ? 11.337 31.599 -0.352 1.00 24.71 305 ILE D CA 1
ATOM 9242 C C . ILE D 1 309 ? 10.032 31.619 0.433 1.00 26.46 305 ILE D C 1
ATOM 9243 O O . ILE D 1 309 ? 10.032 31.640 1.669 1.00 27.44 305 ILE D O 1
ATOM 9248 N N . LYS D 1 310 ? 8.914 31.634 -0.282 1.00 27.56 306 LYS D N 1
ATOM 9249 C CA . LYS D 1 310 ? 7.615 31.781 0.352 1.00 29.48 306 LYS D CA 1
ATOM 9250 C C . LYS D 1 310 ? 6.770 30.497 0.191 1.00 29.31 306 LYS D C 1
ATOM 9251 O O . LYS D 1 310 ? 6.908 29.750 -0.775 1.00 28.08 306 LYS D O 1
ATOM 9257 N N . ARG D 1 311 ? 5.876 30.265 1.149 1.00 30.11 307 ARG D N 1
ATOM 9258 C CA . ARG D 1 311 ? 4.973 29.119 1.085 1.00 30.08 307 ARG D CA 1
ATOM 9259 C C . ARG D 1 311 ? 4.277 29.040 -0.284 1.00 29.98 307 ARG D C 1
ATOM 9260 O O . ARG D 1 311 ? 3.857 30.066 -0.843 1.00 30.65 307 ARG D O 1
ATOM 9268 N N . GLY D 1 312 ? 4.225 27.836 -0.846 1.00 28.99 308 GLY D N 1
ATOM 9269 C CA . GLY D 1 312 ? 3.566 27.611 -2.112 1.00 29.33 308 GLY D CA 1
ATOM 9270 C C . GLY D 1 312 ? 4.525 27.675 -3.281 1.00 28.22 308 GLY D C 1
ATOM 9271 O O . GLY D 1 312 ? 4.176 27.249 -4.381 1.00 28.22 308 GLY D O 1
ATOM 9272 N N . GLN D 1 313 ? 5.733 28.209 -3.063 1.00 27.13 309 GLN D N 1
ATOM 9273 C CA . GLN D 1 313 ? 6.692 28.313 -4.146 1.00 25.93 309 GLN D CA 1
ATOM 9274 C C . GLN D 1 313 ? 7.411 26.966 -4.432 1.00 24.60 309 GLN D C 1
ATOM 9275 O O . GLN D 1 313 ? 7.577 26.138 -3.546 1.00 24.32 309 GLN D O 1
ATOM 9281 N N . ASN D 1 314 ? 7.780 26.760 -5.684 1.00 23.51 310 ASN D N 1
ATOM 9282 C CA . ASN D 1 314 ? 8.502 25.572 -6.086 1.00 22.56 310 ASN D CA 1
ATOM 9283 C C . ASN D 1 314 ? 10.006 25.792 -6.012 1.00 21.43 310 ASN D C 1
ATOM 9284 O O . ASN D 1 314 ? 10.539 26.709 -6.656 1.00 20.98 310 ASN D O 1
ATOM 9289 N N . VAL D 1 315 ? 10.691 24.937 -5.245 1.00 20.85 311 VAL D N 1
ATOM 9290 C CA . VAL D 1 315 ? 12.131 25.035 -5.090 1.00 19.97 311 VAL D CA 1
ATOM 9291 C C . VAL D 1 315 ? 12.804 23.843 -5.758 1.00 19.55 311 VAL D C 1
ATOM 9292 O O . VAL D 1 315 ? 12.381 22.697 -5.548 1.00 19.90 311 VAL D O 1
ATOM 9296 N N . LEU D 1 316 ? 13.846 24.088 -6.559 1.00 18.97 312 LEU D N 1
ATOM 9297 C CA . LEU D 1 316 ? 14.676 22.994 -7.106 1.00 18.32 312 LEU D CA 1
ATOM 9298 C C . LEU D 1 316 ? 16.032 23.006 -6.390 1.00 18.07 312 LEU D C 1
ATOM 9299 O O . LEU D 1 316 ? 16.769 24.000 -6.473 1.00 17.87 312 LEU D O 1
ATOM 9304 N N . ILE D 1 317 ? 16.346 21.921 -5.670 1.00 17.94 313 ILE D N 1
ATOM 9305 C CA . ILE D 1 317 ? 17.695 21.686 -5.128 1.00 17.65 313 ILE D CA 1
ATOM 9306 C C . ILE D 1 317 ? 18.394 20.618 -5.995 1.00 17.64 313 ILE D C 1
ATOM 9307 O O . ILE D 1 317 ? 17.755 19.690 -6.474 1.00 18.01 313 ILE D O 1
ATOM 9312 N N . GLU D 1 318 ? 19.687 20.810 -6.270 1.00 17.69 314 GLU D N 1
ATOM 9313 C CA . GLU D 1 318 ? 20.428 20.002 -7.274 1.00 17.83 314 GLU D CA 1
ATOM 9314 C C . GLU D 1 318 ? 21.914 20.092 -6.962 1.00 18.11 314 GLU D C 1
ATOM 9315 O O . GLU D 1 318 ? 22.434 21.154 -6.656 1.00 18.12 314 GLU D O 1
ATOM 9317 N N . GLY D 1 319 ? 22.607 18.976 -6.979 1.00 18.80 315 GLY D N 1
ATOM 9318 C CA . GLY D 1 319 ? 24.045 19.026 -6.812 1.00 18.90 315 GLY D CA 1
ATOM 9319 C C . GLY D 1 319 ? 24.717 17.757 -7.241 1.00 19.09 315 GLY D C 1
ATOM 9320 O O . GLY D 1 319 ? 24.072 16.744 -7.487 1.00 19.50 315 GLY D O 1
ATOM 9321 N N . VAL D 1 320 ? 26.031 17.851 -7.359 1.00 19.36 316 VAL D N 1
ATOM 9322 C CA . VAL D 1 320 ? 26.871 16.724 -7.655 1.00 19.55 316 VAL D CA 1
ATOM 9323 C C . VAL D 1 320 ? 27.938 16.631 -6.558 1.00 19.47 316 VAL D C 1
ATOM 9324 O O . VAL D 1 320 ? 28.132 17.556 -5.795 1.00 18.93 316 VAL D O 1
ATOM 9328 N N . GLY D 1 321 ? 28.569 15.481 -6.448 1.00 19.91 317 GLY D N 1
ATOM 9329 C CA . GLY D 1 321 ? 29.642 15.295 -5.466 1.00 20.20 317 GLY D CA 1
ATOM 9330 C C . GLY D 1 321 ? 30.499 14.097 -5.781 1.00 20.45 317 GLY D C 1
ATOM 9331 O O . GLY D 1 321 ? 30.306 13.447 -6.813 1.00 20.12 317 GLY D O 1
ATOM 9332 N N . GLY D 1 322 ? 31.399 13.767 -4.851 1.00 20.83 318 GLY D N 1
ATOM 9333 C CA . GLY D 1 322 ? 32.253 12.596 -4.996 1.00 21.67 318 GLY D CA 1
ATOM 9334 C C . GLY D 1 322 ? 31.478 11.297 -5.180 1.00 21.81 318 GLY D C 1
ATOM 9335 O O . GLY D 1 322 ? 30.415 11.086 -4.586 1.00 21.35 318 GLY D O 1
ATOM 9336 N N . GLY D 1 323 ? 32.001 10.433 -6.021 1.00 22.46 319 GLY D N 1
ATOM 9337 C CA . GLY D 1 323 ? 31.319 9.209 -6.318 1.00 22.80 319 GLY D CA 1
ATOM 9338 C C . GLY D 1 323 ? 31.739 8.665 -7.661 1.00 23.41 319 GLY D C 1
ATOM 9339 O O . GLY D 1 323 ? 32.402 7.639 -7.704 1.00 24.55 319 GLY D O 1
ATOM 9340 N N . PHE D 1 324 ? 31.335 9.301 -8.764 1.00 22.95 320 PHE D N 1
ATOM 9341 C CA . PHE D 1 324 ? 30.546 10.537 -8.789 1.00 21.81 320 PHE D CA 1
ATOM 9342 C C . PHE D 1 324 ? 29.126 10.273 -8.387 1.00 21.44 320 PHE D C 1
ATOM 9343 O O . PHE D 1 324 ? 28.576 9.228 -8.739 1.00 22.28 320 PHE D O 1
ATOM 9351 N N . THR D 1 325 ? 28.519 11.204 -7.661 1.00 20.43 321 THR D N 1
ATOM 9352 C CA . THR D 1 325 ? 27.089 11.144 -7.354 1.00 19.88 321 THR D CA 1
ATOM 9353 C C . THR D 1 325 ? 26.450 12.438 -7.789 1.00 18.91 321 THR D C 1
ATOM 9354 O O . THR D 1 325 ? 27.141 13.454 -7.905 1.00 18.73 321 THR D O 1
ATOM 9358 N N . TRP D 1 326 ? 25.152 12.396 -8.050 1.00 18.43 322 TRP D N 1
ATOM 9359 C CA . TRP D 1 326 ? 24.382 13.599 -8.229 1.00 17.84 322 TRP D CA 1
ATOM 9360 C C . TRP D 1 326 ? 22.927 13.327 -7.982 1.00 17.87 322 TRP D C 1
ATOM 9361 O O . TRP D 1 326 ? 22.479 12.178 -7.966 1.00 18.34 322 TRP D O 1
ATOM 9372 N N . GLY D 1 327 ? 22.167 14.376 -7.738 1.00 17.44 323 GLY D N 1
ATOM 9373 C CA . GLY D 1 327 ? 20.735 14.208 -7.475 1.00 17.56 323 GLY D CA 1
ATOM 9374 C C . GLY D 1 327 ? 20.012 15.521 -7.408 1.00 17.09 323 GLY D C 1
ATOM 9375 O O . GLY D 1 327 ? 20.637 16.554 -7.257 1.00 16.53 323 GLY D O 1
ATOM 9376 N N . ALA D 1 328 ? 18.687 15.472 -7.474 1.00 17.52 324 ALA D N 1
ATOM 9377 C CA . ALA D 1 328 ? 17.868 16.699 -7.366 1.00 17.35 324 ALA D CA 1
ATOM 9378 C C . ALA D 1 328 ? 16.604 16.444 -6.652 1.00 18.01 324 ALA D C 1
ATOM 9379 O O . ALA D 1 328 ? 16.053 15.328 -6.689 1.00 18.55 324 ALA D O 1
ATOM 9381 N N . SER D 1 329 ? 16.048 17.510 -6.092 1.00 18.60 325 SER D N 1
ATOM 9382 C CA . SER D 1 329 ? 14.704 17.432 -5.532 1.00 19.43 325 SER D CA 1
ATOM 9383 C C . SER D 1 329 ? 13.882 18.656 -5.850 1.00 19.90 325 SER D C 1
ATOM 9384 O O . SER D 1 329 ? 14.400 19.766 -5.882 1.00 19.57 325 SER D O 1
ATOM 9387 N N . VAL D 1 330 ? 12.597 18.425 -6.110 1.00 20.59 326 VAL D N 1
ATOM 9388 C CA . VAL D 1 330 ? 11.645 19.477 -6.371 1.00 21.36 326 VAL D CA 1
ATOM 9389 C C . VAL D 1 330 ? 10.686 19.537 -5.135 1.00 21.83 326 VAL D C 1
ATOM 9390 O O . VAL D 1 330 ? 10.031 18.556 -4.812 1.00 21.90 326 VAL D O 1
ATOM 9394 N N . ILE D 1 331 ? 10.709 20.672 -4.441 1.00 22.00 327 ILE D N 1
ATOM 9395 C CA . ILE D 1 331 ? 10.031 20.852 -3.169 1.00 23.37 327 ILE D CA 1
ATOM 9396 C C . ILE D 1 331 ? 9.105 22.074 -3.248 1.00 25.36 327 ILE D C 1
ATOM 9397 O O . ILE D 1 331 ? 9.563 23.190 -3.525 1.00 25.01 327 ILE D O 1
ATOM 9402 N N . ARG D 1 332 ? 7.805 21.863 -3.063 1.00 28.19 328 ARG D N 1
ATOM 9403 C CA . ARG D 1 332 ? 6.886 22.976 -2.877 1.00 30.54 328 ARG D CA 1
ATOM 9404 C C . ARG D 1 332 ? 6.998 23.355 -1.427 1.00 31.03 328 ARG D C 1
ATOM 9405 O O . ARG D 1 332 ? 6.614 22.595 -0.568 1.00 30.52 328 ARG D O 1
ATOM 9413 N N . TYR D 1 333 ? 7.541 24.537 -1.150 1.00 31.89 329 TYR D N 1
ATOM 9414 C CA . TYR D 1 333 ? 7.803 24.930 0.220 1.00 33.21 329 TYR D CA 1
ATOM 9415 C C . TYR D 1 333 ? 6.517 25.042 1.022 1.00 35.88 329 TYR D C 1
ATOM 9416 O O . TYR D 1 333 ? 5.531 25.637 0.583 1.00 37.45 329 TYR D O 1
#

Secondary structure (DSSP, 8-state):
--EEEEEEEEEE--SEEEEHHHHHHHH-----HHHHHHHH--SEEEE--TT--HHHHHHHHHHHHHHHHT--GGG--EEEEE-SS-SSSBS-HHHHHHHHTT--S--EEEEEE---HHHHHHHHHHHHHHTTS-SEEEEEEEEEGGGG--TT-TTTTTTB-EEEEEEEEEEESS-SEEEEEEEE-GGGGGGEEB-EEEETTEEEE--S-EE-HHHHHHHHHHHHHHHHHHHHHHTT--GGG-SEEEE--S-HHHHHHHHHHTT--GGGB---HHHH-B-GGGHHHHHHHHHHHTT-S-TT-EEEEEEEETTTEEEEEEEE-/--EEEEEEEEEE--SEEEEHHHHHHHHH------HHHHHHHH---EEEE--TT--HHHHHHHHHHHHHHHHT--GGG--EEEEE-SS-SSSBS-HHHHHHHHTT--S--EEEEEE---HHHHHHHHHHHHHHTTS-SEEEEEEEEEGGGG--TT-TTTTTTB-EEEEEEEEEEESS-SEEEEEEEE-GGGGGGEEB-EEEETTEEEE--S-EE-HHHHHHHHHHHHHHHHHHHHHHTT--GGG-SEEEE--S-HHHHHHHHHHTT--GGGB---HHHH-B-GGGHHHHHHHHHHHTT-S-TT-EEEEEEEETTTEEEEEEEE-/--EEEE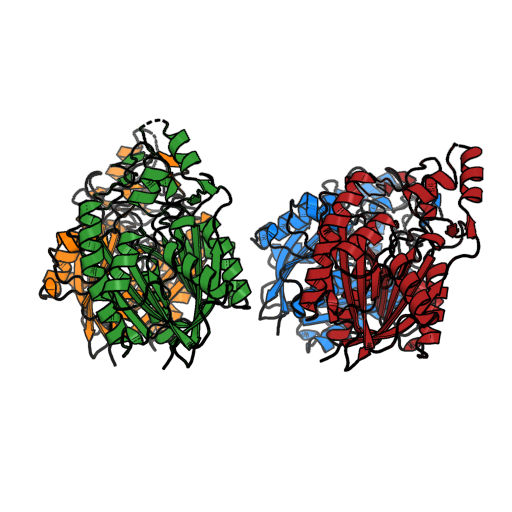EEEEEE--SEEEEHHHHHHHH-----HHHHHHHH---EEEE--TT--HHHHHHHHHHHHHHHHT--GGG--EEEEE-SS-SSSBS-HHHHHHHHTT--S--EEEEEE---HHHHHHHHHHHHHHTTS-SEEEEEEEEEGGGG--TT-TTTTTTB-EEEEEEEEEEESS-SEEEEEEEE-GGGGGGEEB-EEEETTEEEE--S-EE-HHHHHHHHHHHHHHHHHHHHHHTT--GGG-SEEEE--S-HHHHHHHHHHTT--GGGB---HHHH-B-GGGHHHHHHHHHHHTT-S-TT-EEEEEEEETTTEEEEEEEE-/--EEEEEEEEEE--SEEEEHHHHHHHHHT----HHHHHHHH---EEEE--TT--HHHHHHHHHHHHHHHHT--GGG--EEEEE-SS-SSSBS-HHHHHHHHTT--S--EEEEEE---HHHHHHHHHHHHHHTTS-SEEEEEEEEEGGGG--TT-TTTTTTB-EEEEEEEEEEESS-SEEEEEEEE-GGGGGGEEB-EEEETTEEEE--S-EE-HHHHHHHHHHHHHHHHHHHHHHTT--GGG-SEEEE--S-HHHHHHHHHHTT--GGGB---HHHH-B-GGGHHHHHHHHHHHTT-S-TT-EEEEEEEETTTEEEEEEEE-

Nearest PDB structures (foldseek):
  4dfe-assembly1_D  TM=1.002E+00  e=1.704E-75  Paraburkholderia xenovorans LB400
  4dfe-assembly2_B  TM=1.002E+00  e=1.763E-74  Paraburkholderia xenovorans LB400
  4dfe-assembly2_C  TM=9.977E-01  e=5.333E-73  Paraburkholderia xenovorans LB400
  4ryb-assembly1_B  TM=9.881E-01  e=2.150E-55  Neisseria meningitidis FAM18
  3il5-assembly2_D  TM=9.196E-01  e=4.045E-40  Enterococcus faecalis